Protein AF-A0A8R1DJB8-F1 (afdb_monomer_lite)

Organism: Caenorhabditis japonica (NCBI:txid281687)

Radius of gyration: 72.92 Å; chains: 1; bounding box: 217×89×190 Å

pLDDT: mean 70.8, std 19.09, range [24.0, 96.62]

Structure (mmCIF, N/CA/C/O backbone):
data_AF-A0A8R1DJB8-F1
#
_entry.id   AF-A0A8R1DJB8-F1
#
loop_
_atom_site.group_PDB
_atom_site.id
_atom_site.type_symbol
_atom_site.label_atom_id
_atom_site.label_alt_id
_atom_site.label_comp_id
_atom_site.label_asym_id
_atom_site.label_entity_id
_atom_site.label_seq_id
_atom_site.pdbx_PDB_ins_code
_atom_site.Cartn_x
_atom_site.Cartn_y
_atom_site.Cartn_z
_atom_site.occupancy
_atom_site.B_iso_or_equiv
_atom_site.auth_seq_id
_atom_site.auth_comp_id
_atom_site.auth_asym_id
_atom_site.auth_atom_id
_atom_site.pdbx_PDB_model_num
ATOM 1 N N . MET A 1 1 ? 35.390 43.642 -42.252 1.00 30.88 1 MET A N 1
ATOM 2 C CA . MET A 1 1 ? 36.857 43.807 -42.213 1.00 30.88 1 MET A CA 1
ATOM 3 C C . MET A 1 1 ? 37.504 42.463 -42.500 1.00 30.88 1 MET A C 1
ATOM 5 O O . MET A 1 1 ? 37.199 41.506 -41.811 1.00 30.88 1 MET A O 1
ATOM 9 N N . SER A 1 2 ? 38.290 42.418 -43.579 1.00 38.50 2 SER A N 1
ATOM 10 C CA . SER A 1 2 ? 39.456 41.558 -43.835 1.00 38.50 2 SER A CA 1
ATOM 11 C C . SER A 1 2 ? 39.678 40.316 -42.954 1.00 38.50 2 SER A C 1
ATOM 13 O O . SER A 1 2 ? 40.138 40.457 -41.826 1.00 38.50 2 SER A O 1
ATOM 15 N N . ALA A 1 3 ? 39.528 39.127 -43.547 1.00 29.53 3 ALA A N 1
ATOM 16 C CA . ALA A 1 3 ? 40.585 38.105 -43.588 1.00 29.53 3 ALA A CA 1
ATOM 17 C C . ALA A 1 3 ? 40.171 36.979 -44.555 1.00 29.53 3 ALA A C 1
ATOM 19 O O . ALA A 1 3 ? 39.408 36.083 -44.206 1.00 29.53 3 ALA A O 1
ATOM 20 N N . ARG A 1 4 ? 40.660 37.043 -45.800 1.00 31.17 4 ARG A N 1
ATOM 21 C CA . ARG A 1 4 ? 40.739 35.866 -46.676 1.00 31.17 4 ARG A CA 1
ATOM 22 C C . ARG A 1 4 ? 41.841 34.962 -46.108 1.00 31.17 4 ARG A C 1
ATOM 24 O O . ARG A 1 4 ? 42.956 35.464 -45.970 1.00 31.17 4 ARG A O 1
ATOM 31 N N . PRO A 1 5 ? 41.603 33.673 -45.822 1.00 32.12 5 PRO A N 1
ATOM 32 C CA . PRO A 1 5 ? 42.701 32.729 -45.724 1.00 32.12 5 PRO A CA 1
ATOM 33 C C . PRO A 1 5 ? 43.262 32.565 -47.136 1.00 32.12 5 PRO A C 1
ATOM 35 O O . PRO A 1 5 ? 42.533 32.221 -48.070 1.00 32.12 5 PRO A O 1
ATOM 38 N N . ALA A 1 6 ? 44.536 32.901 -47.301 1.00 32.31 6 ALA A N 1
ATOM 39 C CA . ALA A 1 6 ? 45.283 32.633 -48.513 1.00 32.31 6 ALA A CA 1
ATOM 40 C C . ALA A 1 6 ? 45.248 31.123 -48.779 1.00 32.31 6 ALA A C 1
ATOM 42 O O . ALA A 1 6 ? 45.796 30.337 -48.013 1.00 32.31 6 ALA A O 1
ATOM 43 N N . PHE A 1 7 ? 44.569 30.724 -49.852 1.00 29.97 7 PHE A N 1
ATOM 44 C CA . PHE A 1 7 ? 44.760 29.406 -50.432 1.00 29.97 7 PHE A CA 1
ATOM 45 C C . PHE A 1 7 ? 46.103 29.478 -51.155 1.00 29.97 7 PHE A C 1
ATOM 47 O O . PHE A 1 7 ? 46.199 30.025 -52.255 1.00 29.97 7 PHE A O 1
ATOM 54 N N . GLU A 1 8 ? 47.161 29.039 -50.476 1.00 32.28 8 GLU A N 1
ATOM 55 C CA . GLU A 1 8 ? 48.444 28.783 -51.114 1.00 32.28 8 GLU A CA 1
ATOM 56 C C . GLU A 1 8 ? 48.197 27.868 -52.312 1.00 32.28 8 GLU A C 1
ATOM 58 O O . GLU A 1 8 ? 47.644 26.771 -52.196 1.00 32.28 8 GLU A O 1
ATOM 63 N N . GLN A 1 9 ? 48.575 28.362 -53.487 1.00 37.44 9 GLN A N 1
ATOM 64 C CA . GLN A 1 9 ? 48.670 27.577 -54.702 1.00 37.44 9 GLN A CA 1
ATOM 65 C C . GLN A 1 9 ? 49.739 26.504 -54.486 1.00 37.44 9 GLN A C 1
ATOM 67 O O . GLN A 1 9 ? 50.894 26.677 -54.859 1.00 37.44 9 GLN A O 1
ATOM 72 N N . PHE A 1 10 ? 49.359 25.361 -53.923 1.00 30.47 10 PHE A N 1
ATOM 73 C CA . PHE A 1 10 ? 50.099 24.128 -54.138 1.00 30.47 10 PHE A CA 1
ATOM 74 C C . PHE A 1 10 ? 49.752 23.616 -55.535 1.00 30.47 10 PHE A C 1
ATOM 76 O O . PHE A 1 10 ? 48.981 22.677 -55.722 1.00 30.47 10 PHE A O 1
ATOM 83 N N . THR A 1 11 ? 50.337 24.254 -56.550 1.00 35.16 11 THR A N 1
ATOM 84 C CA . THR A 1 11 ? 50.598 23.591 -57.824 1.00 35.16 11 THR A CA 1
ATOM 85 C C . THR A 1 11 ? 51.595 22.475 -57.534 1.00 35.16 11 THR A C 1
ATOM 87 O O . THR A 1 11 ? 52.807 22.669 -57.622 1.00 35.16 11 THR A O 1
ATOM 90 N N . ALA A 1 12 ? 51.096 21.306 -57.136 1.00 32.00 12 ALA A N 1
ATOM 91 C CA . ALA A 1 12 ? 51.877 20.092 -57.257 1.00 32.00 12 ALA A CA 1
ATOM 92 C C . ALA A 1 12 ? 52.163 19.929 -58.753 1.00 32.00 12 ALA A C 1
ATOM 94 O O . ALA A 1 12 ? 51.262 19.642 -59.544 1.00 32.00 12 ALA A O 1
ATOM 95 N N . GLN A 1 13 ? 53.410 20.196 -59.150 1.00 34.81 13 GLN A N 1
ATOM 96 C CA . GLN A 1 13 ? 53.916 19.739 -60.435 1.00 34.81 13 GLN A CA 1
ATOM 97 C C . GLN A 1 13 ? 53.563 18.250 -60.564 1.00 34.81 13 GLN A C 1
ATOM 99 O O . GLN A 1 13 ? 53.705 17.517 -59.578 1.00 34.81 13 GLN A O 1
ATOM 104 N N . PRO A 1 14 ? 53.091 17.788 -61.736 1.00 36.56 14 PRO A N 1
ATOM 105 C CA . PRO A 1 14 ? 52.919 16.362 -61.954 1.00 36.56 14 PRO A CA 1
ATOM 106 C C . PRO A 1 14 ? 54.253 15.680 -61.619 1.00 36.56 14 PRO A C 1
ATOM 108 O O . PRO A 1 14 ? 55.290 16.139 -62.111 1.00 36.56 14 PRO A O 1
ATOM 111 N N . PRO A 1 15 ? 54.270 14.646 -60.758 1.00 34.06 15 PRO A N 1
ATOM 112 C CA . PRO A 1 15 ? 55.506 13.953 -60.445 1.00 34.06 15 PRO A CA 1
ATOM 113 C C . PRO A 1 15 ? 56.114 13.462 -61.757 1.00 34.06 15 PRO A C 1
ATOM 115 O O . PRO A 1 15 ? 55.436 12.833 -62.576 1.00 34.06 15 PRO A O 1
ATOM 118 N N . GLN A 1 16 ? 57.385 13.805 -61.974 1.00 33.44 16 GLN A N 1
ATOM 119 C CA . GLN A 1 16 ? 58.167 13.241 -63.065 1.00 33.44 16 GLN A CA 1
ATOM 120 C C . GLN A 1 16 ? 58.052 11.712 -62.982 1.00 33.44 16 GLN A C 1
ATOM 122 O O . GLN A 1 16 ? 58.213 11.162 -61.888 1.00 33.44 16 GLN A O 1
ATOM 127 N N . PRO A 1 17 ? 57.736 11.013 -64.086 1.00 36.81 17 PRO A N 1
ATOM 128 C CA . PRO A 1 17 ? 57.689 9.562 -64.068 1.00 36.81 17 PRO A CA 1
ATOM 129 C C . PRO A 1 17 ? 59.079 9.038 -63.704 1.00 36.81 17 PRO A C 1
ATOM 131 O O . PRO A 1 17 ? 60.044 9.226 -64.442 1.00 36.81 17 PRO A O 1
ATOM 134 N N . ALA A 1 18 ? 59.174 8.406 -62.538 1.00 31.86 18 ALA A N 1
ATOM 135 C CA . ALA A 1 18 ? 60.325 7.611 -62.164 1.00 31.86 18 ALA A CA 1
ATOM 136 C C . ALA A 1 18 ? 60.438 6.446 -63.153 1.00 31.86 18 ALA A C 1
ATOM 138 O O . ALA A 1 18 ? 59.538 5.614 -63.204 1.00 31.86 18 ALA A O 1
ATOM 139 N N . GLY A 1 19 ? 61.536 6.422 -63.911 1.00 33.09 19 GLY A N 1
ATOM 140 C CA . GLY A 1 19 ? 62.032 5.265 -64.652 1.00 33.09 19 GLY A CA 1
ATOM 141 C C . GLY A 1 19 ? 61.142 4.781 -65.795 1.00 33.09 19 GLY A C 1
ATOM 142 O O . GLY A 1 19 ? 60.052 4.253 -65.592 1.00 33.09 19 GLY A O 1
ATOM 143 N N . GLU A 1 20 ? 61.658 4.869 -67.018 1.00 31.34 20 GLU A N 1
ATOM 144 C CA . GLU A 1 20 ? 61.197 4.035 -68.125 1.00 31.34 20 GLU A CA 1
ATOM 145 C C . GLU A 1 20 ? 61.250 2.555 -67.716 1.00 31.34 20 GLU A C 1
ATOM 147 O O . GLU A 1 20 ? 62.296 1.914 -67.759 1.00 31.34 20 GLU A O 1
ATOM 152 N N . ILE A 1 21 ? 60.105 1.984 -67.351 1.00 32.09 21 ILE A N 1
ATOM 153 C CA . ILE A 1 21 ? 59.869 0.567 -67.593 1.00 32.09 21 ILE A CA 1
ATOM 154 C C . ILE A 1 21 ? 59.231 0.522 -68.972 1.00 32.09 21 ILE A C 1
ATOM 156 O O . ILE A 1 21 ? 58.046 0.809 -69.145 1.00 32.09 21 ILE A O 1
ATOM 160 N N . VAL A 1 22 ? 60.066 0.233 -69.968 1.00 28.98 22 VAL A N 1
ATOM 161 C CA . VAL A 1 22 ? 59.657 -0.067 -71.337 1.00 28.98 22 VAL A CA 1
ATOM 162 C C . VAL A 1 22 ? 58.745 -1.293 -71.282 1.00 28.98 22 VAL A C 1
ATOM 164 O O . VAL A 1 22 ? 59.200 -2.433 -71.297 1.00 28.98 22 VAL A O 1
ATOM 167 N N . ALA A 1 23 ? 57.438 -1.060 -71.175 1.00 28.25 23 ALA A N 1
ATOM 168 C CA . ALA A 1 23 ? 56.431 -2.074 -71.424 1.00 28.25 23 ALA A CA 1
ATOM 169 C C . ALA A 1 23 ? 56.449 -2.351 -72.931 1.00 28.25 23 ALA A C 1
ATOM 171 O O . ALA A 1 23 ? 55.859 -1.615 -73.726 1.00 28.25 23 ALA A O 1
ATOM 172 N N . GLN A 1 24 ? 57.208 -3.374 -73.324 1.00 30.78 24 GLN A N 1
ATOM 173 C CA . GLN A 1 24 ? 57.155 -3.936 -74.665 1.00 30.78 24 GLN A CA 1
ATOM 174 C C . GLN A 1 24 ? 55.700 -4.275 -74.992 1.00 30.78 24 GLN A C 1
ATOM 176 O O . GLN A 1 24 ? 55.005 -4.943 -74.227 1.00 30.78 24 GLN A O 1
ATOM 181 N N . GLN A 1 25 ? 55.249 -3.750 -76.126 1.00 34.16 25 GLN A N 1
ATOM 182 C CA . GLN A 1 25 ? 53.952 -4.028 -76.716 1.00 34.16 25 GLN A CA 1
ATOM 183 C C . GLN A 1 25 ? 53.761 -5.545 -76.808 1.00 34.16 25 GLN A C 1
ATOM 185 O O . GLN A 1 25 ? 54.565 -6.235 -77.435 1.00 34.16 25 GLN A O 1
ATOM 190 N N . ALA A 1 26 ? 52.687 -6.049 -76.200 1.00 31.39 26 ALA A N 1
ATOM 191 C CA . ALA A 1 26 ? 52.161 -7.375 -76.482 1.00 31.39 26 ALA A CA 1
ATOM 192 C C . ALA A 1 26 ? 51.589 -7.365 -77.909 1.00 31.39 26 ALA A C 1
ATOM 194 O O . ALA A 1 26 ? 50.397 -7.160 -78.119 1.00 31.39 26 ALA A O 1
ATOM 195 N N . ALA A 1 27 ? 52.476 -7.483 -78.895 1.00 31.41 27 ALA A N 1
ATOM 196 C CA . ALA A 1 27 ? 52.117 -7.962 -80.218 1.00 31.41 27 ALA A CA 1
ATOM 197 C C . ALA A 1 27 ? 51.862 -9.470 -80.116 1.00 31.41 27 ALA A C 1
ATOM 199 O O . ALA A 1 27 ? 52.529 -10.143 -79.326 1.00 31.41 27 ALA A O 1
ATOM 200 N N . ASP A 1 28 ? 50.902 -9.967 -80.899 1.00 36.97 28 ASP A N 1
ATOM 201 C CA . ASP A 1 28 ? 50.601 -11.388 -81.099 1.00 36.97 28 ASP A CA 1
ATOM 202 C C . ASP A 1 28 ? 51.849 -12.259 -80.926 1.00 36.97 28 ASP A C 1
ATOM 204 O O . ASP A 1 28 ? 52.841 -12.083 -81.638 1.00 36.97 28 ASP A O 1
ATOM 208 N N . GLY A 1 29 ? 51.811 -13.184 -79.962 1.00 42.62 29 GLY A N 1
ATOM 209 C CA . GLY A 1 29 ? 52.975 -13.984 -79.568 1.00 42.62 29 GLY A CA 1
ATOM 210 C C . GLY A 1 29 ? 53.614 -14.756 -80.727 1.00 42.62 29 GLY A C 1
ATOM 211 O O . GLY A 1 29 ? 54.811 -15.016 -80.692 1.00 42.62 29 GLY A O 1
ATOM 212 N N . THR A 1 30 ? 52.854 -15.048 -81.782 1.00 46.00 30 THR A N 1
ATOM 213 C CA . THR A 1 30 ? 53.328 -15.671 -83.023 1.00 46.00 30 THR A CA 1
ATOM 214 C C . THR A 1 30 ? 53.955 -14.667 -83.997 1.00 46.00 30 THR A C 1
ATOM 216 O O . THR A 1 30 ? 55.070 -14.898 -84.460 1.00 46.00 30 THR A O 1
ATOM 219 N N . GLN A 1 31 ? 53.332 -13.508 -84.252 1.00 47.56 31 GLN A N 1
ATOM 220 C CA . GLN A 1 31 ? 53.892 -12.500 -85.172 1.00 47.56 31 GLN A CA 1
ATOM 221 C C . GLN A 1 31 ? 55.114 -11.777 -84.591 1.00 47.56 31 GLN A C 1
ATOM 223 O O . GLN A 1 31 ? 56.054 -11.457 -85.317 1.00 47.56 31 GLN A O 1
ATOM 228 N N . GLY A 1 32 ? 55.139 -11.536 -83.277 1.00 54.16 32 GLY A N 1
ATOM 229 C CA . GLY A 1 32 ? 56.287 -10.944 -82.589 1.00 54.16 32 GLY A CA 1
ATOM 230 C C . GLY A 1 32 ? 57.512 -11.863 -82.595 1.00 54.16 32 GLY A C 1
ATOM 231 O O . GLY A 1 32 ? 58.639 -11.385 -82.748 1.00 54.16 32 GLY A O 1
ATOM 232 N N . GLN A 1 33 ? 57.307 -13.181 -82.490 1.00 54.72 33 GLN A N 1
ATOM 233 C CA . GLN A 1 33 ? 58.378 -14.173 -82.611 1.00 54.72 33 GLN A CA 1
ATOM 234 C C . GLN A 1 33 ? 58.909 -14.261 -84.047 1.00 54.72 33 GLN A C 1
ATOM 236 O O . GLN A 1 33 ? 60.119 -14.213 -84.241 1.00 54.72 33 GLN A O 1
ATOM 241 N N . GLU A 1 34 ? 58.047 -14.260 -85.065 1.00 59.47 34 GLU A N 1
ATOM 242 C CA . GLU A 1 34 ? 58.486 -14.240 -86.470 1.00 59.47 34 GLU A CA 1
ATOM 243 C C . GLU A 1 34 ? 59.236 -12.947 -86.840 1.00 59.47 34 GLU A C 1
ATOM 245 O O . GLU A 1 34 ? 60.299 -12.999 -87.461 1.00 59.47 34 GLU A O 1
ATOM 250 N N . LEU A 1 35 ? 58.759 -11.779 -86.392 1.00 64.44 35 LEU A N 1
ATOM 251 C CA . LEU A 1 35 ? 59.441 -10.493 -86.602 1.00 64.44 35 LEU A CA 1
ATOM 252 C C . LEU A 1 35 ? 60.776 -10.399 -85.856 1.00 64.44 35 LEU A C 1
ATOM 254 O O . LEU A 1 35 ? 61.710 -9.765 -86.349 1.00 64.44 35 LEU A O 1
ATOM 258 N N . THR A 1 36 ? 60.889 -10.997 -84.668 1.00 69.44 36 THR A N 1
ATOM 259 C CA . THR A 1 36 ? 62.156 -11.029 -83.920 1.00 69.44 36 THR A CA 1
ATOM 260 C C . THR A 1 36 ? 63.142 -12.027 -84.516 1.00 69.44 36 THR A C 1
ATOM 262 O O . THR A 1 36 ? 64.321 -11.687 -84.606 1.00 69.44 36 THR A O 1
ATOM 265 N N . ILE A 1 37 ? 62.681 -13.182 -85.009 1.00 73.88 37 ILE A N 1
ATOM 266 C CA . ILE A 1 37 ? 63.499 -14.142 -85.766 1.00 73.88 37 ILE A CA 1
ATOM 267 C C . ILE A 1 37 ? 63.994 -13.503 -87.066 1.00 73.88 37 ILE A C 1
ATOM 269 O O . ILE A 1 37 ? 65.189 -13.540 -87.325 1.00 73.88 37 ILE A O 1
ATOM 273 N N . SER A 1 38 ? 63.131 -12.826 -87.828 1.00 77.12 38 SER A N 1
ATOM 274 C CA . SER A 1 38 ? 63.519 -12.166 -89.082 1.00 77.12 38 SER A CA 1
ATOM 275 C C . SER A 1 38 ? 64.492 -10.995 -88.857 1.00 77.12 38 SER A C 1
ATOM 277 O O . SER A 1 38 ? 65.455 -10.815 -89.600 1.00 77.12 38 SER A O 1
ATOM 279 N N . LYS A 1 39 ? 64.326 -10.223 -87.772 1.00 78.44 39 LYS A N 1
ATOM 280 C CA . LYS A 1 39 ? 65.312 -9.202 -87.364 1.00 78.44 39 LYS A CA 1
ATOM 281 C C . LYS A 1 39 ? 66.642 -9.817 -86.916 1.00 78.44 39 LYS A C 1
ATOM 283 O O . LYS A 1 39 ? 67.689 -9.252 -87.221 1.00 78.44 39 LYS A O 1
ATOM 288 N N . LEU A 1 40 ? 66.610 -10.955 -86.218 1.00 79.56 40 LEU A N 1
ATOM 289 C CA . LEU A 1 40 ? 67.804 -11.730 -85.861 1.00 79.56 40 LEU A CA 1
ATOM 290 C C . LEU A 1 40 ? 68.501 -12.285 -87.106 1.00 79.56 40 LEU A C 1
ATOM 292 O O . LEU A 1 40 ? 69.720 -12.224 -87.177 1.00 79.56 40 LEU A O 1
ATOM 296 N N . GLU A 1 41 ? 67.753 -12.764 -88.097 1.00 79.88 41 GLU A N 1
ATOM 297 C CA . GLU A 1 41 ? 68.286 -13.239 -89.376 1.00 79.88 41 GLU A CA 1
ATOM 298 C C . GLU A 1 41 ? 68.963 -12.121 -90.157 1.00 79.88 41 GLU A C 1
ATOM 300 O O . GLU A 1 41 ? 70.120 -12.270 -90.532 1.00 79.88 41 GLU A O 1
ATOM 305 N N . ASN A 1 42 ? 68.307 -10.969 -90.299 1.00 81.69 42 ASN A N 1
ATOM 306 C CA . ASN A 1 42 ? 68.905 -9.808 -90.954 1.00 81.69 42 ASN A CA 1
ATOM 307 C C . ASN A 1 42 ? 70.161 -9.314 -90.217 1.00 81.69 42 ASN A C 1
ATOM 309 O O . ASN A 1 42 ? 71.132 -8.913 -90.855 1.00 81.69 42 ASN A O 1
ATOM 313 N N . ALA A 1 43 ? 70.180 -9.370 -88.881 1.00 79.00 43 ALA A N 1
ATOM 314 C CA . ALA A 1 43 ? 71.361 -9.023 -88.092 1.00 79.00 43 ALA A CA 1
ATOM 315 C C . ALA A 1 43 ? 72.501 -10.046 -88.258 1.00 79.00 43 ALA A C 1
ATOM 317 O O . ALA A 1 43 ? 73.654 -9.643 -88.383 1.00 79.00 43 ALA A O 1
ATOM 318 N N . ILE A 1 44 ? 72.195 -11.348 -88.306 1.00 82.44 44 ILE A N 1
ATOM 319 C CA . ILE A 1 44 ? 73.179 -12.414 -88.554 1.00 82.44 44 ILE A CA 1
ATOM 320 C C . ILE A 1 44 ? 73.761 -12.278 -89.967 1.00 82.44 44 ILE A C 1
ATOM 322 O O . ILE A 1 44 ? 74.981 -12.253 -90.105 1.00 82.44 44 ILE A O 1
ATOM 326 N N . SER A 1 45 ? 72.921 -12.093 -90.990 1.00 81.81 45 SER A N 1
ATOM 327 C CA . SER A 1 45 ? 73.365 -11.883 -92.374 1.00 81.81 45 SER A CA 1
ATOM 328 C C . SER A 1 45 ? 74.195 -10.608 -92.520 1.00 81.81 45 SER A C 1
ATOM 330 O O . SER A 1 45 ? 75.243 -10.633 -93.155 1.00 81.81 45 SER A O 1
ATOM 332 N N . SER A 1 46 ? 73.809 -9.516 -91.852 1.00 82.44 46 SER A N 1
ATOM 333 C CA . SER A 1 46 ? 74.599 -8.279 -91.839 1.00 82.44 46 SER A CA 1
ATOM 334 C C . SER A 1 46 ? 75.970 -8.455 -91.167 1.00 82.44 46 SER A C 1
ATOM 336 O O . SER A 1 46 ? 76.970 -7.913 -91.638 1.00 82.44 46 SER A O 1
ATOM 338 N N . MET A 1 47 ? 76.049 -9.241 -90.087 1.00 78.31 47 MET A N 1
ATOM 339 C CA . MET A 1 47 ? 77.317 -9.565 -89.422 1.00 78.31 47 MET A CA 1
ATOM 340 C C . MET A 1 47 ? 78.201 -10.509 -90.256 1.00 78.31 47 MET A C 1
ATOM 342 O O . MET A 1 47 ? 79.428 -10.416 -90.187 1.00 78.31 47 MET A O 1
ATOM 346 N N . GLU A 1 48 ? 77.598 -11.395 -91.051 1.00 79.62 48 GLU A N 1
ATOM 347 C CA . GLU A 1 48 ? 78.302 -12.285 -91.983 1.00 79.62 48 GLU A CA 1
ATOM 348 C C . GLU A 1 48 ? 78.858 -11.528 -93.191 1.00 79.62 48 GLU A C 1
ATOM 350 O O . GLU A 1 48 ? 80.022 -11.726 -93.537 1.00 79.62 48 GLU A O 1
ATOM 355 N N . GLU A 1 49 ? 78.084 -10.604 -93.768 1.00 80.00 49 GLU A N 1
ATOM 356 C CA . GLU A 1 49 ? 78.528 -9.717 -94.854 1.00 80.00 49 GLU A CA 1
ATOM 357 C C . GLU A 1 49 ? 79.704 -8.821 -94.435 1.00 80.00 49 GLU A C 1
ATOM 359 O O . GLU A 1 49 ? 80.584 -8.523 -95.241 1.00 80.00 49 GLU A O 1
ATOM 364 N N . GLN A 1 50 ? 79.760 -8.425 -93.159 1.00 80.50 50 GLN A N 1
ATOM 365 C CA . GLN A 1 50 ? 80.858 -7.634 -92.591 1.00 80.50 50 GLN A CA 1
ATOM 366 C C . GLN A 1 50 ? 82.062 -8.480 -92.127 1.00 80.50 50 GLN A C 1
ATOM 368 O O . GLN A 1 50 ? 83.033 -7.926 -91.610 1.00 80.50 50 GLN A O 1
ATOM 373 N N . GLY A 1 51 ? 82.028 -9.809 -92.290 1.00 74.50 51 GLY A N 1
ATOM 374 C CA . GLY A 1 51 ? 83.139 -10.706 -91.945 1.00 74.50 51 GLY A CA 1
ATOM 375 C C . GLY A 1 51 ? 83.379 -10.899 -90.438 1.00 74.50 51 GLY A C 1
ATOM 376 O O . GLY A 1 51 ? 84.447 -11.359 -90.036 1.00 74.50 51 GLY A O 1
ATOM 377 N N . LEU A 1 52 ? 82.400 -10.581 -89.584 1.00 76.12 52 LEU A N 1
ATOM 378 C CA . LEU A 1 52 ? 82.499 -10.603 -88.113 1.00 76.12 52 LEU A CA 1
ATOM 379 C C . LEU A 1 52 ? 82.181 -11.979 -87.490 1.00 76.12 52 LEU A C 1
ATOM 381 O O . LEU A 1 52 ? 81.742 -12.070 -86.344 1.00 76.12 52 LEU A O 1
ATOM 385 N N . GLN A 1 53 ? 82.433 -13.067 -88.220 1.00 72.69 53 GLN A N 1
ATOM 386 C CA . GLN A 1 53 ? 82.072 -14.439 -87.819 1.00 72.69 53 GLN A CA 1
ATOM 387 C C . GLN A 1 53 ? 82.831 -14.946 -86.577 1.00 72.69 53 GLN A C 1
ATOM 389 O O . GLN A 1 53 ? 82.351 -15.829 -85.873 1.00 72.69 53 GLN A O 1
ATOM 394 N N . ASN A 1 54 ? 83.992 -14.362 -86.266 1.00 71.50 54 ASN A N 1
ATOM 395 C CA . ASN A 1 54 ? 84.773 -14.703 -85.072 1.00 71.50 54 ASN A CA 1
ATOM 396 C C . ASN A 1 54 ? 84.332 -13.930 -83.811 1.00 71.50 54 ASN A C 1
ATOM 398 O O . ASN A 1 54 ? 84.854 -14.189 -82.725 1.00 71.50 54 ASN A O 1
ATOM 402 N N . ASP A 1 55 ? 83.400 -12.973 -83.925 1.00 76.56 55 ASP A N 1
ATOM 403 C CA . ASP A 1 55 ? 82.868 -12.247 -82.768 1.00 76.56 55 ASP A CA 1
ATOM 404 C C . ASP A 1 55 ? 81.897 -13.148 -81.985 1.00 76.56 55 ASP A C 1
ATOM 406 O O . ASP A 1 55 ? 80.961 -13.744 -82.522 1.00 76.56 55 ASP A O 1
ATOM 410 N N . HIS A 1 56 ? 82.080 -13.200 -80.668 1.00 74.81 56 HIS A N 1
ATOM 411 C CA . HIS A 1 56 ? 81.248 -13.962 -79.743 1.00 74.81 56 HIS A CA 1
ATOM 412 C C . HIS A 1 56 ? 79.752 -13.585 -79.816 1.00 74.81 56 HIS A C 1
ATOM 414 O O . HIS A 1 56 ? 78.884 -14.389 -79.464 1.00 74.81 56 HIS A O 1
ATOM 420 N N . ARG A 1 57 ? 79.429 -12.374 -80.291 1.00 75.94 57 ARG A N 1
ATOM 421 C CA . ARG A 1 57 ? 78.050 -11.914 -80.526 1.00 75.94 57 ARG A CA 1
ATOM 422 C C . ARG A 1 57 ? 77.356 -12.635 -81.682 1.00 75.94 57 ARG A C 1
ATOM 424 O O . ARG A 1 57 ? 76.169 -12.924 -81.548 1.00 75.94 57 ARG A O 1
ATOM 431 N N . HIS A 1 58 ? 78.075 -12.975 -82.755 1.00 80.44 58 HIS A N 1
ATOM 432 C CA . HIS A 1 58 ? 77.522 -13.744 -83.879 1.00 80.44 58 HIS A CA 1
ATOM 433 C C . HIS A 1 58 ? 77.141 -15.152 -83.410 1.00 80.44 58 HIS A C 1
ATOM 435 O O . HIS A 1 58 ? 75.988 -15.557 -83.545 1.00 80.44 58 HIS A O 1
ATOM 441 N N . ALA A 1 59 ? 78.043 -15.823 -82.687 1.00 77.94 59 ALA A N 1
ATOM 442 C CA . ALA A 1 59 ? 77.776 -17.133 -82.094 1.00 77.94 59 ALA A CA 1
ATOM 443 C C . ALA A 1 59 ? 76.569 -17.122 -81.134 1.00 77.94 59 ALA A C 1
ATOM 445 O O . ALA A 1 59 ? 75.744 -18.035 -81.158 1.00 77.94 59 ALA A O 1
ATOM 446 N N . LYS A 1 60 ? 76.416 -16.072 -80.311 1.00 78.69 60 LYS A N 1
ATOM 447 C CA . LYS A 1 60 ? 75.243 -15.911 -79.434 1.00 78.69 60 LYS A CA 1
ATOM 448 C C . LYS A 1 60 ? 73.953 -15.664 -80.213 1.00 78.69 60 LYS A C 1
ATOM 450 O O . LYS A 1 60 ? 72.933 -16.228 -79.831 1.00 78.69 60 LYS A O 1
ATOM 455 N N . ALA A 1 61 ? 73.980 -14.857 -81.273 1.00 78.56 61 ALA A N 1
ATOM 456 C CA . ALA A 1 61 ? 72.810 -14.590 -82.111 1.00 78.56 61 ALA A CA 1
ATOM 457 C C . ALA A 1 61 ? 72.351 -15.852 -82.861 1.00 78.56 61 ALA A C 1
ATOM 459 O O . ALA A 1 61 ? 71.161 -16.165 -82.852 1.00 78.56 61 ALA A O 1
ATOM 460 N N . VAL A 1 62 ? 73.290 -16.628 -83.412 1.00 80.19 62 VAL A N 1
ATOM 461 C CA . VAL A 1 62 ? 73.018 -17.927 -84.051 1.00 80.19 62 VAL A CA 1
ATOM 462 C C . VAL A 1 62 ? 72.449 -18.930 -83.043 1.00 80.19 62 VAL A C 1
ATOM 464 O O . VAL A 1 62 ? 71.460 -19.598 -83.332 1.00 80.19 62 VAL A O 1
ATOM 467 N N . LEU A 1 63 ? 72.997 -18.988 -81.827 1.00 79.19 63 LEU A N 1
ATOM 468 C CA . LEU A 1 63 ? 72.494 -19.864 -80.763 1.00 79.19 63 LEU A CA 1
ATOM 469 C C . LEU A 1 63 ? 71.099 -19.433 -80.273 1.00 79.19 63 LEU A C 1
ATOM 471 O O . LEU A 1 63 ? 70.258 -20.282 -79.984 1.00 79.19 63 LEU A O 1
ATOM 475 N N . LEU A 1 64 ? 70.819 -18.125 -80.213 1.00 75.62 64 LEU A N 1
ATOM 476 C CA . LEU A 1 64 ? 69.493 -17.600 -79.874 1.00 75.62 64 LEU A CA 1
ATOM 477 C C . LEU A 1 64 ? 68.466 -17.935 -80.964 1.00 75.62 64 LEU A C 1
ATOM 479 O O . LEU A 1 64 ? 67.368 -18.384 -80.642 1.00 75.62 64 LEU A O 1
ATOM 483 N N . LYS A 1 65 ? 68.848 -17.792 -82.241 1.00 78.38 65 LYS A N 1
ATOM 484 C CA . LYS A 1 65 ? 68.044 -18.227 -83.392 1.00 78.38 65 LYS A CA 1
ATOM 485 C C . LYS A 1 65 ? 67.755 -19.727 -83.310 1.00 78.38 65 LYS A C 1
ATOM 487 O O . LYS A 1 65 ? 66.605 -20.131 -83.443 1.00 78.38 65 LYS A O 1
ATOM 492 N N . GLN A 1 66 ? 68.769 -20.539 -83.008 1.00 74.50 66 GLN A N 1
ATOM 493 C CA . GLN A 1 66 ? 68.621 -21.986 -82.869 1.00 74.50 66 GLN A CA 1
ATOM 494 C C . GLN A 1 66 ? 67.713 -22.365 -81.692 1.00 74.50 66 GLN A C 1
ATOM 496 O O . GLN A 1 66 ? 66.911 -23.277 -81.831 1.00 74.50 66 GLN A O 1
ATOM 501 N N . LYS A 1 67 ? 67.769 -21.654 -80.557 1.00 73.50 67 LYS A N 1
ATOM 502 C CA . LYS A 1 67 ? 66.853 -21.873 -79.421 1.00 73.50 67 LYS A CA 1
ATOM 503 C C . LYS A 1 67 ? 65.408 -21.481 -79.730 1.00 73.50 67 LYS A C 1
ATOM 505 O O . LYS A 1 67 ? 64.498 -22.185 -79.308 1.00 73.50 67 LYS A O 1
ATOM 510 N N . LEU A 1 68 ? 65.201 -20.385 -80.458 1.00 69.56 68 LEU A N 1
ATOM 511 C CA . LEU A 1 68 ? 63.870 -19.943 -80.879 1.00 69.56 68 LEU A CA 1
ATOM 512 C C . LEU A 1 68 ? 63.268 -20.886 -81.935 1.00 69.56 68 LEU A C 1
ATOM 514 O O . LEU A 1 68 ? 62.076 -21.157 -81.885 1.00 69.56 68 LEU A O 1
ATOM 518 N N . GLN A 1 69 ? 64.089 -21.449 -82.830 1.00 66.19 69 GLN A N 1
ATOM 519 C CA . GLN A 1 69 ? 63.656 -22.456 -83.809 1.00 66.19 69 GLN A CA 1
ATOM 520 C C . GLN A 1 69 ? 63.469 -23.855 -83.193 1.00 66.19 69 GLN A C 1
ATOM 522 O O . GLN A 1 69 ? 62.525 -24.554 -83.547 1.00 66.19 69 GLN A O 1
ATOM 527 N N . ALA A 1 70 ? 64.313 -24.261 -82.238 1.00 60.00 70 ALA A N 1
ATOM 528 C CA . ALA A 1 70 ? 64.208 -25.554 -81.549 1.00 60.00 70 ALA A CA 1
ATOM 529 C C . ALA A 1 70 ? 63.016 -25.643 -80.576 1.00 60.00 70 ALA A C 1
ATOM 531 O O . ALA A 1 70 ? 62.654 -26.739 -80.160 1.00 60.00 70 ALA A O 1
ATOM 532 N N . GLY A 1 71 ? 62.393 -24.511 -80.226 1.00 55.97 71 GLY A N 1
ATOM 533 C CA . GLY A 1 71 ? 61.135 -24.471 -79.476 1.00 55.97 71 GLY A CA 1
ATOM 534 C C . GLY A 1 71 ? 59.917 -24.971 -80.264 1.00 55.97 71 GLY A C 1
ATOM 535 O O . GLY A 1 71 ? 58.872 -25.197 -79.661 1.00 55.97 71 GLY A O 1
ATOM 536 N N . VAL A 1 72 ? 60.043 -25.188 -81.581 1.00 53.41 72 VAL A N 1
ATOM 537 C CA . VAL A 1 72 ? 59.007 -25.812 -82.417 1.00 53.41 72 VAL A CA 1
ATOM 538 C C . VAL A 1 72 ? 59.251 -27.323 -82.467 1.00 53.41 72 VAL A C 1
ATOM 540 O O . VAL A 1 72 ? 59.701 -27.882 -83.465 1.00 53.41 72 VAL A O 1
ATOM 543 N N . VAL A 1 73 ? 58.987 -28.000 -81.350 1.00 44.12 73 VAL A N 1
ATOM 544 C CA . VAL A 1 73 ? 58.764 -29.451 -81.360 1.00 44.12 73 VAL A CA 1
ATOM 545 C C . VAL A 1 73 ? 57.400 -29.672 -82.025 1.00 44.12 73 VAL A C 1
ATOM 547 O O . VAL A 1 73 ? 56.428 -29.073 -81.561 1.00 44.12 73 VAL A O 1
ATOM 550 N N . PRO A 1 74 ? 57.280 -30.479 -83.098 1.00 48.06 74 PRO A N 1
ATOM 551 C CA . PRO A 1 74 ? 55.971 -30.911 -83.558 1.00 48.06 74 PRO A CA 1
ATOM 552 C C . PRO A 1 74 ? 55.335 -31.697 -82.414 1.00 48.06 74 PRO A C 1
ATOM 554 O O . PRO A 1 74 ? 55.903 -32.676 -81.929 1.00 48.06 74 PRO A O 1
ATOM 557 N N . GLU A 1 75 ? 54.201 -31.187 -81.951 1.00 41.09 75 GLU A N 1
ATOM 558 C CA . GLU A 1 75 ? 53.328 -31.781 -80.947 1.00 41.09 75 GLU A CA 1
ATOM 559 C C . GLU A 1 75 ? 53.312 -33.318 -81.091 1.00 41.09 75 GLU A C 1
ATOM 561 O O . GLU A 1 75 ? 53.084 -33.817 -82.201 1.00 41.09 75 GLU A O 1
ATOM 566 N N . PRO A 1 76 ? 53.594 -34.103 -80.032 1.00 40.72 76 PRO A N 1
ATOM 567 C CA . PRO A 1 76 ? 53.383 -35.537 -80.113 1.00 40.72 76 PRO A CA 1
ATOM 568 C C . PRO A 1 76 ? 51.897 -35.764 -80.397 1.00 40.72 76 PRO A C 1
ATOM 570 O O . PRO A 1 76 ? 51.040 -35.224 -79.697 1.00 40.72 76 PRO A O 1
ATOM 573 N N . ALA A 1 77 ? 51.613 -36.536 -81.449 1.00 42.41 77 ALA A N 1
ATOM 574 C CA . ALA A 1 77 ? 50.269 -36.971 -81.802 1.00 42.41 77 ALA A CA 1
ATOM 575 C C . ALA A 1 77 ? 49.503 -37.393 -80.533 1.00 42.41 77 ALA A C 1
ATOM 577 O O . ALA A 1 77 ? 50.088 -38.093 -79.697 1.00 42.41 77 ALA A O 1
ATOM 578 N N . PRO A 1 78 ? 48.236 -36.969 -80.363 1.00 42.00 78 PRO A N 1
ATOM 579 C CA . PRO A 1 78 ? 47.499 -37.232 -79.140 1.00 42.00 78 PRO A CA 1
ATOM 580 C C . PRO A 1 78 ? 47.459 -38.739 -78.905 1.00 42.00 78 PRO A C 1
ATOM 582 O O . PRO A 1 78 ? 47.054 -39.513 -79.777 1.00 42.00 78 PRO A O 1
ATOM 585 N N . ALA A 1 79 ? 47.937 -39.145 -77.730 1.00 36.59 79 ALA A N 1
ATOM 586 C CA . ALA A 1 79 ? 47.779 -40.501 -77.248 1.00 36.59 79 ALA A CA 1
ATOM 587 C C . ALA A 1 79 ? 46.292 -40.864 -77.314 1.00 36.59 79 ALA A C 1
ATOM 589 O O . ALA A 1 79 ? 45.425 -40.065 -76.964 1.00 36.59 79 ALA A O 1
ATOM 590 N N . ALA A 1 80 ? 46.018 -42.060 -77.823 1.00 39.56 80 ALA A N 1
ATOM 591 C CA . ALA A 1 80 ? 44.687 -42.621 -77.905 1.00 39.56 80 ALA A CA 1
ATOM 592 C C . ALA A 1 80 ? 44.055 -42.684 -76.506 1.00 39.56 80 ALA A C 1
ATOM 594 O O . ALA A 1 80 ? 44.346 -43.599 -75.737 1.00 39.56 80 ALA A O 1
ATOM 595 N N . ASP A 1 81 ? 43.167 -41.737 -76.203 1.00 35.03 81 ASP A N 1
ATOM 596 C CA . ASP A 1 81 ? 42.195 -41.893 -75.130 1.00 35.03 81 ASP A CA 1
ATOM 597 C C . ASP A 1 81 ? 41.183 -42.950 -75.568 1.00 35.03 81 ASP A C 1
ATOM 599 O O . ASP A 1 81 ? 40.301 -42.750 -76.409 1.00 35.03 81 ASP A O 1
ATOM 603 N N . SER A 1 82 ? 41.359 -44.134 -75.001 1.00 40.31 82 SER A N 1
ATOM 604 C CA . SER A 1 82 ? 40.370 -45.191 -74.994 1.00 40.31 82 SER A CA 1
ATOM 605 C C . SER A 1 82 ? 39.094 -44.711 -74.298 1.00 40.31 82 SER A C 1
ATOM 607 O O . SER A 1 82 ? 39.095 -44.455 -73.099 1.00 40.31 82 SER A O 1
ATOM 609 N N . ALA A 1 83 ? 38.001 -44.685 -75.061 1.00 47.31 83 ALA A N 1
ATOM 610 C CA . ALA A 1 83 ? 36.635 -44.923 -74.600 1.00 47.31 83 ALA A CA 1
ATOM 611 C C . ALA A 1 83 ? 36.139 -44.083 -73.403 1.00 47.31 83 ALA A C 1
ATOM 613 O O . ALA A 1 83 ? 35.885 -44.605 -72.321 1.00 47.31 83 ALA A O 1
ATOM 614 N N . ALA A 1 84 ? 35.836 -42.810 -73.655 1.00 41.38 84 ALA A N 1
ATOM 615 C CA . ALA A 1 84 ? 34.766 -42.112 -72.949 1.00 41.38 84 ALA A CA 1
ATOM 616 C C . ALA A 1 84 ? 33.891 -41.380 -73.977 1.00 41.38 84 ALA A C 1
ATOM 618 O O . ALA A 1 84 ? 34.349 -40.517 -74.720 1.00 41.38 84 ALA A O 1
ATOM 619 N N . SER A 1 85 ? 32.623 -41.775 -74.060 1.00 44.84 85 SER A N 1
ATOM 620 C CA . SER A 1 85 ? 31.559 -41.076 -74.787 1.00 44.84 85 SER A CA 1
ATOM 621 C C . SER A 1 85 ? 31.553 -39.570 -74.467 1.00 44.84 85 SER A C 1
ATOM 623 O O . SER A 1 85 ? 31.806 -39.217 -73.314 1.00 44.84 85 SER A O 1
ATOM 625 N N . PRO A 1 86 ? 31.234 -38.672 -75.423 1.00 49.28 86 PRO A N 1
ATOM 626 C CA . PRO A 1 86 ? 31.207 -37.237 -75.162 1.00 49.28 86 PRO A CA 1
ATOM 627 C C . PRO A 1 86 ? 30.086 -36.937 -74.162 1.00 49.28 86 PRO A C 1
ATOM 629 O O . PRO A 1 86 ? 28.908 -36.918 -74.518 1.00 49.28 86 PRO A O 1
ATOM 632 N N . ALA A 1 87 ? 30.441 -36.742 -72.893 1.00 57.88 87 ALA A N 1
ATOM 633 C CA . ALA A 1 87 ? 29.507 -36.254 -71.894 1.00 57.88 87 ALA A CA 1
ATOM 634 C C . ALA A 1 87 ? 29.055 -34.852 -72.324 1.00 57.88 87 ALA A C 1
ATOM 636 O O . ALA A 1 87 ? 29.882 -33.965 -72.549 1.00 57.88 87 ALA A O 1
ATOM 637 N N . ALA A 1 88 ? 27.747 -34.662 -72.497 1.00 62.31 88 ALA A N 1
ATOM 638 C CA . ALA A 1 88 ? 27.183 -33.359 -72.812 1.00 62.31 88 ALA A CA 1
ATOM 639 C C . ALA A 1 88 ? 27.600 -32.356 -71.722 1.00 62.31 88 ALA A C 1
ATOM 641 O O . ALA A 1 88 ? 27.364 -32.594 -70.539 1.00 62.31 88 ALA A O 1
ATOM 642 N N . ILE A 1 89 ? 28.243 -31.254 -72.121 1.00 68.94 89 ILE A N 1
ATOM 643 C CA . ILE A 1 89 ? 28.676 -30.195 -71.201 1.00 68.94 89 ILE A CA 1
ATOM 644 C C . ILE A 1 89 ? 27.441 -29.688 -70.443 1.00 68.94 89 ILE A C 1
ATOM 646 O O . ILE A 1 89 ? 26.457 -29.273 -71.060 1.00 68.94 89 ILE A O 1
ATOM 650 N N . SER A 1 90 ? 27.492 -29.716 -69.111 1.00 75.94 90 SER A N 1
ATOM 651 C CA . SER A 1 90 ? 26.409 -29.214 -68.259 1.00 75.94 90 SER A CA 1
ATOM 652 C C . SER A 1 90 ? 26.183 -27.714 -68.494 1.00 75.94 90 SER A C 1
ATOM 654 O O . SER A 1 90 ? 27.129 -26.961 -68.732 1.00 75.94 90 SER A O 1
ATOM 656 N N . SER A 1 91 ? 24.939 -27.240 -68.379 1.00 75.12 91 SER A N 1
ATOM 657 C CA . SER A 1 91 ? 24.607 -25.808 -68.481 1.00 75.12 91 SER A CA 1
ATOM 658 C C . SER A 1 91 ? 25.419 -24.947 -67.501 1.00 75.12 91 SER A C 1
ATOM 660 O O . SER A 1 91 ? 25.823 -23.837 -67.850 1.00 75.12 91 SER A O 1
ATOM 662 N N . ALA A 1 92 ? 25.744 -25.485 -66.321 1.00 73.19 92 ALA A N 1
ATOM 663 C CA . ALA A 1 92 ? 26.611 -24.841 -65.337 1.00 73.19 92 ALA A CA 1
ATOM 664 C C . ALA A 1 92 ? 28.055 -24.688 -65.846 1.00 73.19 92 ALA A C 1
ATOM 666 O O . ALA A 1 92 ? 28.642 -23.616 -65.722 1.00 73.19 92 ALA A O 1
ATOM 667 N N . GLN A 1 93 ? 28.602 -25.714 -66.505 1.00 78.50 93 GLN A N 1
ATOM 668 C CA . GLN A 1 93 ? 29.940 -25.673 -67.107 1.00 78.50 93 GLN A CA 1
ATOM 669 C C . GLN A 1 93 ? 29.994 -24.714 -68.307 1.00 78.50 93 GLN A C 1
ATOM 671 O O . GLN A 1 93 ? 30.989 -24.018 -68.497 1.00 78.50 93 GLN A O 1
ATOM 676 N N . ILE A 1 94 ? 28.912 -24.607 -69.090 1.00 84.06 94 ILE A N 1
ATOM 677 C CA . ILE A 1 94 ? 28.804 -23.617 -70.176 1.00 84.06 94 ILE A CA 1
ATOM 678 C C . ILE A 1 94 ? 28.799 -22.192 -69.611 1.00 84.06 94 ILE A C 1
ATOM 680 O O . ILE A 1 94 ? 29.469 -21.312 -70.154 1.00 84.06 94 ILE A O 1
ATOM 684 N N . ASN A 1 95 ? 28.056 -21.948 -68.531 1.00 81.19 95 ASN A N 1
ATOM 685 C CA . ASN A 1 95 ? 28.009 -20.636 -67.886 1.00 81.19 95 ASN A CA 1
ATOM 686 C C . ASN A 1 95 ? 29.351 -20.273 -67.242 1.00 81.19 95 ASN A C 1
ATOM 688 O O . ASN A 1 95 ? 29.835 -19.161 -67.446 1.00 81.19 95 ASN A O 1
ATOM 692 N N . GLN A 1 96 ? 30.005 -21.230 -66.584 1.00 83.69 96 GLN A N 1
ATOM 693 C CA . GLN A 1 96 ? 31.357 -21.063 -66.059 1.00 83.69 96 GLN A CA 1
ATOM 694 C C . GLN A 1 96 ? 32.357 -20.734 -67.174 1.00 83.69 96 GLN A C 1
ATOM 696 O O . GLN A 1 96 ? 33.132 -19.788 -67.058 1.00 83.69 96 GLN A O 1
ATOM 701 N N . LEU A 1 97 ? 32.315 -21.460 -68.295 1.00 86.50 97 LEU A N 1
ATOM 702 C CA . LEU A 1 97 ? 33.190 -21.198 -69.437 1.00 86.50 97 LEU A CA 1
ATOM 703 C C . LEU A 1 97 ? 32.935 -19.805 -70.030 1.00 86.50 97 LEU A C 1
ATOM 705 O O . LEU A 1 97 ? 33.877 -19.088 -70.364 1.00 86.50 97 LEU A O 1
ATOM 709 N N . ARG A 1 98 ? 31.671 -19.374 -70.124 1.00 86.12 98 ARG A N 1
ATOM 710 C CA . ARG A 1 98 ? 31.322 -18.006 -70.544 1.00 86.12 98 ARG A CA 1
ATOM 711 C C . ARG A 1 98 ? 31.893 -16.963 -69.582 1.00 86.12 98 ARG A C 1
ATOM 713 O O . ARG A 1 98 ? 32.471 -15.981 -70.054 1.00 86.12 98 ARG A O 1
ATOM 720 N N . ALA A 1 99 ? 31.781 -17.187 -68.272 1.00 85.69 99 ALA A N 1
ATOM 721 C CA . ALA A 1 99 ? 32.351 -16.316 -67.250 1.00 85.69 99 ALA A CA 1
ATOM 722 C C . ALA A 1 99 ? 33.883 -16.250 -67.371 1.00 85.69 99 ALA A C 1
ATOM 724 O O . ALA A 1 99 ? 34.433 -15.155 -67.471 1.00 85.69 99 ALA A O 1
ATOM 725 N N . GLN A 1 100 ? 34.565 -17.389 -67.512 1.00 87.62 100 GLN A N 1
ATOM 726 C CA . GLN A 1 100 ? 36.017 -17.467 -67.717 1.00 87.62 100 GLN A CA 1
ATOM 727 C C . GLN A 1 100 ? 36.475 -16.755 -68.996 1.00 87.62 100 GLN A C 1
ATOM 729 O O . GLN A 1 100 ? 37.419 -15.966 -68.961 1.00 87.62 100 GLN A O 1
ATOM 734 N N . VAL A 1 101 ? 35.783 -16.961 -70.121 1.00 89.00 101 VAL A N 1
ATOM 735 C CA . VAL A 1 101 ? 36.083 -16.271 -71.388 1.00 89.00 101 VAL A CA 1
ATOM 736 C C . VAL A 1 101 ? 35.867 -14.763 -71.253 1.00 89.00 101 VAL A C 1
ATOM 738 O O . VAL A 1 101 ? 36.651 -13.973 -71.782 1.00 89.00 101 VAL A O 1
ATOM 741 N N . SER A 1 102 ? 34.822 -14.336 -70.541 1.00 85.62 102 SER A N 1
ATOM 742 C CA . SER A 1 102 ? 34.572 -12.915 -70.291 1.00 85.62 102 SER A CA 1
ATOM 743 C C . SER A 1 102 ? 35.635 -12.293 -69.377 1.00 85.62 102 SER A C 1
ATOM 745 O O . SER A 1 102 ? 36.165 -11.234 -69.712 1.00 85.62 102 SER A O 1
ATOM 747 N N . ALA A 1 103 ? 36.037 -12.986 -68.306 1.00 87.06 103 ALA A N 1
ATOM 748 C CA . ALA A 1 103 ? 37.117 -12.575 -67.415 1.00 87.06 103 ALA A CA 1
ATOM 749 C C . ALA A 1 103 ? 38.439 -12.449 -68.178 1.00 87.06 103 ALA A C 1
ATOM 751 O O . ALA A 1 103 ? 39.110 -11.425 -68.077 1.00 87.06 103 ALA A O 1
ATOM 752 N N . TYR A 1 104 ? 38.775 -13.438 -69.013 1.00 89.00 104 TYR A N 1
ATOM 753 C CA . TYR A 1 104 ? 39.973 -13.405 -69.848 1.00 89.00 104 TYR A CA 1
ATOM 754 C C . TYR A 1 104 ? 39.968 -12.215 -70.814 1.00 89.00 104 TYR A C 1
ATOM 756 O O . TYR A 1 104 ? 40.968 -11.511 -70.922 1.00 89.00 104 TYR A O 1
ATOM 764 N N . ARG A 1 105 ? 38.838 -11.927 -71.476 1.00 88.12 105 ARG A N 1
ATOM 765 C CA . ARG A 1 105 ? 38.717 -10.756 -72.365 1.00 88.12 105 ARG A CA 1
ATOM 766 C C . ARG A 1 105 ? 38.932 -9.436 -71.624 1.00 88.12 105 ARG A C 1
ATOM 768 O O . ARG A 1 105 ? 39.563 -8.542 -72.182 1.00 88.12 105 ARG A O 1
ATOM 775 N N . LEU A 1 106 ? 38.410 -9.305 -70.405 1.00 86.25 106 LEU A N 1
ATOM 776 C CA . LEU A 1 106 ? 38.585 -8.107 -69.579 1.00 86.25 106 LEU A CA 1
ATOM 777 C C . LEU A 1 106 ? 40.038 -7.966 -69.106 1.00 86.25 106 LEU A C 1
ATOM 779 O O . LEU A 1 106 ? 40.625 -6.895 -69.247 1.00 86.25 106 LEU A O 1
ATOM 783 N N . LEU A 1 107 ? 40.653 -9.059 -68.648 1.00 87.31 107 LEU A N 1
ATOM 784 C CA . LEU A 1 107 ? 42.060 -9.089 -68.240 1.00 87.31 107 LEU A CA 1
ATOM 785 C C . LEU A 1 107 ? 43.002 -8.767 -69.406 1.00 87.31 107 LEU A C 1
ATOM 787 O O . LEU A 1 107 ? 43.898 -7.939 -69.254 1.00 87.31 107 LEU A O 1
ATOM 791 N N . ALA A 1 108 ? 42.757 -9.338 -70.588 1.00 85.19 108 ALA A N 1
ATOM 792 C CA . ALA A 1 108 ? 43.524 -9.050 -71.801 1.00 85.19 108 ALA A CA 1
ATOM 793 C C . ALA A 1 108 ? 43.423 -7.572 -72.228 1.00 85.19 108 ALA A C 1
ATOM 795 O O . ALA A 1 108 ? 44.346 -7.035 -72.836 1.00 85.19 108 ALA A O 1
ATOM 796 N N . ARG A 1 109 ? 42.320 -6.894 -71.883 1.00 82.06 109 ARG A N 1
ATOM 797 C CA . ARG A 1 109 ? 42.099 -5.458 -72.128 1.00 82.06 109 ARG A CA 1
ATOM 798 C C . ARG A 1 109 ? 42.555 -4.555 -70.977 1.00 82.06 109 ARG A C 1
ATOM 800 O O . ARG A 1 109 ? 42.417 -3.339 -71.085 1.00 82.06 109 ARG A O 1
ATOM 807 N N . ASN A 1 110 ? 43.119 -5.121 -69.906 1.00 81.69 110 ASN A N 1
ATOM 808 C CA . ASN A 1 110 ? 43.490 -4.412 -68.677 1.00 81.69 110 ASN A CA 1
ATOM 809 C C . ASN A 1 110 ? 42.299 -3.682 -68.007 1.00 81.69 110 ASN A C 1
ATOM 811 O O . ASN A 1 110 ? 42.436 -2.597 -67.430 1.00 81.69 110 ASN A O 1
ATOM 815 N N . GLU A 1 111 ? 41.109 -4.274 -68.108 1.00 82.56 111 GLU A N 1
ATOM 816 C CA . GLU A 1 111 ? 39.881 -3.819 -67.457 1.00 82.56 111 GLU A CA 1
ATOM 817 C C . GLU A 1 111 ? 39.652 -4.591 -66.149 1.00 82.56 111 GLU A C 1
ATOM 819 O O . GLU A 1 111 ? 40.100 -5.725 -65.979 1.00 82.56 111 GLU A O 1
ATOM 824 N N . ALA A 1 112 ? 38.976 -3.960 -65.184 1.00 80.69 112 ALA A N 1
ATOM 825 C CA . ALA A 1 112 ? 38.663 -4.621 -63.920 1.00 80.69 112 ALA A CA 1
ATOM 826 C C . ALA A 1 112 ? 37.593 -5.697 -64.147 1.00 80.69 112 ALA A C 1
ATOM 828 O O . ALA A 1 112 ? 36.555 -5.411 -64.743 1.00 80.69 112 ALA A O 1
ATOM 829 N N . VAL A 1 113 ? 37.830 -6.912 -63.648 1.00 84.12 113 VAL A N 1
ATOM 830 C CA . VAL A 1 113 ? 36.836 -7.990 -63.695 1.00 84.12 113 VAL A CA 1
ATOM 831 C C . VAL A 1 113 ? 35.819 -7.768 -62.566 1.00 84.12 113 VAL A C 1
ATOM 833 O O . VAL A 1 113 ? 36.225 -7.681 -61.405 1.00 84.12 113 VAL A O 1
ATOM 836 N N . PRO A 1 114 ? 34.514 -7.651 -62.869 1.00 84.19 114 PRO A N 1
ATOM 837 C CA . PRO A 1 114 ? 33.464 -7.577 -61.858 1.00 84.19 114 PRO A CA 1
ATOM 838 C C . PRO A 1 114 ? 33.484 -8.790 -60.922 1.00 84.19 114 PRO A C 1
ATOM 840 O O . PRO A 1 114 ? 33.703 -9.912 -61.375 1.00 84.19 114 PRO A O 1
ATOM 843 N N . SER A 1 115 ? 33.192 -8.582 -59.635 1.00 76.50 115 SER A N 1
ATOM 844 C CA . SER A 1 115 ? 33.196 -9.642 -58.610 1.00 76.50 115 SER A CA 1
ATOM 845 C C . SER A 1 115 ? 32.280 -10.821 -58.951 1.00 76.50 115 SER A C 1
ATOM 847 O O . SER A 1 115 ? 32.655 -11.959 -58.700 1.00 76.50 115 SER A O 1
ATOM 849 N N . GLN A 1 116 ? 31.142 -10.554 -59.596 1.00 79.38 116 GLN A N 1
ATOM 850 C CA . GLN A 1 116 ? 30.197 -11.569 -60.081 1.00 79.38 116 GLN A CA 1
ATOM 851 C C . GLN A 1 116 ? 30.818 -12.487 -61.145 1.00 79.38 116 GLN A C 1
ATOM 853 O O . GLN A 1 116 ? 30.668 -13.699 -61.116 1.00 79.38 116 GLN A O 1
ATOM 858 N N . ILE A 1 117 ? 31.595 -11.922 -62.071 1.00 81.88 117 ILE A N 1
ATOM 859 C CA . ILE A 1 117 ? 32.267 -12.719 -63.104 1.00 81.88 117 ILE A CA 1
ATOM 860 C C . ILE A 1 117 ? 33.405 -13.542 -62.484 1.00 81.88 117 ILE A C 1
ATOM 862 O O . ILE A 1 117 ? 33.681 -14.646 -62.940 1.00 81.88 117 ILE A O 1
ATOM 866 N N . ILE A 1 118 ? 34.052 -13.030 -61.430 1.00 78.81 118 ILE A N 1
ATOM 867 C CA . ILE A 1 118 ? 35.082 -13.765 -60.682 1.00 78.81 118 ILE A CA 1
ATOM 868 C C . ILE A 1 118 ? 34.462 -14.955 -59.938 1.00 78.81 118 ILE A C 1
ATOM 870 O O . ILE A 1 118 ? 35.020 -16.050 -60.012 1.00 78.81 118 ILE A O 1
ATOM 874 N N . SER A 1 119 ? 33.322 -14.763 -59.262 1.00 75.06 119 SER A N 1
ATOM 875 C CA . SER A 1 119 ? 32.618 -15.847 -58.563 1.00 75.06 119 SER A CA 1
ATOM 876 C C . SER A 1 119 ? 32.124 -16.924 -59.523 1.00 75.06 119 SER A C 1
ATOM 878 O O . SER A 1 119 ? 32.249 -18.104 -59.221 1.00 75.06 119 SER A O 1
ATOM 880 N N . ASP A 1 120 ? 31.641 -16.530 -60.701 1.00 78.06 120 ASP A N 1
ATOM 881 C CA . ASP A 1 120 ? 31.099 -17.470 -61.686 1.00 78.06 120 ASP A CA 1
ATOM 882 C C . ASP A 1 120 ? 32.203 -18.197 -62.476 1.00 78.06 120 ASP A C 1
ATOM 884 O O . ASP A 1 120 ? 31.988 -19.287 -63.007 1.00 78.06 120 ASP A O 1
ATOM 888 N N . ALA A 1 121 ? 33.401 -17.608 -62.575 1.00 76.94 121 ALA A N 1
ATOM 889 C CA . ALA A 1 121 ? 34.532 -18.183 -63.303 1.00 76.94 121 ALA A CA 1
ATOM 890 C C . ALA A 1 121 ? 35.349 -19.200 -62.479 1.00 76.94 121 ALA A C 1
ATOM 892 O O . ALA A 1 121 ? 35.964 -20.100 -63.065 1.00 76.94 121 ALA A O 1
ATOM 893 N N . VAL A 1 122 ? 35.377 -19.082 -61.145 1.00 76.00 122 VAL A N 1
ATOM 894 C CA . VAL A 1 122 ? 36.232 -19.884 -60.247 1.00 76.00 122 VAL A CA 1
ATOM 895 C C . VAL A 1 122 ? 35.370 -20.771 -59.335 1.00 76.00 122 VAL A C 1
ATOM 897 O O . VAL A 1 122 ? 34.611 -20.264 -58.524 1.00 76.00 122 VAL A O 1
ATOM 900 N N . MET A 1 123 ? 35.517 -22.104 -59.418 1.00 60.25 123 MET A N 1
ATOM 901 C CA . MET A 1 123 ? 34.746 -23.068 -58.594 1.00 60.25 123 MET A CA 1
ATOM 902 C C . MET A 1 123 ? 35.060 -23.019 -57.089 1.00 60.25 123 MET A C 1
ATOM 904 O O . MET A 1 123 ? 34.300 -23.535 -56.277 1.00 60.25 123 MET A O 1
ATOM 908 N N . LEU A 1 124 ? 36.175 -22.404 -56.704 1.00 56.69 124 LEU A N 1
ATOM 909 C CA . LEU A 1 124 ? 36.512 -22.133 -55.314 1.00 56.69 124 LEU A CA 1
ATOM 910 C C . LEU A 1 124 ? 36.168 -20.673 -55.037 1.00 56.69 124 LEU A C 1
ATOM 912 O O . LEU A 1 124 ? 36.791 -19.785 -55.624 1.00 56.69 124 LEU A O 1
ATOM 916 N N . ARG A 1 125 ? 35.213 -20.412 -54.129 1.00 48.81 125 ARG A N 1
ATOM 917 C CA . ARG A 1 125 ? 35.030 -19.057 -53.584 1.00 48.81 125 ARG A CA 1
ATOM 918 C C . ARG A 1 125 ? 36.416 -18.570 -53.150 1.00 48.81 125 ARG A C 1
ATOM 920 O O . ARG A 1 125 ? 37.062 -19.279 -52.370 1.00 48.81 125 ARG A O 1
ATOM 927 N N . PRO A 1 126 ? 36.922 -17.426 -53.642 1.00 44.88 126 PRO A N 1
ATOM 928 C CA . PRO A 1 126 ? 38.174 -16.903 -53.130 1.00 44.88 126 PRO A CA 1
ATOM 929 C C . PRO A 1 126 ? 37.960 -16.653 -51.638 1.00 44.88 126 PRO A C 1
ATOM 931 O O . PRO A 1 126 ? 37.213 -15.752 -51.265 1.00 44.88 126 PRO A O 1
ATOM 934 N N . LYS A 1 127 ? 38.572 -17.480 -50.779 1.00 46.47 127 LYS A N 1
ATOM 935 C CA . LYS A 1 127 ? 38.675 -17.182 -49.350 1.00 46.47 127 LYS A CA 1
ATOM 936 C C . LYS A 1 127 ? 39.356 -15.826 -49.284 1.00 46.47 127 LYS A C 1
ATOM 938 O O . LYS A 1 127 ? 40.532 -15.712 -49.631 1.00 46.47 127 LYS A O 1
ATOM 943 N N . VAL A 1 128 ? 38.602 -14.794 -48.918 1.00 46.16 128 VAL A N 1
ATOM 944 C CA . VAL A 1 128 ? 39.168 -13.477 -48.663 1.00 46.16 128 VAL A CA 1
ATOM 945 C C . VAL A 1 128 ? 40.167 -13.701 -47.536 1.00 46.16 128 VAL A C 1
ATOM 947 O O . VAL A 1 128 ? 39.786 -14.009 -46.411 1.00 46.16 128 VAL A O 1
ATOM 950 N N . THR A 1 129 ? 41.463 -13.653 -47.840 1.00 46.38 129 THR A N 1
ATOM 951 C CA . THR A 1 129 ? 42.527 -13.756 -46.839 1.00 46.38 129 THR A CA 1
ATOM 952 C C . THR A 1 129 ? 42.591 -12.442 -46.070 1.00 46.38 129 THR A C 1
ATOM 954 O O . THR A 1 129 ? 43.544 -11.676 -46.178 1.00 46.38 129 THR A O 1
ATOM 957 N N . THR A 1 130 ? 41.533 -12.143 -45.329 1.00 49.28 130 THR A N 1
ATOM 958 C CA . THR A 1 130 ? 41.515 -11.133 -44.284 1.00 49.28 130 THR A CA 1
ATOM 959 C C . THR A 1 130 ? 41.332 -11.877 -42.977 1.00 49.28 130 THR A C 1
ATOM 961 O O . THR A 1 130 ? 40.347 -12.578 -42.797 1.00 49.28 130 THR A O 1
ATOM 964 N N . LEU A 1 131 ? 42.265 -11.702 -42.041 1.00 48.88 131 LEU A N 1
ATOM 965 C CA . LEU A 1 131 ? 42.158 -12.195 -40.658 1.00 48.88 131 LEU A CA 1
ATOM 966 C C . LEU A 1 131 ? 41.055 -11.472 -39.852 1.00 48.88 131 LEU A C 1
ATOM 968 O O . LEU A 1 131 ? 41.051 -11.514 -38.625 1.00 48.88 131 LEU A O 1
ATOM 972 N N . LEU A 1 132 ? 40.166 -10.746 -40.530 1.00 47.53 132 LEU A N 1
ATOM 973 C CA . LEU A 1 132 ? 39.060 -10.013 -39.938 1.00 47.53 132 LEU A CA 1
ATOM 974 C C . LEU A 1 132 ? 37.791 -10.860 -40.099 1.00 47.53 132 LEU A C 1
ATOM 976 O O . LEU A 1 132 ? 37.577 -11.377 -41.197 1.00 47.53 132 LEU A O 1
ATOM 980 N N . PRO A 1 133 ? 36.973 -10.995 -39.038 1.00 47.03 133 PRO A N 1
ATOM 981 C CA . PRO A 1 133 ? 35.657 -11.622 -39.121 1.00 47.03 133 PRO A CA 1
ATOM 982 C C . PRO A 1 133 ? 34.827 -11.000 -40.246 1.00 47.03 133 PRO A C 1
ATOM 984 O O . PRO A 1 133 ? 35.000 -9.815 -40.553 1.00 47.03 133 PRO A O 1
ATOM 987 N N . GLU A 1 134 ? 33.933 -11.786 -40.846 1.00 42.06 134 GLU A N 1
ATOM 988 C CA . GLU A 1 134 ? 33.016 -11.276 -41.865 1.00 42.06 134 GLU A CA 1
ATOM 989 C C . GLU A 1 134 ? 32.265 -10.037 -41.337 1.00 42.06 134 GLU A C 1
ATOM 991 O O . GLU A 1 134 ? 31.907 -9.993 -40.153 1.00 42.06 134 GLU A O 1
ATOM 996 N N . PRO A 1 135 ? 32.072 -8.988 -42.161 1.00 42.62 135 PRO A N 1
ATOM 997 C CA . PRO A 1 135 ? 31.332 -7.811 -41.738 1.00 42.62 135 PRO A CA 1
ATOM 998 C C . PRO A 1 135 ? 29.926 -8.233 -41.316 1.00 42.62 135 PRO A C 1
ATOM 1000 O O . PRO A 1 135 ? 29.178 -8.769 -42.125 1.00 42.62 135 PRO A O 1
ATOM 1003 N N . TYR A 1 136 ? 29.572 -7.978 -40.058 1.00 45.53 136 TYR A N 1
ATOM 1004 C CA . TYR A 1 136 ? 28.209 -8.155 -39.568 1.00 45.53 136 TYR A CA 1
ATOM 1005 C C . TYR A 1 136 ? 27.267 -7.292 -40.418 1.00 45.53 136 TYR A C 1
ATOM 1007 O O . TYR A 1 136 ? 27.311 -6.059 -40.339 1.00 45.53 136 TYR A O 1
ATOM 1015 N N . GLU A 1 137 ? 26.458 -7.926 -41.265 1.00 34.69 137 GLU A N 1
ATOM 1016 C CA . GLU A 1 137 ? 25.437 -7.233 -42.042 1.00 34.69 137 GLU A CA 1
ATOM 1017 C C . GLU A 1 137 ? 24.327 -6.786 -41.093 1.00 34.69 137 GLU A C 1
ATOM 1019 O O . GLU A 1 137 ? 23.620 -7.585 -40.485 1.00 34.69 137 GLU A O 1
ATOM 1024 N N . PHE A 1 138 ? 24.216 -5.471 -40.921 1.00 44.62 138 PHE A N 1
ATOM 1025 C CA . PHE A 1 138 ? 23.167 -4.868 -40.115 1.00 44.62 138 PHE A CA 1
ATOM 1026 C C . PHE A 1 138 ? 21.858 -4.918 -40.916 1.00 44.62 138 PHE A C 1
ATOM 1028 O O . PHE A 1 138 ? 21.818 -4.336 -42.006 1.00 44.62 138 PHE A O 1
ATOM 1035 N N . PRO A 1 139 ? 20.780 -5.546 -40.414 1.00 43.06 139 PRO A N 1
ATOM 1036 C CA . PRO A 1 139 ? 19.468 -5.387 -41.019 1.00 43.06 139 PRO A CA 1
ATOM 1037 C C . PRO A 1 139 ? 19.099 -3.906 -40.920 1.00 43.06 139 PRO A C 1
ATOM 1039 O O . PRO A 1 139 ? 19.058 -3.339 -39.825 1.00 43.06 139 PRO A O 1
ATOM 1042 N N . GLY A 1 140 ? 18.918 -3.255 -42.069 1.00 37.59 140 GLY A N 1
ATOM 1043 C CA . GLY A 1 140 ? 18.447 -1.876 -42.129 1.00 37.59 140 GLY A CA 1
ATOM 1044 C C . GLY A 1 140 ? 17.155 -1.712 -41.325 1.00 37.59 140 GLY A C 1
ATOM 1045 O O . GLY A 1 140 ? 16.319 -2.609 -41.303 1.00 37.59 140 GLY A O 1
ATOM 1046 N N . GLU A 1 141 ? 17.060 -0.572 -40.643 1.00 39.41 141 GLU A N 1
ATOM 1047 C CA . GLU A 1 141 ? 15.978 -0.109 -39.767 1.00 39.41 141 GLU A CA 1
ATOM 1048 C C . GLU A 1 141 ? 14.601 -0.731 -40.070 1.00 39.41 141 GLU A C 1
ATOM 1050 O O . GLU A 1 141 ? 13.992 -0.453 -41.101 1.00 39.41 141 GLU A O 1
ATOM 1055 N N . ALA A 1 142 ? 14.082 -1.537 -39.139 1.00 42.91 142 ALA A N 1
ATOM 1056 C CA . ALA A 1 142 ? 12.675 -1.918 -39.154 1.00 42.91 142 ALA A CA 1
ATOM 1057 C C . ALA A 1 142 ? 11.813 -0.670 -38.886 1.00 42.91 142 ALA A C 1
ATOM 1059 O O . ALA A 1 142 ? 12.075 0.080 -37.943 1.00 42.91 142 ALA A O 1
ATOM 1060 N N . GLU A 1 143 ? 10.757 -0.477 -39.681 1.00 45.34 143 GLU A N 1
ATOM 1061 C CA . GLU A 1 143 ? 9.836 0.679 -39.667 1.00 45.34 143 GLU A CA 1
ATOM 1062 C C . GLU A 1 143 ? 9.128 0.943 -38.315 1.00 45.34 143 GLU A C 1
ATOM 1064 O O . GLU A 1 143 ? 8.420 1.937 -38.161 1.00 45.34 143 GLU A O 1
ATOM 1069 N N . ASN A 1 144 ? 9.349 0.106 -37.298 1.00 45.28 144 ASN A N 1
ATOM 1070 C CA . ASN A 1 144 ? 8.591 0.097 -36.047 1.00 45.28 144 ASN A CA 1
ATOM 1071 C C . ASN A 1 144 ? 9.256 0.847 -34.877 1.00 45.28 144 ASN A C 1
ATOM 1073 O O . ASN A 1 144 ? 8.739 0.821 -33.762 1.00 45.28 144 ASN A O 1
ATOM 1077 N N . GLY A 1 145 ? 10.378 1.541 -35.092 1.00 48.91 145 GLY A N 1
ATOM 1078 C CA . GLY A 1 145 ? 10.965 2.413 -34.064 1.00 48.91 145 GLY A CA 1
ATOM 1079 C C . GLY A 1 145 ? 11.475 1.684 -32.812 1.00 48.91 145 GLY A C 1
ATOM 1080 O O . GLY A 1 145 ? 11.546 2.285 -31.736 1.00 48.91 145 GLY A O 1
ATOM 1081 N N . GLU A 1 146 ? 11.844 0.406 -32.927 1.00 46.44 146 GLU A N 1
ATOM 1082 C CA . GLU A 1 146 ? 12.472 -0.320 -31.826 1.00 46.44 146 GLU A CA 1
ATOM 1083 C C . GLU A 1 146 ? 13.861 0.256 -31.526 1.00 46.44 146 GLU A C 1
ATOM 1085 O O . GLU A 1 146 ? 14.728 0.410 -32.389 1.00 46.44 146 GLU A O 1
ATOM 1090 N N . LYS A 1 147 ? 14.062 0.623 -30.259 1.00 47.12 147 LYS A N 1
ATOM 1091 C CA . LYS A 1 147 ? 15.339 1.119 -29.748 1.00 47.12 147 LYS A CA 1
ATOM 1092 C C . LYS A 1 147 ? 16.379 0.003 -29.832 1.00 47.12 147 LYS A C 1
ATOM 1094 O O . LYS A 1 147 ? 16.109 -1.116 -29.408 1.00 47.12 147 LYS A O 1
ATOM 1099 N N . LEU A 1 148 ? 17.582 0.350 -30.295 1.00 50.81 148 LEU A N 1
ATOM 1100 C CA . LEU A 1 148 ? 18.739 -0.548 -30.321 1.00 50.81 148 LEU A CA 1
ATOM 1101 C C . LEU A 1 148 ? 18.905 -1.302 -28.980 1.00 50.81 148 LEU A C 1
ATOM 1103 O O . LEU A 1 148 ? 18.726 -0.681 -27.926 1.00 50.81 148 LEU A O 1
ATOM 1107 N N . PRO A 1 149 ? 19.330 -2.585 -28.988 1.00 51.34 149 PRO A N 1
ATOM 1108 C CA . PRO A 1 149 ? 19.460 -3.415 -27.778 1.00 51.34 149 PRO A CA 1
ATOM 1109 C C . PRO A 1 149 ? 20.505 -2.904 -26.777 1.00 51.34 149 PRO A C 1
ATOM 1111 O O . PRO A 1 149 ? 20.636 -3.419 -25.668 1.00 51.34 149 PRO A O 1
ATOM 1114 N N . TYR A 1 150 ? 21.281 -1.896 -27.164 1.00 54.62 150 TYR A N 1
ATOM 1115 C CA . TYR A 1 150 ? 22.329 -1.302 -26.360 1.00 54.62 150 TYR A CA 1
ATOM 1116 C C . TYR A 1 150 ? 22.284 0.219 -26.448 1.00 54.62 150 TYR A C 1
ATOM 1118 O O . TYR A 1 150 ? 22.182 0.825 -27.515 1.00 54.62 150 TYR A O 1
ATOM 1126 N N . ASP A 1 151 ? 22.430 0.839 -25.282 1.00 55.69 151 ASP A N 1
ATOM 1127 C CA . ASP A 1 151 ? 22.570 2.279 -25.148 1.00 55.69 151 ASP A CA 1
ATOM 1128 C C . ASP A 1 151 ? 23.955 2.704 -25.664 1.00 55.69 151 ASP A C 1
ATOM 1130 O O . ASP A 1 151 ? 24.985 2.505 -25.008 1.00 55.69 151 ASP A O 1
ATOM 1134 N N . LEU A 1 152 ? 23.976 3.280 -26.868 1.00 57.25 152 LEU A N 1
ATOM 1135 C CA . LEU A 1 152 ? 25.186 3.749 -27.543 1.00 57.25 152 LEU A CA 1
ATOM 1136 C C . LEU A 1 152 ? 25.989 4.733 -26.680 1.00 57.25 152 LEU A C 1
ATOM 1138 O O . LEU A 1 152 ? 27.217 4.724 -26.748 1.00 57.25 152 LEU A O 1
ATOM 1142 N N . MET A 1 153 ? 25.344 5.513 -25.802 1.00 56.38 153 MET A N 1
ATOM 1143 C CA . MET A 1 153 ? 26.063 6.395 -24.874 1.00 56.38 153 MET A CA 1
ATOM 1144 C C . MET A 1 153 ? 26.799 5.617 -23.787 1.00 56.38 153 MET A C 1
ATOM 1146 O O . MET A 1 153 ? 27.868 6.033 -23.338 1.00 56.38 153 MET A O 1
ATOM 1150 N N . LYS A 1 154 ? 26.273 4.465 -23.375 1.00 58.16 154 LYS A N 1
ATOM 1151 C CA . LYS A 1 154 ? 26.917 3.571 -22.407 1.00 58.16 154 LYS A CA 1
ATOM 1152 C C . LYS A 1 154 ? 28.133 2.889 -23.021 1.00 58.16 154 LYS A C 1
ATOM 1154 O O . LYS A 1 154 ? 29.180 2.859 -22.382 1.00 58.16 154 LYS A O 1
ATOM 1159 N N . ILE A 1 155 ? 28.026 2.423 -24.267 1.00 62.16 155 ILE A N 1
ATOM 1160 C CA . ILE A 1 155 ? 29.152 1.843 -25.016 1.00 62.16 155 ILE A CA 1
ATOM 1161 C C . ILE A 1 155 ? 30.231 2.899 -25.271 1.00 62.16 155 ILE A C 1
ATOM 1163 O O . ILE A 1 155 ? 31.408 2.628 -25.042 1.00 62.16 155 ILE A O 1
ATOM 1167 N N . PHE A 1 156 ? 29.845 4.113 -25.672 1.00 55.94 156 PHE A N 1
ATOM 1168 C CA . PHE A 1 156 ? 30.787 5.204 -25.924 1.00 55.94 156 PHE A CA 1
ATOM 1169 C C . PHE A 1 156 ? 31.533 5.623 -24.649 1.00 55.94 156 PHE A C 1
ATOM 1171 O O . PHE A 1 156 ? 32.755 5.769 -24.669 1.00 55.94 156 PHE A O 1
ATOM 1178 N N . ASN A 1 157 ? 30.826 5.714 -23.515 1.00 62.44 157 ASN A N 1
ATOM 1179 C CA . ASN A 1 157 ? 31.444 5.935 -22.205 1.00 62.44 157 ASN A CA 1
ATOM 1180 C C . ASN A 1 157 ? 32.374 4.778 -21.812 1.00 62.44 157 ASN A C 1
ATOM 1182 O O . ASN A 1 157 ? 33.481 5.016 -21.335 1.00 62.44 157 ASN A O 1
ATOM 1186 N N . LEU A 1 158 ? 31.976 3.523 -22.051 1.00 62.53 158 LEU A N 1
ATOM 1187 C CA . LEU A 1 158 ? 32.819 2.356 -21.781 1.00 62.53 158 LEU A CA 1
ATOM 1188 C C . LEU A 1 158 ? 34.103 2.377 -22.622 1.00 62.53 158 LEU A C 1
ATOM 1190 O O . LEU A 1 158 ? 35.173 2.039 -22.119 1.00 62.53 158 LEU A O 1
ATOM 1194 N N . HIS A 1 159 ? 34.009 2.787 -23.890 1.00 61.41 159 HIS A N 1
ATOM 1195 C CA . HIS A 1 159 ? 35.153 2.905 -24.791 1.00 61.41 159 HIS A CA 1
ATOM 1196 C C . HIS A 1 159 ? 36.074 4.062 -24.377 1.00 61.41 159 HIS A C 1
ATOM 1198 O O . HIS A 1 159 ? 37.280 3.856 -24.274 1.00 61.41 159 HIS A O 1
ATOM 1204 N N . GLN A 1 160 ? 35.524 5.226 -24.005 1.00 60.19 160 GLN A N 1
ATOM 1205 C CA . GLN A 1 160 ? 36.298 6.340 -23.431 1.00 60.19 160 GLN A CA 1
ATOM 1206 C C . GLN A 1 160 ? 37.045 5.941 -22.151 1.00 60.19 160 GLN A C 1
ATOM 1208 O O . GLN A 1 160 ? 38.212 6.291 -21.978 1.00 60.19 160 GLN A O 1
ATOM 1213 N N . ILE A 1 161 ? 36.400 5.175 -21.268 1.00 61.12 161 ILE A N 1
ATOM 1214 C CA . ILE A 1 161 ? 37.012 4.680 -20.028 1.00 61.12 161 ILE A CA 1
ATOM 1215 C C . ILE A 1 161 ? 38.127 3.665 -20.332 1.00 61.12 161 ILE A C 1
ATOM 1217 O O . ILE A 1 161 ? 39.164 3.676 -19.669 1.00 61.12 161 ILE A O 1
ATOM 1221 N N . ARG A 1 162 ? 37.957 2.814 -21.354 1.00 60.16 162 ARG A N 1
ATOM 1222 C CA . ARG A 1 162 ? 38.971 1.833 -21.783 1.00 60.16 162 ARG A CA 1
ATOM 1223 C C . ARG A 1 162 ? 40.187 2.489 -22.442 1.00 60.16 162 ARG A C 1
ATOM 1225 O O . ARG A 1 162 ? 41.301 2.054 -22.168 1.00 60.16 162 ARG A O 1
ATOM 1232 N N . CYS A 1 163 ? 39.999 3.546 -23.235 1.00 55.88 163 CYS A N 1
ATOM 1233 C CA . CYS A 1 163 ? 41.094 4.292 -23.870 1.00 55.88 163 CYS A CA 1
ATOM 1234 C C . CYS A 1 163 ? 42.025 4.991 -22.862 1.00 55.88 163 CYS A C 1
ATOM 1236 O O . CYS A 1 163 ? 43.184 5.233 -23.177 1.00 55.88 163 CYS A O 1
ATOM 1238 N N . ASN A 1 164 ? 41.545 5.278 -21.647 1.00 58.12 164 ASN A N 1
ATOM 1239 C CA . ASN A 1 164 ? 42.323 5.933 -20.591 1.00 58.12 164 ASN A CA 1
ATOM 1240 C C . ASN A 1 164 ? 43.003 4.953 -19.618 1.00 58.12 164 ASN A C 1
ATOM 1242 O O . ASN A 1 164 ? 43.571 5.382 -18.611 1.00 58.12 164 ASN A O 1
ATOM 1246 N N . ARG A 1 165 ? 42.949 3.640 -19.874 1.00 62.84 165 ARG A N 1
ATOM 1247 C CA . ARG A 1 165 ? 43.590 2.642 -19.013 1.00 62.84 165 ARG A CA 1
ATOM 1248 C C . ARG A 1 165 ? 45.067 2.509 -19.411 1.00 62.84 165 ARG A C 1
ATOM 1250 O O . ARG A 1 165 ? 45.336 2.131 -20.548 1.00 62.84 165 ARG A O 1
ATOM 1257 N N . PRO A 1 166 ? 46.033 2.792 -18.520 1.00 59.84 166 PRO A N 1
ATOM 1258 C CA . PRO A 1 166 ? 47.442 2.615 -18.847 1.00 59.84 166 PRO A CA 1
ATOM 1259 C C . PRO A 1 166 ? 47.733 1.120 -19.034 1.00 59.84 166 PRO A C 1
ATOM 1261 O O . PRO A 1 166 ? 47.620 0.335 -18.092 1.00 59.84 166 PRO A O 1
ATOM 1264 N N . THR A 1 167 ? 48.065 0.715 -20.260 1.00 62.31 167 THR A N 1
ATOM 1265 C CA . THR A 1 167 ? 48.473 -0.651 -20.611 1.00 62.31 167 THR A CA 1
ATOM 1266 C C . THR A 1 167 ? 49.987 -0.731 -20.780 1.00 62.31 167 THR A C 1
ATOM 1268 O O . THR A 1 167 ? 50.626 0.215 -21.228 1.00 62.31 167 THR A O 1
ATOM 1271 N N . THR A 1 168 ? 50.575 -1.879 -20.442 1.00 64.69 168 THR A N 1
ATOM 1272 C CA . THR A 1 168 ? 52.014 -2.164 -20.611 1.00 64.69 168 THR A CA 1
ATOM 1273 C C . THR A 1 168 ? 52.409 -2.464 -22.059 1.00 64.69 168 THR A C 1
ATOM 1275 O O . THR A 1 168 ? 53.592 -2.489 -22.385 1.00 64.69 168 THR A O 1
ATOM 1278 N N . ILE A 1 169 ? 51.423 -2.690 -22.928 1.00 70.06 169 ILE A N 1
ATOM 1279 C CA . ILE A 1 169 ? 51.592 -2.939 -24.358 1.00 70.06 169 ILE A CA 1
ATOM 1280 C C . ILE A 1 169 ? 51.360 -1.615 -25.089 1.00 70.06 169 ILE A C 1
ATOM 1282 O O . ILE A 1 169 ? 50.347 -0.949 -24.855 1.00 70.06 169 ILE A O 1
ATOM 1286 N N . ALA A 1 170 ? 52.302 -1.232 -25.953 1.00 64.38 170 ALA A N 1
ATOM 1287 C CA . ALA A 1 170 ? 52.148 -0.070 -26.819 1.00 64.38 170 ALA A CA 1
ATOM 1288 C C . ALA A 1 170 ? 50.941 -0.276 -27.746 1.00 64.38 170 ALA A C 1
ATOM 1290 O O . ALA A 1 170 ? 50.766 -1.357 -28.309 1.00 64.38 170 ALA A O 1
ATOM 1291 N N . VAL A 1 171 ? 50.112 0.759 -27.897 1.00 65.12 171 VAL A N 1
ATOM 1292 C CA . VAL A 1 171 ? 48.972 0.730 -28.821 1.00 65.12 171 VAL A CA 1
ATOM 1293 C C . VAL A 1 171 ? 49.508 0.376 -30.214 1.00 65.12 171 VAL A C 1
ATOM 1295 O O . VAL A 1 171 ? 50.484 1.000 -30.645 1.00 65.12 171 VAL A O 1
ATOM 1298 N N . PRO A 1 172 ? 48.930 -0.623 -30.908 1.00 74.94 172 PRO A N 1
ATOM 1299 C CA . PRO A 1 172 ? 49.356 -0.952 -32.260 1.00 74.94 172 PRO A CA 1
ATOM 1300 C C . PRO A 1 172 ? 49.297 0.312 -33.126 1.00 74.94 172 PRO A C 1
ATOM 1302 O O . PRO A 1 172 ? 48.349 1.092 -32.985 1.00 74.94 172 PRO A O 1
ATOM 1305 N N . PRO A 1 173 ? 50.294 0.554 -33.997 1.00 77.38 173 PRO A N 1
ATOM 1306 C CA . PRO A 1 173 ? 50.251 1.696 -34.895 1.00 77.38 173 PRO A CA 1
ATOM 1307 C C . PRO A 1 173 ? 48.954 1.616 -35.703 1.00 77.38 173 PRO A C 1
ATOM 1309 O O . PRO A 1 173 ? 48.694 0.627 -36.388 1.00 77.38 173 PRO A O 1
ATOM 1312 N N . GLY A 1 174 ? 48.104 2.630 -35.542 1.00 74.62 174 GLY A N 1
ATOM 1313 C CA . GLY A 1 174 ? 46.819 2.690 -36.223 1.00 74.62 174 GLY A CA 1
ATOM 1314 C C . GLY A 1 174 ? 46.998 2.743 -37.737 1.00 74.62 174 GLY A C 1
ATOM 1315 O O . GLY A 1 174 ? 48.036 3.159 -38.253 1.00 74.62 174 GLY A O 1
ATOM 1316 N N . ILE A 1 175 ? 45.959 2.342 -38.459 1.00 80.44 175 ILE A N 1
ATOM 1317 C CA . ILE A 1 175 ? 45.889 2.553 -39.902 1.00 80.44 175 ILE A CA 1
ATOM 1318 C C . ILE A 1 175 ? 45.644 4.047 -40.134 1.00 80.44 175 ILE A C 1
ATOM 1320 O O . ILE A 1 175 ? 44.760 4.616 -39.499 1.00 80.44 175 ILE A O 1
ATOM 1324 N N . ASP A 1 176 ? 46.400 4.679 -41.036 1.00 82.88 176 ASP A N 1
ATOM 1325 C CA . ASP A 1 176 ? 46.135 6.053 -41.474 1.00 82.88 176 ASP A CA 1
ATOM 1326 C C . ASP A 1 176 ? 45.101 6.047 -42.620 1.00 82.88 176 ASP A C 1
ATOM 1328 O O . ASP A 1 176 ? 45.459 5.784 -43.777 1.00 82.88 176 ASP A O 1
ATOM 1332 N N . PRO A 1 177 ? 43.811 6.332 -42.346 1.00 82.25 177 PRO A N 1
ATOM 1333 C CA . PRO A 1 177 ? 42.784 6.338 -43.382 1.00 82.25 177 PRO A CA 1
ATOM 1334 C C . PRO A 1 177 ? 43.018 7.447 -44.413 1.00 82.25 177 PRO A C 1
ATOM 1336 O O . PRO A 1 177 ? 42.664 7.277 -45.578 1.00 82.25 177 PRO A O 1
ATOM 1339 N N . VAL A 1 178 ? 43.634 8.567 -44.021 1.00 83.56 178 VAL A N 1
ATOM 1340 C CA . VAL A 1 178 ? 43.894 9.699 -44.919 1.00 83.56 178 VAL A CA 1
ATOM 1341 C C . VAL A 1 178 ? 45.007 9.335 -45.894 1.00 83.56 178 VAL A C 1
ATOM 1343 O O . VAL A 1 178 ? 44.868 9.555 -47.099 1.00 83.56 178 VAL A O 1
ATOM 1346 N N . GLY A 1 179 ? 46.074 8.709 -45.395 1.00 86.06 179 GLY A N 1
ATOM 1347 C CA . GLY A 1 179 ? 47.152 8.156 -46.210 1.00 86.06 179 GLY A CA 1
ATOM 1348 C C . GLY A 1 179 ? 46.650 7.129 -47.226 1.00 86.06 179 GLY A C 1
ATOM 1349 O O . GLY A 1 179 ? 46.959 7.246 -48.414 1.00 86.06 179 GLY A O 1
ATOM 1350 N N . MET A 1 180 ? 45.806 6.181 -46.801 1.00 83.56 180 MET A N 1
ATOM 1351 C CA . MET A 1 180 ? 45.217 5.183 -47.706 1.00 83.56 180 MET A CA 1
ATOM 1352 C C . MET A 1 180 ? 44.297 5.806 -48.763 1.00 83.56 180 MET A C 1
ATOM 1354 O O . MET A 1 180 ? 44.359 5.428 -49.934 1.00 83.56 180 MET A O 1
ATOM 1358 N N . LEU A 1 181 ? 43.463 6.781 -48.385 1.00 81.81 181 LEU A N 1
ATOM 1359 C CA . LEU A 1 181 ? 42.605 7.497 -49.333 1.00 81.81 181 LEU A CA 1
ATOM 1360 C C . LEU A 1 181 ? 43.433 8.270 -50.361 1.00 81.81 181 LEU A C 1
ATOM 1362 O O . LEU A 1 181 ? 43.161 8.173 -51.557 1.00 81.81 181 LEU A O 1
ATOM 1366 N N . LYS A 1 182 ? 44.487 8.963 -49.919 1.00 87.38 182 LYS A N 1
ATOM 1367 C CA . LYS A 1 182 ? 45.403 9.687 -50.807 1.00 87.38 182 LYS A CA 1
ATOM 1368 C C . LYS A 1 182 ? 46.141 8.741 -51.752 1.00 87.38 182 LYS A C 1
ATOM 1370 O O . LYS A 1 182 ? 46.282 9.032 -52.938 1.00 87.38 182 LYS A O 1
ATOM 1375 N N . GLN A 1 183 ? 46.598 7.592 -51.255 1.00 86.75 183 GLN A N 1
ATOM 1376 C CA . GLN A 1 183 ? 47.239 6.571 -52.083 1.00 86.75 183 GLN A CA 1
ATOM 1377 C C . GLN A 1 183 ? 46.273 6.025 -53.141 1.00 86.75 183 GLN A C 1
ATOM 1379 O O . GLN A 1 183 ? 46.644 5.921 -54.311 1.00 86.75 183 GLN A O 1
ATOM 1384 N N . ARG A 1 184 ? 45.026 5.732 -52.755 1.00 87.00 184 ARG A N 1
ATOM 1385 C CA . ARG A 1 184 ? 43.966 5.306 -53.676 1.00 87.00 184 ARG A CA 1
ATOM 1386 C C . ARG A 1 184 ? 43.680 6.370 -54.736 1.00 87.00 184 ARG A C 1
ATOM 1388 O O . ARG A 1 184 ? 43.578 6.041 -55.915 1.00 87.00 184 ARG A O 1
ATOM 1395 N N . GLU A 1 185 ? 43.571 7.635 -54.344 1.00 86.62 185 GLU A N 1
ATOM 1396 C CA . GLU A 1 185 ? 43.324 8.740 -55.272 1.00 86.62 185 GLU A CA 1
ATOM 1397 C C . GLU A 1 185 ? 44.475 8.894 -56.273 1.00 86.62 185 GLU A C 1
ATOM 1399 O O . GLU A 1 185 ? 44.237 8.950 -57.479 1.00 86.62 185 GLU A O 1
ATOM 1404 N N . ASN A 1 186 ? 45.725 8.822 -55.808 1.00 88.50 186 ASN A N 1
ATOM 1405 C CA . ASN A 1 186 ? 46.901 8.822 -56.679 1.00 88.50 186 ASN A CA 1
ATOM 1406 C C . ASN A 1 186 ? 46.895 7.647 -57.669 1.00 88.50 186 ASN A C 1
ATOM 1408 O O . ASN A 1 186 ? 47.212 7.827 -58.844 1.00 88.50 186 ASN A O 1
ATOM 1412 N N . GLN A 1 187 ? 46.510 6.443 -57.231 1.00 89.00 187 GLN A N 1
ATOM 1413 C CA . GLN A 1 187 ? 46.381 5.283 -58.121 1.00 89.00 187 GLN A CA 1
ATOM 1414 C C . GLN A 1 187 ? 45.318 5.512 -59.203 1.00 89.00 187 GLN A C 1
ATOM 1416 O O . GLN A 1 187 ? 45.557 5.204 -60.371 1.00 89.00 187 GLN A O 1
ATOM 1421 N N . ILE A 1 188 ? 44.166 6.079 -58.840 1.00 88.44 188 ILE A N 1
ATOM 1422 C CA . ILE A 1 188 ? 43.097 6.409 -59.790 1.00 88.44 188 ILE A CA 1
ATOM 1423 C C . ILE A 1 188 ? 43.586 7.461 -60.794 1.00 88.44 188 ILE A C 1
ATOM 1425 O O . ILE A 1 188 ? 43.445 7.257 -62.000 1.00 88.44 188 ILE A O 1
ATOM 1429 N N . GLN A 1 189 ? 44.225 8.535 -60.323 1.00 88.19 189 GLN A N 1
ATOM 1430 C CA . GLN A 1 189 ? 44.779 9.585 -61.184 1.00 88.19 189 GLN A CA 1
ATOM 1431 C C . GLN A 1 189 ? 45.835 9.038 -62.151 1.00 88.19 189 GLN A C 1
ATOM 1433 O O . GLN A 1 189 ? 45.805 9.342 -63.344 1.00 88.19 189 GLN A O 1
ATOM 1438 N N . ASN A 1 190 ? 46.716 8.153 -61.680 1.00 90.12 190 ASN A N 1
ATOM 1439 C CA . ASN A 1 190 ? 47.708 7.497 -62.529 1.00 90.12 190 ASN A CA 1
ATOM 1440 C C . ASN A 1 190 ? 47.053 6.622 -63.609 1.00 90.12 190 ASN A C 1
ATOM 1442 O O . ASN A 1 190 ? 47.468 6.670 -64.768 1.00 90.12 190 ASN A O 1
ATOM 1446 N N . ARG A 1 191 ? 45.997 5.866 -63.272 1.00 88.12 191 ARG A N 1
ATOM 1447 C CA . ARG A 1 191 ? 45.239 5.064 -64.251 1.00 88.12 191 ARG A CA 1
ATOM 1448 C C . ARG A 1 191 ? 44.544 5.935 -65.296 1.00 88.12 191 ARG A C 1
ATOM 1450 O O . ARG A 1 191 ? 44.618 5.621 -66.482 1.00 88.12 191 ARG A O 1
ATOM 1457 N N . ILE A 1 192 ? 43.921 7.039 -64.877 1.00 89.19 192 ILE A N 1
ATOM 1458 C CA . ILE A 1 192 ? 43.314 8.019 -65.790 1.00 89.19 192 ILE A CA 1
ATOM 1459 C C . ILE A 1 192 ? 44.388 8.597 -66.722 1.00 89.19 192 ILE A C 1
ATOM 1461 O O . ILE A 1 192 ? 44.197 8.621 -67.937 1.00 89.19 192 ILE A O 1
ATOM 1465 N N . GLY A 1 193 ? 45.547 8.982 -66.182 1.00 89.00 193 GLY A N 1
ATOM 1466 C CA . GLY A 1 193 ? 46.674 9.489 -66.965 1.00 89.00 193 GLY A CA 1
ATOM 1467 C C . GLY A 1 193 ? 47.196 8.486 -68.000 1.00 89.00 193 GLY A C 1
ATOM 1468 O O . GLY A 1 193 ? 47.434 8.860 -69.149 1.00 89.00 193 GLY A O 1
ATOM 1469 N N . LEU A 1 194 ? 47.327 7.207 -67.632 1.00 88.31 194 LEU A N 1
ATOM 1470 C CA . LEU A 1 194 ? 47.703 6.135 -68.562 1.00 88.31 194 LEU A CA 1
ATOM 1471 C C . LEU A 1 194 ? 46.658 5.941 -69.667 1.00 88.31 194 LEU A C 1
ATOM 1473 O O . LEU A 1 194 ? 47.023 5.825 -70.836 1.00 88.31 194 LEU A O 1
ATOM 1477 N N . ARG A 1 195 ? 45.363 5.961 -69.326 1.00 88.69 195 ARG A N 1
ATOM 1478 C CA . ARG A 1 195 ? 44.280 5.818 -70.309 1.00 88.69 195 ARG A CA 1
ATOM 1479 C C . ARG A 1 195 ? 44.222 6.998 -71.278 1.00 88.69 195 ARG A C 1
ATOM 1481 O O . ARG A 1 195 ? 44.086 6.780 -72.477 1.00 88.69 195 ARG A O 1
ATOM 1488 N N . ILE A 1 196 ? 44.403 8.227 -70.789 1.00 90.44 196 ILE A N 1
ATOM 1489 C CA . ILE A 1 196 ? 44.491 9.430 -71.632 1.00 90.44 196 ILE A CA 1
ATOM 1490 C C . ILE A 1 196 ? 45.652 9.308 -72.627 1.00 90.44 196 ILE A C 1
ATOM 1492 O O . ILE A 1 196 ? 45.456 9.588 -73.807 1.00 90.44 196 ILE A O 1
ATOM 1496 N N . LYS A 1 197 ? 46.832 8.853 -72.177 1.00 90.44 197 LYS A N 1
ATOM 1497 C CA . LYS A 1 197 ? 47.994 8.617 -73.053 1.00 90.44 197 LYS A CA 1
ATOM 1498 C C . LYS A 1 197 ? 47.731 7.524 -74.095 1.00 90.44 197 LYS A C 1
ATOM 1500 O O . LYS A 1 197 ? 48.143 7.662 -75.242 1.00 90.44 197 LYS A O 1
ATOM 1505 N N . ALA A 1 198 ? 47.042 6.448 -73.716 1.00 87.31 198 ALA A N 1
ATOM 1506 C CA . ALA A 1 198 ? 46.678 5.379 -74.645 1.00 87.31 198 ALA A CA 1
ATOM 1507 C C . ALA A 1 198 ? 45.717 5.881 -75.735 1.00 87.31 198 ALA A C 1
ATOM 1509 O O . ALA A 1 198 ? 45.951 5.635 -76.913 1.00 87.31 198 ALA A O 1
ATOM 1510 N N . LEU A 1 199 ? 44.683 6.641 -75.353 1.00 86.88 199 LEU A N 1
ATOM 1511 C CA . LEU A 1 199 ? 43.707 7.211 -76.287 1.00 86.88 199 LEU A CA 1
ATOM 1512 C C . LEU A 1 199 ? 44.313 8.295 -77.190 1.00 86.88 199 LEU A C 1
ATOM 1514 O O . LEU A 1 199 ? 43.909 8.411 -78.343 1.00 86.88 199 LEU A O 1
ATOM 1518 N N . SER A 1 200 ? 45.285 9.075 -76.701 1.00 86.69 200 SER A N 1
ATOM 1519 C CA . SER A 1 200 ? 45.964 10.090 -77.519 1.00 86.69 200 SER A CA 1
ATOM 1520 C C . SER A 1 200 ? 46.911 9.502 -78.564 1.00 86.69 200 SER A C 1
ATOM 1522 O O . SER A 1 200 ? 47.186 10.164 -79.558 1.00 86.69 200 SER A O 1
ATOM 1524 N N . ASN A 1 201 ? 47.412 8.285 -78.334 1.00 87.31 201 ASN A N 1
ATOM 1525 C CA . ASN A 1 201 ? 48.394 7.615 -79.191 1.00 87.31 201 ASN A CA 1
ATOM 1526 C C . ASN A 1 201 ? 47.756 6.615 -80.173 1.00 87.31 201 ASN A C 1
ATOM 1528 O O . ASN A 1 201 ? 48.468 5.829 -80.798 1.00 87.31 201 ASN A O 1
ATOM 1532 N N . LEU A 1 202 ? 46.426 6.612 -80.297 1.00 85.81 202 LEU A N 1
ATOM 1533 C CA . LEU A 1 202 ? 45.719 5.769 -81.257 1.00 85.81 202 LEU A CA 1
ATOM 1534 C C . LEU A 1 202 ? 46.013 6.216 -82.705 1.00 85.81 202 LEU A C 1
ATOM 1536 O O . LEU A 1 202 ? 46.003 7.419 -82.978 1.00 85.81 202 LEU A O 1
ATOM 1540 N N . PRO A 1 203 ? 46.251 5.278 -83.645 1.00 84.38 203 PRO A N 1
ATOM 1541 C CA . PRO A 1 203 ? 46.440 5.606 -85.056 1.00 84.38 203 PRO A CA 1
ATOM 1542 C C . PRO A 1 203 ? 45.265 6.403 -85.637 1.00 84.38 203 PRO A C 1
ATOM 1544 O O . PRO A 1 203 ? 44.111 6.170 -85.290 1.00 84.38 203 PRO A O 1
ATOM 1547 N N . ALA A 1 204 ? 45.542 7.319 -86.566 1.00 76.12 204 ALA A N 1
ATOM 1548 C CA . ALA A 1 204 ? 44.493 8.097 -87.235 1.00 76.12 204 ALA A CA 1
ATOM 1549 C C . ALA A 1 204 ? 43.634 7.258 -88.208 1.00 76.12 204 ALA A C 1
ATOM 1551 O O . ALA A 1 204 ? 42.552 7.700 -88.594 1.00 76.12 204 ALA A O 1
ATOM 1552 N N . ASP A 1 205 ? 44.102 6.058 -88.567 1.00 83.44 205 ASP A N 1
ATOM 1553 C CA . ASP A 1 205 ? 43.501 5.129 -89.532 1.00 83.44 205 ASP A CA 1
ATOM 1554 C C . ASP A 1 205 ? 42.578 4.093 -88.850 1.00 83.44 205 ASP A C 1
ATOM 1556 O O . ASP A 1 205 ? 42.737 2.881 -88.979 1.00 83.44 205 ASP A O 1
ATOM 1560 N N . ILE A 1 206 ? 41.651 4.576 -88.015 1.00 85.25 206 ILE A N 1
ATOM 1561 C CA . ILE A 1 206 ? 40.687 3.758 -87.257 1.00 85.25 206 ILE A CA 1
ATOM 1562 C C . ILE A 1 206 ? 39.274 3.989 -87.821 1.00 85.25 206 ILE A C 1
ATOM 1564 O O . ILE A 1 206 ? 38.944 5.130 -88.159 1.00 85.25 206 ILE A O 1
ATOM 1568 N N . PRO A 1 207 ? 38.398 2.960 -87.859 1.00 90.94 207 PRO A N 1
ATOM 1569 C CA . PRO A 1 207 ? 36.998 3.116 -88.250 1.00 90.94 207 PRO A CA 1
ATOM 1570 C C . PRO A 1 207 ? 36.293 4.279 -87.535 1.00 90.94 207 PRO A C 1
ATOM 1572 O O . PRO A 1 207 ? 36.405 4.432 -86.316 1.00 90.94 207 PRO A O 1
ATOM 1575 N N . GLU A 1 208 ? 35.505 5.062 -88.278 1.00 85.25 208 GLU A N 1
ATOM 1576 C CA . GLU A 1 208 ? 34.896 6.317 -87.804 1.00 85.25 208 GLU A CA 1
ATOM 1577 C C . GLU A 1 208 ? 34.070 6.146 -86.515 1.00 85.25 208 GLU A C 1
ATOM 1579 O O . GLU A 1 208 ? 34.151 6.966 -85.600 1.00 85.25 208 GLU A O 1
ATOM 1584 N N . GLN A 1 209 ? 33.352 5.026 -86.375 1.00 89.94 209 GLN A N 1
ATOM 1585 C CA . GLN A 1 209 ? 32.592 4.716 -85.160 1.00 89.94 209 GLN A CA 1
ATOM 1586 C C . GLN A 1 209 ? 33.477 4.511 -83.919 1.00 89.94 209 GLN A C 1
ATOM 1588 O O . GLN A 1 209 ? 33.103 4.914 -82.816 1.00 89.94 209 GLN A O 1
ATOM 1593 N N . LEU A 1 210 ? 34.642 3.875 -84.072 1.00 86.12 210 LEU A N 1
ATOM 1594 C CA . LEU A 1 210 ? 35.585 3.657 -82.971 1.00 86.12 210 LEU A CA 1
ATOM 1595 C C . LEU A 1 210 ? 36.339 4.944 -82.637 1.00 86.12 210 LEU A C 1
ATOM 1597 O O . LEU A 1 210 ? 36.536 5.245 -81.461 1.00 86.12 210 LEU A O 1
ATOM 1601 N N . LYS A 1 211 ? 36.674 5.739 -83.658 1.00 86.19 211 LYS A N 1
ATOM 1602 C CA . LYS A 1 211 ? 37.258 7.072 -83.494 1.00 86.19 211 LYS A CA 1
ATOM 1603 C C . LYS A 1 211 ? 36.342 7.993 -82.685 1.00 86.19 211 LYS A C 1
ATOM 1605 O O . LYS A 1 211 ? 36.795 8.605 -81.722 1.00 86.19 211 LYS A O 1
ATOM 1610 N N . LEU A 1 212 ? 35.047 8.028 -83.007 1.00 88.75 212 LEU A N 1
ATOM 1611 C CA . LEU A 1 212 ? 34.062 8.818 -82.266 1.00 88.75 212 LEU A CA 1
ATOM 1612 C C . LEU A 1 212 ? 33.974 8.389 -80.791 1.00 88.75 212 LEU A C 1
ATOM 1614 O O . LEU A 1 212 ? 33.980 9.236 -79.901 1.00 88.75 212 LEU A O 1
ATOM 1618 N N . LYS A 1 213 ? 33.939 7.078 -80.512 1.00 90.25 213 LYS A N 1
ATOM 1619 C CA . LYS A 1 213 ? 33.919 6.552 -79.134 1.00 90.25 213 LYS A CA 1
ATOM 1620 C C . LYS A 1 213 ? 35.182 6.922 -78.353 1.00 90.25 213 LYS A C 1
ATOM 1622 O O . LYS A 1 213 ? 35.073 7.360 -77.209 1.00 90.25 213 LYS A O 1
ATOM 1627 N N . ALA A 1 214 ? 36.355 6.797 -78.975 1.00 87.50 214 ALA A N 1
ATOM 1628 C CA . ALA A 1 214 ? 37.627 7.183 -78.369 1.00 87.50 214 ALA A CA 1
ATOM 1629 C C . ALA A 1 214 ? 37.693 8.694 -78.081 1.00 87.50 214 ALA A C 1
ATOM 1631 O O . ALA A 1 214 ? 38.164 9.100 -77.018 1.00 87.50 214 ALA A O 1
ATOM 1632 N N . GLU A 1 215 ? 37.168 9.536 -78.979 1.00 88.56 215 GLU A N 1
ATOM 1633 C CA . GLU A 1 215 ? 37.080 10.983 -78.757 1.00 88.56 215 GLU A CA 1
ATOM 1634 C C . GLU A 1 215 ? 36.128 11.352 -77.615 1.00 88.56 215 GLU A C 1
ATOM 1636 O O . GLU A 1 215 ? 36.456 12.228 -76.810 1.00 88.56 215 GLU A O 1
ATOM 1641 N N . ILE A 1 216 ? 34.967 10.696 -77.521 1.00 92.06 216 ILE A N 1
ATOM 1642 C CA . ILE A 1 216 ? 34.017 10.906 -76.420 1.00 92.06 216 ILE A CA 1
ATOM 1643 C C . ILE A 1 216 ? 34.676 10.543 -75.084 1.00 92.06 216 ILE A C 1
ATOM 1645 O O . ILE A 1 216 ? 34.624 11.342 -74.148 1.00 92.06 216 ILE A O 1
ATOM 1649 N N . GLU A 1 217 ? 35.342 9.387 -75.004 1.00 91.81 217 GLU A N 1
ATOM 1650 C CA . GLU A 1 217 ? 36.043 8.940 -73.794 1.00 91.81 217 GLU A CA 1
ATOM 1651 C C . GLU A 1 217 ? 37.166 9.917 -73.402 1.00 91.81 217 GLU A C 1
ATOM 1653 O O . GLU A 1 217 ? 37.251 10.347 -72.250 1.00 91.81 217 GLU A O 1
ATOM 1658 N N . LEU A 1 218 ? 37.981 10.355 -74.368 1.00 90.06 218 LEU A N 1
ATOM 1659 C CA . LEU A 1 218 ? 39.069 11.305 -74.132 1.00 90.06 218 LEU A CA 1
ATOM 1660 C C . LEU A 1 218 ? 38.560 12.663 -73.623 1.00 90.06 218 LEU A C 1
ATOM 1662 O O . LEU A 1 218 ? 39.136 13.236 -72.693 1.00 90.06 218 LEU A O 1
ATOM 1666 N N . ARG A 1 219 ? 37.483 13.195 -74.218 1.00 91.75 219 ARG A N 1
ATOM 1667 C CA . ARG A 1 219 ? 36.869 14.461 -73.783 1.00 91.75 219 ARG A CA 1
ATOM 1668 C C . ARG A 1 219 ? 36.233 14.320 -72.401 1.00 91.75 219 ARG A C 1
ATOM 1670 O O . ARG A 1 219 ? 36.413 15.211 -71.576 1.00 91.75 219 ARG A O 1
ATOM 1677 N N . ALA A 1 220 ? 35.559 13.203 -72.124 1.00 93.06 220 ALA A N 1
ATOM 1678 C CA . ALA A 1 220 ? 34.978 12.925 -70.813 1.00 93.06 220 ALA A CA 1
ATOM 1679 C C . ALA A 1 220 ? 36.054 12.888 -69.716 1.00 93.06 220 ALA A C 1
ATOM 1681 O O . ALA A 1 220 ? 35.914 13.585 -68.714 1.00 93.06 220 ALA A O 1
ATOM 1682 N N . LEU A 1 221 ? 37.166 12.172 -69.934 1.00 91.62 221 LEU A N 1
ATOM 1683 C CA . LEU A 1 221 ? 38.273 12.094 -68.970 1.00 91.62 221 LEU A CA 1
ATOM 1684 C C . LEU A 1 221 ? 38.928 13.459 -68.702 1.00 91.62 221 LEU A C 1
ATOM 1686 O O . LEU A 1 221 ? 39.303 13.748 -67.568 1.00 91.62 221 LEU A O 1
ATOM 1690 N N . ARG A 1 222 ? 39.020 14.336 -69.712 1.00 90.50 222 ARG A N 1
ATOM 1691 C CA . ARG A 1 222 ? 39.533 15.710 -69.540 1.00 90.50 222 ARG A CA 1
ATOM 1692 C C . ARG A 1 222 ? 38.590 16.621 -68.746 1.00 90.50 222 ARG A C 1
ATOM 1694 O O . ARG A 1 222 ? 39.051 17.595 -68.157 1.00 90.50 222 ARG A O 1
ATOM 1701 N N . LEU A 1 223 ? 37.292 16.316 -68.717 1.00 93.81 223 LEU A N 1
ATOM 1702 C CA . LEU A 1 223 ? 36.265 17.118 -68.042 1.00 93.81 223 LEU A CA 1
ATOM 1703 C C . LEU A 1 223 ? 35.942 16.645 -66.613 1.00 93.81 223 LEU A C 1
ATOM 1705 O O . LEU A 1 223 ? 35.146 17.291 -65.932 1.00 93.81 223 LEU A O 1
ATOM 1709 N N . VAL A 1 224 ? 36.574 15.573 -66.120 1.00 89.88 224 VAL A N 1
ATOM 1710 C CA . VAL A 1 224 ? 36.323 15.003 -64.778 1.00 89.88 224 VAL A CA 1
ATOM 1711 C C . VAL A 1 224 ? 36.515 16.034 -63.658 1.00 89.88 224 VAL A C 1
ATOM 1713 O O . VAL A 1 224 ? 35.699 16.102 -62.736 1.00 89.88 224 VAL A O 1
ATOM 1716 N N . ASN A 1 225 ? 37.545 16.881 -63.747 1.00 89.12 225 ASN A N 1
ATOM 1717 C CA . ASN A 1 225 ? 37.817 17.901 -62.727 1.00 89.12 225 ASN A CA 1
ATOM 1718 C C . ASN A 1 225 ? 36.712 18.967 -62.682 1.00 89.12 225 ASN A C 1
ATOM 1720 O O . ASN A 1 225 ? 36.238 19.315 -61.602 1.00 89.12 225 ASN A O 1
ATOM 1724 N N . LEU A 1 226 ? 36.242 19.419 -63.852 1.00 93.00 226 LEU A N 1
ATOM 1725 C CA . LEU A 1 226 ? 35.135 20.374 -63.955 1.00 93.00 226 LEU A CA 1
ATOM 1726 C C . LEU A 1 226 ? 33.837 19.772 -63.404 1.00 93.00 226 LEU A C 1
ATOM 1728 O O . LEU A 1 226 ? 33.132 20.410 -62.626 1.00 93.00 226 LEU A O 1
ATOM 1732 N N . GLN A 1 227 ? 33.538 18.521 -63.764 1.00 93.69 227 GLN A N 1
ATOM 1733 C CA . GLN A 1 227 ? 32.362 17.812 -63.263 1.00 93.69 227 GLN A CA 1
ATOM 1734 C C . GLN A 1 227 ? 32.388 17.678 -61.734 1.00 93.69 227 GLN A C 1
ATOM 1736 O O . GLN A 1 227 ? 31.371 17.899 -61.074 1.00 93.69 227 GLN A O 1
ATOM 1741 N N . THR A 1 228 ? 33.543 17.321 -61.169 1.00 90.88 228 THR A N 1
ATOM 1742 C CA . THR A 1 228 ? 33.726 17.168 -59.719 1.00 90.88 228 THR A CA 1
ATOM 1743 C C . THR A 1 228 ? 33.535 18.498 -58.999 1.00 90.88 228 THR A C 1
ATOM 1745 O O . THR A 1 228 ? 32.818 18.553 -57.999 1.00 90.88 228 THR A O 1
ATOM 1748 N N . GLN A 1 229 ? 34.096 19.580 -59.545 1.00 93.25 229 GLN A N 1
ATOM 1749 C CA . GLN A 1 229 ? 33.934 20.920 -58.994 1.00 93.25 229 GLN A CA 1
ATOM 1750 C C . GLN A 1 229 ? 32.459 21.343 -58.963 1.00 93.25 229 GLN A C 1
ATOM 1752 O O . GLN A 1 229 ? 31.943 21.652 -57.890 1.00 93.25 229 GLN A O 1
ATOM 1757 N N . VAL A 1 230 ? 31.752 21.273 -60.096 1.00 94.62 230 VAL A N 1
ATOM 1758 C CA . VAL A 1 230 ? 30.336 21.681 -60.178 1.00 94.62 230 VAL A CA 1
ATOM 1759 C C . VAL A 1 230 ? 29.467 20.855 -59.226 1.00 94.62 230 VAL A C 1
ATOM 1761 O O . VAL A 1 230 ? 28.630 21.401 -58.509 1.00 94.62 230 VAL A O 1
ATOM 1764 N N . ARG A 1 231 ? 29.691 19.536 -59.143 1.00 94.81 231 ARG A N 1
ATOM 1765 C CA . ARG A 1 231 ? 28.970 18.678 -58.188 1.00 94.81 231 ARG A CA 1
ATOM 1766 C C . ARG A 1 231 ? 29.237 19.075 -56.737 1.00 94.81 231 ARG A C 1
ATOM 1768 O O . ARG A 1 231 ? 28.307 19.065 -55.934 1.00 94.81 231 ARG A O 1
ATOM 1775 N N . SER A 1 232 ? 30.477 19.433 -56.400 1.00 92.81 232 SER A N 1
ATOM 1776 C CA . SER A 1 232 ? 30.832 19.875 -55.048 1.00 92.81 232 SER A CA 1
ATOM 1777 C C . SER A 1 232 ? 30.134 21.184 -54.665 1.00 92.81 232 SER A C 1
ATOM 1779 O O . SER A 1 232 ? 29.619 21.296 -53.553 1.00 92.81 232 SER A O 1
ATOM 1781 N N . GLU A 1 233 ? 30.030 22.134 -55.598 1.00 93.81 233 GLU A N 1
ATOM 1782 C CA . GLU A 1 233 ? 29.348 23.416 -55.395 1.00 93.81 233 GLU A CA 1
ATOM 1783 C C . GLU A 1 233 ? 27.840 23.221 -55.183 1.00 93.81 233 GLU A C 1
ATOM 1785 O O . GLU A 1 233 ? 27.272 23.763 -54.231 1.00 93.81 233 GLU A O 1
ATOM 1790 N N . VAL A 1 234 ? 27.206 22.376 -56.004 1.00 94.19 234 VAL A N 1
ATOM 1791 C CA . VAL A 1 234 ? 25.780 22.029 -55.873 1.00 94.19 234 VAL A CA 1
ATOM 1792 C C . VAL A 1 234 ? 25.500 21.351 -54.530 1.00 94.19 234 VAL A C 1
ATOM 1794 O O . VAL A 1 234 ? 24.593 21.763 -53.808 1.00 94.19 234 VAL A O 1
ATOM 1797 N N . MET A 1 235 ? 26.314 20.364 -54.145 1.00 90.56 235 MET A N 1
ATOM 1798 C CA . MET A 1 235 ? 26.174 19.683 -52.854 1.00 90.56 235 MET A CA 1
ATOM 1799 C C . MET A 1 235 ? 26.398 20.628 -51.670 1.00 90.56 235 MET A C 1
ATOM 1801 O O . MET A 1 235 ? 25.722 20.504 -50.651 1.00 90.56 235 MET A O 1
ATOM 1805 N N . ALA A 1 236 ? 27.327 21.581 -51.780 1.00 88.19 236 ALA A N 1
ATOM 1806 C CA . ALA A 1 236 ? 27.561 22.573 -50.735 1.00 88.19 236 ALA A CA 1
ATOM 1807 C C . ALA A 1 236 ? 26.364 23.519 -50.557 1.00 88.19 236 ALA A C 1
ATOM 1809 O O . ALA A 1 236 ? 26.069 23.912 -49.430 1.00 88.19 236 ALA A O 1
ATOM 1810 N N . CYS A 1 237 ? 25.671 23.879 -51.638 1.00 88.19 237 CYS A N 1
ATOM 1811 C CA . CYS A 1 237 ? 24.442 24.671 -51.560 1.00 88.19 237 CYS A CA 1
ATOM 1812 C C . CYS A 1 237 ? 23.304 23.858 -50.931 1.00 88.19 237 CYS A C 1
ATOM 1814 O O . CYS A 1 237 ? 22.759 24.274 -49.914 1.00 88.19 237 CYS A O 1
ATOM 1816 N N . LEU A 1 238 ? 23.053 22.644 -51.434 1.00 87.69 238 LEU A N 1
ATOM 1817 C CA . LEU A 1 238 ? 22.035 21.734 -50.894 1.00 87.69 238 LEU A CA 1
ATOM 1818 C C . LEU A 1 238 ? 22.220 21.456 -49.397 1.00 87.69 238 LEU A C 1
ATOM 1820 O O . LEU A 1 238 ? 21.245 21.440 -48.650 1.00 87.69 238 LEU A O 1
ATOM 1824 N N . LYS A 1 239 ? 23.462 21.262 -48.934 1.00 82.56 239 LYS A N 1
ATOM 1825 C CA . LYS A 1 239 ? 23.749 21.072 -47.504 1.00 82.56 239 LYS A CA 1
ATOM 1826 C C . LYS A 1 239 ? 23.337 22.280 -46.671 1.00 82.56 239 LYS A C 1
ATOM 1828 O O . LYS A 1 239 ? 22.726 22.086 -45.633 1.00 82.56 239 LYS A O 1
ATOM 1833 N N . ARG A 1 240 ? 23.633 23.504 -47.121 1.00 80.00 240 ARG A N 1
ATOM 1834 C CA . ARG A 1 240 ? 23.241 24.721 -46.390 1.00 80.00 240 ARG A CA 1
ATOM 1835 C C . ARG A 1 240 ? 21.724 24.866 -46.297 1.00 80.00 240 ARG A C 1
ATOM 1837 O O . ARG A 1 240 ? 21.232 25.221 -45.234 1.00 80.00 240 ARG A O 1
ATOM 1844 N N . ASP A 1 241 ? 21.007 24.544 -47.369 1.00 80.81 241 ASP A N 1
ATOM 1845 C CA . ASP A 1 241 ? 19.546 24.686 -47.416 1.00 80.81 241 ASP A CA 1
ATOM 1846 C C . ASP A 1 241 ? 18.817 23.603 -46.604 1.00 80.81 241 ASP A C 1
ATOM 1848 O O . ASP A 1 241 ? 17.734 23.839 -46.073 1.00 80.81 241 ASP A O 1
ATOM 1852 N N . THR A 1 242 ? 19.410 22.413 -46.482 1.00 78.88 242 THR A N 1
ATOM 1853 C CA . THR A 1 242 ? 18.819 21.281 -45.745 1.00 78.88 242 THR A CA 1
ATOM 1854 C C . THR A 1 242 ? 19.167 21.273 -44.257 1.00 78.88 242 THR A C 1
ATOM 1856 O O . THR A 1 242 ? 18.430 20.687 -43.462 1.00 78.88 242 THR A O 1
ATOM 1859 N N . THR A 1 243 ? 20.254 21.926 -43.837 1.00 75.12 243 THR A N 1
ATOM 1860 C CA . THR A 1 243 ? 20.625 22.004 -42.419 1.00 75.12 243 THR A CA 1
ATOM 1861 C C . THR A 1 243 ? 19.921 23.159 -41.713 1.00 75.12 243 THR A C 1
ATOM 1863 O O . THR A 1 243 ? 20.208 24.327 -41.958 1.00 75.12 243 THR A O 1
ATOM 1866 N N . LEU A 1 244 ? 19.043 22.837 -40.763 1.00 74.00 244 LEU A N 1
ATOM 1867 C CA . LEU A 1 244 ? 18.452 23.818 -39.852 1.00 74.00 244 LEU A CA 1
ATOM 1868 C C . LEU A 1 244 ? 19.516 24.348 -38.872 1.00 74.00 244 LEU A C 1
ATOM 1870 O O . LEU A 1 244 ? 19.986 23.618 -38.000 1.00 74.00 244 LEU A O 1
ATOM 1874 N N . GLU A 1 245 ? 19.845 25.639 -38.954 1.00 66.19 245 GLU A N 1
ATOM 1875 C CA . GLU A 1 245 ? 20.792 26.328 -38.048 1.00 66.19 245 GLU A CA 1
ATOM 1876 C C . GLU A 1 245 ? 20.433 26.173 -36.555 1.00 66.19 245 GLU A C 1
ATOM 1878 O O . GLU A 1 245 ? 21.302 26.146 -35.682 1.00 66.19 245 GLU A O 1
ATOM 1883 N N . THR A 1 246 ? 19.147 25.991 -36.239 1.00 65.62 246 THR A N 1
ATOM 1884 C CA . THR A 1 246 ? 18.670 25.728 -34.872 1.00 65.62 246 THR A CA 1
ATOM 1885 C C . THR A 1 246 ? 19.182 24.395 -34.312 1.00 65.62 246 THR A C 1
ATOM 1887 O O . THR A 1 246 ? 19.389 24.290 -33.104 1.00 65.62 246 THR A O 1
ATOM 1890 N N . ALA A 1 247 ? 19.418 23.396 -35.171 1.00 67.62 247 ALA A N 1
ATOM 1891 C CA . ALA A 1 247 ? 19.978 22.103 -34.782 1.00 67.62 247 ALA A CA 1
ATOM 1892 C C . ALA A 1 247 ? 21.509 22.154 -34.630 1.00 67.62 247 ALA A C 1
ATOM 1894 O O . ALA A 1 247 ? 22.058 21.467 -33.772 1.00 67.62 247 ALA A O 1
ATOM 1895 N N . LEU A 1 248 ? 22.190 22.996 -35.419 1.00 69.56 248 LEU A N 1
ATOM 1896 C CA . LEU A 1 248 ? 23.646 23.172 -35.364 1.00 69.56 248 LEU A CA 1
ATOM 1897 C C . LEU A 1 248 ? 24.093 24.010 -34.158 1.00 69.56 248 LEU A C 1
ATOM 1899 O O . LEU A 1 248 ? 25.113 23.699 -33.548 1.00 69.56 248 LEU A O 1
ATOM 1903 N N . ASN A 1 249 ? 23.322 25.035 -33.771 1.00 66.94 249 ASN A N 1
ATOM 1904 C CA . ASN A 1 249 ? 23.624 25.877 -32.608 1.00 66.94 249 ASN A CA 1
ATOM 1905 C C . ASN A 1 249 ? 22.425 26.067 -31.659 1.00 66.94 249 ASN A C 1
ATOM 1907 O O . ASN A 1 249 ? 21.920 27.187 -31.507 1.00 66.94 249 ASN A O 1
ATOM 1911 N N . PRO A 1 250 ? 22.013 25.023 -30.912 1.00 71.06 250 PRO A N 1
ATOM 1912 C CA . PRO A 1 250 ? 20.907 25.123 -29.954 1.00 71.06 250 PRO A CA 1
ATOM 1913 C C . PRO A 1 250 ? 21.121 26.208 -28.884 1.00 71.06 250 PRO A C 1
ATOM 1915 O O . PRO A 1 250 ? 20.171 26.817 -28.391 1.00 71.06 250 PRO A O 1
ATOM 1918 N N . PHE A 1 251 ? 22.379 26.489 -28.529 1.00 73.00 251 PHE A N 1
ATOM 1919 C CA . PHE A 1 251 ? 22.735 27.462 -27.495 1.00 73.00 251 PHE A CA 1
ATOM 1920 C C . PHE A 1 251 ? 22.570 28.923 -27.929 1.00 73.00 251 PHE A C 1
ATOM 1922 O O . PHE A 1 251 ? 22.269 29.759 -27.081 1.00 73.00 251 PHE A O 1
ATOM 1929 N N . ALA A 1 252 ? 22.706 29.238 -29.222 1.00 75.06 252 ALA A N 1
ATOM 1930 C CA . ALA A 1 252 ? 22.526 30.601 -29.732 1.00 75.06 252 ALA A CA 1
ATOM 1931 C C . ALA A 1 252 ? 21.050 31.040 -29.704 1.00 75.06 252 ALA A C 1
ATOM 1933 O O . ALA A 1 252 ? 20.747 32.217 -29.510 1.00 75.06 252 ALA A O 1
ATOM 1934 N N . TYR A 1 253 ? 20.129 30.081 -29.841 1.00 71.19 253 TYR A N 1
ATOM 1935 C CA . TYR A 1 253 ? 18.682 30.315 -29.836 1.00 71.19 253 TYR A CA 1
ATOM 1936 C C . TYR A 1 253 ? 18.025 30.069 -28.466 1.00 71.19 253 TYR A C 1
ATOM 1938 O O . TYR A 1 253 ? 16.846 30.379 -28.271 1.00 71.19 253 TYR A O 1
ATOM 1946 N N . ARG A 1 254 ? 18.781 29.575 -27.477 1.00 75.56 254 ARG A N 1
ATOM 1947 C CA . ARG A 1 254 ? 18.306 29.381 -26.102 1.00 75.56 254 ARG A CA 1
ATOM 1948 C C . ARG A 1 254 ? 18.232 30.720 -25.363 1.00 75.56 254 ARG A C 1
ATOM 1950 O O . ARG A 1 254 ? 19.245 31.289 -24.964 1.00 75.56 254 ARG A O 1
ATOM 1957 N N . ARG A 1 255 ? 17.017 31.214 -25.102 1.00 76.25 255 ARG A N 1
ATOM 1958 C CA . ARG A 1 255 ? 16.805 32.407 -24.263 1.00 76.25 255 ARG A CA 1
ATOM 1959 C C . ARG A 1 255 ? 16.796 32.043 -22.781 1.00 76.25 255 ARG A C 1
ATOM 1961 O O . ARG A 1 255 ? 15.833 31.472 -22.277 1.00 76.25 255 ARG A O 1
ATOM 1968 N N . THR A 1 256 ? 17.841 32.430 -22.059 1.00 71.12 256 THR A N 1
ATOM 1969 C CA . THR A 1 256 ? 17.884 32.298 -20.597 1.00 71.12 256 THR A CA 1
ATOM 1970 C C . THR A 1 256 ? 17.164 33.477 -19.943 1.00 71.12 256 THR A C 1
ATOM 1972 O O . THR A 1 256 ? 17.594 34.625 -20.064 1.00 71.12 256 THR A O 1
ATOM 1975 N N . LYS A 1 257 ? 16.061 33.210 -19.236 1.00 78.88 257 LYS A N 1
ATOM 1976 C CA . LYS A 1 257 ? 15.311 34.236 -18.500 1.00 78.88 257 LYS A CA 1
ATOM 1977 C C . LYS A 1 257 ? 16.072 34.631 -17.228 1.00 78.88 257 LYS A C 1
ATOM 1979 O O . LYS A 1 257 ? 16.299 33.792 -16.362 1.00 78.88 257 LYS A O 1
ATOM 1984 N N . ARG A 1 258 ? 16.451 35.907 -17.099 1.00 78.69 258 ARG A N 1
ATOM 1985 C CA . ARG A 1 258 ? 16.999 36.457 -15.847 1.00 78.69 258 ARG A CA 1
ATOM 1986 C C . ARG A 1 258 ? 15.849 36.812 -14.908 1.00 78.69 258 ARG A C 1
ATOM 1988 O O . ARG A 1 258 ? 14.957 37.561 -15.300 1.00 78.69 258 ARG A O 1
ATOM 1995 N N . GLN A 1 259 ? 15.875 36.277 -13.690 1.00 82.56 259 GLN A N 1
ATOM 1996 C CA . GLN A 1 259 ? 14.868 36.585 -12.675 1.00 82.56 259 GLN A CA 1
ATOM 1997 C C . GLN A 1 259 ? 14.978 38.058 -12.273 1.00 82.56 259 GLN A C 1
ATOM 1999 O O . GLN A 1 259 ? 16.063 38.549 -11.959 1.00 82.56 259 GLN A O 1
ATOM 2004 N N . SER A 1 260 ? 13.855 38.774 -12.316 1.00 87.31 260 SER A N 1
ATOM 2005 C CA . SER A 1 260 ? 13.806 40.197 -11.968 1.00 87.31 260 SER A CA 1
ATOM 2006 C C . SER A 1 260 ? 13.264 40.405 -10.554 1.00 87.31 260 SER A C 1
ATOM 2008 O O . SER A 1 260 ? 12.454 39.620 -10.063 1.00 87.31 260 SER A O 1
ATOM 2010 N N . LEU A 1 261 ? 13.628 41.524 -9.920 1.00 88.69 261 LEU A N 1
ATOM 2011 C CA . LEU A 1 261 ? 13.079 41.910 -8.611 1.00 88.69 261 LEU A CA 1
ATOM 2012 C C . LEU A 1 261 ? 11.545 42.033 -8.616 1.00 88.69 261 LEU A C 1
ATOM 2014 O O . LEU A 1 261 ? 10.909 41.866 -7.579 1.00 88.69 261 LEU A O 1
ATOM 2018 N N . ARG A 1 262 ? 10.931 42.302 -9.777 1.00 87.12 262 ARG A N 1
ATOM 2019 C CA . ARG A 1 262 ? 9.470 42.324 -9.919 1.00 87.12 262 ARG A CA 1
ATOM 2020 C C . ARG A 1 262 ? 8.866 40.944 -9.667 1.00 87.12 262 ARG A C 1
ATOM 2022 O O . ARG A 1 262 ? 7.849 40.858 -8.990 1.00 87.12 262 ARG A O 1
ATOM 2029 N N . GLU A 1 263 ? 9.493 39.887 -10.177 1.00 85.75 263 GLU A N 1
ATOM 2030 C CA . GLU A 1 263 ? 9.039 38.507 -9.970 1.00 85.75 263 GLU A CA 1
ATOM 2031 C C . GLU A 1 263 ? 9.225 38.090 -8.511 1.00 85.75 263 GLU A C 1
ATOM 2033 O O . GLU A 1 263 ? 8.278 37.590 -7.913 1.00 85.75 263 GLU A O 1
ATOM 2038 N N . ALA A 1 264 ? 10.370 38.426 -7.905 1.00 87.12 264 ALA A N 1
ATOM 2039 C CA . ALA A 1 264 ? 10.631 38.172 -6.485 1.00 87.12 264 ALA A CA 1
ATOM 2040 C C . ALA A 1 264 ? 9.603 38.852 -5.554 1.00 87.12 264 ALA A C 1
ATOM 2042 O O . ALA A 1 264 ? 9.136 38.261 -4.583 1.00 87.12 264 ALA A O 1
ATOM 2043 N N . ARG A 1 265 ? 9.182 40.083 -5.873 1.00 92.94 265 ARG A N 1
ATOM 2044 C CA . ARG A 1 265 ? 8.132 40.786 -5.112 1.00 92.94 265 ARG A CA 1
ATOM 2045 C C . ARG A 1 265 ? 6.749 40.165 -5.296 1.00 92.94 265 ARG A C 1
ATOM 2047 O O . ARG A 1 265 ? 5.944 40.180 -4.368 1.00 92.94 265 ARG A O 1
ATOM 2054 N N . VAL A 1 266 ? 6.444 39.644 -6.486 1.00 92.50 266 VAL A N 1
ATOM 2055 C CA . VAL A 1 266 ? 5.177 38.937 -6.732 1.00 92.50 266 VAL A CA 1
ATOM 2056 C C . VAL A 1 266 ? 5.146 37.629 -5.945 1.00 92.50 266 VAL A C 1
ATOM 2058 O O . VAL A 1 266 ? 4.128 37.342 -5.319 1.00 92.50 266 VAL A O 1
ATOM 2061 N N . THR A 1 267 ? 6.255 36.885 -5.908 1.00 89.19 267 THR A N 1
ATOM 2062 C CA . THR A 1 267 ? 6.353 35.653 -5.115 1.00 89.19 267 THR A CA 1
ATOM 2063 C C . THR A 1 267 ? 6.257 35.935 -3.617 1.00 89.19 267 THR A C 1
ATOM 2065 O O . THR A 1 267 ? 5.477 35.274 -2.942 1.00 89.19 267 THR A O 1
ATOM 2068 N N . GLU A 1 268 ? 6.933 36.970 -3.108 1.00 94.06 268 GLU A N 1
ATOM 2069 C CA . GLU A 1 268 ? 6.836 37.380 -1.697 1.00 94.06 268 GLU A CA 1
ATOM 2070 C C . GLU A 1 268 ? 5.406 37.808 -1.325 1.00 94.06 268 GLU A C 1
ATOM 2072 O O . GLU A 1 268 ? 4.866 37.421 -0.286 1.00 94.06 268 GLU A O 1
ATOM 2077 N N . LYS A 1 269 ? 4.743 38.581 -2.197 1.00 96.56 269 LYS A N 1
ATOM 2078 C CA . LYS A 1 269 ? 3.348 38.987 -1.989 1.00 96.56 269 LYS A CA 1
ATOM 2079 C C . LYS A 1 269 ? 2.414 37.777 -1.955 1.00 96.56 269 LYS A C 1
ATOM 2081 O O . LYS A 1 269 ? 1.513 37.746 -1.116 1.00 96.56 269 LYS A O 1
ATOM 2086 N N . LEU A 1 270 ? 2.622 36.806 -2.844 1.00 93.44 270 LEU A N 1
ATOM 2087 C CA . LEU A 1 270 ? 1.824 35.584 -2.899 1.00 93.44 270 LEU A CA 1
ATOM 2088 C C . LEU A 1 270 ? 2.048 34.719 -1.654 1.00 93.44 270 LEU A C 1
ATOM 2090 O O . LEU A 1 270 ? 1.083 34.259 -1.054 1.00 93.44 270 LEU A O 1
ATOM 2094 N N . GLU A 1 271 ? 3.295 34.564 -1.213 1.00 92.69 271 GLU A N 1
ATOM 2095 C CA . GLU A 1 271 ? 3.633 33.834 0.011 1.00 92.69 271 GLU A CA 1
ATOM 2096 C C . GLU A 1 271 ? 2.988 34.487 1.242 1.00 92.69 271 GLU A C 1
ATOM 2098 O O . GLU A 1 271 ? 2.355 33.819 2.063 1.00 92.69 271 GLU A O 1
ATOM 2103 N N . LYS A 1 272 ? 3.048 35.821 1.335 1.00 96.06 272 LYS A N 1
ATOM 2104 C CA . LYS A 1 272 ? 2.382 36.571 2.405 1.00 96.06 272 LYS A CA 1
ATOM 2105 C C . LYS A 1 272 ? 0.862 36.394 2.370 1.00 96.06 272 LYS A C 1
ATOM 2107 O O . LYS A 1 272 ? 0.248 36.246 3.427 1.00 96.06 272 LYS A O 1
ATOM 2112 N N . GLN A 1 273 ? 0.250 36.383 1.183 1.00 94.75 273 GLN A N 1
ATOM 2113 C CA . GLN A 1 273 ? -1.181 36.104 1.023 1.00 94.75 273 GLN A CA 1
ATOM 2114 C C . GLN A 1 273 ? -1.535 34.685 1.474 1.00 94.75 273 GLN A C 1
ATOM 2116 O O . GLN A 1 273 ? -2.458 34.525 2.271 1.00 94.75 273 GLN A O 1
ATOM 2121 N N . GLN A 1 274 ? -0.767 33.678 1.052 1.00 92.06 274 GLN A N 1
ATOM 2122 C CA . GLN A 1 274 ? -0.967 32.289 1.470 1.00 92.06 274 GLN A CA 1
ATOM 2123 C C . GLN A 1 274 ? -0.835 32.132 2.987 1.00 92.06 274 GLN A C 1
ATOM 2125 O O . GLN A 1 274 ? -1.663 31.470 3.611 1.00 92.06 274 GLN A O 1
ATOM 2130 N N . LYS A 1 275 ? 0.153 32.787 3.607 1.00 94.44 275 LYS A N 1
ATOM 2131 C CA . LYS A 1 275 ? 0.345 32.760 5.062 1.00 94.44 275 LYS A CA 1
ATOM 2132 C C . LYS A 1 275 ? -0.836 33.380 5.810 1.00 94.44 275 LYS A C 1
ATOM 2134 O O . LYS A 1 275 ? -1.327 32.779 6.765 1.00 94.44 275 LYS A O 1
ATOM 2139 N N . MET A 1 276 ? -1.330 34.539 5.364 1.00 93.31 276 MET A N 1
ATOM 2140 C CA . MET A 1 276 ? -2.519 35.156 5.966 1.00 93.31 276 MET A CA 1
ATOM 2141 C C . MET A 1 276 ? -3.778 34.305 5.768 1.00 93.31 276 MET A C 1
ATOM 2143 O O . MET A 1 276 ? -4.593 34.200 6.682 1.00 93.31 276 MET A O 1
ATOM 2147 N N . GLU A 1 277 ? -3.944 33.663 4.610 1.00 93.56 277 GLU A N 1
ATOM 2148 C CA . GLU A 1 277 ? -5.084 32.779 4.358 1.00 93.56 277 GLU A CA 1
ATOM 2149 C C . GLU A 1 277 ? -5.025 31.513 5.224 1.00 93.56 277 GLU A C 1
ATOM 2151 O O . GLU A 1 277 ? -6.040 31.106 5.792 1.00 93.56 277 GLU A O 1
ATOM 2156 N N . GLN A 1 278 ? -3.841 30.917 5.389 1.00 90.69 278 GLN A N 1
ATOM 2157 C CA . GLN A 1 278 ? -3.633 29.797 6.306 1.00 90.69 278 GLN A CA 1
ATOM 2158 C C . GLN A 1 278 ? -3.949 30.194 7.749 1.00 90.69 278 GLN A C 1
ATOM 2160 O O . GLN A 1 278 ? -4.657 29.464 8.439 1.00 90.69 278 GLN A O 1
ATOM 2165 N N . GLU A 1 279 ? -3.478 31.355 8.208 1.00 93.12 279 GLU A N 1
ATOM 2166 C CA . GLU A 1 279 ? -3.784 31.848 9.550 1.00 93.12 279 GLU A CA 1
ATOM 2167 C C . GLU A 1 279 ? -5.287 32.106 9.728 1.00 93.12 279 GLU A C 1
ATOM 2169 O O . GLU A 1 279 ? -5.866 31.693 10.734 1.00 93.12 279 GLU A O 1
ATOM 2174 N N . ARG A 1 280 ? -5.952 32.688 8.721 1.00 94.62 280 ARG A N 1
ATOM 2175 C CA . ARG A 1 280 ? -7.409 32.873 8.718 1.00 94.62 280 ARG A CA 1
ATOM 2176 C C . ARG A 1 280 ? -8.146 31.539 8.802 1.00 94.62 280 ARG A C 1
ATOM 2178 O O . ARG A 1 280 ? -9.041 31.407 9.629 1.00 94.62 280 ARG A O 1
ATOM 2185 N N . LYS A 1 281 ? -7.742 30.535 8.014 1.00 93.75 281 LYS A N 1
ATOM 2186 C CA . LYS A 1 281 ? -8.309 29.175 8.065 1.00 93.75 281 LYS A CA 1
ATOM 2187 C C . LYS A 1 281 ? -8.082 28.518 9.426 1.00 93.75 281 LYS A C 1
ATOM 2189 O O . LYS A 1 281 ? -8.977 27.845 9.921 1.00 93.75 281 LYS A O 1
ATOM 2194 N N . ARG A 1 282 ? -6.920 28.718 10.060 1.00 92.56 282 ARG A N 1
ATOM 2195 C CA . ARG A 1 282 ? -6.650 28.204 11.416 1.00 92.56 282 ARG A CA 1
ATOM 2196 C C . ARG A 1 282 ? -7.548 28.861 12.461 1.00 92.56 282 ARG A C 1
ATOM 2198 O O . ARG A 1 282 ? -8.118 28.146 13.278 1.00 92.56 282 ARG A O 1
ATOM 2205 N N . ARG A 1 283 ? -7.705 30.189 12.414 1.00 93.62 283 ARG A N 1
ATOM 2206 C CA . ARG A 1 283 ? -8.619 30.917 13.309 1.00 93.62 283 ARG A CA 1
ATOM 2207 C C . ARG A 1 283 ? -10.063 30.476 13.099 1.00 93.62 283 ARG A C 1
ATOM 2209 O O . ARG A 1 283 ? -10.734 30.186 14.076 1.00 93.62 283 ARG A O 1
ATOM 2216 N N . GLN A 1 284 ? -10.493 30.342 11.847 1.00 94.62 284 GLN A N 1
ATOM 2217 C CA . GLN A 1 284 ? -11.838 29.882 11.515 1.00 94.62 284 GLN A CA 1
ATOM 2218 C C . GLN A 1 284 ? -12.103 28.472 12.050 1.00 94.62 284 GLN A C 1
ATOM 2220 O O . GLN A 1 284 ? -13.039 28.304 12.814 1.00 94.62 284 GLN A O 1
ATOM 2225 N N . LYS A 1 285 ? -11.211 27.502 11.801 1.00 94.56 285 LYS A N 1
ATOM 2226 C CA . LYS A 1 285 ? -11.326 26.151 12.383 1.00 94.56 285 LYS A CA 1
ATOM 2227 C C . LYS A 1 285 ? -11.424 26.165 13.910 1.00 94.56 285 LYS A C 1
ATOM 2229 O O . LYS A 1 285 ? -12.154 25.367 14.484 1.00 94.56 285 LYS A O 1
ATOM 2234 N N . HIS A 1 286 ? -10.673 27.046 14.572 1.00 94.19 286 HIS A N 1
ATOM 2235 C CA . HIS A 1 286 ? -10.741 27.181 16.025 1.00 94.19 286 HIS A CA 1
ATOM 2236 C C . HIS A 1 286 ? -12.089 27.755 16.480 1.00 94.19 286 HIS A C 1
ATOM 2238 O O . HIS A 1 286 ? -12.685 27.232 17.417 1.00 94.19 286 HIS A O 1
ATOM 2244 N N . THR A 1 287 ? -12.600 28.781 15.799 1.00 95.94 287 THR A N 1
ATOM 2245 C CA . THR A 1 287 ? -13.933 29.338 16.059 1.00 95.94 287 THR A CA 1
ATOM 2246 C C . THR A 1 287 ? -15.038 28.312 15.804 1.00 95.94 287 THR A C 1
ATOM 2248 O O . THR A 1 287 ? -15.914 28.165 16.653 1.00 95.94 287 THR A O 1
ATOM 2251 N N . ASP A 1 288 ? -14.968 27.564 14.704 1.00 95.19 288 ASP A N 1
ATOM 2252 C CA . ASP A 1 288 ? -15.935 26.519 14.351 1.00 95.19 288 ASP A CA 1
ATOM 2253 C C . ASP A 1 288 ? -15.937 25.400 15.402 1.00 95.19 288 ASP A C 1
ATOM 2255 O O . ASP A 1 288 ? -16.995 24.958 15.841 1.00 95.19 288 ASP A O 1
ATOM 2259 N N . LEU A 1 289 ? -14.755 24.996 15.886 1.00 94.75 289 LEU A N 1
ATOM 2260 C CA . LEU A 1 289 ? -14.632 24.033 16.981 1.00 94.75 289 LEU A CA 1
ATOM 2261 C C . LEU A 1 289 ? -15.275 24.558 18.270 1.00 94.75 289 LEU A C 1
ATOM 2263 O O . LEU A 1 289 ? -16.019 23.832 18.923 1.00 94.75 289 LEU A O 1
ATOM 2267 N N . MET A 1 290 ? -15.018 25.816 18.639 1.00 95.56 290 MET A N 1
ATOM 2268 C CA . MET A 1 290 ? -15.645 26.419 19.819 1.00 95.56 290 MET A CA 1
ATOM 2269 C C . MET A 1 290 ? -17.170 26.474 19.677 1.00 95.56 290 MET A C 1
ATOM 2271 O O . MET A 1 290 ? -17.885 26.168 20.629 1.00 95.56 290 MET A O 1
ATOM 2275 N N . GLN A 1 291 ? -17.683 26.812 18.491 1.00 96.38 291 GLN A N 1
ATOM 2276 C CA . GLN A 1 291 ? -19.120 26.789 18.216 1.00 96.38 291 GLN A CA 1
ATOM 2277 C C . GLN A 1 291 ? -19.698 25.374 18.305 1.00 96.38 291 GLN A C 1
ATOM 2279 O O . GLN A 1 291 ? -20.744 25.201 18.926 1.00 96.38 291 GLN A O 1
ATOM 2284 N N . ALA A 1 292 ? -19.010 24.365 17.767 1.00 95.06 292 ALA A N 1
ATOM 2285 C CA . ALA A 1 292 ? -19.433 22.970 17.847 1.00 95.06 292 ALA A CA 1
ATOM 2286 C C . ALA A 1 292 ? -19.481 22.464 19.297 1.00 95.06 292 ALA A C 1
ATOM 2288 O O . ALA A 1 292 ? -20.461 21.837 19.691 1.00 95.06 292 ALA A O 1
ATOM 2289 N N . ILE A 1 293 ? -18.478 22.795 20.120 1.00 96.19 293 ILE A N 1
ATOM 2290 C CA . ILE A 1 293 ? -18.458 22.438 21.549 1.00 96.19 293 ILE A CA 1
ATOM 2291 C C . ILE A 1 293 ? -19.623 23.103 22.289 1.00 96.19 293 ILE A C 1
ATOM 2293 O O . ILE A 1 293 ? -20.324 22.451 23.065 1.00 96.19 293 ILE A O 1
ATOM 2297 N N . LEU A 1 294 ? -19.859 24.395 22.043 1.00 95.81 294 LEU A N 1
ATOM 2298 C CA . LEU A 1 294 ? -20.975 25.115 22.659 1.00 95.81 294 LEU A CA 1
ATOM 2299 C C . LEU A 1 294 ? -22.331 24.556 22.219 1.00 95.81 294 LEU A C 1
ATOM 2301 O O . LEU A 1 294 ? -23.244 24.480 23.041 1.00 95.81 294 LEU A O 1
ATOM 2305 N N . GLN A 1 295 ? -22.466 24.165 20.951 1.00 95.56 295 GLN A N 1
ATOM 2306 C CA . GLN A 1 295 ? -23.689 23.569 20.427 1.00 95.56 295 GLN A CA 1
ATOM 2307 C C . GLN A 1 295 ? -23.928 22.183 21.027 1.00 95.56 295 GLN A C 1
ATOM 2309 O O . GLN A 1 295 ? -24.986 21.957 21.606 1.00 95.56 295 GLN A O 1
ATOM 2314 N N . HIS A 1 296 ? -22.916 21.316 21.030 1.00 95.56 296 HIS A N 1
ATOM 2315 C CA . HIS A 1 296 ? -22.989 20.007 21.675 1.00 95.56 296 HIS A CA 1
ATOM 2316 C C . HIS A 1 296 ? -23.359 20.125 23.160 1.00 95.56 296 HIS A C 1
ATOM 2318 O O . HIS A 1 296 ? -24.200 19.385 23.657 1.00 95.56 296 HIS A O 1
ATOM 2324 N N . GLY A 1 297 ? -22.800 21.107 23.877 1.00 96.62 297 GLY A N 1
ATOM 2325 C CA . GLY A 1 297 ? -23.168 21.370 25.269 1.00 96.62 297 GLY A CA 1
ATOM 2326 C C . GLY A 1 297 ? -24.637 21.776 25.461 1.00 96.62 297 GLY A C 1
ATOM 2327 O O . GLY A 1 297 ? -25.226 21.456 26.496 1.00 96.62 297 GLY A O 1
ATOM 2328 N N . LYS A 1 298 ? -25.249 22.466 24.490 1.00 96.38 298 LYS A N 1
ATOM 2329 C CA . LYS A 1 298 ? -26.691 22.770 24.503 1.00 96.38 298 LYS A CA 1
ATOM 2330 C C . LYS A 1 298 ? -27.515 21.523 24.202 1.00 96.38 298 LYS A C 1
ATOM 2332 O O . LYS A 1 298 ? -28.421 21.214 24.975 1.00 96.38 298 LYS A O 1
ATOM 2337 N N . ASP A 1 299 ? -27.151 20.792 23.154 1.00 94.62 299 ASP A N 1
ATOM 2338 C CA . ASP A 1 299 ? -27.854 19.586 22.714 1.00 94.62 299 ASP A CA 1
ATOM 2339 C C . ASP A 1 299 ? -27.823 18.506 23.803 1.00 94.62 299 ASP A C 1
ATOM 2341 O O . ASP A 1 299 ? -28.839 17.886 24.100 1.00 94.62 299 ASP A O 1
ATOM 2345 N N . PHE A 1 300 ? -26.689 18.351 24.492 1.00 94.12 300 PHE A N 1
ATOM 2346 C CA . PHE A 1 300 ? -26.536 17.432 25.617 1.00 94.12 300 PHE A CA 1
ATOM 2347 C C . PHE A 1 300 ? -27.492 17.770 26.768 1.00 94.12 300 PHE A C 1
ATOM 2349 O O . PHE A 1 300 ? -28.184 16.892 27.293 1.00 94.12 300 PHE A O 1
ATOM 2356 N N . LYS A 1 301 ? -27.583 19.053 27.146 1.00 95.31 301 LYS A N 1
ATOM 2357 C CA . LYS A 1 301 ? -28.522 19.511 28.183 1.00 95.31 301 LYS A CA 1
ATOM 2358 C C . LYS A 1 301 ? -29.971 19.293 27.759 1.00 95.31 301 LYS A C 1
ATOM 2360 O O . LYS A 1 301 ? -30.792 18.869 28.573 1.00 95.31 301 LYS A O 1
ATOM 2365 N N . GLU A 1 302 ? -30.292 19.569 26.501 1.00 95.25 302 GLU A N 1
ATOM 2366 C CA . GLU A 1 302 ? -31.636 19.380 25.967 1.00 95.25 302 GLU A CA 1
ATOM 2367 C C . GLU A 1 302 ? -32.019 17.898 25.882 1.00 95.25 302 GLU A C 1
ATOM 2369 O O . GLU A 1 302 ? -33.133 17.538 26.261 1.00 95.25 302 GLU A O 1
ATOM 2374 N N . TYR A 1 303 ? -31.084 17.026 25.503 1.00 93.75 303 TYR A N 1
ATOM 2375 C CA . TYR A 1 303 ? -31.259 15.577 25.514 1.00 93.75 303 TYR A CA 1
ATOM 2376 C C . TYR A 1 303 ? -31.606 15.063 26.915 1.00 93.75 303 TYR A C 1
ATOM 2378 O O . TYR A 1 303 ? -32.615 14.377 27.087 1.00 93.75 303 TYR A O 1
ATOM 2386 N N . HIS A 1 304 ? -30.840 15.462 27.935 1.00 93.38 304 HIS A N 1
ATOM 2387 C CA . HIS A 1 304 ? -31.089 15.048 29.320 1.00 93.38 304 HIS A CA 1
ATOM 2388 C C . HIS A 1 304 ? -32.433 15.577 29.831 1.00 93.38 304 HIS A C 1
ATOM 2390 O O . HIS A 1 304 ? -33.206 14.835 30.441 1.00 93.38 304 HIS A O 1
ATOM 2396 N N . ARG A 1 305 ? -32.771 16.833 29.510 1.00 95.06 305 ARG A N 1
ATOM 2397 C CA . ARG A 1 305 ? -34.083 17.408 29.834 1.00 95.06 305 ARG A CA 1
ATOM 2398 C C . ARG A 1 305 ? -35.221 16.639 29.157 1.00 95.06 305 ARG A C 1
ATOM 2400 O O . ARG A 1 305 ? -36.223 16.334 29.800 1.00 95.06 305 ARG A O 1
ATOM 2407 N N . ASN A 1 306 ? -35.069 16.296 27.881 1.00 94.56 306 ASN A N 1
ATOM 2408 C CA . ASN A 1 306 ? -36.064 15.540 27.126 1.00 94.56 306 ASN A CA 1
ATOM 2409 C C . ASN A 1 306 ? -36.210 14.110 27.649 1.00 94.56 306 ASN A C 1
ATOM 2411 O O . ASN A 1 306 ? -37.329 13.603 27.702 1.00 94.56 306 ASN A O 1
ATOM 2415 N N . ASN A 1 307 ? -35.123 13.476 28.088 1.00 92.69 307 ASN A N 1
ATOM 2416 C CA . ASN A 1 307 ? -35.184 12.149 28.686 1.00 92.69 307 ASN A CA 1
ATOM 2417 C C . ASN A 1 307 ? -35.926 12.173 30.031 1.00 92.69 307 ASN A C 1
ATOM 2419 O O . ASN A 1 307 ? -36.836 11.376 30.251 1.00 92.69 307 ASN A O 1
ATOM 2423 N N . LEU A 1 308 ? -35.646 13.165 30.886 1.00 92.38 308 LEU A N 1
ATOM 2424 C CA . LEU A 1 308 ? -36.403 13.383 32.124 1.00 92.38 308 LEU A CA 1
ATOM 2425 C C . LEU A 1 308 ? -37.897 13.614 31.853 1.00 92.38 308 LEU A C 1
ATOM 2427 O O . LEU A 1 308 ? -38.746 13.060 32.554 1.00 92.38 308 LEU A O 1
ATOM 2431 N N . LEU A 1 309 ? -38.235 14.377 30.808 1.00 93.31 309 LEU A N 1
ATOM 2432 C CA . LEU A 1 309 ? -39.622 14.589 30.384 1.00 93.31 309 LEU A CA 1
ATOM 2433 C C . LEU A 1 309 ? -40.279 13.301 29.865 1.00 93.31 309 LEU A C 1
ATOM 2435 O O . LEU A 1 309 ? -41.443 13.052 30.179 1.00 93.31 309 LEU A O 1
ATOM 2439 N N . LYS A 1 310 ? -39.561 12.466 29.103 1.00 93.19 310 LYS A N 1
ATOM 2440 C CA . LYS A 1 310 ? -40.051 11.152 28.651 1.00 93.19 310 LYS A CA 1
ATOM 2441 C C . LYS A 1 310 ? -40.311 10.223 29.834 1.00 93.19 310 LYS A C 1
ATOM 2443 O O . LYS A 1 310 ? -41.394 9.653 29.917 1.00 93.19 310 LYS A O 1
ATOM 2448 N N . MET A 1 311 ? -39.378 10.149 30.781 1.00 90.88 311 MET A N 1
ATOM 2449 C CA . MET A 1 311 ? -39.536 9.379 32.018 1.00 90.88 311 MET A CA 1
ATOM 2450 C C . MET A 1 311 ? -40.735 9.866 32.839 1.00 90.88 311 MET A C 1
ATOM 2452 O O . MET A 1 311 ? -41.534 9.062 33.310 1.00 90.88 311 MET A O 1
ATOM 2456 N N . ALA A 1 312 ? -40.926 11.182 32.965 1.00 91.88 312 ALA A N 1
ATOM 2457 C CA . ALA A 1 312 ? -42.090 11.743 33.648 1.00 91.88 312 ALA A CA 1
ATOM 2458 C C . ALA A 1 312 ? -43.412 11.404 32.933 1.00 91.88 312 ALA A C 1
ATOM 2460 O O . ALA A 1 312 ? -44.397 11.074 33.594 1.00 91.88 312 ALA A O 1
ATOM 2461 N N . LYS A 1 313 ? -43.438 11.437 31.594 1.00 94.06 313 LYS A N 1
ATOM 2462 C CA . LYS A 1 313 ? -44.604 11.014 30.803 1.00 94.06 313 LYS A CA 1
ATOM 2463 C C . LYS A 1 313 ? -44.895 9.524 30.971 1.00 94.06 313 LYS A C 1
ATOM 2465 O O . LYS A 1 313 ? -46.052 9.180 31.183 1.00 94.06 313 LYS A O 1
ATOM 2470 N N . ALA A 1 314 ? -43.873 8.669 30.939 1.00 91.19 314 ALA A N 1
ATOM 2471 C CA . ALA A 1 314 ? -44.015 7.232 31.164 1.00 91.19 314 ALA A CA 1
ATOM 2472 C C . ALA A 1 314 ? -44.561 6.940 32.569 1.00 91.19 314 ALA A C 1
ATOM 2474 O O . ALA A 1 314 ? -45.561 6.239 32.696 1.00 91.19 314 ALA A O 1
ATOM 2475 N N . ARG A 1 315 ? -44.005 7.572 33.615 1.00 91.12 315 ARG A N 1
ATOM 2476 C CA . ARG A 1 315 ? -44.531 7.464 34.988 1.00 91.12 315 ARG A CA 1
ATOM 2477 C C . ARG A 1 315 ? -45.999 7.873 35.075 1.00 91.12 315 ARG A C 1
ATOM 2479 O O . ARG A 1 315 ? -46.803 7.161 35.666 1.00 91.12 315 ARG A O 1
ATOM 2486 N N . LYS A 1 316 ? -46.371 8.995 34.450 1.00 94.38 316 LYS A N 1
ATOM 2487 C CA . LYS A 1 316 ? -47.765 9.457 34.430 1.00 94.38 316 LYS A CA 1
ATOM 2488 C C . LYS A 1 316 ? -48.681 8.493 33.668 1.00 94.38 316 LYS A C 1
ATOM 2490 O O . LYS A 1 316 ? -49.803 8.260 34.112 1.00 94.38 316 LYS A O 1
ATOM 2495 N N . ALA A 1 317 ? -48.217 7.927 32.556 1.00 93.12 317 ALA A N 1
ATOM 2496 C CA . ALA A 1 317 ? -48.965 6.940 31.781 1.00 93.12 317 ALA A CA 1
ATOM 2497 C C . ALA A 1 317 ? -49.198 5.653 32.586 1.00 93.12 317 ALA A C 1
ATOM 2499 O O . ALA A 1 317 ? -50.329 5.187 32.649 1.00 93.12 317 ALA A O 1
ATOM 2500 N N . VAL A 1 318 ? -48.172 5.150 33.276 1.00 93.00 318 VAL A N 1
ATOM 2501 C CA . VAL A 1 318 ? -48.258 3.974 34.157 1.00 93.00 318 VAL A CA 1
ATOM 2502 C C . VAL A 1 318 ? -49.220 4.231 35.316 1.00 93.00 318 VAL A C 1
ATOM 2504 O O . VAL A 1 318 ? -50.123 3.434 35.550 1.00 93.00 318 VAL A O 1
ATOM 2507 N N . MET A 1 319 ? -49.117 5.380 35.992 1.00 90.88 319 MET A N 1
ATOM 2508 C CA . MET A 1 319 ? -50.080 5.748 37.039 1.00 90.88 319 MET A CA 1
ATOM 2509 C C . MET A 1 319 ? -51.515 5.815 36.510 1.00 90.88 319 MET A C 1
ATOM 2511 O O . MET A 1 319 ? -52.434 5.323 37.158 1.00 90.88 319 MET A O 1
ATOM 2515 N N . THR A 1 320 ? -51.714 6.399 35.326 1.00 93.62 320 THR A N 1
ATOM 2516 C CA . THR A 1 320 ? -53.042 6.484 34.700 1.00 93.62 320 THR A CA 1
ATOM 2517 C C . THR A 1 320 ? -53.562 5.096 34.321 1.00 93.62 320 THR A C 1
ATOM 2519 O O . THR A 1 320 ? -54.743 4.819 34.504 1.00 93.62 320 THR A O 1
ATOM 2522 N N . TYR A 1 321 ? -52.688 4.207 33.841 1.00 91.81 321 TYR A N 1
ATOM 2523 C CA . TYR A 1 321 ? -53.023 2.817 33.547 1.00 91.81 321 TYR A CA 1
ATOM 2524 C C . TYR A 1 321 ? -53.478 2.076 34.806 1.00 91.81 321 TYR A C 1
ATOM 2526 O O . TYR A 1 321 ? -54.551 1.484 34.796 1.00 91.81 321 TYR A O 1
ATOM 2534 N N . HIS A 1 322 ? -52.737 2.182 35.915 1.00 91.62 322 HIS A N 1
ATOM 2535 C CA . HIS A 1 322 ? -53.144 1.574 37.184 1.00 91.62 322 HIS A CA 1
ATOM 2536 C C . HIS A 1 322 ? -54.459 2.151 37.711 1.00 91.62 322 HIS A C 1
ATOM 2538 O O . HIS A 1 322 ? -55.325 1.387 38.120 1.00 91.62 322 HIS A O 1
ATOM 2544 N N . GLN A 1 323 ? -54.659 3.469 37.633 1.00 91.62 323 GLN A N 1
ATOM 2545 C CA . GLN A 1 323 ? -55.927 4.095 38.023 1.00 91.62 323 GLN A CA 1
ATOM 2546 C C . GLN A 1 323 ? -57.100 3.631 37.152 1.00 91.62 323 GLN A C 1
ATOM 2548 O O . GLN A 1 323 ? -58.203 3.435 37.659 1.00 91.62 323 GLN A O 1
ATOM 2553 N N . ASN A 1 324 ? -56.888 3.456 35.847 1.00 89.00 324 ASN A N 1
ATOM 2554 C CA . ASN A 1 324 ? -57.916 2.933 34.952 1.00 89.00 324 ASN A CA 1
ATOM 2555 C C . ASN A 1 324 ? -58.203 1.457 35.228 1.00 89.00 324 ASN A C 1
ATOM 2557 O O . ASN A 1 324 ? -59.369 1.094 35.314 1.00 89.00 324 ASN A O 1
ATOM 2561 N N . ASN A 1 325 ? -57.172 0.642 35.444 1.00 89.44 325 ASN A N 1
ATOM 2562 C CA . ASN A 1 325 ? -57.318 -0.773 35.768 1.00 89.44 325 ASN A CA 1
ATOM 2563 C C . ASN A 1 325 ? -58.025 -0.968 37.125 1.00 89.44 325 ASN A C 1
ATOM 2565 O O . ASN A 1 325 ? -58.899 -1.814 37.265 1.00 89.44 325 ASN A O 1
ATOM 2569 N N . GLU A 1 326 ? -57.734 -0.123 38.120 1.00 85.94 326 GLU A N 1
ATOM 2570 C CA . GLU A 1 326 ? -58.451 -0.124 39.402 1.00 85.94 326 GLU A CA 1
ATOM 2571 C C . GLU A 1 326 ? -59.921 0.299 39.240 1.00 85.94 326 GLU A C 1
ATOM 2573 O O . GLU A 1 326 ? -60.811 -0.280 39.860 1.00 85.94 326 GLU A O 1
ATOM 2578 N N . ARG A 1 327 ? -60.211 1.283 38.375 1.00 87.00 327 ARG A N 1
ATOM 2579 C CA . ARG A 1 327 ? -61.596 1.660 38.045 1.00 87.00 327 ARG A CA 1
ATOM 2580 C C . ARG A 1 327 ? -62.334 0.561 37.290 1.00 87.00 327 ARG A C 1
ATOM 2582 O O . ARG A 1 327 ? -63.526 0.399 37.531 1.00 87.00 327 ARG A O 1
ATOM 2589 N N . GLU A 1 328 ? -61.678 -0.146 36.374 1.00 82.25 328 GLU A N 1
ATOM 2590 C CA . GLU A 1 328 ? -62.277 -1.293 35.685 1.00 82.25 328 GLU A CA 1
ATOM 2591 C C . GLU A 1 328 ? -62.561 -2.424 36.664 1.00 82.25 328 GLU A C 1
ATOM 2593 O O . GLU A 1 328 ? -63.702 -2.866 36.726 1.00 82.25 328 GLU A O 1
ATOM 2598 N N . ARG A 1 329 ? -61.610 -2.765 37.539 1.00 78.69 329 ARG A N 1
ATOM 2599 C CA . ARG A 1 329 ? -61.832 -3.725 38.629 1.00 78.69 329 ARG A CA 1
ATOM 2600 C C . ARG A 1 329 ? -63.030 -3.360 39.500 1.00 78.69 329 ARG A C 1
ATOM 2602 O O . ARG A 1 329 ? -63.901 -4.198 39.688 1.00 78.69 329 ARG A O 1
ATOM 2609 N N . LYS A 1 330 ? -63.140 -2.105 39.950 1.00 82.88 330 LYS A N 1
ATOM 2610 C CA . LYS A 1 330 ? -64.302 -1.640 40.733 1.00 82.88 330 LYS A CA 1
ATOM 2611 C C . LYS A 1 330 ? -65.608 -1.710 39.940 1.00 82.88 330 LYS A C 1
ATOM 2613 O O . LYS A 1 330 ? -66.649 -2.040 40.493 1.00 82.88 330 LYS A O 1
ATOM 2618 N N . LYS A 1 331 ? -65.586 -1.406 38.638 1.00 83.00 331 LYS A N 1
ATOM 2619 C CA . LYS A 1 331 ? -66.771 -1.551 37.775 1.00 83.00 331 LYS A CA 1
ATOM 2620 C C . LYS A 1 331 ? -67.165 -3.012 37.585 1.00 83.00 331 LYS A C 1
ATOM 2622 O O . LYS A 1 331 ? -68.358 -3.297 37.552 1.00 83.00 331 LYS A O 1
ATOM 2627 N N . ASP A 1 332 ? -66.197 -3.910 37.459 1.00 77.06 332 ASP A N 1
ATOM 2628 C CA . ASP A 1 332 ? -66.433 -5.345 37.328 1.00 77.06 332 ASP A CA 1
ATOM 2629 C C . ASP A 1 332 ? -66.901 -5.960 38.651 1.00 77.06 332 ASP A C 1
ATOM 2631 O O . ASP A 1 332 ? -67.775 -6.821 38.637 1.00 77.06 332 ASP A O 1
ATOM 2635 N N . GLU A 1 333 ? -66.408 -5.474 39.794 1.00 77.56 333 GLU A N 1
ATOM 2636 C CA . GLU A 1 333 ? -66.931 -5.793 41.128 1.00 77.56 333 GLU A CA 1
ATOM 2637 C C . GLU A 1 333 ? -68.388 -5.356 41.261 1.00 77.56 333 GLU A C 1
ATOM 2639 O O . GLU A 1 333 ? -69.236 -6.197 41.532 1.00 77.56 333 GLU A O 1
ATOM 2644 N N . ILE A 1 334 ? -68.713 -4.099 40.941 1.00 79.06 334 ILE A N 1
ATOM 2645 C CA . ILE A 1 334 ? -70.097 -3.596 40.966 1.00 79.06 334 ILE A CA 1
ATOM 2646 C C . ILE A 1 334 ? -70.989 -4.364 39.976 1.00 79.06 334 ILE A C 1
ATOM 2648 O O . ILE A 1 334 ? -72.145 -4.662 40.278 1.00 79.06 334 ILE A O 1
ATOM 2652 N N . ARG A 1 335 ? -70.488 -4.708 38.780 1.00 77.94 335 ARG A N 1
ATOM 2653 C CA . ARG A 1 335 ? -71.236 -5.513 37.800 1.00 77.94 335 ARG A CA 1
ATOM 2654 C C . ARG A 1 335 ? -71.494 -6.921 38.337 1.00 77.94 335 ARG A C 1
ATOM 2656 O O . ARG A 1 335 ? -72.612 -7.411 38.207 1.00 77.94 335 ARG A O 1
ATOM 2663 N N . ASN A 1 336 ? -70.494 -7.543 38.954 1.00 68.88 336 ASN A N 1
ATOM 2664 C CA . ASN A 1 336 ? -70.623 -8.860 39.568 1.00 68.88 336 ASN A CA 1
ATOM 2665 C C . ASN A 1 336 ? -71.542 -8.839 40.791 1.00 68.88 336 ASN A C 1
ATOM 2667 O O . ASN A 1 336 ? -72.330 -9.760 40.950 1.00 68.88 336 ASN A O 1
ATOM 2671 N N . GLU A 1 337 ? -71.502 -7.800 41.622 1.00 74.88 337 GLU A N 1
ATOM 2672 C CA . GLU A 1 337 ? -72.443 -7.605 42.729 1.00 74.88 337 GLU A CA 1
ATOM 2673 C C . GLU A 1 337 ? -73.868 -7.418 42.217 1.00 74.88 337 GLU A C 1
ATOM 2675 O O . GLU A 1 337 ? -74.791 -8.031 42.741 1.00 74.88 337 GLU A O 1
ATOM 2680 N N . LYS A 1 338 ? -74.058 -6.651 41.139 1.00 76.62 338 LYS A N 1
ATOM 2681 C CA . LYS A 1 338 ? -75.370 -6.487 40.507 1.00 76.62 338 LYS A CA 1
ATOM 2682 C C . LYS A 1 338 ? -75.896 -7.800 39.920 1.00 76.62 338 LYS A C 1
ATOM 2684 O O . LYS A 1 338 ? -77.077 -8.083 40.072 1.00 76.62 338 LYS A O 1
ATOM 2689 N N . LEU A 1 339 ? -75.038 -8.607 39.291 1.00 70.56 339 LEU A N 1
ATOM 2690 C CA . LEU A 1 339 ? -75.394 -9.947 38.805 1.00 70.56 339 LEU A CA 1
ATOM 2691 C C . LEU A 1 339 ? -75.694 -10.910 39.961 1.00 70.56 339 LEU A C 1
ATOM 2693 O O . LEU A 1 339 ? -76.652 -11.672 39.880 1.00 70.56 339 LEU A O 1
ATOM 2697 N N . ARG A 1 340 ? -74.925 -10.844 41.056 1.00 64.88 340 ARG A N 1
ATOM 2698 C CA . ARG A 1 340 ? -75.189 -11.601 42.290 1.00 64.88 340 ARG A CA 1
ATOM 2699 C C . ARG A 1 340 ? -76.533 -11.210 42.903 1.00 64.88 340 ARG A C 1
ATOM 2701 O O . ARG A 1 340 ? -77.308 -12.090 43.243 1.00 64.88 340 ARG A O 1
ATOM 2708 N N . MET A 1 341 ? -76.832 -9.915 42.985 1.00 59.97 341 MET A N 1
ATOM 2709 C CA . MET A 1 341 ? -78.089 -9.400 43.531 1.00 59.97 341 MET A CA 1
ATOM 2710 C C . MET A 1 341 ? -79.285 -9.703 42.620 1.00 59.97 341 MET A C 1
ATOM 2712 O O . MET A 1 341 ? -80.358 -10.016 43.115 1.00 59.97 341 MET A O 1
ATOM 2716 N N . GLN A 1 342 ? -79.098 -9.685 41.298 1.00 70.06 342 GLN A N 1
ATOM 2717 C CA . GLN A 1 342 ? -80.128 -10.085 40.336 1.00 70.06 342 GLN A CA 1
ATOM 2718 C C . GLN A 1 342 ? -80.459 -11.579 40.429 1.00 70.06 342 GLN A C 1
ATOM 2720 O O . GLN A 1 342 ? -81.630 -11.929 40.346 1.00 70.06 342 GLN A O 1
ATOM 2725 N N . LYS A 1 343 ? -79.455 -12.444 40.624 1.00 66.88 343 LYS A N 1
ATOM 2726 C CA . LYS A 1 343 ? -79.678 -13.880 40.848 1.00 66.88 343 LYS A CA 1
ATOM 2727 C C . LYS A 1 343 ? -80.315 -14.169 42.209 1.00 66.88 343 LYS A C 1
ATOM 2729 O O . LYS A 1 343 ? -81.187 -15.019 42.284 1.00 66.88 343 LYS A O 1
ATOM 2734 N N . LEU A 1 344 ? -79.956 -13.406 43.246 1.00 60.88 344 LEU A N 1
ATOM 2735 C CA . LEU A 1 344 ? -80.608 -13.478 44.560 1.00 60.88 344 LEU A CA 1
ATOM 2736 C C . LEU A 1 344 ? -82.094 -13.072 44.486 1.00 60.88 344 LEU A C 1
ATOM 2738 O O . LEU A 1 344 ? -82.931 -13.693 45.121 1.00 60.88 344 LEU A O 1
ATOM 2742 N N . MET A 1 345 ? -82.430 -12.057 43.679 1.00 58.53 345 MET A N 1
ATOM 2743 C CA . MET A 1 345 ? -83.819 -11.641 43.424 1.00 58.53 345 MET A CA 1
ATOM 2744 C C . MET A 1 345 ? -84.617 -12.628 42.557 1.00 58.53 345 MET A C 1
ATOM 2746 O O . MET A 1 345 ? -85.827 -12.473 42.445 1.00 58.53 345 MET A O 1
ATOM 2750 N N . GLN A 1 346 ? -83.952 -13.585 41.904 1.00 65.12 346 GLN A N 1
ATOM 2751 C CA . GLN A 1 346 ? -84.584 -14.645 41.112 1.00 65.12 346 GLN A CA 1
ATOM 2752 C C . GLN A 1 346 ? -84.752 -15.952 41.904 1.00 65.12 346 GLN A C 1
ATOM 2754 O O . GLN A 1 346 ? -85.131 -16.947 41.301 1.00 65.12 346 GLN A O 1
ATOM 27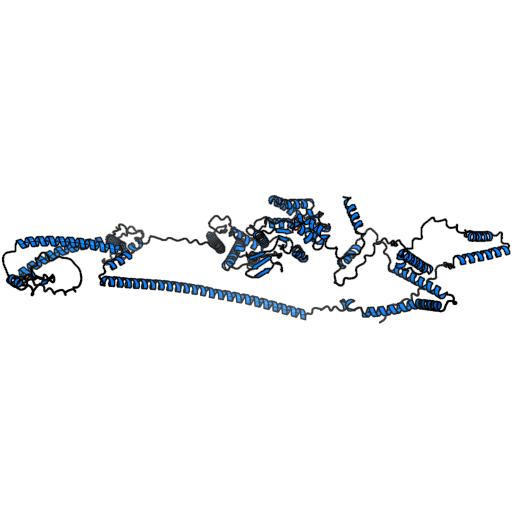59 N N . GLU A 1 347 ? -84.450 -15.955 43.211 1.00 56.94 347 GLU A N 1
ATOM 2760 C CA . GLU A 1 347 ? -84.576 -17.114 44.119 1.00 56.94 347 GLU A CA 1
ATOM 2761 C C . GLU A 1 347 ? -83.824 -18.383 43.650 1.00 56.94 347 GLU A C 1
ATOM 2763 O O . GLU A 1 347 ? -84.071 -19.488 44.116 1.00 56.94 347 GLU A O 1
ATOM 2768 N N . ASP A 1 348 ? -82.835 -18.222 42.762 1.00 63.22 348 ASP A N 1
ATOM 2769 C CA . ASP A 1 348 ? -81.985 -19.306 42.257 1.00 63.22 348 ASP A CA 1
ATOM 2770 C C . ASP A 1 348 ? -80.794 -19.540 43.208 1.00 63.22 348 ASP A C 1
ATOM 2772 O O . ASP A 1 348 ? -79.697 -18.978 43.053 1.00 63.22 348 ASP A O 1
ATOM 2776 N N . GLU A 1 349 ? -81.029 -20.351 44.243 1.00 57.53 349 GLU A N 1
ATOM 2777 C CA . GLU A 1 349 ? -80.049 -20.680 45.287 1.00 57.53 349 GLU A CA 1
ATOM 2778 C C . GLU A 1 349 ? -78.825 -21.447 44.741 1.00 57.53 349 GLU A C 1
ATOM 2780 O O . GLU A 1 349 ? -77.696 -21.261 45.217 1.00 57.53 349 GLU A O 1
ATOM 2785 N N . GLU A 1 350 ? -79.000 -22.256 43.691 1.00 59.78 350 GLU A N 1
ATOM 2786 C CA . GLU A 1 350 ? -77.921 -23.038 43.072 1.00 59.78 350 GLU A CA 1
ATOM 2787 C C . GLU A 1 350 ? -76.972 -22.159 42.248 1.00 59.78 350 GLU A C 1
ATOM 2789 O O . GLU A 1 350 ? -75.742 -22.284 42.346 1.00 59.78 350 GLU A O 1
ATOM 2794 N N . GLY A 1 351 ? -77.515 -21.201 41.491 1.00 60.19 351 GLY A N 1
ATOM 2795 C CA . GLY A 1 351 ? -76.726 -20.249 40.713 1.00 60.19 351 GLY A CA 1
ATOM 2796 C C . GLY A 1 351 ? -75.853 -19.323 41.571 1.00 60.19 351 GLY A C 1
ATOM 2797 O O . GLY A 1 351 ? -74.772 -18.909 41.130 1.00 60.19 351 GLY A O 1
ATOM 2798 N N . TYR A 1 352 ? -76.294 -19.006 42.794 1.00 60.66 352 TYR A N 1
ATOM 2799 C CA . TYR A 1 352 ? -75.543 -18.208 43.769 1.00 60.66 352 TYR A CA 1
ATOM 2800 C C . TYR A 1 352 ? -74.382 -18.997 44.400 1.00 60.66 352 TYR A C 1
ATOM 2802 O O . TYR A 1 352 ? -73.273 -18.463 44.521 1.00 60.66 352 TYR A O 1
ATOM 2810 N N . ARG A 1 353 ? -74.589 -20.284 44.721 1.00 60.69 353 ARG A N 1
ATOM 2811 C CA . ARG A 1 353 ? -73.543 -21.172 45.267 1.00 60.69 353 ARG A CA 1
ATOM 2812 C C . ARG A 1 353 ? -72.433 -21.478 44.260 1.00 60.69 353 ARG A C 1
ATOM 2814 O O . ARG A 1 353 ? -71.258 -21.401 44.618 1.00 60.69 353 ARG A O 1
ATOM 2821 N N . ALA A 1 354 ? -72.765 -21.697 42.987 1.00 65.25 354 ALA A N 1
ATOM 2822 C CA . ALA A 1 354 ? -71.764 -21.912 41.936 1.00 65.25 354 ALA A CA 1
ATOM 2823 C C . ALA A 1 354 ? -70.831 -20.694 41.736 1.00 65.25 354 ALA A C 1
ATOM 2825 O O . ALA A 1 354 ? -69.624 -20.843 41.550 1.00 65.25 354 ALA A O 1
ATOM 2826 N N . LEU A 1 355 ? -71.373 -19.475 41.858 1.00 61.75 355 LEU A N 1
ATOM 2827 C CA . LEU A 1 355 ? -70.627 -18.205 41.795 1.00 61.75 355 LEU A CA 1
ATOM 2828 C C . LEU A 1 355 ? -69.706 -17.955 43.009 1.00 61.75 355 LEU A C 1
ATOM 2830 O O . LEU A 1 355 ? -68.834 -17.076 42.951 1.00 61.75 355 LEU A O 1
ATOM 2834 N N . LEU A 1 356 ? -69.926 -18.670 44.116 1.00 59.78 356 LEU A N 1
ATOM 2835 C CA . LEU A 1 356 ? -69.096 -18.656 45.325 1.00 59.78 356 LEU A CA 1
ATOM 2836 C C . LEU A 1 356 ? -67.977 -19.698 45.250 1.00 59.78 356 LEU A C 1
ATOM 2838 O O . LEU A 1 356 ? -66.825 -19.373 45.552 1.00 59.78 356 LEU A O 1
ATOM 2842 N N . ASP A 1 357 ? -68.294 -20.899 44.767 1.00 56.88 357 ASP A N 1
ATOM 2843 C CA . ASP A 1 357 ? -67.315 -21.968 44.555 1.00 56.88 357 ASP A CA 1
ATOM 2844 C C . ASP A 1 357 ? -66.285 -21.600 43.478 1.00 56.88 357 ASP A C 1
ATOM 2846 O O . ASP A 1 357 ? -65.086 -21.833 43.656 1.00 56.88 357 ASP A O 1
ATOM 2850 N N . GLU A 1 358 ? -66.710 -20.928 42.402 1.00 59.16 358 GLU A N 1
ATOM 2851 C CA . GLU A 1 358 ? -65.808 -20.487 41.331 1.00 59.16 358 GLU A CA 1
ATOM 2852 C C . GLU A 1 358 ? -64.781 -19.447 41.818 1.00 59.16 358 GLU A C 1
ATOM 2854 O O . GLU A 1 358 ? -63.625 -19.451 41.386 1.00 59.16 358 GLU A O 1
ATOM 2859 N N . LYS A 1 359 ? -65.152 -18.594 42.785 1.00 58.59 359 LYS A N 1
ATOM 2860 C CA . LYS A 1 359 ? -64.230 -17.616 43.385 1.00 58.59 359 LYS A CA 1
ATOM 2861 C C . LYS A 1 359 ? -63.316 -18.190 44.470 1.00 58.59 359 LYS A C 1
ATOM 2863 O O . LYS A 1 359 ? -62.436 -17.467 44.930 1.00 58.59 359 LYS A O 1
ATOM 2868 N N . LYS A 1 360 ? -63.462 -19.468 44.850 1.00 51.69 360 LYS A N 1
ATOM 2869 C CA . LYS A 1 360 ? -62.698 -20.105 45.940 1.00 51.69 360 LYS A CA 1
ATOM 2870 C C . LYS A 1 360 ? -62.650 -19.252 47.214 1.00 51.69 360 LYS A C 1
ATOM 2872 O O . LYS A 1 360 ? -61.644 -19.263 47.927 1.00 51.69 360 LYS A O 1
ATOM 2877 N N . ASP A 1 361 ? -63.728 -18.542 47.542 1.00 55.38 361 ASP A N 1
ATOM 2878 C CA . ASP A 1 361 ? -63.843 -17.846 48.825 1.00 55.38 361 ASP A CA 1
ATOM 2879 C C . ASP A 1 361 ? -64.176 -18.879 49.913 1.00 55.38 361 ASP A C 1
ATOM 2881 O O . ASP A 1 361 ? -65.258 -18.896 50.499 1.00 55.38 361 ASP A O 1
ATOM 2885 N N . GLN A 1 362 ? -63.207 -19.762 50.192 1.00 55.41 362 GLN A N 1
ATOM 2886 C CA . GLN A 1 362 ? -63.295 -20.852 51.171 1.00 55.41 362 GLN A CA 1
ATOM 2887 C C . GLN A 1 362 ? -63.743 -20.348 52.544 1.00 55.41 362 GLN A C 1
ATOM 2889 O O . GLN A 1 362 ? -64.375 -21.071 53.304 1.00 55.41 362 GLN A O 1
ATOM 2894 N N . ARG A 1 363 ? -63.449 -19.081 52.854 1.00 49.81 363 ARG A N 1
ATOM 2895 C CA . ARG A 1 363 ? -63.843 -18.429 54.098 1.00 49.81 363 ARG A CA 1
ATOM 2896 C C . ARG A 1 363 ? -65.337 -18.111 54.166 1.00 49.81 363 ARG A C 1
ATOM 2898 O O . ARG A 1 363 ? -65.899 -18.225 55.249 1.00 49.81 363 ARG A O 1
ATOM 2905 N N . LEU A 1 364 ? -65.972 -17.718 53.058 1.00 58.19 364 LEU A N 1
ATOM 2906 C CA . LEU A 1 364 ? -67.413 -17.446 53.045 1.00 58.19 364 LEU A CA 1
ATOM 2907 C C . LEU A 1 364 ? -68.207 -18.755 53.029 1.00 58.19 364 LEU A C 1
ATOM 2909 O O . LEU A 1 364 ? -69.193 -18.861 53.744 1.00 58.19 364 LEU A O 1
ATOM 2913 N N . VAL A 1 365 ? -67.716 -19.768 52.306 1.00 60.09 365 VAL A N 1
ATOM 2914 C CA . VAL A 1 365 ? -68.263 -21.135 52.340 1.00 60.09 365 VAL A CA 1
ATOM 2915 C C . VAL A 1 365 ? -68.158 -21.731 53.748 1.00 60.09 365 VAL A C 1
ATOM 2917 O O . VAL A 1 365 ? -69.132 -22.265 54.260 1.00 60.09 365 VAL A O 1
ATOM 2920 N N . TYR A 1 366 ? -67.016 -21.560 54.421 1.00 63.25 366 TYR A N 1
ATOM 2921 C CA . TYR A 1 366 ? -66.827 -21.988 55.811 1.00 63.25 366 TYR A CA 1
ATOM 2922 C C . TYR A 1 366 ? -67.731 -21.230 56.798 1.00 63.25 366 TYR A C 1
ATOM 2924 O O . TYR A 1 366 ? -68.234 -21.822 57.747 1.00 63.25 366 TYR A O 1
ATOM 2932 N N . LEU A 1 367 ? -67.955 -19.927 56.586 1.00 62.22 367 LEU A N 1
ATOM 2933 C CA . LEU A 1 367 ? -68.869 -19.133 57.413 1.00 62.22 367 LEU A CA 1
ATOM 2934 C C . LEU A 1 367 ? -70.335 -19.518 57.188 1.00 62.22 367 LEU A C 1
ATOM 2936 O O . LEU A 1 367 ? -71.065 -19.592 58.167 1.00 62.22 367 LEU A O 1
ATOM 2940 N N . LEU A 1 368 ? -70.736 -19.803 55.944 1.00 60.25 368 LEU A N 1
ATOM 2941 C CA . LEU A 1 368 ? -72.070 -20.310 55.605 1.00 60.25 368 LEU A CA 1
ATOM 2942 C C . LEU A 1 368 ? -72.310 -21.697 56.212 1.00 60.25 368 LEU A C 1
ATOM 2944 O O . LEU A 1 368 ? -73.335 -21.926 56.839 1.00 60.25 368 LEU A O 1
ATOM 2948 N N . GLN A 1 369 ? -71.309 -22.576 56.145 1.00 61.84 369 GLN A N 1
ATOM 2949 C CA . GLN A 1 369 ? -71.349 -23.879 56.803 1.00 61.84 369 GLN A CA 1
ATOM 2950 C C . GLN A 1 369 ? -71.431 -23.748 58.333 1.00 61.84 369 GLN A C 1
ATOM 2952 O O . GLN A 1 369 ? -72.188 -24.468 58.975 1.00 61.84 369 GLN A O 1
ATOM 2957 N N . GLN A 1 370 ? -70.707 -22.790 58.926 1.00 59.53 370 GLN A N 1
ATOM 2958 C CA . GLN A 1 370 ? -70.832 -22.488 60.352 1.00 59.53 370 GLN A CA 1
ATOM 2959 C C . GLN A 1 370 ? -72.190 -21.888 60.715 1.00 59.53 370 GLN A C 1
ATOM 2961 O O . GLN A 1 370 ? -72.670 -22.159 61.813 1.00 59.53 370 GLN A O 1
ATOM 2966 N N . THR A 1 371 ? -72.803 -21.074 59.849 1.00 61.38 371 THR A N 1
ATOM 2967 C CA . THR A 1 371 ? -74.160 -20.569 60.087 1.00 61.38 371 THR A CA 1
ATOM 2968 C C .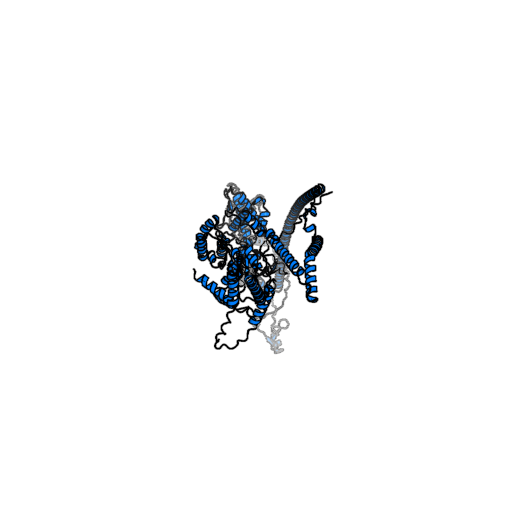 THR A 1 371 ? -75.196 -21.667 59.945 1.00 61.38 371 THR A C 1
ATOM 2970 O O . THR A 1 371 ? -76.087 -21.701 60.781 1.00 61.38 371 THR A O 1
ATOM 2973 N N . ASP A 1 372 ? -75.048 -22.601 59.006 1.00 58.75 372 ASP A N 1
ATOM 2974 C CA . ASP A 1 372 ? -75.941 -23.759 58.877 1.00 58.75 372 ASP A CA 1
ATOM 2975 C C . ASP A 1 372 ? -75.826 -24.674 60.102 1.00 58.75 372 ASP A C 1
ATOM 2977 O O . ASP A 1 372 ? -76.836 -25.034 60.696 1.00 58.75 372 ASP A O 1
ATOM 2981 N N . GLU A 1 373 ? -74.610 -24.942 60.591 1.00 65.50 373 GLU A N 1
ATOM 2982 C CA . GLU A 1 373 ? -74.403 -25.670 61.852 1.00 65.50 373 GLU A CA 1
ATOM 2983 C C . GLU A 1 373 ? -74.992 -24.923 63.064 1.00 65.50 373 GLU A C 1
ATOM 2985 O O . GLU A 1 373 ? -75.535 -25.541 63.987 1.00 65.50 373 GLU A O 1
ATOM 2990 N N . TYR A 1 374 ? -74.917 -23.587 63.079 1.00 62.66 374 TYR A N 1
ATOM 2991 C CA . TYR A 1 374 ? -75.533 -22.769 64.127 1.00 62.66 374 TYR A CA 1
ATOM 2992 C C . TYR A 1 374 ? -77.060 -22.765 64.036 1.00 62.66 374 TYR A C 1
ATOM 2994 O O . TYR A 1 374 ? -77.725 -22.821 65.070 1.00 62.66 374 TYR A O 1
ATOM 3002 N N . VAL A 1 375 ? -77.620 -22.705 62.828 1.00 67.50 375 VAL A N 1
ATOM 3003 C CA . VAL A 1 375 ? -79.062 -22.738 62.563 1.00 67.50 375 VAL A CA 1
ATOM 3004 C C . VAL A 1 375 ? -79.622 -24.120 62.870 1.00 67.50 375 VAL A C 1
ATOM 3006 O O . VAL A 1 375 ? -80.677 -24.197 63.490 1.00 67.50 375 VAL A O 1
ATOM 3009 N N . ASP A 1 376 ? -78.900 -25.197 62.572 1.00 65.81 376 ASP A N 1
ATOM 3010 C CA . ASP A 1 376 ? -79.262 -26.558 62.968 1.00 65.81 376 ASP A CA 1
ATOM 3011 C C . ASP A 1 376 ? -79.208 -26.737 64.485 1.00 65.81 376 ASP A C 1
ATOM 3013 O O . ASP A 1 376 ? -80.113 -27.322 65.087 1.00 65.81 376 ASP A O 1
ATOM 3017 N N . SER A 1 377 ? -78.190 -26.174 65.139 1.00 62.50 377 SER A N 1
ATOM 3018 C CA . SER A 1 377 ? -78.088 -26.159 66.600 1.00 62.50 377 SER A CA 1
ATOM 3019 C C . SER A 1 377 ? -79.236 -25.365 67.236 1.00 62.50 377 SER A C 1
ATOM 3021 O O . SER A 1 377 ? -79.876 -25.846 68.174 1.00 62.50 377 SER A O 1
ATOM 3023 N N . LEU A 1 378 ? -79.577 -24.195 66.684 1.00 58.16 378 LEU A N 1
ATOM 3024 C CA . LEU A 1 378 ? -80.709 -23.377 67.124 1.00 58.16 378 LEU A CA 1
ATOM 3025 C C . LEU A 1 378 ? -82.050 -24.055 66.834 1.00 58.16 378 LEU A C 1
ATOM 3027 O O . LEU A 1 378 ? -82.897 -24.085 67.717 1.00 58.16 378 LEU A O 1
ATOM 3031 N N . CYS A 1 379 ? -82.246 -24.668 65.667 1.00 55.62 379 CYS A N 1
ATOM 3032 C CA . CYS A 1 379 ? -83.444 -25.440 65.337 1.00 55.62 379 CYS A CA 1
ATOM 3033 C C . CYS A 1 379 ? -83.593 -26.660 66.247 1.00 55.62 379 CYS A C 1
ATOM 3035 O O . CYS A 1 379 ? -84.707 -26.984 66.657 1.00 55.62 379 CYS A O 1
ATOM 3037 N N . SER A 1 380 ? -82.493 -27.315 66.620 1.00 62.72 380 SER A N 1
ATOM 3038 C CA . SER A 1 380 ? -82.492 -28.417 67.583 1.00 62.72 380 SER A CA 1
ATOM 3039 C C . SER A 1 380 ? -82.828 -27.931 68.998 1.00 62.72 380 SER A C 1
ATOM 3041 O O . SER A 1 380 ? -83.633 -28.555 69.695 1.00 62.72 380 SER A O 1
ATOM 3043 N N . LEU A 1 381 ? -82.316 -26.762 69.397 1.00 65.12 381 LEU A N 1
ATOM 3044 C CA . LEU A 1 381 ? -82.616 -26.129 70.682 1.00 65.12 381 LEU A CA 1
ATOM 3045 C C . LEU A 1 381 ? -84.063 -25.609 70.749 1.00 65.12 381 LEU A C 1
ATOM 3047 O O . LEU A 1 381 ? -84.730 -25.774 71.767 1.00 65.12 381 LEU A O 1
ATOM 3051 N N . VAL A 1 382 ? -84.585 -25.052 69.654 1.00 62.56 382 VAL A N 1
ATOM 3052 C CA . VAL A 1 382 ? -85.981 -24.613 69.506 1.00 62.56 382 VAL A CA 1
ATOM 3053 C C . VAL A 1 382 ? -86.913 -25.820 69.455 1.00 62.56 382 VAL A C 1
ATOM 3055 O O . VAL A 1 382 ? -87.950 -25.799 70.111 1.00 62.56 382 VAL A O 1
ATOM 3058 N N . ARG A 1 383 ? -86.541 -26.917 68.783 1.00 60.22 383 ARG A N 1
ATOM 3059 C CA . ARG A 1 383 ? -87.277 -28.192 68.851 1.00 60.22 383 ARG A CA 1
ATOM 3060 C C . ARG A 1 383 ? -87.271 -28.755 70.270 1.00 60.22 383 ARG A C 1
ATOM 3062 O O . ARG A 1 383 ? -88.325 -29.173 70.744 1.00 60.22 383 ARG A O 1
ATOM 3069 N N . GLN A 1 384 ? -86.151 -28.697 70.994 1.00 60.62 384 GLN A N 1
ATOM 3070 C CA . GLN A 1 384 ? -86.112 -29.055 72.414 1.00 60.62 384 GLN A CA 1
ATOM 3071 C C . GLN A 1 384 ? -87.034 -28.157 73.244 1.00 60.62 384 GLN A C 1
ATOM 3073 O O . GLN A 1 384 ? -87.853 -28.687 73.991 1.00 60.62 384 GLN A O 1
ATOM 3078 N N . HIS A 1 385 ? -86.999 -26.839 73.041 1.00 55.81 385 HIS A N 1
ATOM 3079 C CA . HIS A 1 385 ? -87.855 -25.881 73.742 1.00 55.81 385 HIS A CA 1
ATOM 3080 C C . HIS A 1 385 ? -89.346 -26.067 73.412 1.00 55.81 385 HIS A C 1
ATOM 3082 O O . HIS A 1 385 ? -90.205 -25.960 74.280 1.00 55.81 385 HIS A O 1
ATOM 3088 N N . GLN A 1 386 ? -89.682 -26.426 72.171 1.00 57.47 386 GLN A N 1
ATOM 3089 C CA . GLN A 1 386 ? -91.045 -26.767 71.769 1.00 57.47 386 GLN A CA 1
ATOM 3090 C C . GLN A 1 386 ? -91.489 -28.117 72.337 1.00 57.47 386 GLN A C 1
ATOM 3092 O O . GLN A 1 386 ? -92.662 -28.275 72.669 1.00 57.47 386 GLN A O 1
ATOM 3097 N N . THR A 1 387 ? -90.591 -29.098 72.478 1.00 53.41 387 THR A N 1
ATOM 3098 C CA . THR A 1 387 ? -90.924 -30.371 73.137 1.00 53.41 387 THR A CA 1
ATOM 3099 C C . THR A 1 387 ? -91.091 -30.216 74.645 1.00 53.41 387 THR A C 1
ATOM 3101 O O . THR A 1 387 ? -91.985 -30.852 75.200 1.00 53.41 387 THR A O 1
ATOM 3104 N N . THR A 1 388 ? -90.315 -29.349 75.306 1.00 56.12 388 THR A N 1
ATOM 3105 C CA . THR A 1 388 ? -90.480 -29.026 76.730 1.00 56.12 388 THR A CA 1
ATOM 3106 C C . THR A 1 388 ? -91.734 -28.191 76.964 1.00 56.12 388 THR A C 1
ATOM 3108 O O . THR A 1 388 ? -92.502 -28.537 77.853 1.00 56.12 388 THR A O 1
ATOM 3111 N N . GLU A 1 389 ? -92.029 -27.204 76.114 1.00 55.28 389 GLU A N 1
ATOM 3112 C CA . GLU A 1 389 ? -93.283 -26.435 76.135 1.00 55.28 389 GLU A CA 1
ATOM 3113 C C . GLU A 1 389 ? -94.506 -27.301 75.808 1.00 55.28 389 GLU A C 1
ATOM 3115 O O . GLU A 1 389 ? -95.537 -27.171 76.457 1.00 55.28 389 GLU A O 1
ATOM 3120 N N . LYS A 1 390 ? -94.422 -28.252 74.863 1.00 56.59 390 LYS A N 1
ATOM 3121 C CA . LYS A 1 390 ? -95.505 -29.226 74.609 1.00 56.59 390 LYS A CA 1
ATOM 3122 C C . LYS A 1 390 ? -95.681 -30.212 75.768 1.00 56.59 390 LYS A C 1
ATOM 3124 O O . LYS A 1 390 ? -96.801 -30.670 75.989 1.00 56.59 390 LYS A O 1
ATOM 3129 N N . LYS A 1 391 ? -94.618 -30.530 76.519 1.00 56.34 391 LYS A N 1
ATOM 3130 C CA . LYS A 1 391 ? -94.694 -31.314 77.767 1.00 56.34 391 LYS A CA 1
ATOM 3131 C C . LYS A 1 391 ? -95.349 -30.503 78.886 1.00 56.34 391 LYS A C 1
ATOM 3133 O O . LYS A 1 391 ? -96.264 -31.017 79.517 1.00 56.34 391 LYS A O 1
ATOM 3138 N N . LYS A 1 392 ? -94.974 -29.230 79.029 1.00 56.22 392 LYS A N 1
ATOM 3139 C CA . LYS A 1 392 ? -95.534 -28.275 79.995 1.00 56.22 392 LYS A CA 1
ATOM 3140 C C . LYS A 1 392 ? -97.009 -27.985 79.706 1.00 56.22 392 LYS A C 1
ATOM 3142 O O . LYS A 1 392 ? -97.848 -28.237 80.550 1.00 56.22 392 LYS A O 1
ATOM 3147 N N . LYS A 1 393 ? -97.372 -27.705 78.448 1.00 55.50 393 LYS A N 1
ATOM 3148 C CA . LYS A 1 393 ? -98.770 -27.586 77.989 1.00 55.50 393 LYS A CA 1
ATOM 3149 C C . LYS A 1 393 ? -99.575 -28.889 78.115 1.00 55.50 393 LYS A C 1
ATOM 3151 O O . LYS A 1 393 ? -100.797 -28.817 78.208 1.00 55.50 393 LYS A O 1
ATOM 3156 N N . ARG A 1 394 ? -98.947 -30.079 78.115 1.00 53.25 394 ARG A N 1
ATOM 3157 C CA . ARG A 1 394 ? -99.614 -31.369 78.433 1.00 53.25 394 ARG A CA 1
ATOM 3158 C C . ARG A 1 394 ? -99.825 -31.574 79.933 1.00 53.25 394 ARG A C 1
ATOM 3160 O O . ARG A 1 394 ? -100.759 -32.287 80.295 1.00 53.25 394 ARG A O 1
ATOM 3167 N N . GLU A 1 395 ? -98.976 -30.993 80.771 1.00 49.78 395 GLU A N 1
ATOM 3168 C CA . GLU A 1 395 ? -99.109 -31.006 82.230 1.00 49.78 395 GLU A CA 1
ATOM 3169 C C . GLU A 1 395 ? -100.100 -29.923 82.703 1.00 49.78 395 GLU A C 1
ATOM 3171 O O . GLU A 1 395 ? -100.980 -30.232 83.505 1.00 49.78 395 GLU A O 1
ATOM 3176 N N . ASP A 1 396 ? -100.101 -28.743 82.076 1.00 51.97 396 ASP A N 1
ATOM 3177 C CA . ASP A 1 396 ? -101.031 -27.636 82.343 1.00 51.97 396 ASP A CA 1
ATOM 3178 C C . ASP A 1 396 ? -102.457 -27.935 81.823 1.00 51.97 396 ASP A C 1
ATOM 3180 O O . ASP A 1 396 ? -103.440 -27.723 82.533 1.00 51.97 396 ASP A O 1
ATOM 3184 N N . LYS A 1 397 ? -102.612 -28.599 80.658 1.00 52.12 397 LYS A N 1
ATOM 3185 C CA . LYS A 1 397 ? -103.925 -29.106 80.177 1.00 52.12 397 LYS A CA 1
ATOM 3186 C C . LYS A 1 397 ? -104.533 -30.221 81.043 1.00 52.12 397 LYS A C 1
ATOM 3188 O O . LYS A 1 397 ? -105.665 -30.633 80.785 1.00 52.12 397 LYS A O 1
ATOM 3193 N N . LYS A 1 398 ? -103.811 -30.734 82.045 1.00 47.00 398 LYS A N 1
ATOM 3194 C CA . LYS A 1 398 ? -104.321 -31.721 83.010 1.00 47.00 398 LYS A CA 1
ATOM 3195 C C . LYS A 1 398 ? -104.843 -31.086 84.303 1.00 47.00 398 LYS A C 1
ATOM 3197 O O . LYS A 1 398 ? -105.475 -31.795 85.081 1.00 47.00 398 LYS A O 1
ATOM 3202 N N . PHE A 1 399 ? -104.620 -29.787 84.509 1.00 40.94 399 PHE A N 1
ATOM 3203 C CA . PHE A 1 399 ? -105.066 -29.057 85.699 1.00 40.94 399 PHE A CA 1
ATOM 3204 C C . PHE A 1 399 ? -106.183 -28.035 85.412 1.00 40.94 399 PHE A C 1
ATOM 3206 O O . PHE A 1 399 ? -106.829 -27.565 86.342 1.00 40.94 399 PHE A O 1
ATOM 3213 N N . GLU A 1 400 ? -106.490 -27.764 84.139 1.00 42.94 400 GLU A N 1
ATOM 3214 C CA . GLU A 1 400 ? -107.454 -26.735 83.731 1.00 42.94 400 GLU A CA 1
ATOM 3215 C C . GLU A 1 400 ? -108.466 -27.273 82.696 1.00 42.94 400 GLU A C 1
ATOM 3217 O O . GLU A 1 400 ? -108.479 -26.911 81.521 1.00 42.94 400 GLU A O 1
ATOM 3222 N N . LYS A 1 401 ? -109.314 -28.226 83.112 1.00 36.97 401 LYS A N 1
ATOM 3223 C CA . LYS A 1 401 ? -110.492 -28.632 82.325 1.00 36.97 401 LYS A CA 1
ATOM 3224 C C . LYS A 1 401 ? -111.677 -28.980 83.229 1.00 36.97 401 LYS A C 1
ATOM 3226 O O . LYS A 1 401 ? -111.939 -30.139 83.536 1.00 36.97 401 LYS A O 1
ATOM 3231 N N . GLY A 1 402 ? -112.401 -27.940 83.631 1.00 28.94 402 GLY A N 1
ATOM 3232 C CA . GLY A 1 402 ? -113.766 -28.010 84.137 1.00 28.94 402 GLY A CA 1
ATOM 3233 C C . GLY A 1 402 ? -114.562 -26.833 83.575 1.00 28.94 402 GLY A C 1
ATOM 3234 O O . GLY A 1 402 ? -114.219 -25.702 83.890 1.00 28.94 402 GLY A O 1
ATOM 3235 N N . SER A 1 403 ? -115.619 -27.127 82.797 1.00 27.92 403 SER A N 1
ATOM 3236 C CA . SER A 1 403 ? -116.618 -26.181 82.243 1.00 27.92 403 SER A CA 1
ATOM 3237 C C . SER A 1 403 ? -116.068 -25.219 81.162 1.00 27.92 403 SER A C 1
ATOM 3239 O O . SER A 1 403 ? -115.008 -24.651 81.342 1.00 27.92 403 SER A O 1
ATOM 3241 N N . ALA A 1 404 ? -116.666 -24.956 80.000 1.00 30.81 404 ALA A N 1
ATOM 3242 C CA . ALA A 1 404 ? -118.027 -25.105 79.499 1.00 30.81 404 ALA A CA 1
ATOM 3243 C C . ALA A 1 404 ? -118.016 -25.352 77.971 1.00 30.81 404 ALA A C 1
ATOM 3245 O O . ALA A 1 404 ? -116.983 -25.261 77.312 1.00 30.81 404 ALA A O 1
ATOM 3246 N N . MET A 1 405 ? -119.194 -25.692 77.465 1.00 30.61 405 MET A N 1
ATOM 3247 C CA . MET A 1 405 ? -119.570 -26.151 76.129 1.00 30.61 405 MET A CA 1
ATOM 3248 C C . MET A 1 405 ? -120.105 -24.970 75.300 1.00 30.61 405 MET A C 1
ATOM 3250 O O . MET A 1 405 ? -120.859 -24.174 75.855 1.00 30.61 405 MET A O 1
ATOM 3254 N N . ASP A 1 406 ? -119.751 -24.881 74.015 1.00 31.94 406 ASP A N 1
ATOM 3255 C CA . ASP A 1 406 ? -120.579 -24.233 72.984 1.00 31.94 406 ASP A CA 1
ATOM 3256 C C . ASP A 1 406 ? -120.295 -24.873 71.611 1.00 31.94 406 ASP A C 1
ATOM 3258 O O . ASP A 1 406 ? -119.138 -25.129 71.263 1.00 31.94 406 ASP A O 1
ATOM 3262 N N . ASP A 1 407 ? -121.373 -25.207 70.903 1.00 32.62 407 ASP A N 1
ATOM 3263 C CA . ASP A 1 407 ? -121.453 -26.083 69.730 1.00 32.62 407 ASP A CA 1
ATOM 3264 C C . ASP A 1 407 ? -121.451 -25.271 68.420 1.00 32.62 407 ASP A C 1
ATOM 3266 O O . ASP A 1 407 ? -122.220 -24.326 68.257 1.00 32.62 407 ASP A O 1
ATOM 3270 N N . GLY A 1 408 ? -120.639 -25.692 67.442 1.00 37.91 408 GLY A N 1
ATOM 3271 C CA . GLY A 1 408 ? -120.645 -25.183 66.064 1.00 37.91 408 GLY A CA 1
ATOM 3272 C C . GLY A 1 408 ? -120.533 -26.330 65.051 1.00 37.91 408 GLY A C 1
ATOM 3273 O O . GLY A 1 408 ? -119.543 -27.057 65.036 1.00 37.91 408 GLY A O 1
ATOM 3274 N N . GLU A 1 409 ? -121.585 -26.498 64.248 1.00 43.75 409 GLU A N 1
ATOM 3275 C CA . GLU A 1 409 ? -121.937 -27.614 63.348 1.00 43.75 409 GLU A CA 1
ATOM 3276 C C . GLU A 1 409 ? -120.876 -28.002 62.281 1.00 43.75 409 GLU A C 1
ATOM 3278 O O . GLU A 1 409 ? -120.347 -27.144 61.578 1.00 43.75 409 GLU A O 1
ATOM 3283 N N . ALA A 1 410 ? -120.630 -29.308 62.068 1.00 54.00 410 ALA A N 1
ATOM 3284 C CA . ALA A 1 410 ? -119.730 -29.844 61.028 1.00 54.00 410 ALA A CA 1
ATOM 3285 C C . ALA A 1 410 ? -120.503 -30.479 59.842 1.00 54.00 410 ALA A C 1
ATOM 3287 O O . ALA A 1 410 ? -121.343 -31.352 60.054 1.00 54.00 410 ALA A O 1
ATOM 3288 N N . LYS A 1 411 ? -120.209 -30.071 58.593 1.00 60.12 411 LYS A N 1
ATOM 3289 C CA . LYS A 1 411 ? -120.801 -30.594 57.330 1.00 60.12 411 LYS A CA 1
ATOM 3290 C C . LYS A 1 411 ? -119.974 -31.763 56.740 1.00 60.12 411 LYS A C 1
ATOM 3292 O O . LYS A 1 411 ? -118.752 -31.781 56.897 1.00 60.12 411 LYS A O 1
ATOM 3297 N N . VAL A 1 412 ? -120.605 -32.729 56.050 1.00 65.25 412 VAL A N 1
ATOM 3298 C CA . VAL A 1 412 ? -119.967 -33.988 55.572 1.00 65.25 412 VAL A CA 1
ATOM 3299 C C . VAL A 1 412 ? -119.641 -33.926 54.073 1.00 65.25 412 VAL A C 1
ATOM 3301 O O . VAL A 1 412 ? -120.497 -33.575 53.272 1.00 65.25 412 VAL A O 1
ATOM 3304 N N . HIS A 1 413 ? -118.411 -34.281 53.682 1.00 67.00 413 HIS A N 1
ATOM 3305 C CA . HIS A 1 413 ? -117.933 -34.197 52.293 1.00 67.00 413 HIS A CA 1
ATOM 3306 C C . HIS A 1 413 ? -118.347 -35.440 51.484 1.00 67.00 413 HIS A C 1
ATOM 3308 O O . HIS A 1 413 ? -118.227 -36.570 51.969 1.00 67.00 413 HIS A O 1
ATOM 3314 N N . VAL A 1 414 ? -118.795 -35.243 50.241 1.00 69.62 414 VAL A N 1
ATOM 3315 C CA . VAL A 1 414 ? -119.300 -36.311 49.355 1.00 69.62 414 VAL A CA 1
ATOM 3316 C C . VAL A 1 414 ? -118.598 -36.233 47.987 1.00 69.62 414 VAL A C 1
ATOM 3318 O O . VAL A 1 414 ? -118.319 -35.137 47.497 1.00 69.62 414 VAL A O 1
ATOM 3321 N N . ARG A 1 415 ? -118.277 -37.384 47.378 1.00 70.38 415 ARG A N 1
ATOM 3322 C CA . ARG A 1 415 ? -117.573 -37.529 46.085 1.00 70.38 415 ARG A CA 1
ATOM 3323 C C . ARG A 1 415 ? -118.497 -38.118 45.018 1.00 70.38 415 ARG A C 1
ATOM 3325 O O . ARG A 1 415 ? -119.218 -39.067 45.294 1.00 70.38 415 ARG A O 1
ATOM 3332 N N . GLU A 1 416 ? -118.439 -37.595 43.794 1.00 70.38 416 GLU A N 1
ATOM 3333 C CA . GLU A 1 416 ? -119.184 -38.116 42.632 1.00 70.38 416 GLU A CA 1
ATOM 3334 C C . GLU A 1 416 ? -118.452 -39.289 41.942 1.00 70.38 416 GLU A C 1
ATOM 3336 O O . GLU A 1 416 ? -117.273 -39.167 41.603 1.00 70.38 416 GLU A O 1
ATOM 3341 N N . HIS A 1 417 ? -119.140 -40.397 41.644 1.00 62.53 417 HIS A N 1
ATOM 3342 C CA . HIS A 1 417 ? -118.568 -41.591 41.000 1.00 62.53 417 HIS A CA 1
ATOM 3343 C C . HIS A 1 417 ? -118.112 -41.371 39.546 1.00 62.53 417 HIS A C 1
ATOM 3345 O O . HIS A 1 417 ? -117.210 -42.066 39.082 1.00 62.53 417 HIS A O 1
ATOM 3351 N N . SER A 1 418 ? -118.719 -40.433 38.812 1.00 58.97 418 SER A N 1
ATOM 3352 C CA . SER A 1 418 ? -118.408 -40.172 37.396 1.00 58.97 418 SER A CA 1
ATOM 3353 C C . SER A 1 418 ? -117.272 -39.174 37.175 1.00 58.97 418 SER A C 1
ATOM 3355 O O . SER A 1 418 ? -116.559 -39.295 36.180 1.00 58.97 418 SER A O 1
ATOM 3357 N N . SER A 1 419 ? -117.112 -38.184 38.058 1.00 59.94 419 SER A N 1
ATOM 3358 C CA . SER A 1 419 ? -116.174 -37.067 37.858 1.00 59.94 419 SER A CA 1
ATOM 3359 C C . SER A 1 419 ? -115.043 -37.004 38.891 1.00 59.94 419 SER A C 1
ATOM 3361 O O . SER A 1 419 ? -114.071 -36.285 38.676 1.00 59.94 419 SER A O 1
ATOM 3363 N N . GLY A 1 420 ? -115.150 -37.735 40.010 1.00 63.62 420 GLY A N 1
ATOM 3364 C CA . GLY A 1 420 ? -114.154 -37.735 41.088 1.00 63.62 420 GLY A CA 1
ATOM 3365 C C . GLY A 1 420 ? -114.068 -36.429 41.889 1.00 63.62 420 GLY A C 1
ATOM 3366 O O . GLY A 1 420 ? -113.245 -36.330 42.798 1.00 63.62 420 GLY A O 1
ATOM 3367 N N . LYS A 1 421 ? -114.915 -35.434 41.596 1.00 69.19 421 LYS A N 1
ATOM 3368 C CA . LYS A 1 421 ? -114.924 -34.134 42.275 1.00 69.19 421 LYS A CA 1
ATOM 3369 C C . LYS A 1 421 ? -115.526 -34.256 43.683 1.00 69.19 421 LYS A C 1
ATOM 3371 O O . LYS A 1 421 ? -116.567 -34.890 43.862 1.00 69.19 421 LYS A O 1
ATOM 3376 N N . ILE A 1 422 ? -114.866 -33.654 44.675 1.00 72.94 422 ILE A N 1
ATOM 3377 C CA . ILE A 1 422 ? -115.292 -33.643 46.086 1.00 72.94 422 ILE A CA 1
ATOM 3378 C C . ILE A 1 422 ? -116.026 -32.327 46.365 1.00 72.94 422 ILE A C 1
ATOM 3380 O O . ILE A 1 422 ? -115.496 -31.255 46.075 1.00 72.94 422 ILE A O 1
ATOM 3384 N N . LEU A 1 423 ? -117.239 -32.401 46.917 1.00 66.56 423 LEU A N 1
ATOM 3385 C CA . LEU A 1 423 ? -117.993 -31.223 47.357 1.00 66.56 423 LEU A CA 1
ATOM 3386 C C . LEU A 1 423 ? -117.568 -30.839 48.785 1.00 66.56 423 LEU A C 1
ATOM 3388 O O . LEU A 1 423 ? -117.626 -31.668 49.696 1.00 66.56 423 LEU A O 1
ATOM 3392 N N . VAL A 1 424 ? -117.128 -29.588 48.967 1.00 65.56 424 VAL A N 1
ATOM 3393 C CA . VAL A 1 424 ? -116.597 -29.029 50.225 1.00 65.56 424 VAL A CA 1
ATOM 3394 C C . VAL A 1 424 ? -117.343 -27.735 50.563 1.00 65.56 424 VAL A C 1
ATOM 3396 O O . VAL A 1 424 ? -117.656 -26.951 49.671 1.00 65.56 424 VAL A O 1
ATOM 3399 N N . GLY A 1 425 ? -117.599 -27.479 51.849 1.00 65.88 425 GLY A N 1
ATOM 3400 C CA . GLY A 1 425 ? -118.152 -26.203 52.319 1.00 65.88 425 GLY A CA 1
ATOM 3401 C C . GLY A 1 425 ? -119.675 -26.094 52.195 1.00 65.88 425 GLY A C 1
ATOM 3402 O O . GLY A 1 425 ? -120.401 -26.981 52.641 1.00 65.88 425 GLY A O 1
ATOM 3403 N N . ASP A 1 426 ? -120.175 -24.975 51.663 1.00 57.38 426 ASP A N 1
ATOM 3404 C CA . ASP A 1 426 ? -121.613 -24.664 51.661 1.00 57.38 426 ASP A CA 1
ATOM 3405 C C . ASP A 1 426 ? -122.461 -25.529 50.724 1.00 57.38 426 ASP A C 1
ATOM 3407 O O . ASP A 1 426 ? -123.649 -25.700 50.992 1.00 57.38 426 ASP A O 1
ATOM 3411 N N . ASP A 1 427 ? -121.837 -26.165 49.732 1.00 58.75 427 ASP A N 1
ATOM 3412 C CA . ASP A 1 427 ? -122.475 -27.111 48.808 1.00 58.75 427 ASP A CA 1
ATOM 3413 C C . ASP A 1 427 ? -122.484 -28.569 49.330 1.00 58.75 427 ASP A C 1
ATOM 3415 O O . ASP A 1 427 ? -122.913 -29.483 48.624 1.00 58.75 427 ASP A O 1
ATOM 3419 N N . ALA A 1 428 ? -122.012 -28.812 50.563 1.00 61.38 428 ALA A N 1
ATOM 3420 C CA . ALA A 1 428 ? -121.969 -30.132 51.195 1.00 61.38 428 ALA A CA 1
ATOM 3421 C C . ALA A 1 428 ? -123.168 -30.361 52.153 1.00 61.38 428 ALA A C 1
ATOM 3423 O O . ALA A 1 428 ? -123.461 -29.482 52.975 1.00 61.38 428 ALA A O 1
ATOM 3424 N N . PRO A 1 429 ? -123.852 -31.526 52.105 1.00 62.84 429 PRO A N 1
ATOM 3425 C CA . PRO A 1 429 ? -125.031 -31.787 52.932 1.00 62.84 429 PRO A CA 1
ATOM 3426 C C . PRO A 1 429 ? -124.732 -31.769 54.438 1.00 62.84 429 PRO A C 1
ATOM 3428 O O . PRO A 1 429 ? -123.660 -32.184 54.900 1.00 62.84 429 PRO A O 1
ATOM 3431 N N . LYS A 1 430 ? -125.713 -31.323 55.233 1.00 69.62 430 LYS A N 1
ATOM 3432 C CA . LYS A 1 430 ? -125.666 -31.465 56.694 1.00 69.62 430 LYS A CA 1
ATOM 3433 C C . LYS A 1 430 ? -125.825 -32.948 57.088 1.00 69.62 430 LYS A C 1
ATOM 3435 O O . LYS A 1 430 ? -126.496 -33.687 56.368 1.00 69.62 430 LYS A O 1
ATOM 3440 N N . PRO A 1 431 ? -125.261 -33.387 58.231 1.00 61.06 431 PRO A N 1
ATOM 3441 C CA . PRO A 1 431 ? -125.303 -34.791 58.658 1.00 61.06 431 PRO A CA 1
ATOM 3442 C C . PRO A 1 431 ? -126.720 -35.381 58.744 1.00 61.06 431 PRO A C 1
ATOM 3444 O O . PRO A 1 431 ? -126.907 -36.548 58.414 1.00 61.06 431 PRO A O 1
ATOM 3447 N N . ASP A 1 432 ? -127.710 -34.566 59.119 1.00 64.19 432 ASP A N 1
ATOM 3448 C CA . ASP A 1 432 ? -129.099 -35.003 59.322 1.00 64.19 432 ASP A CA 1
ATOM 3449 C C . ASP A 1 432 ? -129.899 -35.185 58.014 1.00 64.19 432 ASP A C 1
ATOM 3451 O O . ASP A 1 432 ? -130.951 -35.819 58.021 1.00 64.19 432 ASP A O 1
ATOM 3455 N N . GLU A 1 433 ? -129.410 -34.671 56.878 1.00 63.28 433 GLU A N 1
ATOM 3456 C CA . GLU A 1 433 ? -130.087 -34.733 55.565 1.00 63.28 433 GLU A CA 1
ATOM 3457 C C . GLU A 1 433 ? -129.329 -35.600 54.538 1.00 63.28 433 GLU A C 1
ATOM 3459 O O . GLU A 1 433 ? -129.748 -35.738 53.386 1.00 63.28 433 GLU A O 1
ATOM 3464 N N . LEU A 1 434 ? -128.218 -36.220 54.953 1.00 63.00 434 LEU A N 1
ATOM 3465 C CA . LEU A 1 434 ? -127.285 -36.944 54.086 1.00 63.00 434 LEU A CA 1
ATOM 3466 C C . LEU A 1 434 ? -127.914 -38.177 53.413 1.00 63.00 434 LEU A C 1
ATOM 3468 O O . LEU A 1 434 ? -127.669 -38.432 52.237 1.00 63.00 434 LEU A O 1
ATOM 3472 N N . GLU A 1 435 ? -128.750 -38.924 54.134 1.00 60.00 435 GLU A N 1
ATOM 3473 C CA . GLU A 1 435 ? -129.359 -40.166 53.635 1.00 60.00 435 GLU A CA 1
ATOM 3474 C C . GLU A 1 435 ? -130.441 -39.880 52.571 1.00 60.00 435 GLU A C 1
ATOM 3476 O O . GLU A 1 435 ? -130.479 -40.532 51.529 1.00 60.00 435 GLU A O 1
ATOM 3481 N N . ALA A 1 436 ? -131.233 -38.815 52.755 1.00 69.06 436 ALA A N 1
ATOM 3482 C CA . ALA A 1 436 ? -132.224 -38.355 51.776 1.00 69.06 436 ALA A CA 1
ATOM 3483 C C . ALA A 1 436 ? -131.581 -37.703 50.533 1.00 69.06 436 ALA A C 1
ATOM 3485 O O . ALA A 1 436 ? -132.095 -37.813 49.416 1.00 69.06 436 ALA A O 1
ATOM 3486 N N . TRP A 1 437 ? -130.434 -37.035 50.699 1.00 69.81 437 TRP A N 1
ATOM 3487 C CA . TRP A 1 437 ? -129.688 -36.448 49.583 1.00 69.81 437 TRP A CA 1
ATOM 3488 C C . TRP A 1 437 ? -129.066 -37.527 48.676 1.00 69.81 437 TRP A C 1
ATOM 3490 O O . TRP A 1 437 ? -129.127 -37.408 47.451 1.00 69.81 437 TRP A O 1
ATOM 3500 N N . LEU A 1 438 ? -128.570 -38.628 49.255 1.00 69.88 438 LEU A N 1
ATOM 3501 C CA . LEU A 1 438 ? -128.029 -39.774 48.510 1.00 69.88 438 LEU A CA 1
ATOM 3502 C C . LEU A 1 438 ? -129.106 -40.560 47.739 1.00 69.88 438 LEU A C 1
ATOM 3504 O O . LEU A 1 438 ? -128.839 -41.032 46.635 1.00 69.88 438 LEU A O 1
ATOM 3508 N N . GLU A 1 439 ? -130.340 -40.645 48.250 1.00 66.56 439 GLU A N 1
ATOM 3509 C CA . GLU A 1 439 ? -131.459 -41.266 47.516 1.00 66.56 439 GLU A CA 1
ATOM 3510 C C . GLU A 1 439 ? -131.854 -40.486 46.249 1.00 66.56 439 GLU A C 1
ATOM 3512 O O . GLU A 1 439 ? -132.301 -41.076 45.263 1.00 66.56 439 GLU A O 1
ATOM 3517 N N . THR A 1 440 ? -131.669 -39.162 46.248 1.00 66.38 440 THR A N 1
ATOM 3518 C CA . THR A 1 440 ? -132.004 -38.293 45.104 1.00 66.38 440 THR A CA 1
ATOM 3519 C C . THR A 1 440 ? -130.864 -38.145 44.091 1.00 66.38 440 THR A C 1
ATOM 3521 O O . THR A 1 440 ? -131.106 -37.705 42.967 1.00 66.38 440 THR A O 1
ATOM 3524 N N . HIS A 1 441 ? -129.648 -38.578 44.443 1.00 62.03 441 HIS A N 1
ATOM 3525 C CA . HIS A 1 441 ? -128.450 -38.513 43.602 1.00 62.03 441 HIS A CA 1
ATOM 3526 C C . HIS A 1 441 ? -127.667 -39.845 43.659 1.00 62.03 441 HIS A C 1
ATOM 3528 O O . HIS A 1 441 ? -126.639 -39.925 44.333 1.00 62.03 441 HIS A O 1
ATOM 3534 N N . PRO A 1 442 ? -128.094 -40.894 42.922 1.00 62.81 442 PRO A N 1
ATOM 3535 C CA . PRO A 1 442 ? -127.557 -42.266 43.009 1.00 62.81 442 PRO A CA 1
ATOM 3536 C C . PRO A 1 442 ? -126.120 -42.466 42.469 1.00 62.81 442 PRO A C 1
ATOM 3538 O O . PRO A 1 442 ? -125.738 -43.574 42.100 1.00 62.81 442 PRO A O 1
ATOM 3541 N N . GLY A 1 443 ? -125.319 -41.401 42.398 1.00 64.94 443 GLY A N 1
ATOM 3542 C CA . GLY A 1 443 ? -123.951 -41.394 41.876 1.00 64.94 443 GLY A CA 1
ATOM 3543 C C . GLY A 1 443 ? -122.914 -40.780 42.818 1.00 64.94 443 GLY A C 1
ATOM 3544 O O . GLY A 1 443 ? -121.825 -40.468 42.350 1.00 64.94 443 GLY A O 1
ATOM 3545 N N . TYR A 1 444 ? -123.218 -40.596 44.105 1.00 72.31 444 TYR A N 1
ATOM 3546 C CA . TYR A 1 444 ? -122.329 -39.952 45.077 1.00 72.31 444 TYR A CA 1
ATOM 3547 C C . TYR A 1 444 ? -122.051 -40.857 46.296 1.00 72.31 444 TYR A C 1
ATOM 3549 O O . TYR A 1 444 ? -122.954 -41.546 46.761 1.00 72.31 444 TYR A O 1
ATOM 3557 N N . GLU A 1 445 ? -120.822 -40.847 46.828 1.00 71.38 445 GLU A N 1
ATOM 3558 C CA . GLU A 1 445 ? -120.403 -41.611 48.020 1.00 71.38 445 GLU A CA 1
ATOM 3559 C C . GLU A 1 445 ? -119.748 -40.719 49.090 1.00 71.38 445 GLU A C 1
ATOM 3561 O O . GLU A 1 445 ? -119.107 -39.710 48.785 1.00 71.38 445 GLU A O 1
ATOM 3566 N N . VAL A 1 446 ? -119.886 -41.092 50.365 1.00 69.31 446 VAL A N 1
ATOM 3567 C CA . VAL A 1 446 ? -119.268 -40.369 51.490 1.00 69.31 446 VAL A CA 1
ATOM 3568 C C . VAL A 1 446 ? -117.777 -40.693 51.554 1.00 69.31 446 VAL A C 1
ATOM 3570 O O . VAL A 1 446 ? -117.405 -41.864 51.598 1.00 69.31 446 VAL A O 1
ATOM 3573 N N . VAL A 1 447 ? -116.921 -39.668 51.610 1.00 64.81 447 VAL A N 1
ATOM 3574 C CA . VAL A 1 447 ? -115.460 -39.848 51.659 1.00 64.81 447 VAL A CA 1
ATOM 3575 C C . VAL A 1 447 ? -114.980 -39.976 53.115 1.00 64.81 447 VAL A C 1
ATOM 3577 O O . VAL A 1 447 ? -115.160 -39.038 53.895 1.00 64.81 447 VAL A O 1
ATOM 3580 N N . PRO A 1 448 ? -114.343 -41.098 53.513 1.00 54.81 448 PRO A N 1
ATOM 3581 C CA . PRO A 1 448 ? -113.743 -41.247 54.838 1.00 54.81 448 PRO A CA 1
ATOM 3582 C C . PRO A 1 448 ? -112.532 -40.323 55.033 1.00 54.81 448 PRO A C 1
ATOM 3584 O O . PRO A 1 448 ? -111.716 -40.148 54.129 1.00 54.81 448 PRO A O 1
ATOM 3587 N N . ARG A 1 449 ? -112.381 -39.776 56.246 1.00 49.62 449 ARG A N 1
ATOM 3588 C CA . ARG A 1 449 ? -111.393 -38.734 56.601 1.00 49.62 449 ARG A CA 1
ATOM 3589 C C . ARG A 1 449 ? -109.918 -39.138 56.419 1.00 49.62 449 ARG A C 1
ATOM 3591 O O . ARG A 1 449 ? -109.065 -38.261 56.372 1.00 49.62 449 ARG A O 1
ATOM 3598 N N . ASP A 1 450 ? -109.633 -40.427 56.260 1.00 48.25 450 ASP A N 1
ATOM 3599 C CA . ASP A 1 450 ? -108.273 -40.980 56.207 1.00 48.25 450 ASP A CA 1
ATOM 3600 C C . ASP A 1 450 ? -107.737 -41.186 54.770 1.00 48.25 450 ASP A C 1
ATOM 3602 O O . ASP A 1 450 ? -106.687 -41.795 54.590 1.00 48.25 450 ASP A O 1
ATOM 3606 N N . GLN A 1 451 ? -108.449 -40.705 53.736 1.00 43.38 451 GLN A N 1
ATOM 3607 C CA . GLN A 1 451 ? -108.057 -40.837 52.316 1.00 43.38 451 GLN A CA 1
ATOM 3608 C C . GLN A 1 451 ? -107.707 -39.511 51.614 1.00 43.38 451 GLN A C 1
ATOM 3610 O O . GLN A 1 451 ? -107.738 -39.433 50.386 1.00 43.38 451 GLN A O 1
ATOM 3615 N N . LEU A 1 452 ? -107.362 -38.466 52.364 1.00 38.78 452 LEU A N 1
ATOM 3616 C CA . LEU A 1 452 ? -106.710 -37.281 51.801 1.00 38.78 452 LEU A CA 1
ATOM 3617 C C . LEU A 1 452 ? -105.196 -37.507 51.893 1.00 38.78 452 LEU A C 1
ATOM 3619 O O . LEU A 1 452 ? -104.625 -37.433 52.978 1.00 38.78 452 LEU A O 1
ATOM 3623 N N . SER A 1 453 ? -104.591 -37.908 50.774 1.00 31.92 453 SER A N 1
ATOM 3624 C CA . SER A 1 453 ? -103.154 -38.148 50.636 1.00 31.92 453 SER A CA 1
ATOM 3625 C C . SER A 1 453 ? -102.409 -36.849 50.333 1.00 31.92 453 SER A C 1
ATOM 3627 O O . SER A 1 453 ? -102.799 -36.132 49.412 1.00 31.92 453 SER A O 1
ATOM 3629 N N . ASP A 1 454 ? -101.344 -36.612 51.100 1.00 30.56 454 ASP A N 1
ATOM 3630 C CA . ASP A 1 454 ? -100.280 -35.639 50.839 1.00 30.56 454 ASP A CA 1
ATOM 3631 C C . ASP A 1 454 ? -99.500 -35.977 49.549 1.00 30.56 454 ASP A C 1
ATOM 3633 O O . ASP A 1 454 ? -99.361 -37.152 49.201 1.00 30.56 454 ASP A O 1
ATOM 3637 N N . ASP A 1 455 ? -98.956 -34.913 48.945 1.00 26.45 455 ASP A N 1
ATOM 3638 C CA . ASP A 1 455 ? -97.929 -34.814 47.888 1.00 26.45 455 ASP A CA 1
ATOM 3639 C C . ASP A 1 455 ? -98.398 -34.736 46.414 1.00 26.45 455 ASP A C 1
ATOM 3641 O O . ASP A 1 455 ? -98.616 -35.750 45.758 1.00 26.45 455 ASP A O 1
ATOM 3645 N N . GLU A 1 456 ? -98.496 -33.509 45.873 1.00 27.05 456 GLU A N 1
ATOM 3646 C CA . GLU A 1 456 ? -97.629 -32.999 44.784 1.00 27.05 456 GLU A CA 1
ATOM 3647 C C . GLU A 1 456 ? -97.853 -31.484 44.526 1.00 27.05 456 GLU A C 1
ATOM 3649 O O . GLU A 1 456 ? -98.976 -31.009 44.389 1.00 27.05 456 GLU A O 1
ATOM 3654 N N . GLU A 1 457 ? -96.720 -30.779 44.555 1.00 25.30 457 GLU A N 1
ATOM 3655 C CA . GLU A 1 457 ? -96.239 -29.547 43.904 1.00 25.30 457 GLU A CA 1
ATOM 3656 C C . GLU A 1 457 ? -97.150 -28.536 43.149 1.00 25.30 457 GLU A C 1
ATOM 3658 O O . GLU A 1 457 ? -98.049 -28.869 42.385 1.00 25.30 457 GLU A O 1
ATOM 3663 N N . GLU A 1 458 ? -96.688 -27.282 43.290 1.00 24.00 458 GLU A N 1
ATOM 3664 C CA . GLU A 1 458 ? -96.740 -26.100 42.406 1.00 24.00 458 GLU A CA 1
ATOM 3665 C C . GLU A 1 458 ? -97.777 -24.965 42.604 1.00 24.00 458 GLU A C 1
ATOM 3667 O O . GLU A 1 458 ? -98.976 -25.092 42.380 1.00 24.00 458 GLU A O 1
ATOM 3672 N N . GLU A 1 459 ? -97.160 -23.814 42.912 1.00 24.92 459 GLU A N 1
ATOM 3673 C CA . GLU A 1 459 ? -97.438 -22.418 42.546 1.00 24.92 459 GLU A CA 1
ATOM 3674 C C . GLU A 1 459 ? -98.564 -21.600 43.212 1.00 24.92 459 GLU A C 1
ATOM 3676 O O . GLU A 1 459 ? -99.723 -21.983 43.329 1.00 24.92 459 GLU A O 1
ATOM 3681 N N . ASP A 1 460 ? -98.129 -20.377 43.543 1.00 25.52 460 ASP A N 1
ATOM 3682 C CA . ASP A 1 460 ? -98.857 -19.152 43.861 1.00 25.52 460 ASP A CA 1
ATOM 3683 C C . ASP A 1 460 ? -99.571 -19.041 45.213 1.00 25.52 460 ASP A C 1
ATOM 3685 O O . ASP A 1 460 ? -100.765 -19.295 45.335 1.00 25.52 460 ASP A O 1
ATOM 3689 N N . GLU A 1 461 ? -98.898 -18.411 46.185 1.00 27.00 461 GLU A N 1
ATOM 3690 C CA . GLU A 1 461 ? -99.597 -17.393 46.975 1.00 27.00 461 GLU A CA 1
ATOM 3691 C C . GLU A 1 461 ? -98.677 -16.265 47.465 1.00 27.00 461 GLU A C 1
ATOM 3693 O O . GLU A 1 461 ? -97.677 -16.459 48.157 1.00 27.00 461 GLU A O 1
ATOM 3698 N N . ALA A 1 462 ? -99.044 -15.050 47.057 1.00 32.94 462 ALA A N 1
ATOM 3699 C CA . ALA A 1 462 ? -98.441 -13.793 47.458 1.00 32.94 462 ALA A CA 1
ATOM 3700 C C . ALA A 1 462 ? -98.543 -13.565 48.985 1.00 32.94 462 ALA A C 1
ATOM 3702 O O . ALA A 1 462 ? -99.505 -14.017 49.610 1.00 32.94 462 ALA A O 1
ATOM 3703 N N . PRO A 1 463 ? -97.613 -12.809 49.601 1.00 36.72 463 PRO A N 1
ATOM 3704 C CA . PRO A 1 463 ? -97.618 -12.585 51.045 1.00 36.72 463 PRO A CA 1
ATOM 3705 C C . PRO A 1 463 ? -98.834 -11.753 51.501 1.00 36.72 463 PRO A C 1
ATOM 3707 O O . PRO A 1 463 ? -99.062 -10.675 50.941 1.00 36.72 463 PRO A O 1
ATOM 3710 N N . PRO A 1 464 ? -99.572 -12.172 52.548 1.00 33.44 464 PRO A N 1
ATOM 3711 C CA . PRO A 1 464 ? -100.524 -11.317 53.245 1.00 33.44 464 PRO A CA 1
ATOM 3712 C C . PRO A 1 464 ? -99.801 -10.329 54.171 1.00 33.44 464 PRO A C 1
ATOM 3714 O O . PRO A 1 464 ? -98.805 -10.660 54.813 1.00 33.44 464 PRO A O 1
ATOM 3717 N N . GLU A 1 465 ? -100.343 -9.114 54.244 1.00 30.92 465 GLU A N 1
ATOM 3718 C CA . GLU A 1 465 ? -99.936 -8.030 55.139 1.00 30.92 465 GLU A CA 1
ATOM 3719 C C . GLU A 1 465 ? -99.961 -8.459 56.618 1.00 30.92 465 GLU A C 1
ATOM 3721 O O . GLU A 1 465 ? -100.917 -9.079 57.088 1.00 30.92 465 GLU A O 1
ATOM 3726 N N . GLU A 1 466 ? -98.916 -8.095 57.369 1.00 32.22 466 GLU A N 1
ATOM 3727 C CA . GLU A 1 466 ? -98.866 -8.296 58.819 1.00 32.22 466 GLU A CA 1
ATOM 3728 C C . GLU A 1 466 ? -99.996 -7.515 59.529 1.00 32.22 466 GLU A C 1
ATOM 3730 O O . GLU A 1 466 ? -100.148 -6.308 59.304 1.00 32.22 466 GLU A O 1
ATOM 3735 N N . PRO A 1 467 ? -100.767 -8.157 60.429 1.00 35.25 467 PRO A N 1
ATOM 3736 C CA . PRO A 1 467 ? -101.731 -7.476 61.284 1.00 35.25 467 PRO A CA 1
ATOM 3737 C C . PRO A 1 467 ? -101.027 -6.613 62.338 1.00 35.25 467 PRO A C 1
ATOM 3739 O O . PRO A 1 467 ? -100.092 -7.050 63.009 1.00 35.25 467 PRO A O 1
ATOM 3742 N N . GLN A 1 468 ? -101.534 -5.398 62.540 1.00 33.00 468 GLN A N 1
ATOM 3743 C CA . GLN A 1 468 ? -101.219 -4.575 63.706 1.00 33.00 468 GLN A CA 1
ATOM 3744 C C . GLN A 1 468 ? -101.704 -5.285 64.979 1.00 33.00 468 GLN A C 1
ATOM 3746 O O . GLN A 1 468 ? -102.907 -5.390 65.209 1.00 33.00 468 GLN A O 1
ATOM 3751 N N . GLU A 1 469 ? -100.781 -5.750 65.820 1.00 33.56 469 GLU A N 1
ATOM 3752 C CA . GLU A 1 469 ? -101.118 -6.195 67.174 1.00 33.56 469 GLU A CA 1
ATOM 3753 C C . GLU A 1 469 ? -101.310 -4.979 68.094 1.00 33.56 469 GLU A C 1
ATOM 3755 O O . GLU A 1 469 ? -100.354 -4.353 68.567 1.00 33.56 469 GLU A O 1
ATOM 3760 N N . GLU A 1 470 ? -102.576 -4.658 68.370 1.00 33.88 470 GLU A N 1
ATOM 3761 C CA . GLU A 1 470 ? -102.972 -3.952 69.585 1.00 33.88 470 GLU A CA 1
ATOM 3762 C C . GLU A 1 470 ? -102.595 -4.825 70.792 1.00 33.88 470 GLU A C 1
ATOM 3764 O O . GLU A 1 470 ? -103.063 -5.952 70.949 1.00 33.88 470 GLU A O 1
ATOM 3769 N N . LYS A 1 471 ? -101.710 -4.319 71.656 1.00 37.59 471 LYS A N 1
ATOM 3770 C CA . LYS A 1 471 ? -101.430 -4.965 72.939 1.00 37.59 471 LYS A CA 1
ATOM 3771 C C . LYS A 1 471 ? -102.598 -4.715 73.886 1.00 37.59 471 LYS A C 1
ATOM 3773 O O . LYS A 1 471 ? -102.700 -3.632 74.459 1.00 37.59 471 LYS A O 1
ATOM 3778 N N . ASP A 1 472 ? -103.414 -5.743 74.086 1.00 36.66 472 ASP A N 1
ATOM 3779 C CA . ASP A 1 472 ? -104.350 -5.828 75.203 1.00 36.66 472 ASP A CA 1
ATOM 3780 C C . ASP A 1 472 ? -103.583 -5.764 76.534 1.00 36.66 472 ASP A C 1
ATOM 3782 O O . ASP A 1 472 ? -102.732 -6.599 76.859 1.00 36.66 472 ASP A O 1
ATOM 3786 N N . ASP A 1 473 ? -103.872 -4.719 77.301 1.00 47.09 473 ASP A N 1
ATOM 3787 C CA . ASP A 1 473 ? -103.200 -4.384 78.547 1.00 47.09 473 ASP A CA 1
ATOM 3788 C C . ASP A 1 473 ? -103.659 -5.349 79.662 1.00 47.09 473 ASP A C 1
ATOM 3790 O O . ASP A 1 473 ? -104.718 -5.182 80.270 1.00 47.09 473 ASP A O 1
ATOM 3794 N N . GLN A 1 474 ? -102.855 -6.379 79.955 1.00 52.81 474 GLN A N 1
ATOM 3795 C CA . GLN A 1 474 ? -103.132 -7.442 80.949 1.00 52.81 474 GLN A CA 1
ATOM 3796 C C . GLN A 1 474 ? -103.219 -6.964 82.418 1.00 52.81 474 GLN A C 1
ATOM 3798 O O . GLN A 1 474 ? -103.252 -7.775 83.341 1.00 52.81 474 GLN A O 1
ATOM 3803 N N . TYR A 1 475 ? -103.277 -5.653 82.662 1.00 55.50 475 TYR A N 1
ATOM 3804 C CA . TYR A 1 475 ? -103.346 -5.047 83.994 1.00 55.50 475 TYR A CA 1
ATOM 3805 C C . TYR A 1 475 ? -104.590 -4.167 84.200 1.00 55.50 475 TYR A C 1
ATOM 3807 O O . TYR A 1 475 ? -104.585 -3.278 85.063 1.00 55.50 475 TYR A O 1
ATOM 3815 N N . ALA A 1 476 ? -105.642 -4.374 83.405 1.00 43.78 476 ALA A N 1
ATOM 3816 C CA . ALA A 1 476 ? -106.932 -3.722 83.592 1.00 43.78 476 ALA A CA 1
ATOM 3817 C C . ALA A 1 476 ? -107.686 -4.352 84.783 1.00 43.78 476 ALA A C 1
ATOM 3819 O O . ALA A 1 476 ? -108.158 -5.482 84.706 1.00 43.78 476 ALA A O 1
ATOM 3820 N N . GLY A 1 477 ? -107.795 -3.613 85.895 1.00 58.38 477 GLY A N 1
ATOM 3821 C CA . GLY A 1 477 ? -108.636 -3.979 87.047 1.00 58.38 477 GLY A CA 1
ATOM 3822 C C . GLY A 1 477 ? -107.913 -4.279 88.366 1.00 58.38 477 GLY A C 1
ATOM 3823 O O . GLY A 1 477 ? -108.590 -4.568 89.349 1.00 58.38 477 GLY A O 1
ATOM 3824 N N . MET A 1 478 ? -106.579 -4.186 88.421 1.00 49.16 478 MET A N 1
ATOM 3825 C CA . MET A 1 478 ? -105.800 -4.319 89.663 1.00 49.16 478 MET A CA 1
ATOM 3826 C C . MET A 1 478 ? -105.451 -2.952 90.269 1.00 49.16 478 MET A C 1
ATOM 3828 O O . MET A 1 478 ? -105.114 -2.005 89.559 1.00 49.16 478 MET A O 1
ATOM 3832 N N . ASP A 1 479 ? -105.526 -2.867 91.592 1.00 56.03 479 ASP A N 1
ATOM 3833 C CA . ASP A 1 479 ? -105.179 -1.722 92.430 1.00 56.03 479 ASP A CA 1
ATOM 3834 C C . ASP A 1 479 ? -103.719 -1.255 92.223 1.00 56.03 479 ASP A C 1
ATOM 3836 O O . ASP A 1 479 ? -102.791 -2.049 92.064 1.00 56.03 479 ASP A O 1
ATOM 3840 N N . GLU A 1 480 ? -103.502 0.069 92.195 1.00 56.56 480 GLU A N 1
ATOM 3841 C CA . GLU A 1 480 ? -102.230 0.678 91.755 1.00 56.56 480 GLU A CA 1
ATOM 3842 C C . GLU A 1 480 ? -101.005 0.216 92.566 1.00 56.56 480 GLU A C 1
ATOM 3844 O O . GLU A 1 480 ? -99.897 0.136 92.034 1.00 56.56 480 GLU A O 1
ATOM 3849 N N . GLU A 1 481 ? -101.187 -0.141 93.840 1.00 58.09 481 GLU A N 1
ATOM 3850 C CA . GLU A 1 481 ? -100.088 -0.527 94.729 1.00 58.09 481 GLU A CA 1
ATOM 3851 C C . GLU A 1 481 ? -99.567 -1.954 94.463 1.00 58.09 481 GLU A C 1
ATOM 3853 O O . GLU A 1 481 ? -98.365 -2.216 94.575 1.00 58.09 481 GLU A O 1
ATOM 3858 N N . THR A 1 482 ? -100.443 -2.882 94.066 1.00 60.22 482 THR A N 1
ATOM 3859 C CA . THR A 1 482 ? -100.074 -4.257 93.688 1.00 60.22 482 THR A CA 1
ATOM 3860 C C . THR A 1 482 ? -99.518 -4.307 92.267 1.00 60.22 482 THR A C 1
ATOM 3862 O O . THR A 1 482 ? -98.511 -4.982 92.029 1.00 60.22 482 THR A O 1
ATOM 3865 N N . LYS A 1 483 ? -100.074 -3.491 91.360 1.00 57.66 483 LYS A N 1
ATOM 3866 C CA . LYS A 1 483 ? -99.536 -3.257 90.011 1.00 57.66 483 LYS A CA 1
ATOM 3867 C C . LYS A 1 483 ? -98.101 -2.717 90.069 1.00 57.66 483 LYS A C 1
ATOM 3869 O O . LYS A 1 483 ? -97.216 -3.258 89.410 1.00 57.66 483 LYS A O 1
ATOM 3874 N N . ALA A 1 484 ? -97.831 -1.731 90.928 1.00 59.41 484 ALA A N 1
ATOM 3875 C CA . ALA A 1 484 ? -96.486 -1.184 91.108 1.00 59.41 484 ALA A CA 1
ATOM 3876 C C . ALA A 1 484 ? -95.493 -2.213 91.682 1.00 59.41 484 ALA A C 1
ATOM 3878 O O . ALA A 1 484 ? -94.370 -2.310 91.193 1.00 59.41 484 ALA A O 1
ATOM 3879 N N . LYS A 1 485 ? -95.890 -3.022 92.676 1.00 64.69 485 LYS A N 1
ATOM 3880 C CA . LYS A 1 485 ? -94.998 -4.038 93.273 1.00 64.69 485 LYS A CA 1
ATOM 3881 C C . LYS A 1 485 ? -94.624 -5.152 92.292 1.00 64.69 485 LYS A C 1
ATOM 3883 O O . LYS A 1 485 ? -93.448 -5.495 92.221 1.00 64.69 485 LYS A O 1
ATOM 3888 N N . MET A 1 486 ? -95.574 -5.667 91.505 1.00 59.06 486 MET A N 1
ATOM 3889 C CA . MET A 1 486 ? -95.283 -6.699 90.498 1.00 59.06 486 MET A CA 1
ATOM 3890 C C . MET A 1 486 ? -94.441 -6.169 89.333 1.00 59.06 486 MET A C 1
ATOM 3892 O O . MET A 1 486 ? -93.574 -6.884 88.838 1.00 59.06 486 MET A O 1
ATOM 3896 N N . ILE A 1 487 ? -94.643 -4.911 88.924 1.00 61.06 487 ILE A N 1
ATOM 3897 C CA . ILE A 1 487 ? -93.809 -4.268 87.898 1.00 61.06 487 ILE A CA 1
ATOM 3898 C C . ILE A 1 487 ? -92.377 -4.069 88.414 1.00 61.06 487 ILE A C 1
ATOM 3900 O O . ILE A 1 487 ? -91.430 -4.353 87.689 1.00 61.06 487 ILE A O 1
ATOM 3904 N N . ILE A 1 488 ? -92.203 -3.646 89.670 1.00 60.22 488 ILE A N 1
ATOM 3905 C CA . ILE A 1 488 ? -90.875 -3.441 90.271 1.00 60.22 488 ILE A CA 1
ATOM 3906 C C . ILE A 1 488 ? -90.144 -4.774 90.494 1.00 60.22 488 ILE A C 1
ATOM 3908 O O . ILE A 1 488 ? -88.944 -4.856 90.246 1.00 60.22 488 ILE A O 1
ATOM 3912 N N . GLU A 1 489 ? -90.833 -5.828 90.939 1.00 59.16 489 GLU A N 1
ATOM 3913 C CA . GLU A 1 489 ? -90.219 -7.149 91.140 1.00 59.16 489 GLU A CA 1
ATOM 3914 C C . GLU A 1 489 ? -89.826 -7.810 89.809 1.00 59.16 489 GLU A C 1
ATOM 3916 O O . GLU A 1 489 ? -88.733 -8.368 89.694 1.00 59.16 489 GLU A O 1
ATOM 3921 N N . LYS A 1 490 ? -90.673 -7.679 88.780 1.00 58.00 490 LYS A N 1
ATOM 3922 C CA . LYS A 1 490 ? -90.380 -8.162 87.427 1.00 58.00 490 LYS A CA 1
ATOM 3923 C C . LYS A 1 490 ? -89.232 -7.381 86.782 1.00 58.00 490 LYS A C 1
ATOM 3925 O O . LYS A 1 490 ? -88.314 -8.005 86.265 1.00 58.00 490 LYS A O 1
ATOM 3930 N N . ALA A 1 491 ? -89.219 -6.053 86.909 1.00 52.41 491 ALA A N 1
ATOM 3931 C CA . ALA A 1 491 ? -88.126 -5.216 86.415 1.00 52.41 491 ALA A CA 1
ATOM 3932 C C . ALA A 1 491 ? -86.791 -5.521 87.116 1.00 52.41 491 ALA A C 1
ATOM 3934 O O . ALA A 1 491 ? -85.755 -5.562 86.463 1.00 52.41 491 ALA A O 1
ATOM 3935 N N . ARG A 1 492 ? -86.807 -5.803 88.426 1.00 51.53 492 ARG A N 1
ATOM 3936 C CA . ARG A 1 492 ? -85.592 -6.122 89.189 1.00 51.53 492 ARG A CA 1
ATOM 3937 C C . ARG A 1 492 ? -84.996 -7.485 88.821 1.00 51.53 492 ARG A C 1
ATOM 3939 O O . ARG A 1 492 ? -83.782 -7.596 88.697 1.00 51.53 492 ARG A O 1
ATOM 3946 N N . ASN A 1 493 ? -85.831 -8.506 88.621 1.00 54.09 493 ASN A N 1
ATOM 3947 C CA . ASN A 1 493 ? -85.356 -9.820 88.175 1.00 54.09 493 ASN A CA 1
ATOM 3948 C C . ASN A 1 493 ? -84.918 -9.809 86.698 1.00 54.09 493 ASN A C 1
ATOM 3950 O O . ASN A 1 493 ? -83.960 -10.497 86.352 1.00 54.09 493 ASN A O 1
ATOM 3954 N N . GLU A 1 494 ? -85.573 -9.015 85.842 1.00 51.59 494 GLU A N 1
ATOM 3955 C CA . GLU A 1 494 ? -85.170 -8.836 84.441 1.00 51.59 494 GLU A CA 1
ATOM 3956 C C . GLU A 1 494 ? -83.855 -8.040 84.316 1.00 51.59 494 GLU A C 1
ATOM 3958 O O . GLU A 1 494 ? -83.013 -8.419 83.505 1.00 51.59 494 GLU A O 1
ATOM 3963 N N . GLU A 1 495 ? -83.608 -7.012 85.144 1.00 47.56 495 GLU A N 1
ATOM 3964 C CA . GLU A 1 495 ? -82.331 -6.270 85.171 1.00 47.56 495 GLU A CA 1
ATOM 3965 C C . GLU A 1 495 ? -81.144 -7.138 85.626 1.00 47.56 495 GLU A C 1
ATOM 3967 O O . GLU A 1 495 ? -80.097 -7.126 84.975 1.00 47.56 495 GLU A O 1
ATOM 3972 N N . ASP A 1 496 ? -81.300 -7.940 86.688 1.00 52.28 496 ASP A N 1
ATOM 3973 C CA . ASP A 1 496 ? -80.224 -8.801 87.208 1.00 52.28 496 ASP A CA 1
ATOM 3974 C C . ASP A 1 496 ? -79.852 -9.938 86.224 1.00 52.28 496 ASP A C 1
ATOM 3976 O O . ASP A 1 496 ? -78.680 -10.328 86.118 1.00 52.28 496 ASP A O 1
ATOM 3980 N N . GLU A 1 497 ? -80.823 -10.452 85.456 1.00 53.56 497 GLU A N 1
ATOM 3981 C CA . GLU A 1 497 ? -80.587 -11.441 84.395 1.00 53.56 497 GLU A CA 1
ATOM 3982 C C . GLU A 1 497 ? -79.953 -10.796 83.146 1.00 53.56 497 GLU A C 1
ATOM 3984 O O . GLU A 1 497 ? -79.049 -11.379 82.536 1.00 53.56 497 GLU A O 1
ATOM 3989 N N . TYR A 1 498 ? -80.348 -9.565 82.802 1.00 52.31 498 TYR A N 1
ATOM 3990 C CA . TYR A 1 498 ? -79.797 -8.797 81.681 1.00 52.31 498 TYR A CA 1
ATOM 3991 C C . TYR A 1 498 ? -78.328 -8.405 81.911 1.00 52.31 498 TYR A C 1
ATOM 3993 O O . TYR A 1 498 ? -77.496 -8.546 81.008 1.00 52.31 498 TYR A O 1
ATOM 4001 N N . ASP A 1 499 ? -77.958 -8.017 83.134 1.00 55.12 499 ASP A N 1
ATOM 4002 C CA . ASP A 1 499 ? -76.585 -7.630 83.485 1.00 55.12 499 ASP A CA 1
ATOM 4003 C C . ASP A 1 499 ? -75.607 -8.822 83.473 1.00 55.12 499 ASP A C 1
ATOM 4005 O O . ASP A 1 499 ? -74.447 -8.699 83.050 1.00 55.12 499 ASP A O 1
ATOM 4009 N N . GLN A 1 500 ? -76.066 -10.016 83.871 1.00 56.53 500 GLN A N 1
ATOM 4010 C CA . GLN A 1 500 ? -75.267 -11.245 83.773 1.00 56.53 500 GLN A CA 1
ATOM 4011 C C . GLN A 1 500 ? -75.113 -11.726 82.325 1.00 56.53 500 GLN A C 1
ATOM 4013 O O . GLN A 1 500 ? -74.022 -12.162 81.935 1.00 56.53 500 GLN A O 1
ATOM 4018 N N . LYS A 1 501 ? -76.162 -11.599 81.501 1.00 53.53 501 LYS A N 1
ATOM 4019 C CA . LYS A 1 501 ? -76.127 -11.924 80.064 1.00 53.53 501 LYS A CA 1
ATOM 4020 C C . LYS A 1 501 ? -75.168 -11.005 79.305 1.00 53.53 501 LYS A C 1
ATOM 4022 O O . LYS A 1 501 ? -74.356 -11.486 78.513 1.00 53.53 501 LYS A O 1
ATOM 4027 N N . THR A 1 502 ? -75.188 -9.712 79.626 1.00 53.41 502 THR A N 1
ATOM 4028 C CA . THR A 1 502 ? -74.348 -8.685 78.993 1.00 53.41 502 THR A CA 1
ATOM 4029 C C . THR A 1 502 ? -72.868 -8.856 79.355 1.00 53.41 502 THR A C 1
ATOM 4031 O O . THR A 1 502 ? -72.004 -8.782 78.482 1.00 53.41 502 THR A O 1
ATOM 4034 N N . LYS A 1 503 ? -72.540 -9.193 80.614 1.00 54.56 503 LYS A N 1
ATOM 4035 C CA . LYS A 1 503 ? -71.151 -9.507 81.018 1.00 54.56 503 LYS A CA 1
ATOM 4036 C C . LYS A 1 503 ? -70.593 -10.759 80.340 1.00 54.56 503 LYS A C 1
ATOM 4038 O O . LYS A 1 503 ? -69.408 -10.785 80.007 1.00 54.56 503 LYS A O 1
ATOM 4043 N N . LYS A 1 504 ? -71.424 -11.783 80.123 1.00 55.69 504 LYS A N 1
ATOM 4044 C CA . LYS A 1 504 ? -71.013 -13.025 79.452 1.00 55.69 504 LYS A CA 1
ATOM 4045 C C . LYS A 1 504 ? -70.808 -12.810 77.946 1.00 55.69 504 LYS A C 1
ATOM 4047 O O . LYS A 1 504 ? -69.766 -13.190 77.424 1.00 55.69 504 LYS A O 1
ATOM 4052 N N . GLN A 1 505 ? -71.715 -12.080 77.292 1.00 52.12 505 GLN A N 1
ATOM 4053 C CA . GLN A 1 505 ? -71.568 -11.667 75.889 1.00 52.12 505 GLN A CA 1
ATOM 4054 C C . GLN A 1 505 ? -70.335 -10.777 75.651 1.00 52.12 505 GLN A C 1
ATOM 4056 O O . GLN A 1 505 ? -69.621 -10.968 74.669 1.00 52.12 505 GLN A O 1
ATOM 4061 N N . MET A 1 506 ? -70.033 -9.846 76.562 1.00 50.00 506 MET A N 1
ATOM 4062 C CA . MET A 1 506 ? -68.849 -8.979 76.460 1.00 50.00 506 MET A CA 1
ATOM 4063 C C . MET A 1 506 ? -67.532 -9.776 76.558 1.00 50.00 506 MET A C 1
ATOM 4065 O O . MET A 1 506 ? -66.560 -9.472 75.862 1.00 50.00 506 MET A O 1
ATOM 4069 N N . ALA A 1 507 ? -67.493 -10.814 77.400 1.00 56.22 507 ALA A N 1
ATOM 4070 C CA . ALA A 1 507 ? -66.330 -11.692 77.544 1.00 56.22 507 ALA A CA 1
ATOM 4071 C C . ALA A 1 507 ? -66.098 -12.567 76.297 1.00 56.22 507 ALA A C 1
ATOM 4073 O O . ALA A 1 507 ? -64.952 -12.706 75.856 1.00 56.22 507 ALA A O 1
ATOM 4074 N N . ASP A 1 508 ? -67.171 -13.081 75.691 1.00 58.47 508 ASP A N 1
ATOM 4075 C CA . ASP A 1 508 ? -67.106 -13.872 74.455 1.00 58.47 508 ASP A CA 1
ATOM 4076 C C . ASP A 1 508 ? -66.698 -13.008 73.245 1.00 58.47 508 ASP A C 1
ATOM 4078 O O . ASP A 1 508 ? -65.890 -13.434 72.413 1.00 58.47 508 ASP A O 1
ATOM 4082 N N . TYR A 1 509 ? -67.150 -11.749 73.191 1.00 63.03 509 TYR A N 1
ATOM 4083 C CA . TYR A 1 509 ? -66.710 -10.773 72.189 1.00 63.03 509 TYR A CA 1
ATOM 4084 C C . TYR A 1 509 ? -65.206 -10.469 72.302 1.00 63.03 509 TYR A C 1
ATOM 4086 O O . TYR A 1 509 ? -64.489 -10.495 71.300 1.00 63.03 509 TYR A O 1
ATOM 4094 N N . TYR A 1 510 ? -64.692 -10.263 73.521 1.00 64.56 510 TYR A N 1
ATOM 4095 C CA . TYR A 1 510 ? -63.266 -10.000 73.751 1.00 64.56 510 TYR A CA 1
ATOM 4096 C C . TYR A 1 510 ? -62.376 -11.197 73.371 1.00 64.56 510 TYR A C 1
ATOM 4098 O O . TYR A 1 510 ? -61.287 -11.017 72.823 1.00 64.56 510 TYR A O 1
ATOM 4106 N N . ALA A 1 511 ? -62.830 -12.428 73.625 1.00 64.38 511 ALA A N 1
ATOM 4107 C CA . ALA A 1 511 ? -62.112 -13.643 73.234 1.00 64.38 511 ALA A CA 1
ATOM 4108 C C . ALA A 1 511 ? -62.114 -13.875 71.712 1.00 64.38 511 ALA A C 1
ATOM 4110 O O . ALA A 1 511 ? -61.128 -14.375 71.170 1.00 64.38 511 ALA A O 1
ATOM 4111 N N . THR A 1 512 ? -63.189 -13.474 71.031 1.00 65.75 512 THR A N 1
ATOM 4112 C CA . THR A 1 512 ? -63.340 -13.605 69.575 1.00 65.75 512 THR A CA 1
ATOM 4113 C C . THR A 1 512 ? -62.535 -12.544 68.816 1.00 65.75 512 THR A C 1
ATOM 4115 O O . THR A 1 512 ? -61.887 -12.866 67.823 1.00 65.75 512 THR A O 1
ATOM 4118 N N . ALA A 1 513 ? -62.515 -11.296 69.303 1.00 56.03 513 ALA A N 1
ATOM 4119 C CA . ALA A 1 513 ? -61.761 -10.195 68.698 1.00 56.03 513 ALA A CA 1
ATOM 4120 C C . ALA A 1 513 ? -60.235 -10.311 68.911 1.00 56.03 513 ALA A C 1
ATOM 4122 O O . ALA A 1 513 ? -59.459 -9.946 68.033 1.00 56.03 513 ALA A O 1
ATOM 4123 N N . HIS A 1 514 ? -59.791 -10.870 70.044 1.00 66.88 514 HIS A N 1
ATOM 4124 C CA . HIS A 1 514 ? -58.372 -11.089 70.362 1.00 66.88 514 HIS A CA 1
ATOM 4125 C C . HIS A 1 514 ? -57.983 -12.570 70.250 1.00 66.88 514 HIS A C 1
ATOM 4127 O O . HIS A 1 514 ? -57.525 -13.181 71.223 1.00 66.88 514 HIS A O 1
ATOM 4133 N N . ARG A 1 515 ? -58.185 -13.165 69.066 1.00 65.31 515 ARG A N 1
ATOM 4134 C CA . ARG A 1 515 ? -57.906 -14.590 68.812 1.00 65.31 515 ARG A CA 1
ATOM 4135 C C . ARG A 1 515 ? -56.406 -14.897 68.856 1.00 65.31 515 ARG A C 1
ATOM 4137 O O . ARG A 1 515 ? -56.000 -15.888 69.458 1.00 65.31 515 ARG A O 1
ATOM 4144 N N . ILE A 1 516 ? -55.587 -14.029 68.260 1.00 64.94 516 ILE A N 1
ATOM 4145 C CA . ILE A 1 516 ? -54.120 -14.082 68.344 1.00 64.94 516 ILE A CA 1
ATOM 4146 C C . ILE A 1 516 ? -53.663 -13.170 69.490 1.00 64.94 516 ILE A C 1
ATOM 4148 O O . ILE A 1 516 ? -53.838 -11.948 69.430 1.00 64.94 516 ILE A O 1
ATOM 4152 N N . LYS A 1 517 ? -53.112 -13.771 70.552 1.00 64.88 517 LYS A N 1
ATOM 4153 C CA . LYS A 1 517 ? -52.580 -13.070 71.731 1.00 64.88 517 LYS A CA 1
ATOM 4154 C C . LYS A 1 517 ? -51.070 -13.235 71.779 1.00 64.88 517 LYS A C 1
ATOM 4156 O O . LYS A 1 517 ? -50.577 -14.354 71.896 1.00 64.88 517 LYS A O 1
ATOM 4161 N N . GLU A 1 518 ? -50.355 -12.124 71.736 1.00 69.50 518 GLU A N 1
ATOM 4162 C CA . GLU A 1 518 ? -48.908 -12.081 71.906 1.00 69.50 518 GLU A CA 1
ATOM 4163 C C . GLU A 1 518 ? -48.597 -11.297 73.175 1.00 69.50 518 GLU A C 1
ATOM 4165 O O . GLU A 1 518 ? -49.056 -10.170 73.327 1.00 69.50 518 GLU A O 1
ATOM 4170 N N . LYS A 1 519 ? -47.859 -11.902 74.110 1.00 68.88 519 LYS A N 1
ATOM 4171 C CA . LYS A 1 519 ? -47.597 -11.301 75.419 1.00 68.88 519 LYS A CA 1
ATOM 4172 C C . LYS A 1 519 ? -46.297 -10.501 75.389 1.00 68.88 519 LYS A C 1
ATOM 4174 O O . LYS A 1 519 ? -45.213 -11.083 75.424 1.00 68.88 519 LYS A O 1
ATOM 4179 N N . VAL A 1 520 ? -46.395 -9.174 75.404 1.00 67.75 520 VAL A N 1
ATOM 4180 C CA . VAL A 1 520 ? -45.226 -8.279 75.408 1.00 67.75 520 VAL A CA 1
ATOM 4181 C C . VAL A 1 520 ? -44.726 -8.071 76.845 1.00 67.75 520 VAL A C 1
ATOM 4183 O O . VAL A 1 520 ? -45.317 -7.337 77.633 1.00 67.75 520 VAL A O 1
ATOM 4186 N N . VAL A 1 521 ? -43.643 -8.763 77.225 1.00 63.78 521 VAL A N 1
ATOM 4187 C CA . VAL A 1 521 ? -43.102 -8.768 78.609 1.00 63.78 521 VAL A CA 1
ATOM 4188 C C . VAL A 1 521 ? -41.950 -7.769 78.808 1.00 63.78 521 VAL A C 1
ATOM 4190 O O . VAL A 1 521 ? -41.630 -7.414 79.942 1.00 63.78 521 VAL A O 1
ATOM 4193 N N . LYS A 1 522 ? -41.310 -7.306 77.728 1.00 65.81 522 LYS A N 1
ATOM 4194 C CA . LYS A 1 522 ? -40.155 -6.394 77.764 1.00 65.81 522 LYS A CA 1
ATOM 4195 C C . LYS A 1 522 ? -40.307 -5.305 76.702 1.00 65.81 522 LYS A C 1
ATOM 4197 O O . LYS A 1 522 ? -40.838 -5.581 75.635 1.00 65.81 522 LYS A O 1
ATOM 4202 N N . GLN A 1 523 ? -39.829 -4.099 77.008 1.00 69.31 523 GLN A N 1
ATOM 4203 C CA . GLN A 1 523 ? -39.749 -2.983 76.056 1.00 69.31 523 GLN A CA 1
ATOM 4204 C C . GLN A 1 523 ? -38.745 -3.278 74.927 1.00 69.31 523 GLN A C 1
ATOM 4206 O O . GLN A 1 523 ? -37.763 -3.990 75.168 1.00 69.31 523 GLN A O 1
ATOM 4211 N N . HIS A 1 524 ? -38.965 -2.731 73.725 1.00 65.88 524 HIS A N 1
ATOM 4212 C CA . HIS A 1 524 ? -38.042 -2.890 72.596 1.00 65.88 524 HIS A CA 1
ATOM 4213 C C . HIS A 1 524 ? -36.681 -2.225 72.873 1.00 65.88 524 HIS A C 1
ATOM 4215 O O . HIS A 1 524 ? -36.595 -1.203 73.556 1.00 65.88 524 HIS A O 1
ATOM 4221 N N . ALA A 1 525 ? -35.598 -2.794 72.332 1.00 63.06 525 ALA A N 1
ATOM 4222 C CA . ALA A 1 525 ? -34.220 -2.405 72.659 1.00 63.06 525 ALA A CA 1
ATOM 4223 C C . ALA A 1 525 ? -33.858 -0.959 72.259 1.00 63.06 525 ALA A C 1
ATOM 4225 O O . ALA A 1 525 ? -32.970 -0.356 72.862 1.00 63.06 525 ALA A O 1
ATOM 4226 N N . THR A 1 526 ? -34.553 -0.386 71.273 1.00 63.78 526 THR A N 1
ATOM 4227 C CA . THR A 1 526 ? -34.333 0.988 70.784 1.00 63.78 526 THR A CA 1
ATOM 4228 C C . THR A 1 526 ? -34.949 2.053 71.705 1.00 63.78 526 THR A C 1
ATOM 4230 O O . THR A 1 526 ? -34.582 3.230 71.647 1.00 63.78 526 THR A O 1
ATOM 4233 N N . MET A 1 527 ? -35.859 1.657 72.599 1.00 59.53 527 MET A N 1
ATOM 4234 C CA . MET A 1 527 ? -36.565 2.553 73.514 1.00 59.53 527 MET A CA 1
ATOM 4235 C C . MET A 1 527 ? -35.822 2.656 74.857 1.00 59.53 527 MET A C 1
ATOM 4237 O O . MET A 1 527 ? -35.669 1.676 75.582 1.00 59.53 527 MET A O 1
ATOM 4241 N N . GLY A 1 528 ? -35.358 3.866 75.196 1.00 58.12 528 GLY A N 1
ATOM 4242 C CA . GLY A 1 528 ? -34.681 4.172 76.470 1.00 58.12 528 GLY A CA 1
ATOM 4243 C C . GLY A 1 528 ? -33.244 4.690 76.353 1.00 58.12 528 GLY A C 1
ATOM 4244 O O . GLY A 1 528 ? -32.639 4.999 77.373 1.00 58.12 528 GLY A O 1
ATOM 4245 N N . GLY A 1 529 ? -32.678 4.803 75.143 1.00 57.03 529 GLY A N 1
ATOM 4246 C CA . GLY A 1 529 ? -31.366 5.439 74.921 1.00 57.03 529 GLY A CA 1
ATOM 4247 C C . GLY A 1 529 ? -30.190 4.834 75.709 1.00 57.03 529 GLY A C 1
ATOM 4248 O O . GLY A 1 529 ? -29.153 5.480 75.830 1.00 57.03 529 GLY A O 1
ATOM 4249 N N . GLY A 1 530 ? -30.346 3.625 76.261 1.00 57.38 530 GLY A N 1
ATOM 4250 C CA . GLY A 1 530 ? -29.363 2.976 77.132 1.00 57.38 530 GLY A CA 1
ATOM 4251 C C . GLY A 1 530 ? -29.445 3.326 78.628 1.00 57.38 530 GLY A C 1
ATOM 4252 O O . GLY A 1 530 ? -28.595 2.853 79.377 1.00 57.38 530 GLY A O 1
ATOM 4253 N N . ASP A 1 531 ? -30.435 4.101 79.094 1.00 54.12 531 ASP A N 1
ATOM 4254 C CA . ASP A 1 531 ? -30.611 4.424 80.521 1.00 54.12 531 ASP A CA 1
ATOM 4255 C C . ASP A 1 531 ? -31.524 3.390 81.234 1.00 54.12 531 ASP A C 1
ATOM 4257 O O . ASP A 1 531 ? -32.703 3.268 80.884 1.00 54.12 531 ASP A O 1
ATOM 4261 N N . PRO A 1 532 ? -31.039 2.644 82.253 1.00 59.81 532 PRO A N 1
ATOM 4262 C CA . PRO A 1 532 ? -31.816 1.612 82.955 1.00 59.81 532 PRO A CA 1
ATOM 4263 C C . PRO A 1 532 ? -33.003 2.135 83.779 1.00 59.81 532 PRO A C 1
ATOM 4265 O O . PRO A 1 532 ? -33.812 1.334 84.259 1.00 59.81 532 PRO A O 1
ATOM 4268 N N . THR A 1 533 ? -33.093 3.451 83.995 1.00 58.31 533 THR A N 1
ATOM 4269 C CA . THR A 1 533 ? -34.115 4.078 84.851 1.00 58.31 533 THR A CA 1
ATOM 4270 C C . THR A 1 533 ? -35.417 4.430 84.118 1.00 58.31 533 THR A C 1
ATOM 4272 O O . THR A 1 533 ? -36.437 4.681 84.763 1.00 58.31 533 THR A O 1
ATOM 4275 N N . LEU A 1 534 ? -35.422 4.393 82.781 1.00 65.88 534 LEU A N 1
ATOM 4276 C CA . LEU A 1 534 ? -36.576 4.692 81.925 1.00 65.88 534 LEU A CA 1
ATOM 4277 C C . LEU A 1 534 ? -37.248 3.393 81.451 1.00 65.88 534 LEU A C 1
ATOM 4279 O O . LEU A 1 534 ? -36.930 2.860 80.389 1.00 65.88 534 LEU A O 1
ATOM 4283 N N . GLN A 1 535 ? -38.182 2.880 82.258 1.00 68.44 535 GLN A N 1
ATOM 4284 C CA . GLN A 1 535 ? -38.969 1.677 81.950 1.00 68.44 535 GLN A CA 1
ATOM 4285 C C . GLN A 1 535 ? -40.435 2.013 81.646 1.00 68.44 535 GLN A C 1
ATOM 4287 O O . GLN A 1 535 ? -41.029 2.878 82.299 1.00 68.44 535 GLN A O 1
ATOM 4292 N N . LEU A 1 536 ? -41.033 1.301 80.681 1.00 72.56 536 LEU A N 1
ATOM 4293 C CA . LEU A 1 536 ? -42.472 1.384 80.400 1.00 72.56 536 LEU A CA 1
ATOM 4294 C C . LEU A 1 536 ? -43.297 1.024 81.643 1.00 72.56 536 LEU A C 1
ATOM 4296 O O . LEU A 1 536 ? -43.061 0.012 82.306 1.00 72.56 536 LEU A O 1
ATOM 4300 N N . LYS A 1 537 ? -44.310 1.842 81.953 1.00 78.19 537 LYS A N 1
ATOM 4301 C CA . LYS A 1 537 ? -45.215 1.566 83.077 1.00 78.19 537 LYS A CA 1
ATOM 4302 C C . LYS A 1 537 ? -46.132 0.372 82.750 1.00 78.19 537 LYS A C 1
ATOM 4304 O O . LYS A 1 537 ? -46.470 0.168 81.585 1.00 78.19 537 LYS A O 1
ATOM 4309 N N . PRO A 1 538 ? -46.633 -0.383 83.750 1.00 76.94 538 PRO A N 1
ATOM 4310 C CA . PRO A 1 538 ? -47.422 -1.600 83.511 1.00 76.94 538 PRO A CA 1
ATOM 4311 C C . PRO A 1 538 ? -48.677 -1.411 82.644 1.00 76.94 538 PRO A C 1
ATOM 4313 O O . PRO A 1 538 ? -49.048 -2.309 81.893 1.00 76.94 538 PRO A O 1
ATOM 4316 N N . TYR A 1 539 ? -49.331 -0.248 82.721 1.00 76.44 539 TYR A N 1
ATOM 4317 C CA . TYR A 1 539 ? -50.479 0.063 81.864 1.00 76.44 539 TYR A CA 1
ATOM 4318 C C . TYR A 1 539 ? -50.069 0.306 80.402 1.00 76.44 539 TYR A C 1
ATOM 4320 O O . TYR A 1 539 ? -50.834 -0.001 79.495 1.00 76.44 539 TYR A O 1
ATOM 4328 N N . GLN A 1 540 ? -48.846 0.791 80.159 1.00 75.19 540 GLN A N 1
ATOM 4329 C CA . GLN A 1 540 ? -48.331 1.048 78.814 1.00 75.19 540 GLN A CA 1
ATOM 4330 C C . GLN A 1 540 ? -48.004 -0.254 78.088 1.00 75.19 540 GLN A C 1
ATOM 4332 O O . GLN A 1 540 ? -48.340 -0.380 76.915 1.00 75.19 540 GLN A O 1
ATOM 4337 N N . LEU A 1 541 ? -47.448 -1.236 78.807 1.00 77.25 541 LEU A N 1
ATOM 4338 C CA . LEU A 1 541 ? -47.215 -2.590 78.298 1.00 77.25 541 LEU A CA 1
ATOM 4339 C C . LEU A 1 541 ? -48.527 -3.303 77.952 1.00 77.25 541 LEU A C 1
ATOM 4341 O O . LEU A 1 541 ? -48.622 -3.899 76.888 1.00 77.25 541 LEU A O 1
ATOM 4345 N N . LYS A 1 542 ? -49.566 -3.180 78.793 1.00 77.81 542 LYS A N 1
ATOM 4346 C CA . LYS A 1 542 ? -50.903 -3.721 78.479 1.00 77.81 542 LYS A CA 1
ATOM 4347 C C . LYS A 1 542 ? -51.536 -3.051 77.257 1.00 77.81 542 LYS A C 1
ATOM 4349 O O . LYS A 1 542 ? -52.164 -3.731 76.455 1.00 77.81 542 LYS A O 1
ATOM 4354 N N . GLY A 1 543 ? -51.364 -1.736 77.109 1.00 79.12 543 GLY A N 1
ATOM 4355 C CA . GLY A 1 543 ? -51.817 -1.007 75.921 1.00 79.12 543 GLY A CA 1
ATOM 4356 C C . GLY A 1 543 ? -51.092 -1.452 74.648 1.00 79.12 543 GLY A C 1
ATOM 4357 O O . GLY A 1 543 ? -51.728 -1.634 73.616 1.00 79.12 543 GLY A O 1
ATOM 4358 N N . LEU A 1 544 ? -49.781 -1.698 74.728 1.00 78.69 544 LEU A N 1
ATOM 4359 C CA . LEU A 1 544 ? -48.986 -2.233 73.620 1.00 78.69 544 LEU A CA 1
ATOM 4360 C C . LEU A 1 544 ? -49.388 -3.672 73.267 1.00 78.69 544 LEU A C 1
ATOM 4362 O O . LEU A 1 544 ? -49.612 -3.961 72.099 1.00 78.69 544 LEU A O 1
ATOM 4366 N N . GLU A 1 545 ? -49.562 -4.543 74.264 1.00 79.19 545 GLU A N 1
ATOM 4367 C CA . GLU A 1 545 ? -50.057 -5.918 74.091 1.00 79.19 545 GLU A CA 1
ATOM 4368 C C . GLU A 1 545 ? -51.417 -5.936 73.372 1.00 79.19 545 GLU A C 1
ATOM 4370 O O . GLU A 1 545 ? -51.650 -6.728 72.458 1.00 79.19 545 GLU A O 1
ATOM 4375 N N . TRP A 1 546 ? -52.303 -5.008 73.742 1.00 80.00 546 TRP A N 1
ATOM 4376 C CA . TRP A 1 546 ? -53.605 -4.844 73.105 1.00 80.00 546 TRP A CA 1
ATOM 4377 C C . TRP A 1 546 ? -53.490 -4.371 71.649 1.00 80.00 546 TRP A C 1
ATOM 4379 O O . TRP A 1 546 ? -54.144 -4.941 70.777 1.00 80.00 546 TRP A O 1
ATOM 4389 N N . MET A 1 547 ? -52.627 -3.395 71.353 1.00 75.06 547 MET A N 1
ATOM 4390 C CA . MET A 1 547 ? -52.404 -2.911 69.983 1.00 75.06 547 MET A CA 1
ATOM 4391 C C . MET A 1 547 ? -51.735 -3.947 69.076 1.00 75.06 547 MET A C 1
ATOM 4393 O O . MET A 1 547 ? -52.159 -4.108 67.936 1.00 75.06 547 MET A O 1
ATOM 4397 N N . VAL A 1 548 ? -50.729 -4.671 69.572 1.00 78.62 548 VAL A N 1
ATOM 4398 C CA . VAL A 1 548 ? -50.072 -5.760 68.829 1.00 78.62 548 VAL A CA 1
ATOM 4399 C C . VAL A 1 548 ? -51.071 -6.884 68.559 1.00 78.62 548 VAL A C 1
ATOM 4401 O O . VAL A 1 548 ? -51.128 -7.412 67.453 1.00 78.62 548 VAL A O 1
ATOM 4404 N N . SER A 1 549 ? -51.944 -7.197 69.524 1.00 78.62 549 SER A N 1
ATOM 4405 C CA . SER A 1 549 ? -53.046 -8.131 69.289 1.00 78.62 549 SER A CA 1
ATOM 4406 C C . SER A 1 549 ? -54.013 -7.617 68.217 1.00 78.62 549 SER A C 1
ATOM 4408 O O . SER A 1 549 ? -54.402 -8.390 67.348 1.00 78.62 549 SER A O 1
ATOM 4410 N N . LEU A 1 550 ? -54.379 -6.334 68.212 1.00 79.06 550 LEU A N 1
ATOM 4411 C CA . LEU A 1 550 ? -55.217 -5.767 67.149 1.00 79.06 550 LEU A CA 1
ATOM 4412 C C . LEU A 1 550 ? -54.541 -5.844 65.773 1.00 79.06 550 LEU A C 1
ATOM 4414 O O . LEU A 1 550 ? -55.177 -6.293 64.821 1.00 79.06 550 LEU A O 1
ATOM 4418 N N . TYR A 1 551 ? -53.252 -5.503 65.687 1.00 73.88 551 TYR A N 1
ATOM 4419 C CA . TYR A 1 551 ? -52.455 -5.608 64.462 1.00 73.88 551 TYR A CA 1
ATOM 4420 C C . TYR A 1 551 ? -52.399 -7.049 63.938 1.00 73.88 551 TYR A C 1
ATOM 4422 O O . TYR A 1 551 ? -52.763 -7.304 62.793 1.00 73.88 551 TYR A O 1
ATOM 4430 N N . ASN A 1 552 ? -52.070 -8.013 64.801 1.00 74.06 552 ASN A N 1
ATOM 4431 C CA . ASN A 1 552 ? -52.003 -9.431 64.438 1.00 74.06 552 ASN A CA 1
ATOM 4432 C C . ASN A 1 552 ? -53.368 -10.006 64.011 1.00 74.06 552 ASN A C 1
ATOM 4434 O O . ASN A 1 552 ? -53.420 -10.967 63.247 1.00 74.06 552 ASN A O 1
ATOM 4438 N N . ASN A 1 553 ? -54.478 -9.424 64.481 1.00 73.69 553 ASN A N 1
ATOM 4439 C CA . ASN A 1 553 ? -55.832 -9.803 64.069 1.00 73.69 553 ASN A CA 1
ATOM 4440 C C . ASN A 1 553 ? -56.392 -8.915 62.929 1.00 73.69 553 ASN A C 1
ATOM 4442 O O . ASN A 1 553 ? -57.556 -9.082 62.566 1.00 73.69 553 ASN A O 1
ATOM 4446 N N . ASN A 1 554 ? -55.591 -8.013 62.336 1.00 71.69 554 ASN A N 1
ATOM 4447 C CA . ASN A 1 554 ? -55.995 -7.041 61.304 1.00 71.69 554 ASN A CA 1
ATOM 4448 C C . ASN A 1 554 ? -57.216 -6.183 61.694 1.00 71.69 554 ASN A C 1
ATOM 4450 O O . ASN A 1 554 ? -58.052 -5.838 60.855 1.00 71.69 554 ASN A O 1
ATOM 4454 N N . LEU A 1 555 ? -57.339 -5.851 62.979 1.00 73.19 555 LEU A N 1
ATOM 4455 C CA . LEU A 1 555 ? -58.405 -5.016 63.522 1.00 73.19 555 LEU A CA 1
ATOM 4456 C C . LEU A 1 555 ? -57.882 -3.607 63.808 1.00 73.19 555 LEU A C 1
ATOM 4458 O O . LEU A 1 555 ? -56.790 -3.423 64.338 1.00 73.19 555 LEU A O 1
ATOM 4462 N N . ASN A 1 556 ? -58.699 -2.599 63.508 1.00 73.81 556 ASN A N 1
ATOM 4463 C CA . ASN A 1 556 ? -58.429 -1.222 63.916 1.00 73.81 556 ASN A CA 1
ATOM 4464 C C . ASN A 1 556 ? -58.976 -0.979 65.331 1.00 73.81 556 ASN A C 1
ATOM 4466 O O . ASN A 1 556 ? -60.021 -1.516 65.696 1.00 73.81 556 ASN A O 1
ATOM 4470 N N . GLY A 1 557 ? -58.309 -0.130 66.116 1.00 78.38 557 GLY A N 1
ATOM 4471 C CA . GLY A 1 557 ? -58.752 0.236 67.463 1.00 78.38 557 GLY A CA 1
ATOM 4472 C C . GLY A 1 557 ? -58.454 1.691 67.805 1.00 78.38 557 GLY A C 1
ATOM 4473 O O . GLY A 1 557 ? -57.555 2.309 67.237 1.00 78.38 557 GLY A O 1
ATOM 4474 N N . ILE A 1 558 ? -59.225 2.247 68.739 1.00 77.12 558 ILE A N 1
ATOM 4475 C CA . ILE A 1 558 ? -59.063 3.619 69.234 1.00 77.12 558 ILE A CA 1
ATOM 4476 C C . ILE A 1 558 ? -58.574 3.555 70.683 1.00 77.12 558 ILE A C 1
ATOM 4478 O O . ILE A 1 558 ? -59.230 2.958 71.533 1.00 77.12 558 ILE A O 1
ATOM 4482 N N . LEU A 1 559 ? -57.444 4.204 70.983 1.00 77.88 559 LEU A N 1
ATOM 4483 C CA . LEU A 1 559 ? -56.931 4.341 72.352 1.00 77.88 559 LEU A CA 1
ATOM 4484 C C . LEU A 1 559 ? -57.663 5.463 73.101 1.00 77.88 559 LEU A C 1
ATOM 4486 O O . LEU A 1 559 ? -57.287 6.643 73.032 1.00 77.88 559 LEU A O 1
ATOM 4490 N N . ALA A 1 560 ? -58.690 5.085 73.857 1.00 80.38 560 ALA A N 1
ATOM 4491 C CA . ALA A 1 560 ? -59.525 5.985 74.654 1.00 80.38 560 ALA A CA 1
ATOM 4492 C C . ALA A 1 560 ? -58.936 6.332 76.045 1.00 80.38 560 ALA A C 1
ATOM 4494 O O . ALA A 1 560 ? -59.674 6.573 76.992 1.00 80.38 560 ALA A O 1
ATOM 4495 N N . ASP A 1 561 ? -57.607 6.376 76.170 1.00 76.94 561 ASP A N 1
ATOM 4496 C CA . ASP A 1 561 ? -56.906 6.680 77.425 1.00 76.94 561 ASP A CA 1
ATOM 4497 C C . ASP A 1 561 ? -57.004 8.170 77.822 1.00 76.94 561 ASP A C 1
ATOM 4499 O O . ASP A 1 561 ? -56.960 9.054 76.952 1.00 76.94 561 ASP A O 1
ATOM 4503 N N . GLU A 1 562 ? -57.057 8.448 79.132 1.00 74.62 562 GLU A N 1
ATOM 4504 C CA . GLU A 1 562 ? -56.974 9.796 79.718 1.00 74.62 562 GLU A CA 1
ATOM 4505 C C . GLU A 1 562 ? -55.682 10.545 79.312 1.00 74.62 562 GLU A C 1
ATOM 4507 O O . GLU A 1 562 ? -54.636 9.960 79.001 1.00 74.62 562 GLU A O 1
ATOM 4512 N N . MET A 1 563 ? -55.741 11.881 79.275 1.00 67.19 563 MET A N 1
ATOM 4513 C CA . MET A 1 563 ? -54.621 12.712 78.814 1.00 67.19 563 MET A CA 1
ATOM 4514 C C . MET A 1 563 ? -53.382 12.545 79.713 1.00 67.19 563 MET A C 1
ATOM 4516 O O . MET A 1 563 ? -53.470 12.659 80.930 1.00 67.19 563 MET A O 1
ATOM 4520 N N . GLY A 1 564 ? -52.206 12.322 79.111 1.00 66.75 564 GLY A N 1
ATOM 4521 C CA . GLY A 1 564 ? -50.925 12.202 79.831 1.00 66.75 564 GLY A CA 1
ATOM 4522 C C . GLY A 1 564 ? -50.390 10.775 80.027 1.00 66.75 564 GLY A C 1
ATOM 4523 O O . GLY A 1 564 ? -49.311 10.611 80.589 1.00 66.75 564 GLY A O 1
ATOM 4524 N N . LEU A 1 565 ? -51.077 9.747 79.513 1.00 68.25 565 LEU A N 1
ATOM 4525 C CA . LEU A 1 565 ? -50.675 8.331 79.643 1.00 68.25 565 LEU A CA 1
ATOM 4526 C C . LEU A 1 565 ? -49.593 7.861 78.639 1.00 68.25 565 LEU A C 1
ATOM 4528 O O . LEU A 1 565 ? -49.159 6.710 78.667 1.00 68.25 565 LEU A O 1
ATOM 4532 N N . GLY A 1 566 ? -49.079 8.759 77.791 1.00 66.81 566 GLY A N 1
ATOM 4533 C CA . GLY A 1 566 ? -47.943 8.465 76.907 1.00 66.81 566 GLY A CA 1
ATOM 4534 C C . GLY A 1 566 ? -48.304 7.750 75.599 1.00 66.81 566 GLY A C 1
ATOM 4535 O O . GLY A 1 566 ? -47.540 6.897 75.154 1.00 66.81 566 GLY A O 1
ATOM 4536 N N . LYS A 1 567 ? -49.415 8.131 74.947 1.00 73.31 567 LYS A N 1
ATOM 4537 C CA . LYS A 1 567 ? -49.854 7.589 73.637 1.00 73.31 567 LYS A CA 1
ATOM 4538 C C . LYS A 1 567 ? -48.743 7.610 72.571 1.00 73.31 567 LYS A C 1
ATOM 4540 O O . LYS A 1 567 ? -48.600 6.674 71.795 1.00 73.31 567 LYS A O 1
ATOM 4545 N N . THR A 1 568 ? -47.894 8.641 72.580 1.00 66.12 568 THR A N 1
ATOM 4546 C CA . THR A 1 568 ? -46.736 8.772 71.675 1.00 66.12 568 THR A CA 1
ATOM 4547 C C . THR A 1 568 ? -45.673 7.690 71.897 1.00 66.12 568 THR A C 1
ATOM 4549 O O . THR A 1 568 ? -45.044 7.241 70.945 1.00 66.12 568 THR A O 1
ATOM 4552 N N . ILE A 1 569 ? -45.466 7.266 73.149 1.00 67.50 569 ILE A N 1
ATOM 4553 C CA . ILE A 1 569 ? -44.482 6.237 73.517 1.00 67.50 569 ILE A CA 1
ATOM 4554 C C . ILE A 1 569 ? -44.983 4.863 73.053 1.00 67.50 569 ILE A C 1
ATOM 4556 O O . ILE A 1 569 ? -44.219 4.100 72.475 1.00 67.50 569 ILE A O 1
ATOM 4560 N N . GLN A 1 570 ? -46.280 4.593 73.234 1.00 61.06 570 GLN A N 1
ATOM 4561 C CA . GLN A 1 570 ? -46.941 3.368 72.775 1.00 61.06 570 GLN A CA 1
ATOM 4562 C C . GLN A 1 570 ? -46.941 3.238 71.241 1.00 61.06 570 GLN A C 1
ATOM 4564 O O . GLN A 1 570 ? -46.679 2.159 70.718 1.00 61.06 570 GLN A O 1
ATOM 4569 N N . GLN A 1 571 ? -47.184 4.334 70.512 1.00 58.28 571 GLN A N 1
ATOM 4570 C CA . GLN A 1 571 ? -47.178 4.324 69.045 1.00 58.28 571 GLN A CA 1
ATOM 4571 C C . GLN A 1 571 ? -45.787 4.035 68.460 1.00 58.28 571 GLN A C 1
ATOM 4573 O O . GLN A 1 571 ? -45.679 3.333 67.459 1.00 58.28 571 GLN A O 1
ATOM 4578 N N . ARG A 1 572 ? -44.721 4.575 69.065 1.00 55.94 572 ARG A N 1
ATOM 4579 C CA . ARG A 1 572 ? -43.354 4.425 68.547 1.00 55.94 572 ARG A CA 1
ATOM 4580 C C . ARG A 1 572 ? -42.841 2.984 68.657 1.00 55.94 572 ARG A C 1
ATOM 4582 O O . ARG A 1 572 ? -42.239 2.497 67.709 1.00 55.94 572 ARG A O 1
ATOM 4589 N N . ASP A 1 573 ? -43.145 2.306 69.763 1.00 55.50 573 ASP A N 1
ATOM 4590 C CA . ASP A 1 573 ? -42.729 0.918 70.022 1.00 55.50 573 ASP A CA 1
ATOM 4591 C C . ASP A 1 573 ? -43.408 -0.087 69.065 1.00 55.50 573 ASP A C 1
ATOM 4593 O O . ASP A 1 573 ? -42.801 -1.051 68.611 1.00 55.50 573 ASP 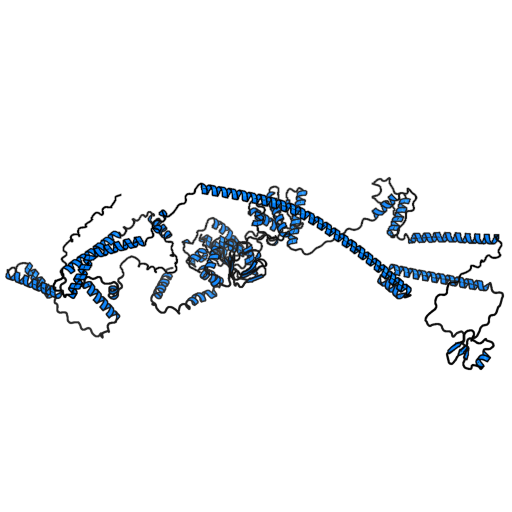A O 1
ATOM 4597 N N . SER A 1 574 ? -44.663 0.178 68.678 1.00 52.03 574 SER A N 1
ATOM 4598 C CA . SER A 1 574 ? -45.430 -0.690 67.770 1.00 52.03 574 SER A CA 1
ATOM 4599 C C . SER A 1 574 ? -44.916 -0.695 66.322 1.00 52.03 574 SER A C 1
ATOM 4601 O O . SER A 1 574 ? -45.094 -1.690 65.624 1.00 52.03 574 SER A O 1
ATOM 4603 N N . VAL A 1 575 ? -44.323 0.407 65.845 1.00 54.31 575 VAL A N 1
ATOM 4604 C CA . VAL A 1 575 ? -43.888 0.554 64.440 1.00 54.31 575 VAL A CA 1
ATOM 4605 C C . VAL A 1 575 ? -42.525 -0.101 64.198 1.00 54.31 575 VAL A C 1
ATOM 4607 O O . VAL A 1 575 ? -42.326 -0.722 63.159 1.00 54.31 575 VAL A O 1
ATOM 4610 N N . GLU A 1 576 ? -41.602 -0.009 65.160 1.00 53.53 576 GLU A N 1
ATOM 4611 C CA . GLU A 1 576 ? -40.242 -0.563 65.039 1.00 53.53 576 GLU A CA 1
ATOM 4612 C C . GLU A 1 576 ? -40.200 -2.099 65.128 1.00 53.53 576 GLU A C 1
ATOM 4614 O O . GLU A 1 576 ? -39.290 -2.711 64.583 1.00 53.53 576 GLU A O 1
ATOM 4619 N N . SER A 1 577 ? -41.210 -2.745 65.720 1.00 51.94 577 SER A N 1
ATOM 4620 C CA . SER A 1 577 ? -41.284 -4.213 65.806 1.00 51.94 577 SER A CA 1
ATOM 4621 C C . SER A 1 577 ? -41.664 -4.915 64.486 1.00 51.94 577 SER A C 1
ATOM 4623 O O . SER A 1 577 ? -41.654 -6.143 64.441 1.00 51.94 577 SER A O 1
ATOM 4625 N N . SER A 1 578 ? -42.042 -4.176 63.433 1.00 46.31 578 SER A N 1
ATOM 4626 C CA . SER A 1 578 ? -42.691 -4.737 62.229 1.00 46.31 578 SER A CA 1
ATOM 4627 C C . SER A 1 578 ? -41.835 -4.720 60.946 1.00 46.31 578 SER A C 1
ATOM 4629 O O . SER A 1 578 ? -42.318 -5.169 59.911 1.00 46.31 578 SER A O 1
ATOM 4631 N N . SER A 1 579 ? -40.603 -4.188 60.959 1.00 43.56 579 SER A N 1
ATOM 4632 C CA . SER A 1 579 ? -39.866 -3.796 59.735 1.00 43.56 579 SER A CA 1
ATOM 4633 C C . SER A 1 579 ? -38.684 -4.683 59.298 1.00 43.56 579 SER A C 1
ATOM 4635 O O . SER A 1 579 ? -37.989 -4.309 58.359 1.00 43.56 579 SER A O 1
ATOM 4637 N N . ASP A 1 580 ? -38.435 -5.831 59.931 1.00 35.56 580 ASP A N 1
ATOM 4638 C CA . ASP A 1 580 ? -37.144 -6.548 59.824 1.00 35.56 580 ASP A CA 1
ATOM 4639 C C . ASP A 1 580 ? -37.095 -7.759 58.859 1.00 35.56 580 ASP A C 1
ATOM 4641 O O . ASP A 1 580 ? -36.228 -8.622 59.003 1.00 35.56 580 ASP A O 1
ATOM 4645 N N . SER A 1 581 ? -37.963 -7.862 57.844 1.00 34.16 581 SER A N 1
ATOM 4646 C CA . SER A 1 581 ? -37.924 -9.017 56.926 1.00 34.16 581 SER A CA 1
ATOM 4647 C C . SER A 1 581 ? -38.093 -8.679 55.438 1.00 34.16 581 SER A C 1
ATOM 4649 O O . SER A 1 581 ? -39.182 -8.294 55.024 1.00 34.16 581 SER A O 1
ATOM 4651 N N . GLU A 1 582 ? -37.024 -8.979 54.678 1.00 33.28 582 GLU A N 1
ATOM 4652 C CA . GLU A 1 582 ? -36.941 -9.342 53.241 1.00 33.28 582 GLU A CA 1
ATOM 4653 C C . GLU A 1 582 ? -36.379 -8.295 52.251 1.00 33.28 582 GLU A C 1
ATOM 4655 O O . GLU A 1 582 ? -36.999 -7.276 51.965 1.00 33.28 582 GLU A O 1
ATOM 4660 N N . ASP A 1 583 ? -35.212 -8.619 51.668 1.00 28.45 583 ASP A N 1
ATOM 4661 C CA . ASP A 1 583 ? -34.619 -8.001 50.470 1.00 28.45 583 ASP A CA 1
ATOM 4662 C C . ASP A 1 583 ? -33.864 -9.115 49.701 1.00 28.45 583 ASP A C 1
ATOM 4664 O O . ASP A 1 583 ? -32.985 -9.762 50.276 1.00 28.45 583 ASP A O 1
ATOM 4668 N N . ASP A 1 584 ? -34.225 -9.397 48.440 1.00 29.08 584 ASP A N 1
ATOM 4669 C CA . ASP A 1 584 ? -33.561 -10.401 47.584 1.00 29.08 584 ASP A CA 1
ATOM 4670 C C . ASP A 1 584 ? -33.377 -9.866 46.151 1.00 29.08 584 ASP A C 1
ATOM 4672 O O . ASP A 1 584 ? -34.284 -9.274 45.557 1.00 29.08 584 ASP A O 1
ATOM 4676 N N . GLY A 1 585 ? -32.169 -10.040 45.608 1.00 27.44 585 GLY A N 1
ATOM 4677 C CA . GLY A 1 585 ? -31.693 -9.442 44.359 1.00 27.44 585 GLY A CA 1
ATOM 4678 C C . GLY A 1 585 ? -31.433 -10.488 43.274 1.00 27.44 585 GLY A C 1
ATOM 4679 O O . GLY A 1 585 ? -30.597 -11.373 43.435 1.00 27.44 585 GLY A O 1
ATOM 4680 N N . GLY A 1 586 ? -32.129 -10.358 42.141 1.00 26.22 586 GLY A N 1
ATOM 4681 C CA . GLY A 1 586 ? -32.064 -11.285 41.006 1.00 26.22 586 GLY A CA 1
ATOM 4682 C C . GLY A 1 586 ? -30.905 -11.054 40.022 1.00 26.22 586 GLY A C 1
ATOM 4683 O O . GLY A 1 586 ? -30.519 -9.924 39.723 1.00 26.22 586 GLY A O 1
ATOM 4684 N N . VAL A 1 587 ? -30.407 -12.169 39.481 1.00 28.45 587 VAL A N 1
ATOM 4685 C CA . VAL A 1 587 ? -29.377 -12.315 38.436 1.00 28.45 587 VAL A CA 1
ATOM 4686 C C . VAL A 1 587 ? -30.029 -12.340 37.043 1.00 28.45 587 VAL A C 1
ATOM 4688 O O . VAL A 1 587 ? -31.043 -13.009 36.861 1.00 28.45 587 VAL A O 1
ATOM 4691 N N . PHE A 1 588 ? -29.426 -11.677 36.049 1.00 29.27 588 PHE A N 1
ATOM 4692 C CA . PHE A 1 588 ? -29.755 -11.829 34.623 1.00 29.27 588 PHE A CA 1
ATOM 4693 C C . PHE A 1 588 ? -28.512 -12.281 33.844 1.00 29.27 588 PHE A C 1
ATOM 4695 O O . PHE A 1 588 ? -27.465 -11.639 33.936 1.00 29.27 588 PHE A O 1
ATOM 4702 N N . ASP A 1 589 ? -28.652 -13.351 33.060 1.00 27.72 589 ASP A N 1
ATOM 4703 C CA . ASP A 1 589 ? -27.670 -13.828 32.081 1.00 27.72 589 ASP A CA 1
ATOM 4704 C C . ASP A 1 589 ? -28.361 -13.942 30.711 1.00 27.72 589 ASP A C 1
ATOM 4706 O O . ASP A 1 589 ? -29.305 -14.713 30.540 1.00 27.72 589 ASP A O 1
ATOM 4710 N N . GLU A 1 590 ? -27.914 -13.136 29.750 1.00 36.75 590 GLU A N 1
ATOM 4711 C CA . GLU A 1 590 ? -28.220 -13.259 28.323 1.00 36.75 590 GLU A CA 1
ATOM 4712 C C . GLU A 1 590 ? -26.884 -13.251 27.571 1.00 36.75 590 GLU A C 1
ATOM 4714 O O . GLU A 1 590 ? -25.973 -12.485 27.892 1.00 36.75 590 GLU A O 1
ATOM 4719 N N . THR A 1 591 ? -26.755 -14.123 26.571 1.00 52.03 591 THR A N 1
ATOM 4720 C CA . THR A 1 591 ? -25.539 -14.329 25.775 1.00 52.03 591 THR A CA 1
ATOM 4721 C C . THR A 1 591 ? -25.150 -13.065 25.005 1.00 52.03 591 THR A C 1
ATOM 4723 O O . THR A 1 591 ? -25.734 -12.756 23.967 1.00 52.03 591 THR A O 1
ATOM 4726 N N . LEU A 1 592 ? -24.154 -12.349 25.525 1.00 59.19 592 LEU A N 1
ATOM 4727 C CA . LEU A 1 592 ? -23.666 -11.069 25.008 1.00 59.19 592 LEU A CA 1
ATOM 4728 C C . LEU A 1 592 ? -22.887 -11.211 23.699 1.00 59.19 592 LEU A C 1
ATOM 4730 O O . LEU A 1 592 ? -22.141 -12.171 23.489 1.00 59.19 592 LEU A O 1
ATOM 4734 N N . SER A 1 593 ? -22.999 -10.195 22.847 1.00 72.06 593 SER A N 1
ATOM 4735 C CA . SER A 1 593 ? -22.171 -10.041 21.650 1.00 72.06 593 SER A CA 1
ATOM 4736 C C . SER A 1 593 ? -20.689 -9.897 22.022 1.00 72.06 593 SER A C 1
ATOM 4738 O O . SER A 1 593 ? -20.349 -9.284 23.033 1.00 72.06 593 SER A O 1
ATOM 4740 N N . VAL A 1 594 ? -19.772 -10.386 21.174 1.00 71.06 594 VAL A N 1
ATOM 4741 C CA . VAL A 1 594 ? -18.305 -10.260 21.364 1.00 71.06 594 VAL A CA 1
ATOM 4742 C C . VAL A 1 594 ? -17.890 -8.803 21.625 1.00 71.06 594 VAL A C 1
ATOM 4744 O O . VAL A 1 594 ? -17.015 -8.529 22.447 1.00 71.06 594 VAL A O 1
ATOM 4747 N N . LYS A 1 595 ? -18.578 -7.855 20.981 1.00 79.88 595 LYS A N 1
ATOM 4748 C CA . LYS A 1 595 ? -18.402 -6.413 21.183 1.00 79.88 595 LYS A CA 1
ATOM 4749 C C . LYS A 1 595 ? -18.750 -5.974 22.609 1.00 79.88 595 LYS A C 1
ATOM 4751 O O . LYS A 1 595 ? -18.002 -5.220 23.223 1.00 79.88 595 LYS A O 1
ATOM 4756 N N . GLU A 1 596 ? -19.867 -6.456 23.143 1.00 80.12 596 GLU A N 1
ATOM 4757 C CA . GLU A 1 596 ? -20.337 -6.133 24.494 1.00 80.12 596 GLU A CA 1
ATOM 4758 C C . GLU A 1 596 ? -19.433 -6.762 25.556 1.00 80.12 596 GLU A C 1
ATOM 4760 O O . GLU A 1 596 ? -19.116 -6.116 26.554 1.00 80.12 596 GLU A O 1
ATOM 4765 N N . VAL A 1 597 ? -18.933 -7.977 25.307 1.00 81.56 597 VAL A N 1
ATOM 4766 C CA . VAL A 1 597 ? -17.927 -8.628 26.158 1.00 81.56 597 VAL A CA 1
ATOM 4767 C C . VAL A 1 597 ? -16.635 -7.805 26.203 1.00 81.56 597 VAL A C 1
ATOM 4769 O O . VAL A 1 597 ? -16.094 -7.575 27.285 1.00 81.56 597 VAL A O 1
ATOM 4772 N N . ALA A 1 598 ? -16.148 -7.320 25.056 1.00 81.31 598 ALA A N 1
ATOM 4773 C CA . ALA A 1 598 ? -14.954 -6.478 24.999 1.00 81.31 598 ALA A CA 1
ATOM 4774 C C . ALA A 1 598 ? -15.152 -5.132 25.720 1.00 81.31 598 ALA A C 1
ATOM 4776 O O . ALA A 1 598 ? -14.276 -4.724 26.481 1.00 81.31 598 ALA A O 1
ATOM 4777 N N . MET A 1 599 ? -16.304 -4.471 25.547 1.00 84.44 599 MET A N 1
ATOM 4778 C CA . MET A 1 599 ? -16.613 -3.217 26.249 1.00 84.44 599 MET A CA 1
ATOM 4779 C C . MET A 1 599 ? -16.689 -3.419 27.767 1.00 84.44 599 MET A C 1
ATOM 4781 O O . MET A 1 599 ? -16.019 -2.693 28.499 1.00 84.44 599 MET A O 1
ATOM 4785 N N . ARG A 1 600 ? -17.377 -4.465 28.245 1.00 84.44 600 ARG A N 1
ATOM 4786 C CA . ARG A 1 600 ? -17.442 -4.797 29.681 1.00 84.44 600 ARG A CA 1
ATOM 4787 C C . ARG A 1 600 ? -16.066 -5.097 30.278 1.00 84.44 600 ARG A C 1
ATOM 4789 O O . ARG A 1 600 ? -15.772 -4.657 31.385 1.00 84.44 600 ARG A O 1
ATOM 4796 N N . LYS A 1 601 ? -15.191 -5.800 29.544 1.00 84.31 601 LYS A N 1
ATOM 4797 C CA . LYS A 1 601 ? -13.791 -6.030 29.957 1.00 84.31 601 LYS A CA 1
ATOM 4798 C C . LYS A 1 601 ? -13.010 -4.716 30.097 1.00 84.31 601 LYS A C 1
ATOM 4800 O O . LYS A 1 601 ? -12.179 -4.604 30.997 1.00 84.31 601 LYS A O 1
ATOM 4805 N N . ILE A 1 602 ? -13.251 -3.734 29.222 1.00 86.19 602 ILE A N 1
ATOM 4806 C CA . ILE A 1 602 ? -12.612 -2.409 29.296 1.00 86.19 602 ILE A CA 1
ATOM 4807 C C . ILE A 1 602 ? -13.151 -1.614 30.493 1.00 86.19 602 ILE A C 1
ATOM 4809 O O . ILE A 1 602 ? -12.354 -1.063 31.249 1.00 86.19 602 ILE A O 1
ATOM 4813 N N . GLU A 1 603 ? -14.470 -1.583 30.696 1.00 86.62 603 GLU A N 1
ATOM 4814 C CA . GLU A 1 603 ? -15.110 -0.915 31.841 1.00 86.62 603 GLU A CA 1
ATOM 4815 C C . GLU A 1 603 ? -14.604 -1.480 33.170 1.00 86.62 603 GLU A C 1
ATOM 4817 O O . GLU A 1 603 ? -14.192 -0.729 34.054 1.00 86.62 603 GLU A O 1
ATOM 4822 N N . PHE A 1 604 ? -14.538 -2.809 33.270 1.00 85.75 604 PHE A N 1
ATOM 4823 C CA . PHE A 1 604 ? -13.961 -3.500 34.416 1.00 85.75 604 PHE A CA 1
ATOM 4824 C C . PHE A 1 604 ? -12.507 -3.085 34.667 1.00 85.75 604 PHE A C 1
ATOM 4826 O O . PHE A 1 604 ? -12.130 -2.760 35.792 1.00 85.75 604 PHE A O 1
ATOM 4833 N N . ALA A 1 605 ? -11.687 -3.068 33.613 1.00 83.00 605 ALA A N 1
ATOM 4834 C CA . ALA A 1 605 ? -10.279 -2.707 33.714 1.00 83.00 605 ALA A CA 1
ATOM 4835 C C . ALA A 1 605 ? -10.073 -1.253 34.165 1.00 83.00 605 ALA A C 1
ATOM 4837 O O . ALA A 1 605 ? -9.105 -0.968 34.870 1.00 83.00 605 ALA A O 1
ATOM 4838 N N . LEU A 1 606 ? -10.967 -0.335 33.782 1.00 83.69 606 LEU A N 1
ATOM 4839 C CA . LEU A 1 606 ? -10.937 1.055 34.240 1.00 83.69 606 LEU A CA 1
ATOM 4840 C C . LEU A 1 606 ? -11.360 1.177 35.710 1.00 83.69 606 LEU A C 1
ATOM 4842 O O . LEU A 1 606 ? -10.666 1.858 36.465 1.00 83.69 606 LEU A O 1
ATOM 4846 N N . ALA A 1 607 ? -12.413 0.467 36.128 1.00 83.56 607 ALA A N 1
ATOM 4847 C CA . ALA A 1 607 ? -12.865 0.438 37.520 1.00 83.56 607 ALA A CA 1
ATOM 4848 C C . ALA A 1 607 ? -11.801 -0.152 38.470 1.00 83.56 607 ALA A C 1
ATOM 4850 O O . ALA A 1 607 ? -11.521 0.428 39.518 1.00 83.56 607 ALA A O 1
ATOM 4851 N N . ASP A 1 608 ? -11.131 -1.245 38.077 1.00 82.81 608 ASP A N 1
ATOM 4852 C CA . ASP A 1 608 ? -10.041 -1.854 38.863 1.00 82.81 608 ASP A CA 1
ATOM 4853 C C . ASP A 1 608 ? -8.831 -0.906 38.990 1.00 82.81 608 ASP A C 1
ATOM 4855 O O . ASP A 1 608 ? -8.181 -0.858 40.034 1.00 82.81 608 ASP A O 1
ATOM 4859 N N . ILE A 1 609 ? -8.515 -0.103 37.964 1.00 81.94 609 ILE A N 1
ATOM 4860 C CA . ILE A 1 609 ? -7.459 0.919 38.087 1.00 81.94 609 ILE A CA 1
ATOM 4861 C C . ILE A 1 609 ? -7.872 2.035 39.041 1.00 81.94 609 ILE A C 1
ATOM 4863 O O . ILE A 1 609 ? -7.029 2.481 39.819 1.00 81.94 609 ILE A O 1
ATOM 4867 N N . GLU A 1 610 ? -9.115 2.512 38.966 1.00 82.38 610 GLU A N 1
ATOM 4868 C CA . GLU A 1 610 ? -9.614 3.589 39.826 1.00 82.38 610 GLU A CA 1
ATOM 4869 C C . GLU A 1 610 ? -9.535 3.177 41.304 1.00 82.38 610 GLU A C 1
ATOM 4871 O O . GLU A 1 610 ? -8.903 3.872 42.102 1.00 82.38 610 GLU A O 1
ATOM 4876 N N . GLU A 1 611 ? -9.982 1.963 41.637 1.00 82.69 611 GLU A N 1
ATOM 4877 C CA . GLU A 1 611 ? -9.853 1.384 42.981 1.00 82.69 611 GLU A CA 1
ATOM 4878 C C . GLU A 1 611 ? -8.376 1.225 43.416 1.00 82.69 611 GLU A C 1
ATOM 4880 O O . GLU A 1 611 ? -7.985 1.482 44.564 1.00 82.69 611 GLU A O 1
ATOM 4885 N N . GLN A 1 612 ? -7.491 0.818 42.500 1.00 80.31 612 GLN A N 1
ATOM 4886 C CA . GLN A 1 612 ? -6.056 0.696 42.786 1.00 80.31 612 GLN A CA 1
ATOM 4887 C C . GLN A 1 612 ? -5.355 2.047 42.992 1.00 80.31 612 GLN A C 1
ATOM 4889 O O . GLN A 1 612 ? -4.390 2.124 43.762 1.00 80.31 612 GLN A O 1
ATOM 4894 N N . MET A 1 613 ? -5.833 3.098 42.323 1.00 78.12 613 MET A N 1
ATOM 4895 C CA . MET A 1 613 ? -5.361 4.473 42.485 1.00 78.12 613 MET A CA 1
ATOM 4896 C C . MET A 1 613 ? -5.826 5.061 43.820 1.00 78.12 613 MET A C 1
ATOM 4898 O O . MET A 1 613 ? -5.011 5.653 44.528 1.00 78.12 613 MET A O 1
ATOM 4902 N N . GLU A 1 614 ? -7.086 4.839 44.204 1.00 81.38 614 GLU A N 1
ATOM 4903 C CA . GLU A 1 614 ? -7.636 5.260 45.501 1.00 81.38 614 GLU A CA 1
ATOM 4904 C C . GLU A 1 614 ? -6.965 4.543 46.680 1.00 81.38 614 GLU A C 1
ATOM 4906 O O . GLU A 1 614 ? -6.650 5.161 47.697 1.00 81.38 614 GLU A O 1
ATOM 4911 N N . SER A 1 615 ? -6.647 3.255 46.522 1.00 76.50 615 SER A N 1
ATOM 4912 C CA . SER A 1 615 ? -5.919 2.471 47.530 1.00 76.50 615 SER A CA 1
ATOM 4913 C C . SER A 1 615 ? -4.409 2.760 47.596 1.00 76.50 615 SER A C 1
ATOM 4915 O O . SER A 1 615 ? -3.706 2.183 48.430 1.00 76.50 615 SER A O 1
ATOM 4917 N N . GLY A 1 616 ? -3.882 3.658 46.751 1.00 70.75 616 GLY A N 1
ATOM 4918 C CA . GLY A 1 616 ? -2.507 4.164 46.843 1.00 70.75 616 GLY A CA 1
ATOM 4919 C C . GLY A 1 616 ? -1.411 3.122 46.579 1.00 70.75 616 GLY A C 1
ATOM 4920 O O . GLY A 1 616 ? -0.302 3.228 47.115 1.00 70.75 616 GLY A O 1
ATOM 4921 N N . LYS A 1 617 ? -1.687 2.088 45.774 1.00 69.81 617 LYS A N 1
ATOM 4922 C CA . LYS A 1 617 ? -0.721 1.010 45.499 1.00 69.81 617 LYS A CA 1
ATOM 4923 C C . LYS A 1 617 ? 0.457 1.517 44.652 1.00 69.81 617 LYS A C 1
ATOM 4925 O O . LYS A 1 617 ? 0.282 2.133 43.607 1.00 69.81 617 LYS A O 1
ATOM 4930 N N . LYS A 1 618 ? 1.694 1.182 45.052 1.00 66.44 618 LYS A N 1
ATOM 4931 C CA . LYS A 1 618 ? 2.937 1.547 44.321 1.00 66.44 618 LYS A CA 1
ATOM 4932 C C . LYS A 1 618 ? 3.079 0.893 42.937 1.00 66.44 618 LYS A C 1
ATOM 4934 O O . LYS A 1 618 ? 3.892 1.334 42.126 1.00 66.44 618 LYS A O 1
ATOM 4939 N N . MET A 1 619 ? 2.341 -0.187 42.694 1.00 77.19 619 MET A N 1
ATOM 4940 C CA . MET A 1 619 ? 2.332 -0.949 41.448 1.00 77.19 619 MET A CA 1
ATOM 4941 C C . MET A 1 619 ? 0.884 -1.123 41.012 1.00 77.19 619 MET A C 1
ATOM 4943 O O . MET A 1 619 ? 0.112 -1.757 41.729 1.00 77.19 619 MET A O 1
ATOM 4947 N N . LEU A 1 620 ? 0.545 -0.585 39.844 1.00 78.88 620 LEU A N 1
ATOM 4948 C CA . LEU A 1 620 ? -0.778 -0.735 39.247 1.00 78.88 620 LEU A CA 1
ATOM 4949 C C . LEU A 1 620 ? -0.793 -1.986 38.372 1.00 78.88 620 LEU A C 1
ATOM 4951 O O . LEU A 1 620 ? 0.153 -2.240 37.615 1.00 78.88 620 LEU A O 1
ATOM 4955 N N . VAL A 1 621 ? -1.854 -2.772 38.489 1.00 80.94 621 VAL A N 1
ATOM 4956 C CA . VAL A 1 621 ? -2.069 -4.004 37.737 1.00 80.94 621 VAL A CA 1
ATOM 4957 C C . VAL A 1 621 ? -3.392 -3.885 37.000 1.00 80.94 621 VAL A C 1
ATOM 4959 O O . VAL A 1 621 ? -4.456 -3.925 37.599 1.00 80.94 621 VAL A O 1
ATOM 4962 N N . LEU A 1 622 ? -3.299 -3.756 35.685 1.00 78.19 622 LEU A N 1
ATOM 4963 C CA . LEU A 1 622 ? -4.431 -3.729 34.769 1.00 78.19 622 LEU A CA 1
ATOM 4964 C C . LEU A 1 622 ? -4.926 -5.163 34.545 1.00 78.19 622 LEU A C 1
ATOM 4966 O O . LEU A 1 622 ? -4.138 -6.003 34.090 1.00 78.19 622 LEU A O 1
ATOM 4970 N N . ARG A 1 623 ? -6.192 -5.435 34.885 1.00 80.00 623 ARG A N 1
ATOM 4971 C CA . ARG A 1 623 ? -6.857 -6.747 34.786 1.00 80.00 623 ARG A CA 1
ATOM 4972 C C . ARG A 1 623 ? -8.228 -6.601 34.133 1.00 80.00 623 ARG A C 1
ATOM 4974 O O . ARG A 1 623 ? -8.836 -5.544 34.226 1.00 80.00 623 ARG A O 1
ATOM 4981 N N . THR A 1 624 ? -8.703 -7.657 33.483 1.00 71.00 624 THR A N 1
ATOM 4982 C CA . THR A 1 624 ? -9.979 -7.673 32.741 1.00 71.00 624 THR A CA 1
ATOM 4983 C C . THR A 1 624 ? -11.057 -8.552 33.373 1.00 71.00 624 THR A C 1
ATOM 4985 O O . THR A 1 624 ? -12.201 -8.509 32.932 1.00 71.00 624 THR A O 1
ATOM 4988 N N . SER A 1 625 ? -10.721 -9.309 34.421 1.00 69.38 625 SER A N 1
ATOM 4989 C CA . SER A 1 625 ? -11.660 -10.074 35.247 1.00 69.38 625 SER A CA 1
ATOM 4990 C C . SER A 1 625 ? -11.110 -10.286 36.662 1.00 69.38 625 SER A C 1
ATOM 4992 O O . SER A 1 625 ? -9.895 -10.245 36.874 1.00 69.38 625 SER A O 1
ATOM 4994 N N . PHE A 1 626 ? -12.002 -10.543 37.629 1.00 57.94 626 PHE A N 1
ATOM 4995 C CA . PHE A 1 626 ? -11.615 -11.004 38.972 1.00 57.94 626 PHE A CA 1
ATOM 4996 C C . PHE A 1 626 ? -11.079 -12.441 38.961 1.00 57.94 626 PHE A C 1
ATOM 4998 O O . PHE A 1 626 ? -10.214 -12.773 39.773 1.00 57.94 626 PHE A O 1
ATOM 5005 N N . ASP A 1 627 ? -11.552 -13.268 38.025 1.00 51.91 627 ASP A N 1
ATOM 5006 C CA . ASP A 1 627 ? -11.021 -14.610 37.801 1.00 51.91 627 ASP A CA 1
ATOM 5007 C C . ASP A 1 627 ? -9.624 -14.553 37.190 1.00 51.91 627 ASP A C 1
ATOM 5009 O O . ASP A 1 627 ? -9.313 -13.644 36.418 1.00 51.91 627 ASP A O 1
ATOM 5013 N N . GLY A 1 628 ? -8.793 -15.534 37.556 1.00 47.66 628 GLY A N 1
ATOM 5014 C CA . GLY A 1 628 ? -7.356 -15.638 37.284 1.00 47.66 628 GLY A CA 1
ATOM 5015 C C . GLY A 1 628 ? -6.953 -15.753 35.810 1.00 47.66 628 GLY A C 1
ATOM 5016 O O . GLY A 1 628 ? -6.197 -16.650 35.440 1.00 47.66 628 GLY A O 1
ATOM 5017 N N . SER A 1 629 ? -7.402 -14.831 34.961 1.00 52.41 629 SER A N 1
ATOM 5018 C CA . SER A 1 629 ? -6.871 -14.626 33.624 1.00 52.41 629 SER A CA 1
ATOM 5019 C C . SER A 1 629 ? -5.374 -14.319 33.730 1.00 52.41 629 SER A C 1
ATOM 5021 O O . SER A 1 629 ? -4.966 -13.367 34.399 1.00 52.41 629 SER A O 1
ATOM 5023 N N . ASN A 1 630 ? -4.544 -15.105 33.040 1.00 56.31 630 ASN A N 1
ATOM 5024 C CA . ASN A 1 630 ? -3.080 -14.958 33.018 1.00 56.31 630 ASN A CA 1
ATOM 5025 C C . ASN A 1 630 ? -2.591 -13.631 32.391 1.00 56.31 630 ASN A C 1
ATOM 5027 O O . ASN A 1 630 ? -1.388 -13.364 32.362 1.00 56.31 630 ASN A O 1
ATOM 5031 N N . PHE A 1 631 ? -3.499 -12.806 31.864 1.00 66.50 631 PHE A N 1
ATOM 5032 C CA . PHE A 1 631 ? -3.187 -11.581 31.139 1.00 66.50 631 PHE A CA 1
ATOM 5033 C C . PHE A 1 631 ? -3.367 -10.358 32.038 1.00 66.50 631 PHE A C 1
ATOM 5035 O O . PHE A 1 631 ? -4.463 -9.841 32.222 1.00 66.50 631 PHE A O 1
ATOM 5042 N N . HIS A 1 632 ? -2.259 -9.887 32.608 1.00 73.88 632 HIS A N 1
ATOM 5043 C CA . HIS A 1 632 ? -2.227 -8.679 33.426 1.00 73.88 632 HIS A CA 1
ATOM 5044 C C . HIS A 1 632 ? -1.091 -7.749 32.985 1.00 73.88 632 HIS A C 1
ATOM 5046 O O . HIS A 1 632 ? 0.036 -8.188 32.722 1.00 73.88 632 HIS A O 1
ATOM 5052 N N . LEU A 1 633 ? -1.344 -6.443 32.958 1.00 79.12 633 LEU A N 1
ATOM 5053 C CA . LEU A 1 633 ? -0.316 -5.446 32.653 1.00 79.12 633 LEU A CA 1
ATOM 5054 C C . LEU A 1 633 ? 0.129 -4.754 33.940 1.00 79.12 633 LEU A C 1
ATOM 5056 O O . LEU A 1 633 ? -0.669 -4.146 34.642 1.00 79.12 633 LEU A O 1
ATOM 5060 N N . LYS A 1 634 ? 1.424 -4.853 34.262 1.00 81.50 634 LYS A N 1
ATOM 5061 C CA . LYS A 1 634 ? 2.006 -4.274 35.483 1.00 81.50 634 LYS A CA 1
ATOM 5062 C C . LYS A 1 634 ? 2.733 -2.967 35.172 1.00 81.50 634 LYS A C 1
ATOM 5064 O O . LYS A 1 634 ? 3.666 -2.943 34.359 1.00 81.50 634 LYS A O 1
ATOM 5069 N N . TYR A 1 635 ? 2.363 -1.905 35.879 1.00 82.00 635 TYR A N 1
ATOM 5070 C CA . TYR A 1 635 ? 2.947 -0.573 35.752 1.00 82.00 635 TYR A CA 1
ATOM 5071 C C . TYR A 1 635 ? 3.542 -0.136 37.088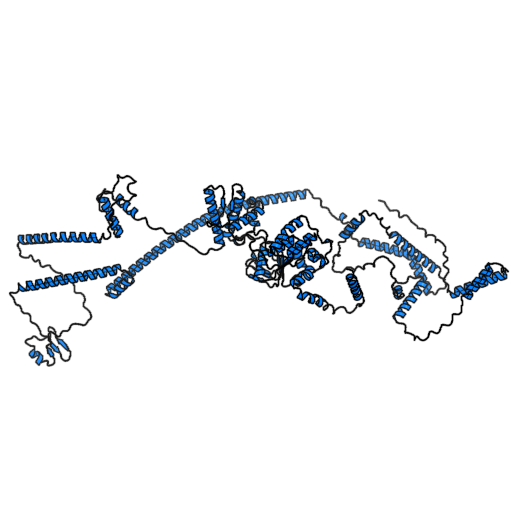 1.00 82.00 635 TYR A C 1
ATOM 5073 O O . TYR A 1 635 ? 2.849 -0.048 38.096 1.00 82.00 635 TYR A O 1
ATOM 5081 N N . GLY A 1 636 ? 4.846 0.140 37.085 1.00 76.94 636 GLY A N 1
ATOM 5082 C CA . GLY A 1 636 ? 5.524 0.801 38.202 1.00 76.94 636 GLY A CA 1
ATOM 5083 C C . GLY A 1 636 ? 5.688 2.299 37.964 1.00 76.94 636 GLY A C 1
ATOM 5084 O O . GLY A 1 636 ? 5.478 2.783 36.850 1.00 76.94 636 GLY A O 1
ATOM 5085 N N . GLU A 1 637 ? 6.151 3.027 38.981 1.00 71.50 637 GLU A N 1
ATOM 5086 C CA . GLU A 1 637 ? 6.332 4.490 38.945 1.00 71.50 637 GLU A CA 1
ATOM 5087 C C . GLU A 1 637 ? 7.175 5.009 37.771 1.00 71.50 637 GLU A C 1
ATOM 5089 O O . GLU A 1 637 ? 6.933 6.108 37.277 1.00 71.50 637 GLU A O 1
ATOM 5094 N N . GLN A 1 638 ? 8.135 4.223 37.277 1.00 72.06 638 GLN A N 1
ATOM 5095 C CA . GLN A 1 638 ? 8.971 4.615 36.136 1.00 72.06 638 GLN A CA 1
ATOM 5096 C C . GLN A 1 638 ? 8.262 4.488 34.775 1.00 72.06 638 GLN A C 1
ATOM 5098 O O . GLN A 1 638 ? 8.748 5.004 33.772 1.00 72.06 638 GLN A O 1
ATOM 5103 N N . ARG A 1 639 ? 7.108 3.810 34.709 1.00 81.25 639 ARG A N 1
ATOM 5104 C CA . ARG A 1 639 ? 6.363 3.531 33.468 1.00 81.25 639 ARG A CA 1
ATOM 5105 C C . ARG A 1 639 ? 5.079 4.359 33.326 1.00 81.25 639 ARG A C 1
ATOM 5107 O O . ARG A 1 639 ? 4.204 3.966 32.559 1.00 81.25 639 ARG A O 1
ATOM 5114 N N . LYS A 1 640 ? 4.981 5.523 33.984 1.00 80.94 640 LYS A N 1
ATOM 5115 C CA . LYS A 1 640 ? 3.806 6.425 33.912 1.00 80.94 640 LYS A CA 1
ATOM 5116 C C . LYS A 1 640 ? 3.411 6.791 32.476 1.00 80.94 640 LYS A C 1
ATOM 5118 O O . LYS A 1 640 ? 2.260 6.635 32.102 1.00 80.94 640 LYS A O 1
ATOM 5123 N N . LEU A 1 641 ? 4.387 7.147 31.639 1.00 83.56 641 LEU A N 1
ATOM 5124 C CA . LEU A 1 641 ? 4.156 7.450 30.217 1.00 83.56 641 LEU A CA 1
ATOM 5125 C C . LEU A 1 641 ? 3.619 6.254 29.418 1.00 83.56 641 LEU A C 1
ATOM 5127 O O . LEU A 1 641 ? 2.922 6.438 28.426 1.00 83.56 641 LEU A O 1
ATOM 5131 N N . LYS A 1 642 ? 3.969 5.019 29.806 1.00 85.06 642 LYS A N 1
ATOM 5132 C CA . LYS A 1 642 ? 3.434 3.819 29.152 1.00 85.06 642 LYS A CA 1
ATOM 5133 C C . LYS A 1 642 ? 1.988 3.574 29.586 1.00 85.06 642 LYS A C 1
ATOM 5135 O O . LYS A 1 642 ? 1.163 3.297 28.729 1.00 85.06 642 LYS A O 1
ATOM 5140 N N . LEU A 1 643 ? 1.693 3.734 30.877 1.00 86.56 643 LEU A N 1
ATOM 5141 C CA . LEU A 1 643 ? 0.329 3.649 31.397 1.00 86.56 643 LEU A CA 1
ATOM 5142 C C . LEU A 1 643 ? -0.591 4.663 30.704 1.00 86.56 643 LEU A C 1
ATOM 5144 O O . LEU A 1 643 ? -1.646 4.289 30.217 1.00 86.56 643 LEU A O 1
ATOM 5148 N N . GLU A 1 644 ? -0.158 5.918 30.579 1.00 86.69 644 GLU A N 1
ATOM 5149 C CA . GLU A 1 644 ? -0.924 6.973 29.900 1.00 86.69 644 GLU A CA 1
ATOM 5150 C C . GLU A 1 644 ? -1.218 6.632 28.426 1.00 86.69 644 GLU A C 1
ATOM 5152 O O . GLU A 1 644 ? -2.334 6.823 27.941 1.00 86.69 644 GLU A O 1
ATOM 5157 N N . ARG A 1 645 ? -0.232 6.073 27.712 1.00 89.38 645 ARG A N 1
ATOM 5158 C CA . ARG A 1 645 ? -0.392 5.609 26.323 1.00 89.38 645 ARG A CA 1
ATOM 5159 C C . ARG A 1 645 ? -1.373 4.449 26.204 1.00 89.38 645 ARG A C 1
ATOM 5161 O O . ARG A 1 645 ? -2.214 4.469 25.309 1.00 89.38 645 ARG A O 1
ATOM 5168 N N . ASP A 1 646 ? -1.257 3.460 27.085 1.00 88.50 646 ASP A N 1
ATOM 5169 C CA . ASP A 1 646 ? -2.108 2.270 27.075 1.00 88.50 646 ASP A CA 1
ATOM 5170 C C . ASP A 1 646 ? -3.555 2.640 27.461 1.00 88.50 646 ASP A C 1
ATOM 5172 O O . ASP A 1 646 ? -4.486 2.218 26.784 1.00 88.50 646 ASP A O 1
ATOM 5176 N N . LEU A 1 647 ? -3.758 3.529 28.440 1.00 88.06 647 LEU A N 1
ATOM 5177 C CA . LEU A 1 647 ? -5.079 4.056 28.809 1.00 88.06 647 LEU A CA 1
ATOM 5178 C C . LEU A 1 647 ? -5.735 4.861 27.684 1.00 88.06 647 LEU A C 1
ATOM 5180 O O . LEU A 1 647 ? -6.905 4.650 27.375 1.00 88.06 647 LEU A O 1
ATOM 5184 N N . ASN A 1 648 ? -4.998 5.763 27.028 1.00 89.75 648 ASN A N 1
ATOM 5185 C CA . ASN A 1 648 ? -5.571 6.514 25.909 1.00 89.75 648 ASN A CA 1
ATOM 5186 C C . ASN A 1 648 ? -5.846 5.612 24.695 1.00 89.75 648 ASN A C 1
ATOM 5188 O O . ASN A 1 648 ? -6.776 5.874 23.938 1.00 89.75 648 ASN A O 1
ATOM 5192 N N . CYS A 1 649 ? -5.060 4.549 24.503 1.00 89.19 649 CYS A N 1
ATOM 5193 C CA . CYS A 1 649 ? -5.337 3.557 23.470 1.00 89.19 649 CYS A CA 1
ATOM 5194 C C . CYS A 1 649 ? -6.573 2.706 23.821 1.00 89.19 649 CYS A C 1
ATOM 5196 O O . CYS A 1 649 ? -7.364 2.435 22.925 1.00 89.19 649 CYS A O 1
ATOM 5198 N N . LEU A 1 650 ? -6.794 2.347 25.095 1.00 89.69 650 LEU A N 1
ATOM 5199 C CA . LEU A 1 650 ? -8.038 1.706 25.553 1.00 89.69 650 LEU A CA 1
ATOM 5200 C C . LEU A 1 650 ? -9.251 2.609 25.321 1.00 89.69 650 LEU A C 1
ATOM 5202 O O . LEU A 1 650 ? -10.256 2.144 24.796 1.00 89.69 650 LEU A O 1
ATOM 5206 N N . ARG A 1 651 ? -9.130 3.906 25.633 1.00 89.75 651 ARG A N 1
ATOM 5207 C CA . ARG A 1 651 ? -10.174 4.903 25.360 1.00 89.75 651 ARG A CA 1
ATOM 5208 C C . ARG A 1 651 ? -10.517 4.977 23.872 1.00 89.75 651 ARG A C 1
ATOM 5210 O O . ARG A 1 651 ? -11.683 4.916 23.522 1.00 89.75 651 ARG A O 1
ATOM 5217 N N . GLN A 1 652 ? -9.510 5.052 22.998 1.00 89.62 652 GLN A N 1
ATOM 5218 C CA . GLN A 1 652 ? -9.739 5.043 21.547 1.00 89.62 652 GLN A CA 1
ATOM 5219 C C . GLN A 1 652 ? -10.435 3.759 21.085 1.00 89.62 652 GLN A C 1
ATOM 5221 O O . GLN A 1 652 ? -11.344 3.831 20.270 1.00 89.62 652 GLN A O 1
ATOM 5226 N N . VAL A 1 653 ? -10.043 2.592 21.606 1.00 89.88 653 VAL A N 1
ATOM 5227 C CA . VAL A 1 653 ? -10.714 1.322 21.285 1.00 89.88 653 VAL A CA 1
ATOM 5228 C C . VAL A 1 653 ? -12.168 1.332 21.754 1.00 89.88 653 VAL A C 1
ATOM 5230 O O . VAL A 1 653 ? -13.042 0.941 20.989 1.00 89.88 653 VAL A O 1
ATOM 5233 N N . TYR A 1 654 ? -12.440 1.819 22.966 1.00 90.38 654 TYR A N 1
ATOM 5234 C CA . TYR A 1 654 ? -13.801 1.958 23.480 1.00 90.38 654 TYR A CA 1
ATOM 5235 C C . TYR A 1 654 ? -14.647 2.879 22.586 1.00 90.38 654 TYR A C 1
ATOM 5237 O O . TYR A 1 654 ? -15.717 2.471 22.147 1.00 90.38 654 TYR A O 1
ATOM 5245 N N . ASP A 1 655 ? -14.127 4.055 22.216 1.00 89.25 655 ASP A N 1
ATOM 5246 C CA . ASP A 1 655 ? -14.809 5.004 21.323 1.00 89.25 655 ASP A CA 1
ATOM 5247 C C . ASP A 1 655 ? -15.104 4.380 19.937 1.00 89.25 655 ASP A C 1
ATOM 5249 O O . ASP A 1 655 ? -16.158 4.636 19.343 1.00 89.25 655 ASP A O 1
ATOM 5253 N N . LEU A 1 656 ? -14.188 3.557 19.403 1.00 89.38 656 LEU A N 1
ATOM 5254 C CA . LEU A 1 656 ? -14.364 2.840 18.129 1.00 89.38 656 LEU A CA 1
ATOM 5255 C C . LEU A 1 656 ? -15.415 1.730 18.222 1.00 89.38 656 LEU A C 1
ATOM 5257 O O . LEU A 1 656 ? -16.176 1.527 17.272 1.00 89.38 656 LEU A O 1
ATOM 5261 N N . LEU A 1 657 ? -15.465 1.017 19.348 1.00 88.50 657 LEU A N 1
ATOM 5262 C CA . LEU A 1 657 ? -16.486 0.010 19.607 1.00 88.50 657 LEU A CA 1
ATOM 5263 C C . LEU A 1 657 ? -17.848 0.687 19.787 1.00 88.50 657 LEU A C 1
ATOM 5265 O O . LEU A 1 657 ? -18.759 0.391 19.023 1.00 88.50 657 LEU A O 1
ATOM 5269 N N . GLU A 1 658 ? -17.993 1.650 20.694 1.00 88.62 658 GLU A N 1
ATOM 5270 C CA . GLU A 1 658 ? -19.267 2.328 20.975 1.00 88.62 658 GLU A CA 1
ATOM 5271 C C . GLU A 1 658 ? -19.907 2.922 19.707 1.00 88.62 658 GLU A C 1
ATOM 5273 O O . GLU A 1 658 ? -21.086 2.696 19.436 1.00 88.62 658 GLU A O 1
ATOM 5278 N N . ASN A 1 659 ? -19.113 3.605 18.873 1.00 87.44 659 ASN A N 1
ATOM 5279 C CA . ASN A 1 659 ? -19.598 4.247 17.646 1.00 87.44 659 ASN A CA 1
ATOM 5280 C C . ASN A 1 659 ? -19.620 3.331 16.410 1.00 87.44 659 ASN A C 1
ATOM 5282 O O . ASN A 1 659 ? -19.976 3.797 15.328 1.00 87.44 659 ASN A O 1
ATOM 5286 N N . ASP A 1 660 ? -19.186 2.077 16.546 1.00 83.06 660 ASP A N 1
ATOM 5287 C CA . ASP A 1 660 ? -19.029 1.107 15.452 1.00 83.06 660 ASP A CA 1
ATOM 5288 C C . ASP A 1 660 ? -18.173 1.614 14.274 1.00 83.06 660 ASP A C 1
ATOM 5290 O O . ASP A 1 660 ? -18.392 1.297 13.105 1.00 83.06 660 ASP A O 1
ATOM 5294 N N . LYS A 1 661 ? -17.172 2.445 14.585 1.00 84.44 661 LYS A N 1
ATOM 5295 C CA . LYS A 1 661 ? -16.259 3.027 13.596 1.00 84.44 661 LYS A CA 1
ATOM 5296 C C . LYS A 1 661 ? -15.001 2.186 13.494 1.00 84.44 661 LYS A C 1
ATOM 5298 O O . LYS A 1 661 ? -14.410 1.826 14.505 1.00 84.44 661 LYS A O 1
ATOM 5303 N N . LYS A 1 662 ? -14.541 1.952 12.267 1.00 85.06 662 LYS A N 1
ATOM 5304 C CA . LYS A 1 662 ? -13.259 1.295 11.991 1.00 85.06 662 LYS A CA 1
ATOM 5305 C C . LYS A 1 662 ? -12.152 2.341 11.847 1.00 85.06 662 LYS A C 1
ATOM 5307 O O . LYS A 1 662 ? -12.379 3.397 11.262 1.00 85.06 662 LYS A O 1
ATOM 5312 N N . SER A 1 663 ? -10.960 2.057 12.372 1.00 85.12 663 SER A N 1
ATOM 5313 C CA . SER A 1 663 ? -9.804 2.965 12.276 1.00 85.12 663 SER A CA 1
ATOM 5314 C C . SER A 1 663 ? -8.499 2.217 12.028 1.00 85.12 663 SER A C 1
ATOM 5316 O O . SER A 1 663 ? -8.281 1.105 12.515 1.00 85.12 663 SER A O 1
ATOM 5318 N N . THR A 1 664 ? -7.591 2.819 11.263 1.00 85.88 664 THR A N 1
ATOM 5319 C CA . THR A 1 664 ? -6.276 2.235 10.987 1.00 85.88 664 THR A CA 1
ATOM 5320 C C . THR A 1 664 ? -5.252 2.571 12.078 1.00 85.88 664 THR A C 1
ATOM 5322 O O . THR A 1 664 ? -5.305 3.603 12.743 1.00 85.88 664 THR A O 1
ATOM 5325 N N . LYS A 1 665 ? -4.208 1.735 12.214 1.00 84.19 665 LYS A N 1
ATOM 5326 C CA . LYS A 1 665 ? -3.060 1.977 13.125 1.00 84.19 665 LYS A CA 1
ATOM 5327 C C . LYS A 1 665 ? -2.449 3.378 12.957 1.00 84.19 665 LYS A C 1
ATOM 5329 O O . LYS A 1 665 ? -1.977 3.974 13.922 1.00 84.19 665 LYS A O 1
ATOM 5334 N N . ARG A 1 666 ? -2.421 3.884 11.719 1.00 82.12 666 ARG A N 1
ATOM 5335 C CA . ARG A 1 666 ? -1.859 5.200 11.390 1.00 82.12 666 ARG A CA 1
ATOM 5336 C C . ARG A 1 666 ? -2.778 6.329 11.836 1.00 82.12 666 ARG A C 1
ATOM 5338 O O . ARG A 1 666 ? -2.275 7.292 12.400 1.00 82.12 666 ARG A O 1
ATOM 5345 N N . GLU A 1 667 ? -4.082 6.208 11.615 1.00 84.06 667 GLU A N 1
ATOM 5346 C CA . GLU A 1 667 ? -5.064 7.212 12.041 1.00 84.06 667 GLU A CA 1
ATOM 5347 C C . GLU A 1 667 ? -5.076 7.366 13.558 1.00 84.06 667 GLU A C 1
ATOM 5349 O O . GLU A 1 667 ? -4.873 8.479 14.041 1.00 84.06 667 GLU A O 1
ATOM 5354 N N . MET A 1 668 ? -5.141 6.253 14.298 1.00 85.69 668 MET A N 1
ATOM 5355 C CA . MET A 1 668 ? -5.056 6.273 15.764 1.00 85.69 668 MET A CA 1
ATOM 5356 C C . MET A 1 668 ? -3.744 6.914 16.270 1.00 85.69 668 MET A C 1
ATOM 5358 O O . MET A 1 668 ? -3.718 7.637 17.267 1.00 85.69 668 MET A O 1
ATOM 5362 N N . TYR A 1 669 ? -2.625 6.708 15.559 1.00 86.88 669 TYR A N 1
ATOM 5363 C CA . TYR A 1 669 ? -1.361 7.386 15.871 1.00 86.88 669 TYR A CA 1
ATOM 5364 C C . TYR A 1 669 ? -1.401 8.895 15.570 1.00 86.88 669 TYR A C 1
ATOM 5366 O O . TYR A 1 669 ? -0.856 9.685 16.346 1.00 86.88 669 TYR A O 1
ATOM 5374 N N . TYR A 1 670 ? -2.003 9.314 14.452 1.00 85.94 670 TYR A N 1
ATOM 5375 C CA . TYR A 1 670 ? -2.052 10.724 14.056 1.00 85.94 670 TYR A CA 1
ATOM 5376 C C . TYR A 1 670 ? -2.991 11.555 14.926 1.00 85.94 670 TYR A C 1
ATOM 5378 O O . TYR A 1 670 ? -2.677 12.720 15.178 1.00 85.94 670 TYR A O 1
ATOM 5386 N N . GLU A 1 671 ? -4.075 10.961 15.421 1.00 84.44 671 GLU A N 1
ATOM 5387 C CA . GLU A 1 671 ? -5.016 11.618 16.328 1.00 84.44 671 GLU A CA 1
ATOM 5388 C C . GLU A 1 671 ? -4.316 12.109 17.608 1.00 84.44 671 GLU A C 1
ATOM 5390 O O . GLU A 1 671 ? -4.513 13.245 18.036 1.00 84.44 671 GLU A O 1
ATOM 5395 N N . PHE A 1 672 ? -3.381 11.311 18.145 1.00 84.25 672 PHE A N 1
ATOM 5396 C CA . PHE A 1 672 ? -2.614 11.639 19.354 1.00 84.25 672 PHE A CA 1
ATOM 5397 C C . PHE A 1 672 ? -1.096 11.563 19.151 1.00 84.25 672 PHE A C 1
ATOM 5399 O O . PHE A 1 672 ? -0.354 10.995 19.962 1.00 84.25 672 PHE A O 1
ATOM 5406 N N . LYS A 1 673 ? -0.595 12.208 18.090 1.00 86.94 673 LYS A N 1
ATOM 5407 C CA . LYS A 1 673 ? 0.839 12.195 17.740 1.00 86.94 673 LYS A CA 1
ATOM 5408 C C . LYS A 1 673 ? 1.756 12.658 18.883 1.00 86.94 673 LYS A C 1
ATOM 5410 O O . LYS A 1 673 ? 2.855 12.123 19.044 1.00 86.94 673 LYS A O 1
ATOM 5415 N N . ALA A 1 674 ? 1.309 13.632 19.679 1.00 84.06 674 ALA A N 1
ATOM 5416 C CA . ALA A 1 674 ? 2.072 14.177 20.804 1.00 84.06 674 ALA A CA 1
ATOM 5417 C C . ALA A 1 674 ? 2.310 13.147 21.925 1.00 84.06 674 ALA A C 1
ATOM 5419 O O . ALA A 1 674 ? 3.396 13.119 22.498 1.00 84.06 674 ALA A O 1
ATOM 5420 N N . LEU A 1 675 ? 1.338 12.266 22.190 1.00 84.81 675 LEU A N 1
ATOM 5421 C CA . LEU A 1 675 ? 1.405 11.273 23.269 1.00 84.81 675 LEU A CA 1
ATOM 5422 C C . LEU A 1 675 ? 2.293 10.076 22.894 1.00 84.81 675 LEU A C 1
ATOM 5424 O O . LEU A 1 675 ? 3.167 9.638 23.655 1.00 84.81 675 LEU A O 1
ATOM 5428 N N . PHE A 1 676 ? 2.089 9.535 21.690 1.00 84.38 676 PHE A N 1
ATOM 5429 C CA . PHE A 1 676 ? 2.802 8.335 21.254 1.00 84.38 676 PHE A CA 1
ATOM 5430 C C . PHE A 1 676 ? 4.224 8.634 20.790 1.00 84.38 676 PHE A C 1
ATOM 5432 O O . PHE A 1 676 ? 5.095 7.781 20.971 1.00 84.38 676 PHE A O 1
ATOM 5439 N N . THR A 1 677 ? 4.499 9.840 20.274 1.00 85.50 677 THR A N 1
ATOM 5440 C CA . THR A 1 677 ? 5.766 10.315 19.671 1.00 85.50 677 THR A CA 1
ATOM 5441 C C . THR A 1 677 ? 6.220 9.507 18.447 1.00 85.50 677 THR A C 1
ATOM 5443 O O . THR A 1 677 ? 6.367 10.064 17.364 1.00 85.50 677 THR A O 1
ATOM 5446 N N . THR A 1 678 ? 6.360 8.185 18.572 1.00 87.00 678 THR A N 1
ATOM 5447 C CA . THR A 1 678 ? 6.791 7.239 17.533 1.00 87.00 678 THR A CA 1
ATOM 5448 C C . THR A 1 678 ? 5.718 6.174 17.306 1.00 87.00 678 THR A C 1
ATOM 5450 O O . THR A 1 678 ? 5.154 5.660 18.271 1.00 87.00 678 THR A O 1
ATOM 5453 N N . GLN A 1 679 ? 5.493 5.764 16.053 1.00 83.44 679 GLN A N 1
ATOM 5454 C CA . GLN A 1 679 ? 4.508 4.726 15.706 1.00 83.44 679 GLN A CA 1
ATOM 5455 C C . GLN A 1 679 ? 4.766 3.383 16.420 1.00 83.44 679 GLN A C 1
ATOM 5457 O O . GLN A 1 679 ? 3.827 2.723 16.850 1.00 83.44 679 GLN A O 1
ATOM 5462 N N . LYS A 1 680 ? 6.037 3.035 16.673 1.00 84.88 680 LYS A N 1
ATOM 5463 C CA . LYS A 1 680 ? 6.422 1.842 17.452 1.00 84.88 680 LYS A CA 1
ATOM 5464 C C . LYS A 1 680 ? 5.796 1.794 18.851 1.00 84.88 680 LYS A C 1
ATOM 5466 O O . LYS A 1 680 ? 5.506 0.707 19.344 1.00 84.88 680 LYS A O 1
ATOM 5471 N N . ASN A 1 681 ? 5.610 2.948 19.497 1.00 87.12 681 ASN A N 1
ATOM 5472 C CA . ASN A 1 681 ? 5.004 3.006 20.828 1.00 87.12 681 ASN A CA 1
ATOM 5473 C C . ASN A 1 681 ? 3.508 2.698 20.753 1.00 87.12 681 ASN A C 1
ATOM 5475 O O . ASN A 1 681 ? 3.015 1.952 21.588 1.00 87.12 681 ASN A O 1
ATOM 5479 N N . MET A 1 682 ? 2.825 3.203 19.721 1.00 87.00 682 MET A N 1
ATOM 5480 C CA . MET A 1 682 ? 1.417 2.897 19.469 1.00 87.00 682 MET A CA 1
ATOM 5481 C C . MET A 1 682 ? 1.213 1.408 19.169 1.00 87.00 682 MET A C 1
ATOM 5483 O O . MET A 1 682 ? 0.386 0.754 19.795 1.00 87.00 682 MET A O 1
ATOM 5487 N N . ASP A 1 683 ? 2.051 0.832 18.304 1.00 84.50 683 ASP A N 1
ATOM 5488 C CA . ASP A 1 683 ? 2.020 -0.608 18.016 1.00 84.50 683 ASP A CA 1
ATOM 5489 C C . ASP A 1 683 ? 2.285 -1.463 19.271 1.00 84.50 683 ASP A C 1
ATOM 5491 O O . ASP A 1 683 ? 1.780 -2.579 19.391 1.00 84.50 683 ASP A O 1
ATOM 5495 N N . SER A 1 684 ? 3.084 -0.961 20.221 1.00 85.69 684 SER A N 1
ATOM 5496 C CA . SER A 1 684 ? 3.301 -1.629 21.508 1.00 85.69 684 SER A CA 1
ATOM 5497 C C . SER A 1 684 ? 2.091 -1.531 22.441 1.00 85.69 684 SER A C 1
ATOM 5499 O O . SER A 1 684 ? 1.857 -2.481 23.190 1.00 85.69 684 SER A O 1
ATOM 5501 N N . SER A 1 685 ? 1.365 -0.412 22.434 1.00 87.56 685 SER A N 1
ATOM 5502 C CA . SER A 1 685 ? 0.152 -0.216 23.237 1.00 87.56 685 SER A CA 1
ATOM 5503 C C . SER A 1 685 ? -0.999 -1.069 22.716 1.00 87.56 685 SER A C 1
ATOM 5505 O O . SER A 1 685 ? -1.571 -1.837 23.483 1.00 87.56 685 SER A O 1
ATOM 5507 N N . ILE A 1 686 ? -1.238 -1.060 21.399 1.00 87.31 686 ILE A N 1
ATOM 5508 C CA . ILE A 1 686 ? -2.231 -1.929 20.746 1.00 87.31 686 ILE A CA 1
ATOM 5509 C C . ILE A 1 686 ? -1.958 -3.398 21.077 1.00 87.31 686 ILE A C 1
ATOM 5511 O O . ILE A 1 686 ? -2.877 -4.119 21.450 1.00 87.31 686 ILE A O 1
ATOM 5515 N N . ARG A 1 687 ? -0.692 -3.837 21.016 1.00 82.06 687 ARG A N 1
ATOM 5516 C CA . ARG A 1 687 ? -0.315 -5.208 21.394 1.00 82.06 687 ARG A CA 1
ATOM 5517 C C . ARG A 1 687 ? -0.665 -5.523 22.844 1.00 82.06 687 ARG A C 1
ATOM 5519 O O . ARG A 1 687 ? -1.260 -6.561 23.100 1.00 82.06 687 ARG A O 1
ATOM 5526 N N . SER A 1 688 ? -0.292 -4.632 23.762 1.00 85.50 688 SER A N 1
ATOM 5527 C CA . SER A 1 688 ? -0.544 -4.822 25.195 1.00 85.50 688 SER A CA 1
ATOM 5528 C C . SER A 1 688 ? -2.050 -4.935 25.464 1.00 85.50 688 SER A C 1
ATOM 5530 O O . SER A 1 688 ? -2.466 -5.767 26.257 1.00 85.50 688 SER A O 1
ATOM 5532 N N . ILE A 1 689 ? -2.870 -4.158 24.751 1.00 86.38 689 ILE A N 1
ATOM 5533 C CA . ILE A 1 689 ? -4.333 -4.175 24.872 1.00 86.38 689 ILE A CA 1
ATOM 5534 C C . ILE A 1 689 ? -4.955 -5.426 24.250 1.00 86.38 689 ILE A C 1
ATOM 5536 O O . ILE A 1 689 ? -5.837 -6.015 24.862 1.00 86.38 689 ILE A O 1
ATOM 5540 N N . CYS A 1 690 ? -4.489 -5.868 23.079 1.00 83.31 690 CYS A N 1
ATOM 5541 C CA . CYS A 1 690 ? -4.961 -7.122 22.481 1.00 83.31 690 CYS A CA 1
ATOM 5542 C C . CYS A 1 690 ? -4.641 -8.320 23.391 1.00 83.31 690 CYS A C 1
ATOM 5544 O O . CYS A 1 690 ? -5.463 -9.214 23.536 1.00 83.31 690 CYS A O 1
ATOM 5546 N N . GLU A 1 691 ? -3.464 -8.323 24.031 1.00 81.75 691 GLU A N 1
ATOM 5547 C CA . GLU A 1 691 ? -3.092 -9.333 25.032 1.00 81.75 691 GLU A CA 1
ATOM 5548 C C . GLU A 1 691 ? -3.950 -9.228 26.301 1.00 81.75 691 GLU A C 1
ATOM 5550 O O . GLU A 1 691 ? -4.347 -10.251 26.842 1.00 81.75 691 GLU A O 1
ATOM 5555 N N . LEU A 1 692 ? -4.257 -8.012 26.762 1.00 83.56 692 LEU A N 1
ATOM 5556 C CA . LEU A 1 692 ? -5.077 -7.767 27.951 1.00 83.56 692 LEU A CA 1
ATOM 5557 C C . LEU A 1 692 ? -6.540 -8.207 27.762 1.00 83.56 692 LEU A C 1
ATOM 5559 O O . LEU A 1 692 ? -7.124 -8.808 28.662 1.00 83.56 692 LEU A O 1
ATOM 5563 N N . LEU A 1 693 ? -7.138 -7.885 26.612 1.00 81.75 693 LEU A N 1
ATOM 5564 C CA . LEU A 1 693 ? -8.533 -8.214 26.297 1.00 81.75 693 LEU A CA 1
ATOM 5565 C C . LEU A 1 693 ? -8.702 -9.662 25.798 1.00 81.75 693 LEU A C 1
ATOM 5567 O O . LEU A 1 693 ? -9.824 -10.171 25.807 1.00 81.75 693 LEU A O 1
ATOM 5571 N N . ASP A 1 694 ? -7.595 -10.308 25.409 1.00 79.50 694 ASP A N 1
ATOM 5572 C CA . ASP A 1 694 ? -7.523 -11.593 24.693 1.00 79.50 694 ASP A CA 1
ATOM 5573 C C . ASP A 1 694 ? -8.396 -11.611 23.428 1.00 79.50 694 ASP A C 1
ATOM 5575 O O . ASP A 1 694 ? -9.052 -12.593 23.099 1.00 79.50 694 ASP A O 1
ATOM 5579 N N . GLU A 1 695 ? -8.405 -10.488 22.708 1.00 81.06 695 GLU A N 1
ATOM 5580 C CA . GLU A 1 695 ? -9.203 -10.300 21.498 1.00 81.06 695 GLU A CA 1
ATOM 5581 C C . GLU A 1 695 ? -8.327 -9.983 20.289 1.00 81.06 695 GLU A C 1
ATOM 5583 O O . GLU A 1 695 ? -7.266 -9.350 20.380 1.00 81.06 695 GLU A O 1
ATOM 5588 N N . LYS A 1 696 ? -8.796 -10.408 19.112 1.00 75.44 696 LYS A N 1
ATOM 5589 C CA . LYS A 1 696 ? -8.158 -10.043 17.847 1.00 75.44 696 LYS A CA 1
ATOM 5590 C C . LYS A 1 696 ? -8.381 -8.566 17.558 1.00 75.44 696 LYS A C 1
ATOM 5592 O O . LYS A 1 696 ? -9.410 -7.984 17.875 1.00 75.44 696 LYS A O 1
ATOM 5597 N N . ARG A 1 697 ? -7.432 -7.984 16.834 1.00 77.81 697 ARG A N 1
ATOM 5598 C CA . ARG A 1 697 ? -7.480 -6.591 16.392 1.00 77.81 697 ARG A CA 1
ATOM 5599 C C . ARG A 1 697 ? -8.752 -6.249 15.587 1.00 77.81 697 ARG A C 1
ATOM 5601 O O . ARG A 1 697 ? -9.286 -5.153 15.733 1.00 77.81 697 ARG A O 1
ATOM 5608 N N . GLU A 1 698 ? -9.216 -7.190 14.768 1.00 73.81 698 GLU A N 1
ATOM 5609 C CA . GLU A 1 698 ? -10.441 -7.077 13.963 1.00 73.81 698 GLU A CA 1
ATOM 5610 C C . GLU A 1 698 ? -11.679 -6.882 14.854 1.00 73.81 698 GLU A C 1
ATOM 5612 O O . GLU A 1 698 ? -12.472 -5.980 14.600 1.00 73.81 698 GLU A O 1
ATOM 5617 N N . ASN A 1 699 ? -11.772 -7.632 15.960 1.00 79.38 699 ASN A N 1
ATOM 5618 C CA . ASN A 1 699 ? -12.863 -7.531 16.939 1.00 79.38 699 ASN A CA 1
ATOM 5619 C C . ASN A 1 699 ? -12.846 -6.205 17.719 1.00 79.38 699 ASN A C 1
ATOM 5621 O O . ASN A 1 699 ? -13.849 -5.833 18.316 1.00 79.38 699 ASN A O 1
ATOM 5625 N N . LEU A 1 700 ? -11.714 -5.490 17.719 1.00 83.50 700 LEU A N 1
ATOM 5626 C CA . LEU A 1 700 ? -11.546 -4.183 18.362 1.00 83.50 700 LEU A CA 1
ATOM 5627 C C . LEU A 1 700 ? -11.771 -3.007 17.392 1.00 83.50 700 LEU A C 1
ATOM 5629 O O . LEU A 1 700 ? -11.407 -1.878 17.711 1.00 83.50 700 LEU A O 1
ATOM 5633 N N . ASN A 1 701 ? -12.308 -3.260 16.191 1.00 85.81 701 ASN A N 1
ATOM 5634 C CA . ASN A 1 701 ? -12.507 -2.270 15.124 1.00 85.81 701 ASN A CA 1
ATOM 5635 C C . ASN A 1 701 ? -11.220 -1.559 14.646 1.00 85.81 701 ASN A C 1
ATOM 5637 O O . ASN A 1 701 ? -11.273 -0.502 14.007 1.00 85.81 701 ASN A O 1
ATOM 5641 N N . ILE A 1 702 ? -10.038 -2.143 14.882 1.00 84.81 702 ILE A N 1
ATOM 5642 C CA . ILE A 1 702 ? -8.774 -1.578 14.396 1.00 84.81 702 ILE A CA 1
ATOM 5643 C C . ILE A 1 702 ? -8.346 -2.307 13.105 1.00 84.81 702 ILE A C 1
ATOM 5645 O O . ILE A 1 702 ? -7.841 -3.422 13.145 1.00 84.81 702 ILE A O 1
ATOM 5649 N N . GLN A 1 703 ? -8.407 -1.656 11.945 1.00 76.69 703 GLN A N 1
ATOM 5650 C CA . GLN A 1 703 ? -8.096 -2.277 10.644 1.00 76.69 703 GLN A CA 1
ATOM 5651 C C . GLN A 1 703 ? -6.617 -2.240 10.268 1.00 76.69 703 GLN A C 1
ATOM 5653 O O . GLN A 1 703 ? -5.952 -1.199 10.371 1.00 76.69 703 GLN A O 1
ATOM 5658 N N . ALA A 1 704 ? -6.064 -3.349 9.778 1.00 67.50 704 ALA A N 1
ATOM 5659 C CA . ALA A 1 704 ? -4.720 -3.356 9.220 1.00 67.50 704 ALA A CA 1
ATOM 5660 C C . ALA A 1 704 ? -4.621 -2.563 7.913 1.00 67.50 704 ALA A C 1
ATOM 5662 O O . ALA A 1 704 ? -5.466 -2.638 7.031 1.00 67.50 704 ALA A O 1
ATOM 5663 N N . SER A 1 705 ? -3.543 -1.780 7.798 1.00 68.69 705 SER A N 1
ATOM 5664 C CA . SER A 1 705 ? -3.167 -1.179 6.522 1.00 68.69 705 SER A CA 1
ATOM 5665 C C . SER A 1 705 ? -2.524 -2.286 5.701 1.00 68.69 705 SER A C 1
ATOM 5667 O O . SER A 1 705 ? -1.356 -2.620 5.921 1.00 68.69 705 SER A O 1
ATOM 5669 N N . GLY A 1 706 ? -3.324 -2.893 4.833 1.00 69.50 706 GLY A N 1
ATOM 5670 C CA . GLY A 1 706 ? -2.854 -3.921 3.927 1.00 69.50 706 GLY A CA 1
ATOM 5671 C C . GLY A 1 706 ? -1.882 -3.349 2.903 1.00 69.50 706 GLY A C 1
ATOM 5672 O O . GLY A 1 706 ? -2.047 -2.224 2.422 1.00 69.50 706 GLY A O 1
ATOM 5673 N N . ARG A 1 707 ? -0.809 -4.094 2.640 1.00 82.31 707 ARG A N 1
ATOM 5674 C CA . ARG A 1 707 ? 0.197 -3.748 1.620 1.00 82.31 707 ARG A CA 1
ATOM 5675 C C . ARG A 1 707 ? 0.189 -4.713 0.444 1.00 82.31 707 ARG A C 1
ATOM 5677 O O . ARG A 1 707 ? 0.795 -4.398 -0.581 1.00 82.31 707 ARG A O 1
ATOM 5684 N N . GLY A 1 708 ? -0.452 -5.866 0.615 1.00 87.12 708 GLY A N 1
ATOM 5685 C CA . GLY A 1 708 ? -0.478 -6.898 -0.399 1.00 87.12 708 GLY A CA 1
ATOM 5686 C C . GLY A 1 708 ? -1.388 -6.567 -1.574 1.00 87.12 708 GLY A C 1
ATOM 5687 O O . GLY A 1 708 ? -2.363 -5.829 -1.437 1.00 87.12 708 GLY A O 1
ATOM 5688 N N . LEU A 1 709 ? -1.049 -7.123 -2.731 1.00 92.19 709 LEU A N 1
ATOM 5689 C CA . LEU A 1 709 ? -1.835 -7.057 -3.955 1.00 92.19 709 LEU A CA 1
ATOM 5690 C C . LEU A 1 709 ? -2.251 -8.466 -4.361 1.00 92.19 709 LEU A C 1
ATOM 5692 O O . LEU A 1 709 ? -1.501 -9.425 -4.166 1.00 92.19 709 LEU A O 1
ATOM 5696 N N . LEU A 1 710 ? -3.442 -8.566 -4.935 1.00 91.81 710 LEU A N 1
ATOM 5697 C CA . LEU A 1 710 ? -4.008 -9.789 -5.476 1.00 91.81 710 LEU A CA 1
ATOM 5698 C C . LEU A 1 710 ? -4.445 -9.551 -6.925 1.00 91.81 710 LEU A C 1
ATOM 5700 O O . LEU A 1 710 ? -5.063 -8.530 -7.223 1.00 91.81 710 LEU A O 1
ATOM 5704 N N . ARG A 1 711 ? -4.165 -10.507 -7.812 1.00 91.00 711 ARG A N 1
ATOM 5705 C CA . ARG A 1 711 ? -4.631 -10.520 -9.206 1.00 91.00 711 ARG A CA 1
ATOM 5706 C C . ARG A 1 711 ? -4.914 -11.952 -9.648 1.00 91.00 711 ARG A C 1
ATOM 5708 O O . ARG A 1 711 ? -4.171 -12.849 -9.278 1.00 91.00 711 ARG A O 1
ATOM 5715 N N . GLY A 1 712 ? -5.964 -12.188 -10.426 1.00 90.56 712 GLY A N 1
ATOM 5716 C CA . GLY A 1 712 ? -6.262 -13.503 -11.000 1.00 90.56 712 GLY A CA 1
ATOM 5717 C C . GLY A 1 712 ? -7.728 -13.906 -10.897 1.00 90.56 712 GLY A C 1
ATOM 5718 O O . GLY A 1 712 ? -8.607 -13.062 -10.757 1.00 90.56 712 GLY A O 1
ATOM 5719 N N . ALA A 1 713 ? -8.001 -15.208 -10.992 1.00 89.75 713 ALA A N 1
ATOM 5720 C CA . ALA A 1 713 ? -9.346 -15.775 -11.140 1.00 89.75 713 ALA A CA 1
ATOM 5721 C C . ALA A 1 713 ? -10.203 -15.779 -9.852 1.00 89.75 713 ALA A C 1
ATOM 5723 O O . ALA A 1 713 ? -10.680 -16.828 -9.413 1.00 89.75 713 ALA A O 1
ATOM 5724 N N . ILE A 1 714 ? -10.414 -14.603 -9.257 1.00 89.94 714 ILE A N 1
ATOM 5725 C CA . ILE A 1 714 ? -11.243 -14.403 -8.065 1.00 89.94 714 ILE A CA 1
ATOM 5726 C C . ILE A 1 714 ? -12.042 -13.101 -8.154 1.00 89.94 714 ILE A C 1
ATOM 5728 O O . ILE A 1 714 ? -11.536 -12.065 -8.585 1.00 89.94 714 ILE A O 1
ATOM 5732 N N . THR A 1 715 ? -13.289 -13.153 -7.703 1.00 88.88 715 THR A N 1
ATOM 5733 C CA . THR A 1 715 ? -14.211 -12.020 -7.676 1.00 88.88 715 THR A CA 1
ATOM 5734 C C . THR A 1 715 ? -14.817 -11.902 -6.281 1.00 88.88 715 THR A C 1
ATOM 5736 O O . THR A 1 715 ? -15.407 -12.857 -5.770 1.00 88.88 715 THR A O 1
ATOM 5739 N N . PHE A 1 716 ? -14.672 -10.733 -5.657 1.00 87.00 716 PHE A N 1
ATOM 5740 C CA . PHE A 1 716 ? -15.221 -10.436 -4.333 1.00 87.00 716 PHE A CA 1
ATOM 5741 C C . PHE A 1 716 ? -16.553 -9.698 -4.456 1.00 87.00 716 PHE A C 1
ATOM 5743 O O . PHE A 1 716 ? -16.682 -8.781 -5.269 1.00 87.00 716 PHE A O 1
ATOM 5750 N N . MET A 1 717 ? -17.528 -10.065 -3.623 1.00 82.06 717 MET A N 1
ATOM 5751 C CA . MET A 1 717 ? -18.767 -9.308 -3.451 1.00 82.06 717 MET A CA 1
ATOM 5752 C C . MET A 1 717 ? -18.672 -8.570 -2.115 1.00 82.06 717 MET A C 1
ATOM 5754 O O . MET A 1 717 ? -18.554 -9.190 -1.059 1.00 82.06 717 MET A O 1
ATOM 5758 N N . THR A 1 718 ? -18.631 -7.238 -2.167 1.00 70.38 718 THR A N 1
ATOM 5759 C CA . THR A 1 718 ? -18.527 -6.387 -0.973 1.00 70.38 718 THR A CA 1
ATOM 5760 C C . THR A 1 718 ? -19.726 -5.455 -0.874 1.00 70.38 718 THR A C 1
ATOM 5762 O O . THR A 1 718 ? -20.128 -4.860 -1.873 1.00 70.38 718 THR A O 1
ATOM 5765 N N . ASP A 1 719 ? -20.252 -5.280 0.340 1.00 64.81 719 ASP A N 1
ATOM 5766 C CA . ASP A 1 719 ? -21.410 -4.413 0.602 1.00 64.81 719 ASP A CA 1
ATOM 5767 C C . ASP A 1 719 ? -21.106 -2.925 0.341 1.00 64.81 719 ASP A C 1
ATOM 5769 O O . ASP A 1 719 ? -21.991 -2.157 -0.027 1.00 64.81 719 ASP A O 1
ATOM 5773 N N . GLU A 1 720 ? -19.841 -2.514 0.501 1.00 59.38 720 GLU A N 1
ATOM 5774 C CA . GLU A 1 720 ? -19.400 -1.115 0.377 1.00 59.38 720 GLU A CA 1
ATOM 5775 C C . GLU A 1 720 ? -18.869 -0.747 -1.023 1.00 59.38 720 GLU A C 1
ATOM 5777 O O . GLU A 1 720 ? -19.058 0.387 -1.463 1.00 59.38 720 GLU A O 1
ATOM 5782 N N . MET A 1 721 ? -18.182 -1.665 -1.724 1.00 58.50 721 MET A N 1
ATOM 5783 C CA . MET A 1 721 ? -17.494 -1.377 -3.001 1.00 58.50 721 MET A CA 1
ATOM 5784 C C . MET A 1 721 ? -18.088 -2.111 -4.214 1.00 58.50 721 MET A C 1
ATOM 5786 O O . MET A 1 721 ? -17.584 -1.957 -5.327 1.00 58.50 721 MET A O 1
ATOM 5790 N N . GLY A 1 722 ? -19.170 -2.876 -4.033 1.00 73.31 722 GLY A N 1
ATOM 5791 C CA . GLY A 1 722 ? -19.800 -3.654 -5.098 1.00 73.31 722 GLY A CA 1
ATOM 5792 C C . GLY A 1 722 ? -19.004 -4.910 -5.469 1.00 73.31 722 GLY A C 1
ATOM 5793 O O . GLY A 1 722 ? -18.351 -5.527 -4.621 1.00 73.31 722 GLY A O 1
ATOM 5794 N N . VAL A 1 723 ? -19.090 -5.312 -6.742 1.00 81.44 723 VAL A N 1
ATOM 5795 C CA . VAL A 1 723 ? -18.393 -6.488 -7.289 1.00 81.44 723 VAL A CA 1
ATOM 5796 C C . VAL A 1 723 ? -16.991 -6.086 -7.740 1.00 81.44 723 VAL A C 1
ATOM 5798 O O . VAL A 1 723 ? -16.836 -5.271 -8.650 1.00 81.44 723 VAL A O 1
ATOM 5801 N N . VAL A 1 724 ? -15.969 -6.674 -7.121 1.00 83.38 724 VAL A N 1
ATOM 5802 C CA . VAL A 1 724 ? -14.558 -6.429 -7.440 1.00 83.38 724 VAL A CA 1
ATOM 5803 C C . VAL A 1 724 ? -13.984 -7.662 -8.131 1.00 83.38 724 VAL A C 1
ATOM 5805 O O . VAL A 1 724 ? -13.771 -8.690 -7.488 1.00 83.38 724 VAL A O 1
ATOM 5808 N N . ASP A 1 725 ? -13.726 -7.562 -9.436 1.00 84.62 725 ASP A N 1
ATOM 5809 C CA . ASP A 1 725 ? -13.112 -8.639 -10.222 1.00 84.62 725 ASP A CA 1
ATOM 5810 C C . ASP A 1 725 ? -11.580 -8.510 -10.260 1.00 84.62 725 ASP A C 1
ATOM 5812 O O . ASP A 1 725 ? -11.028 -7.558 -10.819 1.00 84.62 725 ASP A O 1
ATOM 5816 N N . GLY A 1 726 ? -10.892 -9.492 -9.672 1.00 84.31 726 GLY A N 1
ATOM 5817 C CA . GLY A 1 726 ? -9.436 -9.574 -9.619 1.00 84.31 726 GLY A CA 1
ATOM 5818 C C . GLY A 1 726 ? -8.773 -9.973 -10.937 1.00 84.31 726 GLY A C 1
ATOM 5819 O O . GLY A 1 726 ? -7.548 -9.900 -11.030 1.00 84.31 726 GLY A O 1
ATOM 5820 N N . ARG A 1 727 ? -9.530 -10.373 -11.970 1.00 84.69 727 ARG A N 1
ATOM 5821 C CA . ARG A 1 727 ? -8.969 -10.644 -13.308 1.00 84.69 727 ARG A CA 1
ATOM 5822 C C . ARG A 1 727 ? -8.625 -9.357 -14.058 1.00 84.69 727 ARG A C 1
ATOM 5824 O O . ARG A 1 727 ? -7.661 -9.325 -14.821 1.00 84.69 727 ARG A O 1
ATOM 5831 N N . VAL A 1 728 ? -9.413 -8.304 -13.838 1.00 83.56 728 VAL A N 1
ATOM 5832 C CA . VAL A 1 728 ? -9.328 -7.039 -14.586 1.00 83.56 728 VAL A CA 1
ATOM 5833 C C . VAL A 1 728 ? -8.333 -6.068 -13.951 1.00 83.56 728 VAL A C 1
ATOM 5835 O O . VAL A 1 728 ? -7.613 -5.377 -14.670 1.00 83.56 728 VAL A O 1
ATOM 5838 N N . GLN A 1 729 ? -8.275 -6.016 -12.618 1.00 86.25 729 GLN A N 1
ATOM 5839 C CA . GLN A 1 729 ? -7.473 -5.036 -11.884 1.00 86.25 729 GLN A CA 1
ATOM 5840 C C . GLN A 1 729 ? -6.732 -5.644 -10.691 1.00 86.25 729 GLN A C 1
ATOM 5842 O O . GLN A 1 729 ? -7.162 -6.642 -10.116 1.00 86.25 729 GLN A O 1
ATOM 5847 N N . ASP A 1 730 ? -5.645 -4.985 -10.287 1.00 87.44 730 ASP A N 1
ATOM 5848 C CA . ASP A 1 730 ? -4.917 -5.308 -9.061 1.00 87.44 730 ASP A CA 1
ATOM 5849 C C . ASP A 1 730 ? -5.779 -4.940 -7.845 1.00 87.44 730 ASP A C 1
ATOM 5851 O O . ASP A 1 730 ? -6.118 -3.773 -7.628 1.00 87.44 730 ASP A O 1
ATOM 5855 N N . VAL A 1 731 ? -6.127 -5.930 -7.027 1.00 88.62 731 VAL A N 1
ATOM 5856 C CA . VAL A 1 731 ? -6.940 -5.746 -5.822 1.00 88.62 731 VAL A CA 1
ATOM 5857 C C . VAL A 1 731 ? -6.024 -5.560 -4.617 1.00 88.62 731 VAL A C 1
ATOM 5859 O O . VAL A 1 731 ? -5.205 -6.424 -4.300 1.00 88.62 731 VAL A O 1
ATOM 5862 N N . LEU A 1 732 ? -6.169 -4.437 -3.911 1.00 87.75 732 LEU A N 1
ATOM 5863 C CA . LEU A 1 732 ? -5.459 -4.204 -2.655 1.00 87.75 732 LEU A CA 1
ATOM 5864 C C . LEU A 1 732 ? -6.027 -5.105 -1.556 1.00 87.75 732 LEU A C 1
ATOM 5866 O O . LEU A 1 732 ? -7.203 -5.007 -1.210 1.00 87.75 732 LEU A O 1
ATOM 5870 N N . ILE A 1 733 ? -5.174 -5.935 -0.963 1.00 86.06 733 ILE A N 1
ATOM 5871 C CA . ILE A 1 733 ? -5.568 -6.837 0.115 1.00 86.06 733 ILE A CA 1
ATOM 5872 C C . ILE A 1 733 ? -5.847 -6.021 1.372 1.00 86.06 733 ILE A C 1
ATOM 5874 O O . ILE A 1 733 ? -4.952 -5.375 1.903 1.00 86.06 733 ILE A O 1
ATOM 5878 N N . THR A 1 734 ? -7.078 -6.069 1.871 1.00 80.38 734 THR A N 1
ATOM 5879 C CA . THR A 1 734 ? -7.491 -5.446 3.135 1.00 80.38 734 THR A CA 1
ATOM 5880 C C . THR A 1 734 ? -8.341 -6.425 3.938 1.00 80.38 734 THR A C 1
ATOM 5882 O O . THR A 1 734 ? -8.893 -7.368 3.373 1.00 80.38 734 THR A O 1
ATOM 5885 N N . ASP A 1 735 ? -8.473 -6.204 5.248 1.00 73.62 735 ASP A N 1
ATOM 5886 C CA . ASP A 1 735 ? -9.268 -7.085 6.122 1.00 73.62 735 ASP A CA 1
ATOM 5887 C C . ASP A 1 735 ? -10.754 -7.135 5.692 1.00 73.62 735 ASP A C 1
ATOM 5889 O O . ASP A 1 735 ? -11.431 -8.134 5.907 1.00 73.62 735 ASP A O 1
ATOM 5893 N N . ASN A 1 736 ? -11.243 -6.097 4.998 1.00 71.50 736 ASN A N 1
ATOM 5894 C CA . ASN A 1 736 ? -12.600 -6.036 4.443 1.00 71.50 736 ASN A CA 1
ATOM 5895 C C . ASN A 1 736 ? -12.860 -7.043 3.308 1.00 71.50 736 ASN A C 1
ATOM 5897 O O . ASN A 1 736 ? -14.016 -7.280 2.983 1.00 71.50 736 ASN A O 1
ATOM 5901 N N . LEU A 1 737 ? -11.825 -7.625 2.693 1.00 72.94 737 LEU A N 1
ATOM 5902 C CA . LEU A 1 737 ? -11.989 -8.658 1.659 1.00 72.94 737 LEU A CA 1
ATOM 5903 C C . LEU A 1 737 ? -12.195 -10.060 2.243 1.00 72.94 737 LEU A C 1
ATOM 5905 O O . LEU A 1 737 ? -12.474 -11.001 1.502 1.00 72.94 737 LEU A O 1
ATOM 5909 N N . ILE A 1 738 ? -12.055 -10.219 3.562 1.00 70.50 738 ILE A N 1
ATOM 5910 C CA . ILE A 1 738 ? -12.300 -11.480 4.267 1.00 70.50 738 ILE A CA 1
ATOM 5911 C C . ILE A 1 738 ? -13.810 -11.602 4.537 1.00 70.50 738 ILE A C 1
ATOM 5913 O O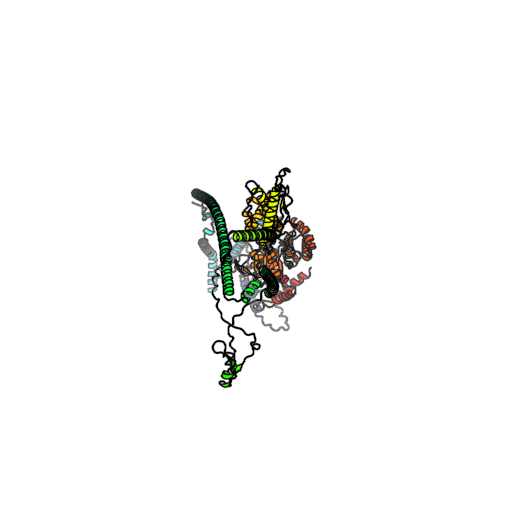 . ILE A 1 738 ? -14.261 -11.710 5.675 1.00 70.50 738 ILE A O 1
ATOM 5917 N N . THR A 1 739 ? -14.615 -11.533 3.478 1.00 69.00 739 THR A N 1
ATOM 5918 C CA . THR A 1 739 ? -16.064 -11.749 3.534 1.00 69.00 739 THR A CA 1
ATOM 5919 C C . THR A 1 739 ? -16.406 -13.171 3.094 1.00 69.00 739 THR A C 1
ATOM 5921 O O . THR A 1 739 ? -15.667 -13.797 2.324 1.00 69.00 739 THR A O 1
ATOM 5924 N N . PRO A 1 740 ? -17.526 -13.740 3.573 1.00 61.09 740 PRO A N 1
ATOM 5925 C CA . PRO A 1 740 ? -17.959 -15.065 3.144 1.00 61.09 740 PRO A CA 1
ATOM 5926 C C . PRO A 1 740 ? -18.314 -15.134 1.646 1.00 61.09 740 PRO A C 1
ATOM 5928 O O . PRO A 1 740 ? -18.250 -16.222 1.072 1.00 61.09 740 PRO A O 1
ATOM 5931 N N . ASP A 1 741 ? -18.591 -14.016 0.986 1.00 76.31 741 ASP A N 1
ATOM 5932 C CA . ASP A 1 741 ? -19.170 -14.007 -0.354 1.00 76.31 741 ASP A CA 1
ATOM 5933 C C . ASP A 1 741 ? -18.127 -13.681 -1.437 1.00 76.31 741 ASP A C 1
ATOM 5935 O O . ASP A 1 741 ? -17.926 -12.534 -1.837 1.00 76.31 741 ASP A O 1
ATOM 5939 N N . PHE A 1 742 ? -17.445 -14.719 -1.938 1.00 85.69 742 PHE A N 1
ATOM 5940 C CA . PHE A 1 742 ? -16.543 -14.607 -3.090 1.00 85.69 742 PHE A CA 1
ATOM 5941 C C . PHE A 1 742 ? -16.635 -15.809 -4.040 1.00 85.69 742 PHE A C 1
ATOM 5943 O O . PHE A 1 742 ? -16.817 -16.968 -3.637 1.00 85.69 742 PHE A O 1
ATOM 5950 N N . ILE A 1 743 ? -16.446 -15.527 -5.327 1.00 86.50 743 ILE A N 1
ATOM 5951 C CA . ILE A 1 743 ? -16.386 -16.515 -6.404 1.00 86.50 743 ILE A CA 1
ATOM 5952 C C . ILE A 1 743 ? -14.915 -16.712 -6.761 1.00 86.50 743 ILE A C 1
ATOM 5954 O O . ILE A 1 743 ? -14.187 -15.749 -6.979 1.00 86.50 743 ILE A O 1
ATOM 5958 N N . CYS A 1 744 ? -14.457 -17.959 -6.772 1.00 88.00 744 CYS A N 1
ATOM 5959 C CA . CYS A 1 744 ? -13.084 -18.312 -7.105 1.00 88.00 744 CYS A CA 1
ATOM 5960 C C . CYS A 1 744 ? -13.114 -19.499 -8.063 1.00 88.00 744 CYS A C 1
ATOM 5962 O O . CYS A 1 744 ? -13.608 -20.566 -7.690 1.00 88.00 744 CYS A O 1
ATOM 5964 N N . ASP A 1 745 ? -12.581 -19.281 -9.265 1.00 87.56 745 ASP A N 1
ATOM 5965 C CA . ASP A 1 745 ? -12.450 -20.291 -10.322 1.00 87.56 745 ASP A CA 1
ATOM 5966 C C . ASP A 1 745 ? -10.983 -20.700 -10.516 1.00 87.56 745 ASP A C 1
ATOM 5968 O O . ASP A 1 745 ? -10.606 -21.182 -11.581 1.00 87.56 745 ASP A O 1
ATOM 5972 N N . ALA A 1 746 ? -10.124 -20.407 -9.543 1.00 89.19 746 ALA A N 1
ATOM 5973 C CA . ALA A 1 746 ? -8.706 -20.693 -9.651 1.00 89.19 746 ALA A CA 1
ATOM 5974 C C . ALA A 1 746 ? -8.407 -22.164 -9.350 1.00 89.19 746 ALA A C 1
ATOM 5976 O O . ALA A 1 746 ? -9.049 -22.755 -8.487 1.00 89.19 746 ALA A O 1
ATOM 5977 N N . ASP A 1 747 ? -7.401 -22.717 -10.018 1.00 89.88 747 ASP A N 1
ATOM 5978 C CA . ASP A 1 747 ? -6.893 -24.070 -9.803 1.00 89.88 747 ASP A CA 1
ATOM 5979 C C . ASP A 1 747 ? -5.728 -24.065 -8.798 1.00 89.88 747 ASP A C 1
ATOM 5981 O O . ASP A 1 747 ? -5.548 -25.024 -8.054 1.00 89.88 747 ASP A O 1
ATOM 5985 N N . PHE A 1 748 ? -4.968 -22.963 -8.715 1.00 91.62 748 PHE A N 1
ATOM 5986 C CA . PHE A 1 748 ? -3.916 -22.766 -7.713 1.00 91.62 748 PHE A CA 1
ATOM 5987 C C . PHE A 1 748 ? -3.702 -21.289 -7.351 1.00 91.62 748 PHE A C 1
ATOM 5989 O O . PHE A 1 748 ? -4.084 -20.375 -8.092 1.00 91.62 748 PHE A O 1
ATOM 5996 N N . LEU A 1 749 ? -3.056 -21.057 -6.204 1.00 93.75 749 LEU A N 1
ATOM 5997 C CA . LEU A 1 749 ? -2.633 -19.731 -5.747 1.00 93.75 749 LEU A CA 1
ATOM 5998 C C . LEU A 1 749 ? -1.106 -19.656 -5.690 1.00 93.75 749 LEU A C 1
ATOM 6000 O O . LEU A 1 749 ? -0.472 -20.505 -5.075 1.00 93.75 749 LEU A O 1
ATOM 6004 N N . LEU A 1 750 ? -0.521 -18.620 -6.286 1.00 93.69 750 LEU A N 1
ATOM 6005 C CA . LEU A 1 750 ? 0.912 -18.355 -6.302 1.00 93.69 750 LEU A CA 1
ATOM 6006 C C . LEU A 1 750 ? 1.244 -17.083 -5.510 1.00 93.69 750 LEU A C 1
ATOM 6008 O O . LEU A 1 750 ? 0.863 -15.972 -5.879 1.00 93.69 750 LEU A O 1
ATOM 6012 N N . VAL A 1 751 ? 1.987 -17.251 -4.419 1.00 94.69 751 VAL A N 1
ATOM 6013 C CA . VAL A 1 751 ? 2.522 -16.170 -3.588 1.00 94.69 751 VAL A CA 1
ATOM 6014 C C . VAL A 1 751 ? 3.879 -15.740 -4.136 1.00 94.69 751 VAL A C 1
ATOM 6016 O O . VAL A 1 751 ? 4.807 -16.537 -4.169 1.00 94.69 751 VAL A O 1
ATOM 6019 N N . VAL A 1 752 ? 4.020 -14.477 -4.521 1.00 93.56 752 VAL A N 1
ATOM 6020 C CA . VAL A 1 752 ? 5.251 -13.889 -5.056 1.00 93.56 752 VAL A CA 1
ATOM 6021 C C . VAL A 1 752 ? 5.860 -12.948 -4.023 1.00 93.56 752 VAL A C 1
ATOM 6023 O O . VAL A 1 752 ? 5.204 -12.012 -3.553 1.00 93.56 752 VAL A O 1
ATOM 6026 N N . GLU A 1 753 ? 7.127 -13.175 -3.674 1.00 91.56 753 GLU A N 1
ATOM 6027 C CA . GLU A 1 753 ? 7.832 -12.389 -2.659 1.00 91.56 753 GLU A CA 1
ATOM 6028 C C . GLU A 1 753 ? 7.862 -10.893 -2.991 1.00 91.56 753 GLU A C 1
ATOM 6030 O O . GLU A 1 753 ? 7.361 -10.071 -2.222 1.00 91.56 753 GLU A O 1
ATOM 6035 N N . LYS A 1 754 ? 8.439 -10.532 -4.140 1.00 89.56 754 LYS A N 1
ATOM 6036 C CA . LYS A 1 754 ? 8.794 -9.153 -4.488 1.00 89.56 754 LYS A CA 1
ATOM 6037 C C . LYS A 1 754 ? 7.800 -8.552 -5.484 1.00 89.56 754 LYS A C 1
ATOM 6039 O O . LYS A 1 754 ? 7.399 -9.202 -6.445 1.00 89.56 754 LYS A O 1
ATOM 6044 N N . ASP A 1 755 ? 7.459 -7.276 -5.288 1.00 90.25 755 ASP A N 1
ATOM 6045 C CA . ASP A 1 755 ? 6.543 -6.534 -6.175 1.00 90.25 755 ASP A CA 1
ATOM 6046 C C . ASP A 1 755 ? 7.102 -6.430 -7.604 1.00 90.25 755 ASP A C 1
ATOM 6048 O O . ASP A 1 755 ? 6.353 -6.508 -8.568 1.00 90.25 755 ASP A O 1
ATOM 6052 N N . THR A 1 756 ? 8.430 -6.319 -7.757 1.00 89.38 756 THR A N 1
ATOM 6053 C CA . THR A 1 756 ? 9.078 -6.275 -9.079 1.00 89.38 756 THR A CA 1
ATOM 6054 C C . THR A 1 756 ? 8.871 -7.574 -9.852 1.00 89.38 756 THR A C 1
ATOM 6056 O O . THR A 1 756 ? 8.544 -7.523 -11.032 1.00 89.38 756 THR A O 1
ATOM 6059 N N . THR A 1 757 ? 8.998 -8.729 -9.197 1.00 89.31 757 THR A N 1
ATOM 6060 C CA . THR A 1 757 ? 8.720 -10.041 -9.800 1.00 89.31 757 THR A CA 1
ATOM 6061 C C . THR A 1 757 ? 7.234 -10.208 -10.112 1.00 89.31 757 THR A C 1
ATOM 6063 O O . THR A 1 757 ? 6.889 -10.705 -11.178 1.00 89.31 757 THR A O 1
ATOM 6066 N N . PHE A 1 758 ? 6.347 -9.736 -9.230 1.00 91.88 758 PHE A N 1
ATOM 6067 C CA . PHE A 1 758 ? 4.900 -9.758 -9.463 1.00 91.88 758 PHE A CA 1
ATOM 6068 C C . PHE A 1 758 ? 4.506 -8.942 -10.704 1.00 91.88 758 PHE A C 1
ATOM 6070 O O . PHE A 1 758 ? 3.807 -9.457 -11.569 1.00 91.88 758 PHE A O 1
ATOM 6077 N N . GLN A 1 759 ? 4.997 -7.705 -10.829 1.00 90.31 759 GLN A N 1
ATOM 6078 C CA . GLN A 1 759 ? 4.715 -6.852 -11.990 1.00 90.31 759 GLN A CA 1
ATOM 6079 C C . GLN A 1 759 ? 5.311 -7.432 -13.280 1.00 90.31 759 GLN A C 1
ATOM 6081 O O . GLN A 1 759 ? 4.630 -7.464 -14.296 1.00 90.31 759 GLN A O 1
ATOM 6086 N N . LYS A 1 760 ? 6.529 -7.993 -13.230 1.00 87.94 760 LYS A N 1
ATOM 6087 C CA . LYS A 1 760 ? 7.127 -8.682 -14.387 1.00 87.94 760 LYS A CA 1
ATOM 6088 C C . LYS A 1 760 ? 6.288 -9.874 -14.862 1.00 87.94 760 LYS A C 1
ATOM 6090 O O . LYS A 1 760 ? 6.104 -10.029 -16.060 1.00 87.94 760 LYS A O 1
ATOM 6095 N N . LEU A 1 761 ? 5.749 -10.692 -13.951 1.00 88.19 761 LEU A N 1
ATOM 6096 C CA . LEU A 1 761 ? 4.856 -11.800 -14.325 1.00 88.19 761 LEU A CA 1
ATOM 6097 C C . LEU A 1 761 ? 3.569 -11.293 -14.998 1.00 88.19 761 LEU A C 1
ATOM 6099 O O . LEU A 1 761 ? 3.061 -11.930 -15.920 1.00 88.19 761 LEU A O 1
ATOM 6103 N N . LEU A 1 762 ? 3.046 -10.140 -14.570 1.00 87.94 762 LEU A N 1
ATOM 6104 C CA . LEU A 1 762 ? 1.912 -9.503 -15.242 1.00 87.94 762 LEU A CA 1
ATOM 6105 C C . LEU A 1 762 ? 2.290 -8.991 -16.641 1.00 87.94 762 LEU A C 1
ATOM 6107 O O . LEU A 1 762 ? 1.529 -9.224 -17.577 1.00 87.94 762 LEU A O 1
ATOM 6111 N N . ASP A 1 763 ? 3.461 -8.362 -16.793 1.00 86.44 763 ASP A N 1
ATOM 6112 C CA . ASP A 1 763 ? 3.982 -7.880 -18.084 1.00 86.44 763 ASP A CA 1
ATOM 6113 C C . ASP A 1 763 ? 4.254 -9.030 -19.073 1.00 86.44 763 ASP A C 1
ATOM 6115 O O . ASP A 1 763 ? 4.049 -8.881 -20.277 1.00 86.44 763 ASP A O 1
ATOM 6119 N N . GLU A 1 764 ? 4.671 -10.199 -18.575 1.00 83.00 764 GLU A N 1
ATOM 6120 C CA . GLU A 1 764 ? 4.852 -11.439 -19.349 1.00 83.00 764 GLU A CA 1
ATOM 6121 C C . GLU A 1 764 ? 3.526 -12.145 -19.696 1.00 83.00 764 GLU A C 1
ATOM 6123 O O . GLU A 1 764 ? 3.537 -13.268 -20.195 1.00 83.00 764 GLU A O 1
ATOM 6128 N N . ASN A 1 765 ? 2.372 -11.519 -19.433 1.00 82.12 765 ASN A N 1
ATOM 6129 C CA . ASN A 1 765 ? 1.048 -12.107 -19.639 1.00 82.12 765 ASN A CA 1
ATOM 6130 C C . ASN A 1 765 ? 0.892 -13.483 -18.966 1.00 82.12 765 ASN A C 1
ATOM 6132 O O . ASN A 1 765 ? 0.314 -14.403 -19.546 1.00 82.12 765 ASN A O 1
ATOM 6136 N N . PHE A 1 766 ? 1.328 -13.631 -17.710 1.00 85.31 766 PHE A N 1
ATOM 6137 C CA . PHE A 1 766 ? 1.154 -14.872 -16.938 1.00 85.31 766 PHE A CA 1
ATOM 6138 C C . PHE A 1 766 ? -0.291 -15.408 -16.967 1.00 85.31 766 PHE A C 1
ATOM 6140 O O . PHE A 1 766 ? -0.505 -16.618 -17.024 1.00 85.31 766 PHE A O 1
ATOM 6147 N N . GLN A 1 767 ? -1.292 -14.520 -17.009 1.00 83.44 767 GLN A N 1
ATOM 6148 C CA . GLN A 1 767 ? -2.710 -14.891 -17.106 1.00 83.44 767 GLN A CA 1
ATOM 6149 C C . GLN A 1 767 ? -3.071 -15.611 -18.421 1.00 83.44 767 GLN A C 1
ATOM 6151 O O . GLN A 1 767 ? -4.064 -16.330 -18.458 1.00 83.44 767 GLN A O 1
ATOM 6156 N N . ALA A 1 768 ? -2.294 -15.439 -19.495 1.00 83.38 768 ALA A N 1
ATOM 6157 C CA . ALA A 1 768 ? -2.483 -16.176 -20.744 1.00 83.38 768 ALA A CA 1
ATOM 6158 C C . ALA A 1 768 ? -2.028 -17.639 -20.612 1.00 83.38 768 ALA A C 1
ATOM 6160 O O . ALA A 1 768 ? -2.693 -18.534 -21.125 1.00 83.38 768 ALA A O 1
ATOM 6161 N N . ILE A 1 769 ? -0.932 -17.884 -19.883 1.00 83.06 769 ILE A N 1
ATOM 6162 C CA . ILE A 1 769 ? -0.402 -19.233 -19.628 1.00 83.06 769 ILE A CA 1
ATOM 6163 C C . ILE A 1 769 ? -1.237 -19.942 -18.550 1.00 83.06 769 ILE A C 1
ATOM 6165 O O . ILE A 1 769 ? -1.549 -21.127 -18.673 1.00 83.06 769 ILE A O 1
ATOM 6169 N N . PHE A 1 770 ? -1.635 -19.210 -17.506 1.00 87.62 770 PHE A N 1
ATOM 6170 C CA . PHE A 1 770 ? -2.422 -19.718 -16.382 1.00 87.62 770 PHE A CA 1
ATOM 6171 C C . PHE A 1 770 ? -3.685 -18.867 -16.152 1.00 87.62 770 PHE A C 1
ATOM 6173 O O . PHE A 1 770 ? -3.752 -18.080 -15.203 1.00 87.62 770 PHE A O 1
ATOM 6180 N N . PRO A 1 771 ? -4.739 -19.036 -16.974 1.00 84.69 771 PRO A N 1
ATOM 6181 C CA . PRO A 1 771 ? -5.964 -18.234 -16.873 1.00 84.69 771 PRO A CA 1
ATOM 6182 C C . PRO A 1 771 ? -6.740 -18.467 -15.572 1.00 84.69 771 PRO A C 1
ATOM 6184 O O . PRO A 1 771 ? -7.512 -17.606 -15.145 1.00 84.69 771 PRO A O 1
ATOM 6187 N N . ARG A 1 772 ? -6.510 -19.613 -14.925 1.00 89.81 772 ARG A N 1
ATOM 6188 C CA . ARG A 1 772 ? -7.135 -20.040 -13.669 1.00 89.81 772 ARG A CA 1
ATOM 6189 C C . ARG A 1 772 ? -6.152 -19.992 -12.493 1.00 89.81 772 ARG A C 1
ATOM 6191 O O . ARG A 1 772 ? -6.242 -20.796 -11.580 1.00 89.81 772 ARG A O 1
ATOM 6198 N N . ALA A 1 773 ? -5.203 -19.062 -12.489 1.00 91.25 773 ALA A N 1
ATOM 6199 C CA . ALA A 1 773 ? -4.323 -18.839 -11.342 1.00 91.25 773 ALA A CA 1
ATOM 6200 C C . ALA A 1 773 ? -4.699 -17.568 -10.568 1.00 91.25 773 ALA A C 1
ATOM 6202 O O . ALA A 1 773 ? -5.301 -16.638 -11.117 1.00 91.25 773 ALA A O 1
ATOM 6203 N N . ILE A 1 774 ? -4.329 -17.533 -9.285 1.00 92.69 774 ILE A N 1
ATOM 6204 C CA . ILE A 1 774 ? -4.335 -16.321 -8.455 1.00 92.69 774 ILE A CA 1
ATOM 6205 C C . ILE A 1 774 ? -2.896 -15.987 -8.080 1.00 92.69 774 ILE A C 1
ATOM 6207 O O . ILE A 1 774 ? -2.218 -16.790 -7.452 1.00 92.69 774 ILE A O 1
ATOM 6211 N N . LEU A 1 775 ? -2.453 -14.784 -8.417 1.00 93.56 775 LEU A N 1
ATOM 6212 C CA . LEU A 1 775 ? -1.204 -14.185 -7.975 1.00 93.56 775 LEU A CA 1
ATOM 6213 C C . LEU A 1 775 ? -1.449 -13.325 -6.732 1.00 93.56 775 LEU A C 1
ATOM 6215 O O . LEU A 1 775 ? -2.352 -12.486 -6.704 1.00 93.56 775 LEU A O 1
ATOM 6219 N N . VAL A 1 776 ? -0.606 -13.490 -5.716 1.00 94.12 776 VAL A N 1
ATOM 6220 C CA . VAL A 1 776 ? -0.613 -12.674 -4.496 1.00 94.12 776 VAL A CA 1
ATOM 6221 C C . VAL A 1 776 ? 0.799 -12.200 -4.193 1.00 94.12 776 VAL A C 1
ATOM 6223 O O . VAL A 1 776 ? 1.721 -13.003 -4.181 1.00 94.12 776 VAL A O 1
ATOM 6226 N N . THR A 1 777 ? 0.989 -10.924 -3.869 1.00 94.06 777 THR A N 1
ATOM 6227 C CA . THR A 1 777 ? 2.265 -10.425 -3.333 1.00 94.06 777 THR A CA 1
ATOM 6228 C C . THR A 1 777 ? 2.048 -9.604 -2.073 1.00 94.06 777 THR A C 1
ATOM 6230 O O . THR A 1 777 ? 1.062 -8.884 -1.970 1.00 94.06 777 THR A O 1
ATOM 6233 N N . ALA A 1 778 ? 2.983 -9.674 -1.122 1.00 89.50 778 ALA A N 1
ATOM 6234 C CA . ALA A 1 778 ? 3.031 -8.782 0.043 1.00 89.50 778 ALA A CA 1
ATOM 6235 C C . ALA A 1 778 ? 4.094 -7.675 -0.088 1.00 89.50 778 ALA A C 1
ATOM 6237 O O . ALA A 1 778 ? 4.326 -6.925 0.865 1.00 89.50 778 ALA A O 1
ATOM 6238 N N . LYS A 1 779 ? 4.745 -7.563 -1.257 1.00 88.94 779 LYS A N 1
ATOM 6239 C CA . LYS A 1 779 ? 5.864 -6.639 -1.514 1.00 88.94 779 LYS A CA 1
ATOM 6240 C C . LYS A 1 779 ? 7.036 -6.849 -0.538 1.00 88.94 779 LYS A C 1
ATOM 6242 O O . LYS A 1 779 ? 7.572 -5.894 0.029 1.00 88.94 779 LYS A O 1
ATOM 6247 N N . GLY A 1 780 ? 7.412 -8.109 -0.326 1.00 87.56 780 GLY A N 1
ATOM 6248 C CA . GLY A 1 780 ? 8.460 -8.573 0.582 1.00 87.56 780 GLY A CA 1
ATOM 6249 C C . GLY A 1 780 ? 7.887 -9.345 1.772 1.00 87.56 780 GLY A C 1
ATOM 6250 O O . GLY A 1 780 ? 7.106 -10.283 1.608 1.00 87.56 780 GLY A O 1
ATOM 6251 N N . TYR A 1 781 ? 8.270 -8.949 2.992 1.00 87.00 781 TYR A N 1
ATOM 6252 C CA . TYR A 1 781 ? 7.803 -9.618 4.212 1.00 87.00 781 TYR A CA 1
ATOM 6253 C C . TYR A 1 781 ? 6.274 -9.538 4.370 1.00 87.00 781 TYR A C 1
ATOM 6255 O O . TYR A 1 781 ? 5.726 -8.429 4.376 1.00 87.00 781 TYR A O 1
ATOM 6263 N N . PRO A 1 782 ? 5.600 -10.679 4.606 1.00 85.56 782 PRO A N 1
ATOM 6264 C CA . PRO A 1 782 ? 4.150 -10.745 4.650 1.00 85.56 782 PRO A CA 1
ATOM 6265 C C . PRO A 1 782 ? 3.539 -9.947 5.792 1.00 85.56 782 PRO A C 1
ATOM 6267 O O . PRO A 1 782 ? 3.942 -10.063 6.953 1.00 85.56 782 PRO A O 1
ATOM 6270 N N . ASP A 1 783 ? 2.502 -9.184 5.468 1.00 84.62 783 ASP A N 1
ATOM 6271 C CA . ASP A 1 783 ? 1.569 -8.620 6.431 1.00 84.62 783 ASP A CA 1
ATOM 6272 C C . ASP A 1 783 ? 0.535 -9.660 6.896 1.00 84.62 783 ASP A C 1
ATOM 6274 O O . ASP A 1 783 ? 0.318 -10.710 6.288 1.00 84.62 783 ASP A O 1
ATOM 6278 N N . ILE A 1 784 ? -0.078 -9.387 8.051 1.00 82.25 784 ILE A N 1
ATOM 6279 C CA . ILE A 1 784 ? -1.040 -10.300 8.687 1.00 82.25 784 ILE A CA 1
ATOM 6280 C C . ILE A 1 784 ? -2.282 -10.465 7.801 1.00 82.25 784 ILE A C 1
ATOM 6282 O O . ILE A 1 784 ? -2.712 -11.596 7.601 1.00 82.25 784 ILE A O 1
ATOM 6286 N N . SER A 1 785 ? -2.780 -9.376 7.207 1.00 83.25 785 SER A N 1
ATOM 6287 C CA . SER A 1 785 ? -3.941 -9.373 6.307 1.00 83.25 785 SER A CA 1
ATOM 6288 C C . SER A 1 785 ? -3.738 -10.266 5.087 1.00 83.25 785 SER A C 1
ATOM 6290 O O . SER A 1 785 ? -4.588 -11.103 4.803 1.00 83.25 785 SER A O 1
ATOM 6292 N N . THR A 1 786 ? -2.585 -10.170 4.415 1.00 89.12 786 THR A N 1
ATOM 6293 C CA . THR A 1 786 ? -2.268 -11.043 3.273 1.00 89.12 786 THR A CA 1
ATOM 6294 C C . THR A 1 786 ? -2.215 -12.507 3.681 1.00 89.12 786 THR A C 1
ATOM 6296 O O . THR A 1 786 ? -2.794 -13.346 3.000 1.00 89.12 786 THR A O 1
ATOM 6299 N N . ARG A 1 787 ? -1.603 -12.842 4.825 1.00 88.44 787 ARG A N 1
ATOM 6300 C CA . ARG A 1 787 ? -1.596 -14.234 5.312 1.00 88.44 787 ARG A CA 1
ATOM 6301 C C . ARG A 1 787 ? -2.990 -14.741 5.671 1.00 88.44 787 ARG A C 1
ATOM 6303 O O . ARG A 1 787 ? -3.301 -15.880 5.342 1.00 88.44 787 ARG A O 1
ATOM 6310 N N . ASN A 1 788 ? -3.818 -13.914 6.309 1.00 87.25 788 ASN A N 1
ATOM 6311 C CA . ASN A 1 788 ? -5.200 -14.266 6.637 1.00 87.25 788 ASN A CA 1
ATOM 6312 C C . ASN A 1 788 ? -6.034 -14.482 5.372 1.00 87.25 788 ASN A C 1
ATOM 6314 O O . ASN A 1 788 ? -6.772 -15.459 5.310 1.00 87.25 788 ASN A O 1
ATOM 6318 N N . LEU A 1 789 ? -5.873 -13.638 4.348 1.00 88.25 789 LEU A N 1
ATOM 6319 C CA . LEU A 1 789 ? -6.575 -13.793 3.076 1.00 88.25 789 LEU A CA 1
ATOM 6320 C C . LEU A 1 789 ? -6.126 -15.055 2.327 1.00 88.25 789 LEU A C 1
ATOM 6322 O O . LEU A 1 789 ? -6.970 -15.837 1.900 1.00 88.25 789 LEU A O 1
ATOM 6326 N N . VAL A 1 790 ? -4.813 -15.290 2.200 1.00 90.44 790 VAL A N 1
ATOM 6327 C CA . VAL A 1 790 ? -4.292 -16.501 1.541 1.00 90.44 790 VAL A CA 1
ATOM 6328 C C . VAL A 1 790 ? -4.772 -17.752 2.275 1.00 90.44 790 VAL A C 1
ATOM 6330 O O . VAL A 1 790 ? -5.241 -18.686 1.632 1.00 90.44 790 VAL A O 1
ATOM 6333 N N . LYS A 1 791 ? -4.734 -17.752 3.613 1.00 89.56 791 LYS A N 1
ATOM 6334 C CA . LYS A 1 791 ? -5.284 -18.835 4.436 1.00 89.56 791 LYS A CA 1
ATOM 6335 C C . LYS A 1 791 ? -6.777 -19.035 4.179 1.00 89.56 791 LYS A C 1
ATOM 6337 O O . LYS A 1 791 ? -7.202 -20.155 3.932 1.00 89.56 791 LYS A O 1
ATOM 6342 N N . PHE A 1 792 ? -7.557 -17.959 4.213 1.00 88.56 792 PHE A N 1
ATOM 6343 C CA . PHE A 1 792 ? -9.003 -17.996 4.018 1.00 88.56 792 PHE A CA 1
ATOM 6344 C C . PHE A 1 792 ? -9.386 -18.569 2.647 1.00 88.56 792 PHE A C 1
ATOM 6346 O O . PHE A 1 792 ? -10.248 -19.444 2.561 1.00 88.56 792 PHE A O 1
ATOM 6353 N N . ILE A 1 793 ? -8.706 -18.137 1.580 1.00 89.19 793 ILE A N 1
ATOM 6354 C CA . ILE A 1 793 ? -8.909 -18.661 0.224 1.00 89.19 793 ILE A CA 1
ATOM 6355 C C . ILE A 1 793 ? -8.494 -20.139 0.156 1.00 89.19 793 ILE A C 1
ATOM 6357 O O . ILE A 1 793 ? -9.256 -20.966 -0.350 1.00 89.19 793 ILE A O 1
ATOM 6361 N N . ALA A 1 794 ? -7.323 -20.481 0.700 1.00 89.56 794 ALA A N 1
ATOM 6362 C CA . ALA A 1 794 ? -6.786 -21.839 0.680 1.00 89.56 794 ALA A CA 1
ATOM 6363 C C . ALA A 1 794 ? -7.664 -22.834 1.453 1.00 89.56 794 ALA A C 1
ATOM 6365 O O . ALA A 1 794 ? -7.951 -23.908 0.939 1.00 89.56 794 ALA A O 1
ATOM 6366 N N . GLU A 1 795 ? -8.141 -22.490 2.651 1.00 88.06 795 GLU A N 1
ATOM 6367 C CA . GLU A 1 795 ? -8.978 -23.372 3.475 1.00 88.06 795 GLU A CA 1
ATOM 6368 C C . GLU A 1 795 ? -10.377 -23.548 2.882 1.00 88.06 795 GLU A C 1
ATOM 6370 O O . GLU A 1 795 ? -10.897 -24.664 2.827 1.00 88.06 795 GLU A O 1
ATOM 6375 N N . LYS A 1 796 ? -10.983 -22.458 2.396 1.00 85.38 796 LYS A N 1
ATOM 6376 C CA . LYS A 1 796 ? -12.362 -22.490 1.903 1.00 85.38 796 LYS A CA 1
ATOM 6377 C C . LYS A 1 796 ? -12.496 -23.181 0.550 1.00 85.38 796 LYS A C 1
ATOM 6379 O O . LYS A 1 796 ? -13.496 -23.853 0.310 1.00 85.38 796 LYS A O 1
ATOM 6384 N N . ARG A 1 797 ? -11.509 -23.017 -0.337 1.00 83.25 797 ARG A N 1
ATOM 6385 C CA . ARG A 1 797 ? -11.507 -23.622 -1.681 1.00 83.25 797 ARG A CA 1
ATOM 6386 C C . ARG A 1 797 ? -10.599 -24.848 -1.801 1.00 83.25 797 ARG A C 1
ATOM 6388 O O . ARG A 1 797 ? -10.617 -25.486 -2.844 1.00 83.25 797 ARG A O 1
ATOM 6395 N N . ARG A 1 798 ? -9.852 -25.198 -0.743 1.00 84.88 798 ARG A N 1
ATOM 6396 C CA . ARG A 1 798 ? -8.863 -26.296 -0.722 1.00 84.88 798 ARG A CA 1
ATOM 6397 C C . ARG A 1 798 ? -7.872 -26.216 -1.889 1.00 84.88 798 ARG A C 1
ATOM 6399 O O . ARG A 1 798 ? -7.524 -27.231 -2.480 1.00 84.88 798 ARG A O 1
ATOM 6406 N N . LEU A 1 799 ? -7.443 -24.999 -2.222 1.00 86.88 799 LEU A N 1
ATOM 6407 C CA . LEU A 1 799 ? -6.528 -24.760 -3.336 1.00 86.88 799 LEU A CA 1
ATOM 6408 C C . LEU A 1 799 ? -5.083 -25.081 -2.939 1.00 86.88 799 LEU A C 1
ATOM 6410 O O . LEU A 1 799 ? -4.676 -24.732 -1.823 1.00 86.88 799 LEU A O 1
ATOM 6414 N N . PRO A 1 800 ? -4.286 -25.684 -3.839 1.00 90.75 800 PRO A N 1
ATOM 6415 C CA . PRO A 1 800 ? -2.847 -25.770 -3.659 1.00 90.75 800 PRO A CA 1
ATOM 6416 C C . PRO A 1 800 ? -2.249 -24.359 -3.672 1.00 90.75 800 PRO A C 1
ATOM 6418 O O . PRO A 1 800 ? -2.587 -23.519 -4.514 1.00 90.75 800 PRO A O 1
ATOM 6421 N N . VAL A 1 801 ? -1.376 -24.092 -2.700 1.00 93.88 801 VAL A N 1
ATOM 6422 C CA . VAL A 1 801 ? -0.715 -22.797 -2.549 1.00 93.88 801 VAL A CA 1
ATOM 6423 C C . VAL A 1 801 ? 0.768 -22.977 -2.816 1.00 93.88 801 VAL A C 1
ATOM 6425 O O . VAL A 1 801 ? 1.448 -23.732 -2.126 1.00 93.88 801 VAL A O 1
ATOM 6428 N N . PHE A 1 802 ? 1.277 -22.239 -3.786 1.00 94.06 802 PHE A N 1
ATOM 6429 C CA . PHE A 1 802 ? 2.670 -22.246 -4.188 1.00 94.06 802 PHE A CA 1
ATOM 6430 C C . PHE A 1 802 ? 3.329 -20.913 -3.849 1.00 94.06 802 PHE A C 1
ATOM 6432 O O . PHE A 1 802 ? 2.676 -19.872 -3.831 1.00 94.06 802 PHE A O 1
ATOM 6439 N N . GLY A 1 803 ? 4.627 -20.931 -3.565 1.00 93.06 803 GLY A N 1
ATOM 6440 C CA . GLY A 1 803 ? 5.391 -19.747 -3.191 1.00 93.06 803 GLY A CA 1
ATOM 6441 C C . GLY A 1 803 ? 6.655 -19.575 -4.024 1.00 93.06 803 GLY A C 1
ATOM 6442 O O . GLY A 1 803 ? 7.506 -20.468 -4.065 1.00 93.06 803 GLY A O 1
ATOM 6443 N N . LEU A 1 804 ? 6.775 -18.408 -4.649 1.00 92.31 804 LEU A N 1
ATOM 6444 C CA . LEU A 1 804 ? 7.919 -17.942 -5.416 1.00 92.31 804 LEU A CA 1
ATOM 6445 C C . LEU A 1 804 ? 8.731 -16.956 -4.560 1.00 92.31 804 LEU A C 1
ATOM 6447 O O . LEU A 1 804 ? 8.372 -15.781 -4.431 1.00 92.31 804 LEU A O 1
ATOM 6451 N N . PHE A 1 805 ? 9.809 -17.465 -3.965 1.00 91.75 805 PHE A N 1
ATOM 6452 C CA . PHE A 1 805 ? 10.717 -16.730 -3.077 1.00 91.75 805 PHE A CA 1
ATOM 6453 C C . PHE A 1 805 ? 12.136 -16.695 -3.650 1.00 91.75 805 PHE A C 1
ATOM 6455 O O . PHE A 1 805 ? 12.508 -17.595 -4.410 1.00 91.75 805 PHE A O 1
ATOM 6462 N N . ASP A 1 806 ? 12.894 -15.660 -3.289 1.00 89.56 806 ASP A N 1
ATOM 6463 C CA . ASP A 1 806 ? 14.295 -15.497 -3.673 1.00 89.56 806 ASP A CA 1
ATOM 6464 C C . ASP A 1 806 ? 15.175 -16.589 -3.040 1.00 89.56 806 ASP A C 1
ATOM 6466 O O . ASP A 1 806 ? 14.921 -17.068 -1.929 1.00 89.56 806 ASP A O 1
ATOM 6470 N N . ALA A 1 807 ? 16.246 -16.967 -3.745 1.00 87.62 807 ALA A N 1
ATOM 6471 C CA . ALA A 1 807 ? 17.250 -17.928 -3.286 1.00 87.62 807 ALA A CA 1
ATOM 6472 C C . ALA A 1 807 ? 18.257 -17.250 -2.336 1.00 87.62 807 ALA A C 1
ATOM 6474 O O . ALA A 1 807 ? 19.477 -17.246 -2.551 1.00 87.62 807 ALA A O 1
ATOM 6475 N N . ASP A 1 808 ? 17.730 -16.632 -1.281 1.00 89.69 808 ASP A N 1
ATOM 6476 C CA . ASP A 1 808 ? 18.492 -15.955 -0.243 1.00 89.69 808 ASP A CA 1
ATOM 6477 C C . ASP A 1 808 ? 17.954 -16.285 1.171 1.00 89.69 808 ASP A C 1
ATOM 6479 O O . ASP A 1 808 ? 16.877 -16.874 1.331 1.00 89.69 808 ASP A O 1
ATOM 6483 N N . PRO A 1 809 ? 18.678 -15.934 2.256 1.00 89.44 809 PRO A N 1
ATOM 6484 C CA . PRO A 1 809 ? 18.228 -16.276 3.606 1.00 89.44 809 PRO A CA 1
ATOM 6485 C C . PRO A 1 809 ? 16.954 -15.520 4.015 1.00 89.44 809 PRO A C 1
ATOM 6487 O O . PRO A 1 809 ? 16.291 -15.908 4.978 1.00 89.44 809 PRO A O 1
ATOM 6490 N N . HIS A 1 810 ? 16.632 -14.410 3.346 1.00 90.06 810 HIS A N 1
ATOM 6491 C CA . HIS A 1 810 ? 15.452 -13.604 3.631 1.00 90.06 810 HIS A CA 1
ATOM 6492 C C . HIS A 1 810 ? 14.193 -14.211 2.992 1.00 90.06 810 HIS A C 1
ATOM 6494 O O . HIS A 1 810 ? 13.189 -14.341 3.692 1.00 90.06 810 HIS A O 1
ATOM 6500 N N . GLY A 1 811 ? 14.262 -14.660 1.741 1.00 90.75 811 GLY A N 1
ATOM 6501 C CA . GLY A 1 811 ? 13.204 -15.356 1.018 1.00 90.75 811 GLY A CA 1
ATOM 6502 C C . GLY A 1 811 ? 12.821 -16.665 1.699 1.00 90.75 811 GLY A C 1
ATOM 6503 O O . GLY A 1 811 ? 11.641 -16.907 1.961 1.00 90.75 811 GLY A O 1
ATOM 6504 N N . ILE A 1 812 ? 13.806 -17.452 2.151 1.00 90.38 812 ILE A N 1
ATOM 6505 C CA . ILE A 1 812 ? 13.546 -18.677 2.931 1.00 90.38 812 ILE A CA 1
ATOM 6506 C C . ILE A 1 812 ? 12.881 -18.349 4.282 1.00 90.38 812 ILE A C 1
ATOM 6508 O O . ILE A 1 812 ? 11.959 -19.039 4.723 1.00 90.38 812 ILE A O 1
ATOM 6512 N N . GLU A 1 813 ? 13.288 -17.268 4.957 1.00 90.81 813 GLU A N 1
ATOM 6513 C CA . GLU A 1 813 ? 12.620 -16.814 6.185 1.00 90.81 813 GLU A CA 1
ATOM 6514 C C . GLU A 1 813 ? 11.168 -16.379 5.927 1.00 90.81 813 GLU A C 1
ATOM 6516 O O . GLU A 1 813 ? 10.286 -16.638 6.756 1.00 90.81 813 GLU A O 1
ATOM 6521 N N . ILE A 1 814 ? 10.911 -15.729 4.791 1.00 91.69 814 ILE A N 1
ATOM 6522 C CA . ILE A 1 814 ? 9.576 -15.317 4.359 1.00 91.69 814 ILE A CA 1
ATOM 6523 C C . ILE A 1 814 ? 8.704 -16.546 4.077 1.00 91.69 814 ILE A C 1
ATOM 6525 O O . ILE A 1 814 ? 7.594 -16.614 4.613 1.00 91.69 814 ILE A O 1
ATOM 6529 N N . TYR A 1 815 ? 9.218 -17.546 3.354 1.00 91.94 815 TYR A N 1
ATOM 6530 C CA . TYR A 1 815 ? 8.555 -18.837 3.139 1.00 91.94 815 TYR A CA 1
ATOM 6531 C C . TYR A 1 815 ? 8.135 -19.486 4.465 1.00 91.94 815 TYR A C 1
ATOM 6533 O O . TYR A 1 815 ? 6.950 -19.750 4.690 1.00 91.94 815 TYR A O 1
ATOM 6541 N N . LEU A 1 816 ? 9.081 -19.649 5.400 1.00 89.88 816 LEU A N 1
ATOM 6542 C CA . LEU A 1 816 ? 8.800 -20.218 6.724 1.00 89.88 816 LEU A CA 1
ATOM 6543 C C . LEU A 1 816 ? 7.767 -19.388 7.502 1.00 89.88 816 LEU A C 1
ATOM 6545 O O . LEU A 1 816 ? 6.993 -19.930 8.290 1.00 89.88 816 LEU A O 1
ATOM 6549 N N . THR A 1 817 ? 7.733 -18.071 7.284 1.00 89.94 817 THR A N 1
ATOM 6550 C CA . THR A 1 817 ? 6.786 -17.160 7.940 1.00 89.94 817 THR A CA 1
ATOM 6551 C C . THR A 1 817 ? 5.370 -17.251 7.372 1.00 89.94 817 THR A C 1
ATOM 6553 O O . THR A 1 817 ? 4.411 -17.051 8.126 1.00 89.94 817 THR A O 1
ATOM 6556 N N . TYR A 1 818 ? 5.210 -17.555 6.082 1.00 90.69 818 TYR A N 1
ATOM 6557 C CA . TYR A 1 818 ? 3.905 -17.885 5.507 1.00 90.69 818 TYR A CA 1
ATOM 6558 C C . TYR A 1 818 ? 3.423 -19.265 5.969 1.00 90.69 818 TYR A C 1
ATOM 6560 O O . TYR A 1 818 ? 2.273 -19.382 6.387 1.00 90.69 818 TYR A O 1
ATOM 6568 N N . LYS A 1 819 ? 4.293 -20.285 5.946 1.00 90.06 819 LYS A N 1
ATOM 6569 C CA . LYS A 1 819 ? 3.914 -21.680 6.231 1.00 90.06 819 LYS A CA 1
ATOM 6570 C C . LYS A 1 819 ? 3.663 -21.966 7.713 1.00 90.06 819 LYS A C 1
ATOM 6572 O O . LYS A 1 819 ? 2.643 -22.553 8.060 1.00 90.06 819 LYS A O 1
ATOM 6577 N N . TYR A 1 820 ? 4.554 -21.495 8.589 1.00 87.94 820 TYR A N 1
ATOM 6578 C CA . TYR A 1 820 ? 4.543 -21.793 10.032 1.00 87.94 820 TYR A CA 1
ATOM 6579 C C . TYR A 1 820 ? 4.264 -20.569 10.919 1.00 87.94 820 TYR A C 1
ATOM 6581 O O . TYR A 1 820 ? 4.139 -20.683 12.139 1.00 87.94 820 TYR A O 1
ATOM 6589 N N . GLY A 1 821 ? 4.174 -19.376 10.329 1.00 84.75 821 GLY A N 1
ATOM 6590 C CA . GLY A 1 821 ? 3.980 -18.130 11.065 1.00 84.75 821 GLY A CA 1
ATOM 6591 C C . GLY A 1 821 ? 5.283 -17.487 11.558 1.00 84.75 821 GLY A C 1
ATOM 6592 O O . GLY A 1 821 ? 6.402 -17.945 11.314 1.00 84.75 821 GLY A O 1
ATOM 6593 N N . ALA A 1 822 ? 5.146 -16.351 12.246 1.00 79.38 822 ALA A N 1
ATOM 6594 C CA . ALA A 1 822 ? 6.296 -15.616 12.774 1.00 79.38 822 ALA A CA 1
ATOM 6595 C C . ALA A 1 822 ? 6.929 -16.352 13.970 1.00 79.38 822 ALA A C 1
ATOM 6597 O O . ALA A 1 822 ? 6.222 -16.976 14.756 1.00 79.38 822 ALA A O 1
ATOM 6598 N N . ARG A 1 823 ? 8.257 -16.229 14.140 1.00 71.12 823 ARG A N 1
ATOM 6599 C CA . ARG A 1 823 ? 9.011 -16.881 15.233 1.00 71.12 823 ARG A CA 1
ATOM 6600 C C . ARG A 1 823 ? 8.490 -16.500 16.623 1.00 71.12 823 ARG A C 1
ATOM 6602 O O . ARG A 1 823 ? 8.392 -17.348 17.497 1.00 71.12 823 ARG A O 1
ATOM 6609 N N . GLU A 1 824 ? 8.163 -15.225 16.810 1.00 65.12 824 GLU A N 1
ATOM 6610 C CA . GLU A 1 824 ? 7.420 -14.741 17.972 1.00 65.12 824 GLU A CA 1
ATOM 6611 C C . GLU A 1 824 ? 5.939 -14.686 17.587 1.00 65.12 824 GLU A C 1
ATOM 6613 O O . GLU A 1 824 ? 5.510 -13.764 16.883 1.00 65.12 824 GLU A O 1
ATOM 6618 N N . GLN A 1 825 ? 5.156 -15.677 18.017 1.00 55.56 825 GLN A N 1
ATOM 6619 C CA . GLN A 1 825 ? 3.703 -15.641 17.858 1.00 55.56 825 GLN A CA 1
ATOM 6620 C C . GLN A 1 825 ? 3.118 -14.570 18.787 1.00 55.56 825 GLN A C 1
ATOM 6622 O O . GLN A 1 825 ? 2.824 -14.803 19.955 1.00 55.56 825 GLN A O 1
ATOM 6627 N N . LYS A 1 826 ? 2.985 -13.356 18.252 1.00 60.19 826 LYS A N 1
ATOM 6628 C CA . LYS A 1 826 ? 2.284 -12.234 18.893 1.00 60.19 826 LYS A CA 1
ATOM 6629 C C . LYS A 1 826 ? 0.781 -12.525 18.910 1.00 60.19 826 LYS A C 1
ATOM 6631 O O . LYS A 1 826 ? 0.296 -13.179 17.988 1.00 60.19 826 LYS A O 1
ATOM 6636 N N . ALA A 1 827 ? 0.041 -11.984 19.883 1.00 55.62 827 ALA A N 1
ATOM 6637 C CA . ALA A 1 827 ? -1.424 -12.115 19.944 1.00 55.62 827 ALA A CA 1
ATOM 6638 C C . ALA A 1 827 ? -2.105 -11.744 18.607 1.00 55.62 827 ALA A C 1
ATOM 6640 O O . ALA A 1 827 ? -2.972 -12.470 18.134 1.00 55.62 827 ALA A O 1
ATOM 6641 N N . GLU A 1 828 ? -1.609 -10.700 17.926 1.00 59.62 828 GLU A N 1
ATOM 6642 C CA . GLU A 1 828 ? -2.089 -10.251 16.605 1.00 59.62 828 GLU A CA 1
ATOM 6643 C C . GLU A 1 828 ? -1.922 -11.285 15.469 1.00 59.62 828 GLU A C 1
ATOM 6645 O O . GLU A 1 828 ? -2.597 -11.184 14.452 1.00 59.62 828 GLU A O 1
ATOM 6650 N N . GLY A 1 829 ? -0.990 -12.237 15.589 1.00 60.00 829 GLY A N 1
ATOM 6651 C CA . GLY A 1 829 ? -0.613 -13.169 14.520 1.00 60.00 829 GLY A CA 1
ATOM 6652 C C . GLY A 1 829 ? -0.957 -14.633 14.795 1.00 60.00 829 GLY A C 1
ATOM 6653 O O . GLY A 1 829 ? -0.510 -15.499 14.038 1.00 60.00 829 GLY A O 1
ATOM 6654 N N . ARG A 1 830 ? -1.697 -14.931 15.875 1.00 68.50 830 ARG A N 1
ATOM 6655 C CA . ARG A 1 830 ? -2.111 -16.302 16.207 1.00 68.50 830 ARG A CA 1
ATOM 6656 C C . ARG A 1 830 ? -2.976 -16.872 15.078 1.00 68.50 830 ARG A C 1
ATOM 6658 O O . ARG A 1 830 ? -4.018 -16.318 14.744 1.00 68.50 830 ARG A O 1
ATOM 6665 N N . GLY A 1 831 ? -2.535 -17.985 14.493 1.00 70.75 831 GLY A N 1
ATOM 6666 C CA . GLY A 1 831 ? -3.276 -18.691 13.443 1.00 70.75 831 GLY A CA 1
ATOM 6667 C C . GLY A 1 831 ? -3.150 -18.116 12.025 1.00 70.75 831 GLY A C 1
ATOM 6668 O O . GLY A 1 831 ? -3.806 -18.645 11.132 1.00 70.75 831 GLY A O 1
ATOM 6669 N N . ALA A 1 832 ? -2.329 -17.082 11.798 1.00 81.06 832 ALA A N 1
ATOM 6670 C CA . ALA A 1 832 ? -2.110 -16.462 10.483 1.00 81.06 832 ALA A CA 1
ATOM 6671 C C . ALA A 1 832 ? -0.974 -17.154 9.698 1.00 81.06 832 ALA A C 1
ATOM 6673 O O . ALA A 1 832 ? 0.076 -16.553 9.446 1.00 81.06 832 ALA A O 1
ATOM 6674 N N . PHE A 1 833 ? -1.154 -18.437 9.376 1.00 87.00 833 PHE A N 1
ATOM 6675 C CA . PHE A 1 833 ? -0.197 -19.256 8.624 1.00 87.00 833 PHE A CA 1
ATOM 6676 C C . PHE A 1 833 ? -0.922 -20.235 7.689 1.00 87.00 833 PHE A C 1
ATOM 6678 O O . PHE A 1 833 ? -2.092 -20.546 7.907 1.00 87.00 833 PHE A O 1
ATOM 6685 N N . VAL A 1 834 ? -0.229 -20.691 6.644 1.00 88.75 834 VAL A N 1
ATOM 6686 C CA . VAL A 1 834 ? -0.775 -21.502 5.545 1.00 88.75 834 VAL A CA 1
ATOM 6687 C C . VAL A 1 834 ? 0.045 -22.793 5.423 1.00 88.75 834 VAL A C 1
ATOM 6689 O O . VAL A 1 834 ? 1.041 -22.814 4.699 1.00 88.75 834 VAL A O 1
ATOM 6692 N N . PRO A 1 835 ? -0.339 -23.878 6.122 1.00 85.94 835 PRO A N 1
ATOM 6693 C CA . PRO A 1 835 ? 0.438 -25.121 6.136 1.00 85.94 835 PRO A CA 1
ATOM 6694 C C . PRO A 1 835 ? 0.593 -25.779 4.762 1.00 85.94 835 PRO A C 1
ATOM 6696 O O . PRO A 1 835 ? 1.592 -26.447 4.514 1.00 85.94 835 PRO A O 1
ATOM 6699 N N . SER A 1 836 ? -0.383 -25.576 3.870 1.00 87.88 836 SER A N 1
ATOM 6700 C CA . SER A 1 836 ? -0.400 -26.125 2.510 1.00 87.88 836 SER A CA 1
ATOM 6701 C C . SER A 1 836 ? 0.573 -25.442 1.544 1.00 87.88 836 SER A C 1
ATOM 6703 O O . SER A 1 836 ? 0.676 -25.881 0.402 1.00 87.88 836 SER A O 1
ATOM 6705 N N . LEU A 1 837 ? 1.282 -24.386 1.970 1.00 91.75 837 LEU A N 1
ATOM 6706 C CA . LEU A 1 837 ? 2.225 -23.666 1.119 1.00 91.75 837 LEU A CA 1
ATOM 6707 C C . LEU A 1 837 ? 3.422 -24.547 0.731 1.00 91.75 837 LEU A C 1
ATOM 6709 O O . LEU A 1 837 ? 4.156 -25.036 1.595 1.00 91.75 837 LEU A O 1
ATOM 6713 N N . GLN A 1 838 ? 3.666 -24.657 -0.572 1.00 90.81 838 GLN A N 1
ATOM 6714 C CA . GLN A 1 838 ? 4.825 -25.329 -1.152 1.00 90.81 838 GLN A CA 1
ATOM 6715 C C . GLN A 1 838 ? 5.788 -24.315 -1.774 1.00 90.81 838 GLN A C 1
ATOM 6717 O O . GLN A 1 838 ? 5.382 -23.417 -2.512 1.00 90.81 838 GLN A O 1
ATOM 6722 N N . TRP A 1 839 ? 7.079 -24.448 -1.476 1.00 90.62 839 TRP A N 1
ATOM 6723 C CA . TRP A 1 839 ? 8.117 -23.614 -2.080 1.00 90.62 839 TRP A CA 1
ATOM 6724 C C . TRP A 1 839 ? 8.452 -24.136 -3.483 1.00 90.62 839 TRP A C 1
ATOM 6726 O O . TRP A 1 839 ? 8.902 -25.270 -3.616 1.00 90.62 839 TRP A O 1
ATOM 6736 N N . ILE A 1 840 ? 8.214 -23.312 -4.511 1.00 87.88 840 ILE A N 1
ATOM 6737 C CA . ILE A 1 840 ? 8.540 -23.614 -5.922 1.00 87.88 840 ILE A CA 1
ATOM 6738 C C . ILE A 1 840 ? 9.491 -22.586 -6.553 1.00 87.88 840 ILE A C 1
ATOM 6740 O O . ILE A 1 840 ? 9.853 -22.719 -7.722 1.00 87.88 840 ILE A O 1
ATOM 6744 N N . GLY A 1 841 ? 9.871 -21.550 -5.795 1.00 82.00 841 GLY A N 1
ATOM 6745 C CA . GLY A 1 841 ? 10.861 -20.545 -6.192 1.00 82.00 841 GLY A CA 1
ATOM 6746 C C . GLY A 1 841 ? 12.241 -21.131 -6.463 1.00 82.00 841 GLY A C 1
ATOM 6747 O O . GLY A 1 841 ? 12.464 -22.323 -6.288 1.00 82.00 841 GLY A O 1
ATOM 6748 N N . MET A 1 842 ? 13.168 -20.288 -6.909 1.00 82.50 842 MET A N 1
ATOM 6749 C CA . MET A 1 842 ? 14.536 -20.724 -7.182 1.00 82.50 842 MET A CA 1
ATOM 6750 C C . MET A 1 842 ? 15.162 -21.292 -5.902 1.00 82.50 842 MET A C 1
ATOM 6752 O O . MET A 1 842 ? 15.185 -20.619 -4.869 1.00 82.50 842 MET A O 1
ATOM 6756 N N . PHE A 1 843 ? 15.675 -22.517 -5.973 1.00 85.75 843 PHE A N 1
ATOM 6757 C CA . PHE A 1 843 ? 16.493 -23.085 -4.914 1.00 85.75 843 PHE A CA 1
ATOM 6758 C C . PHE A 1 843 ? 17.954 -22.660 -5.122 1.00 85.75 843 PHE A C 1
ATOM 6760 O O . PHE A 1 843 ? 18.416 -22.597 -6.262 1.00 85.75 843 PHE A O 1
ATOM 6767 N N . PRO A 1 844 ? 18.717 -22.371 -4.057 1.00 82.25 844 PRO A N 1
ATOM 6768 C CA . PRO A 1 844 ? 20.158 -22.146 -4.160 1.00 82.25 844 PRO A CA 1
ATOM 6769 C C . PRO A 1 844 ? 20.903 -23.240 -4.947 1.00 82.25 844 PRO A C 1
ATOM 6771 O O . PRO A 1 844 ? 21.802 -22.922 -5.727 1.00 82.25 844 PRO A O 1
ATOM 6774 N N . SER A 1 845 ? 20.493 -24.503 -4.794 1.00 81.50 845 SER A N 1
ATOM 6775 C CA . SER A 1 845 ? 21.023 -25.659 -5.528 1.00 81.50 845 SER A CA 1
ATOM 6776 C C . SER A 1 845 ? 20.705 -25.674 -7.035 1.00 81.50 845 SER A C 1
ATOM 6778 O O . SER A 1 845 ? 21.442 -26.292 -7.807 1.00 81.50 845 SER A O 1
ATOM 6780 N N . ASP A 1 846 ? 19.680 -24.943 -7.494 1.00 78.94 846 ASP A N 1
ATOM 6781 C CA . ASP A 1 846 ? 19.245 -24.917 -8.900 1.00 78.94 846 ASP A CA 1
ATOM 6782 C C . ASP A 1 846 ? 20.220 -24.194 -9.839 1.00 78.94 846 ASP A C 1
ATOM 6784 O O . ASP A 1 846 ? 20.021 -24.195 -11.053 1.00 78.94 846 ASP A O 1
ATOM 6788 N N . PHE A 1 847 ? 21.281 -23.576 -9.312 1.00 71.88 847 PHE A N 1
ATOM 6789 C CA . PHE A 1 847 ? 22.221 -22.769 -10.093 1.00 71.88 847 PHE A CA 1
ATOM 6790 C C . PHE A 1 847 ? 22.786 -23.490 -11.329 1.00 71.88 847 PHE A C 1
ATOM 6792 O O . PHE A 1 847 ? 23.031 -22.847 -12.343 1.00 71.88 847 PHE A O 1
ATOM 6799 N N . HIS A 1 848 ? 22.982 -24.810 -11.264 1.00 72.44 848 HIS A N 1
ATOM 6800 C CA . HIS A 1 848 ? 23.509 -25.591 -12.388 1.00 72.44 848 HIS A CA 1
ATOM 6801 C C . HIS A 1 848 ? 22.460 -25.940 -13.454 1.00 72.44 848 HIS A C 1
ATOM 6803 O O . HIS A 1 848 ? 22.831 -26.249 -14.581 1.00 72.44 848 HIS A O 1
ATOM 6809 N N . HIS A 1 849 ? 21.171 -25.889 -13.113 1.00 75.50 849 HIS A N 1
ATOM 6810 C CA . HIS A 1 849 ? 20.075 -26.270 -14.009 1.00 75.50 849 HIS A CA 1
ATOM 6811 C C . HIS A 1 849 ? 19.645 -25.130 -14.936 1.00 75.50 849 HIS A C 1
ATOM 6813 O O . HIS A 1 849 ? 19.001 -25.370 -15.954 1.00 75.50 849 HIS A O 1
ATOM 6819 N N . PHE A 1 850 ? 20.002 -23.889 -14.599 1.00 77.69 850 PHE A N 1
ATOM 6820 C CA . PHE A 1 850 ? 19.650 -22.705 -15.372 1.00 77.69 850 PHE A CA 1
ATOM 6821 C C . PHE A 1 850 ? 20.912 -22.002 -15.895 1.00 77.69 850 PHE A C 1
ATOM 6823 O O . PHE A 1 850 ? 21.896 -21.905 -15.161 1.00 77.69 850 PHE A O 1
ATOM 6830 N N . PRO A 1 851 ? 20.901 -21.457 -17.127 1.00 75.19 851 PRO A N 1
ATOM 6831 C CA . PRO A 1 851 ? 22.041 -20.752 -17.716 1.00 75.19 851 PRO A CA 1
ATOM 6832 C C . PRO A 1 851 ? 22.204 -19.341 -17.115 1.00 75.19 851 PRO A C 1
ATOM 6834 O O . PRO A 1 851 ? 22.057 -18.327 -17.794 1.00 75.19 851 PRO A O 1
ATOM 6837 N N . ILE A 1 852 ? 22.477 -19.263 -15.810 1.00 77.81 852 ILE A N 1
ATOM 6838 C CA . ILE A 1 852 ? 22.618 -18.006 -15.069 1.00 77.81 852 ILE A CA 1
ATOM 6839 C C . ILE A 1 852 ? 24.055 -17.494 -15.210 1.00 77.81 852 ILE A C 1
ATOM 6841 O O . ILE A 1 852 ? 25.013 -18.182 -14.856 1.00 77.81 852 ILE A O 1
ATOM 6845 N N . ASP A 1 853 ? 24.213 -16.255 -15.681 1.00 76.81 853 ASP A N 1
ATOM 6846 C CA . ASP A 1 853 ? 25.527 -15.617 -15.786 1.00 76.81 853 ASP A CA 1
ATOM 6847 C C . ASP A 1 853 ? 26.208 -15.492 -14.411 1.00 76.81 853 ASP A C 1
ATOM 6849 O O . ASP A 1 853 ? 25.592 -15.113 -13.410 1.00 76.81 853 ASP A O 1
ATOM 6853 N N . ALA A 1 854 ? 27.517 -15.748 -14.360 1.00 75.12 854 ALA A N 1
ATOM 6854 C CA . ALA A 1 854 ? 28.292 -15.750 -13.121 1.00 75.12 854 ALA A CA 1
ATOM 6855 C C . ALA A 1 854 ? 28.281 -14.385 -12.404 1.00 75.12 854 ALA A C 1
ATOM 6857 O O . ALA A 1 854 ? 28.474 -14.328 -11.189 1.00 75.12 854 ALA A O 1
ATOM 6858 N N . SER A 1 855 ? 28.019 -13.289 -13.129 1.00 77.06 855 SER A N 1
ATOM 6859 C CA . SER A 1 855 ? 27.873 -11.944 -12.555 1.00 77.06 855 SER A CA 1
ATOM 6860 C C . SER A 1 855 ? 26.664 -11.792 -11.624 1.00 77.06 855 SER A C 1
ATOM 6862 O O . SER A 1 855 ? 26.674 -10.928 -10.747 1.00 77.06 855 SER A O 1
ATOM 6864 N N . GLN A 1 856 ? 25.647 -12.644 -11.778 1.00 79.75 856 GLN A N 1
ATOM 6865 C CA . GLN A 1 856 ? 24.430 -12.643 -10.965 1.00 79.75 856 GLN A CA 1
ATOM 6866 C C . GLN A 1 856 ? 24.609 -13.368 -9.624 1.00 79.75 856 GLN A C 1
ATOM 6868 O O . GLN A 1 856 ? 23.763 -13.265 -8.737 1.00 79.75 856 GLN A O 1
ATOM 6873 N N . ARG A 1 857 ? 25.727 -14.083 -9.443 1.00 82.31 857 ARG A N 1
ATOM 6874 C CA . ARG A 1 857 ? 26.054 -14.784 -8.200 1.00 82.31 857 ARG A CA 1
ATOM 6875 C C . ARG A 1 857 ? 26.556 -13.790 -7.155 1.00 82.31 857 ARG A C 1
ATOM 6877 O O . ARG A 1 857 ? 27.722 -13.392 -7.155 1.00 82.31 857 ARG A O 1
ATOM 6884 N N . LEU A 1 858 ? 25.683 -13.412 -6.226 1.00 85.12 858 LEU A N 1
ATOM 6885 C CA . LEU A 1 858 ? 26.021 -12.460 -5.172 1.00 85.12 858 LEU A CA 1
ATOM 6886 C C . LEU A 1 858 ? 26.704 -13.174 -3.991 1.00 85.12 858 LEU A C 1
ATOM 6888 O O . LEU A 1 858 ? 26.216 -14.211 -3.533 1.00 85.12 858 LEU A O 1
ATOM 6892 N N . PRO A 1 859 ? 27.811 -12.640 -3.445 1.00 87.31 859 PRO A N 1
ATOM 6893 C CA . PRO A 1 859 ? 28.440 -13.201 -2.253 1.00 87.31 859 PRO A CA 1
ATOM 6894 C C . PRO A 1 859 ? 27.588 -12.955 -0.997 1.00 87.31 859 PRO A C 1
ATOM 6896 O O . PRO A 1 859 ? 26.933 -11.916 -0.862 1.00 87.31 859 PRO A O 1
ATOM 6899 N N . LEU A 1 860 ? 27.626 -13.888 -0.041 1.00 88.25 860 LEU A N 1
ATOM 6900 C CA . LEU A 1 860 ? 26.939 -13.722 1.245 1.00 88.25 860 LEU A CA 1
ATOM 6901 C C . LEU A 1 860 ? 27.572 -12.611 2.095 1.00 88.25 860 LEU A C 1
ATOM 6903 O O . LEU A 1 860 ? 28.787 -12.563 2.290 1.00 88.25 860 LEU A O 1
ATOM 6907 N N . THR A 1 861 ? 26.736 -11.752 2.679 1.00 89.50 861 THR A N 1
ATOM 6908 C CA . THR A 1 861 ? 27.185 -10.691 3.594 1.00 89.50 861 THR A CA 1
ATOM 6909 C C . THR A 1 861 ? 27.342 -11.205 5.028 1.00 89.50 861 THR A C 1
ATOM 6911 O O . THR A 1 861 ? 26.762 -12.224 5.403 1.00 89.50 861 THR A O 1
ATOM 6914 N N . SER A 1 862 ? 28.073 -10.497 5.896 1.00 86.69 862 SER A N 1
ATOM 6915 C CA . SER A 1 862 ? 28.212 -10.884 7.314 1.00 86.69 862 SER A CA 1
ATOM 6916 C C . SER A 1 862 ? 26.864 -10.990 8.044 1.00 86.69 862 SER A C 1
ATOM 6918 O O . SER A 1 862 ? 26.704 -11.819 8.936 1.00 86.69 862 SER A O 1
ATOM 6920 N N . HIS A 1 863 ? 25.881 -10.174 7.655 1.00 87.06 863 HIS A N 1
ATOM 6921 C CA . HIS A 1 863 ? 24.526 -10.228 8.205 1.00 87.06 863 HIS A CA 1
ATOM 6922 C C . HIS A 1 863 ? 23.776 -11.497 7.767 1.00 87.06 863 HIS A C 1
ATOM 6924 O O . HIS A 1 863 ? 23.092 -12.117 8.583 1.00 87.06 863 HIS A O 1
ATOM 6930 N N . ASP A 1 864 ? 23.965 -11.918 6.514 1.00 88.44 864 ASP A N 1
ATOM 6931 C CA . ASP A 1 864 ? 23.383 -13.149 5.969 1.00 88.44 864 ASP A CA 1
ATOM 6932 C C . ASP A 1 864 ? 23.891 -14.379 6.731 1.00 88.44 864 ASP A C 1
ATOM 6934 O O . ASP A 1 864 ? 23.099 -15.234 7.118 1.00 88.44 864 ASP A O 1
ATOM 6938 N N . HIS A 1 865 ? 25.184 -14.421 7.068 1.00 87.81 865 HIS A N 1
ATOM 6939 C CA . HIS A 1 865 ? 25.761 -15.502 7.876 1.00 87.81 865 HIS A CA 1
ATOM 6940 C C . HIS A 1 865 ? 25.105 -15.601 9.261 1.00 87.81 865 HIS A C 1
ATOM 6942 O O . HIS A 1 865 ? 24.704 -16.685 9.682 1.00 87.81 865 HIS A O 1
ATOM 6948 N N . VAL A 1 866 ? 24.923 -14.468 9.954 1.00 89.00 866 VAL A N 1
ATOM 6949 C CA . VAL A 1 866 ? 24.244 -14.436 11.264 1.00 89.00 866 VAL A CA 1
ATOM 6950 C C . VAL A 1 866 ? 22.799 -14.928 11.152 1.00 89.00 866 VAL A C 1
ATOM 6952 O O . VAL A 1 866 ? 22.296 -15.589 12.065 1.00 89.00 866 VAL A O 1
ATOM 6955 N N . LYS A 1 867 ? 22.117 -14.621 10.042 1.00 88.00 867 LYS A N 1
ATOM 6956 C CA . LYS A 1 867 ? 20.771 -15.129 9.768 1.00 88.00 867 LYS A CA 1
ATOM 6957 C C . LYS A 1 867 ? 20.759 -16.631 9.500 1.00 88.00 867 LYS A C 1
ATOM 6959 O O . LYS A 1 867 ? 19.948 -17.315 10.119 1.00 88.00 867 LYS A O 1
ATOM 6964 N N . LEU A 1 868 ? 21.661 -17.148 8.667 1.00 88.19 868 LEU A N 1
ATOM 6965 C CA . LEU A 1 868 ? 21.772 -18.581 8.366 1.00 88.19 868 LEU A CA 1
ATOM 6966 C C . LEU A 1 868 ? 21.960 -19.408 9.644 1.00 88.19 868 LEU A C 1
ATOM 6968 O O . LEU A 1 868 ? 21.199 -20.342 9.889 1.00 88.19 868 LEU A O 1
ATOM 6972 N N . THR A 1 869 ? 22.862 -18.984 10.536 1.00 87.44 869 THR A N 1
ATOM 6973 C CA . THR A 1 869 ? 23.085 -19.647 11.835 1.00 87.44 869 THR A CA 1
ATOM 6974 C C . THR A 1 869 ? 21.824 -19.687 12.710 1.00 87.44 869 THR A C 1
ATOM 6976 O O . THR A 1 869 ? 21.664 -20.585 13.532 1.00 87.44 869 THR A O 1
ATOM 6979 N N . ARG A 1 870 ? 20.902 -18.727 12.554 1.00 88.19 870 ARG A N 1
ATOM 6980 C CA . ARG A 1 870 ? 19.622 -18.692 13.284 1.00 88.19 870 ARG A CA 1
ATOM 6981 C C . ARG A 1 870 ? 18.498 -19.452 12.576 1.00 88.19 870 ARG A C 1
ATOM 6983 O O . ARG A 1 870 ? 17.582 -19.903 13.262 1.00 88.19 870 ARG A O 1
ATOM 6990 N N . LEU A 1 871 ? 18.527 -19.532 11.246 1.00 87.81 871 LEU A N 1
ATOM 6991 C CA . LEU A 1 871 ? 17.471 -20.126 10.423 1.00 87.81 871 LEU A CA 1
ATOM 6992 C C . LEU A 1 871 ? 17.613 -21.639 10.287 1.00 87.81 871 LEU A C 1
ATOM 6994 O O . LEU A 1 871 ? 16.596 -22.318 10.379 1.00 87.81 871 LEU A O 1
ATOM 6998 N N . ILE A 1 872 ? 18.834 -22.167 10.163 1.00 87.81 872 ILE A N 1
ATOM 6999 C CA . ILE A 1 872 ? 19.072 -23.615 10.035 1.00 87.81 872 ILE A CA 1
ATOM 7000 C C . ILE A 1 872 ? 18.456 -24.392 11.217 1.00 87.81 872 ILE A C 1
ATOM 7002 O O . ILE A 1 872 ? 17.628 -25.270 10.973 1.00 87.81 872 ILE A O 1
ATOM 7006 N N . PRO A 1 873 ? 18.711 -24.035 12.499 1.00 88.19 873 PRO A N 1
ATOM 7007 C CA . PRO A 1 873 ? 18.089 -24.740 13.624 1.00 88.19 873 PRO A CA 1
ATOM 7008 C C . PRO A 1 873 ? 16.562 -24.614 13.641 1.00 88.19 873 PRO A C 1
ATOM 7010 O O . PRO A 1 873 ? 15.867 -25.535 14.058 1.00 88.19 873 PRO A O 1
ATOM 7013 N N . ARG A 1 874 ? 16.028 -23.475 13.180 1.00 87.81 874 ARG A N 1
ATOM 7014 C CA . ARG A 1 874 ? 14.582 -23.238 13.110 1.00 87.81 874 ARG A CA 1
ATOM 7015 C C . ARG A 1 874 ? 13.928 -24.110 12.038 1.00 87.81 874 ARG A C 1
ATOM 7017 O O . ARG A 1 874 ? 12.867 -24.655 12.304 1.00 87.81 874 ARG A O 1
ATOM 7024 N N . ALA A 1 875 ? 14.532 -24.230 10.857 1.00 87.31 875 ALA A N 1
ATOM 7025 C CA . ALA A 1 875 ? 14.021 -25.077 9.780 1.00 87.31 875 ALA A CA 1
ATOM 7026 C C . ALA A 1 875 ? 13.998 -26.555 10.202 1.00 87.31 875 ALA A C 1
ATOM 7028 O O . ALA A 1 875 ? 12.993 -27.227 9.995 1.00 87.31 875 ALA A O 1
ATOM 7029 N N . ILE A 1 876 ? 15.050 -27.012 10.893 1.00 87.81 876 ILE A N 1
ATOM 7030 C CA . ILE A 1 876 ? 15.129 -28.366 11.463 1.00 87.81 876 ILE A CA 1
ATOM 7031 C C . ILE A 1 876 ? 14.044 -28.581 12.528 1.00 87.81 876 ILE A C 1
ATOM 7033 O O . ILE A 1 876 ? 13.364 -29.599 12.515 1.00 87.81 876 ILE A O 1
ATOM 7037 N N . GLN A 1 877 ? 13.839 -27.617 13.434 1.00 87.44 877 GLN A N 1
ATOM 7038 C CA . GLN A 1 877 ? 12.799 -27.712 14.467 1.00 87.44 877 GLN A CA 1
ATOM 7039 C C . GLN A 1 877 ? 11.376 -27.764 13.882 1.00 87.44 877 GLN A C 1
ATOM 7041 O O . GLN A 1 877 ? 10.490 -28.361 14.486 1.00 87.44 877 GLN A O 1
ATOM 7046 N N . LEU A 1 878 ? 11.155 -27.117 12.737 1.00 85.75 878 LEU A N 1
ATOM 7047 C CA . LEU A 1 878 ? 9.876 -27.096 12.024 1.00 85.75 878 LEU A CA 1
ATOM 7048 C C . LEU A 1 878 ? 9.700 -28.291 11.064 1.00 85.75 878 LEU A C 1
ATOM 7050 O O . LEU A 1 878 ? 8.716 -28.313 10.336 1.00 85.75 878 LEU A O 1
ATOM 7054 N N . ASP A 1 879 ? 10.636 -29.249 11.066 1.00 85.56 879 ASP A N 1
ATOM 7055 C CA . ASP A 1 879 ? 10.660 -30.448 10.211 1.00 85.56 879 ASP A CA 1
ATOM 7056 C C . ASP A 1 879 ? 10.654 -30.161 8.691 1.00 85.56 879 ASP A C 1
ATOM 7058 O O . ASP A 1 879 ? 10.231 -30.970 7.868 1.00 85.56 879 ASP A O 1
ATOM 7062 N N . GLU A 1 880 ? 11.166 -28.996 8.276 1.00 87.62 880 GLU A N 1
ATOM 7063 C CA . GLU A 1 880 ? 11.250 -28.611 6.862 1.00 87.62 880 GLU A CA 1
ATOM 7064 C C . GLU A 1 880 ? 12.633 -28.955 6.282 1.00 87.62 880 GLU A C 1
ATOM 7066 O O . GLU A 1 880 ? 13.515 -28.100 6.150 1.00 87.62 880 GLU A O 1
ATOM 7071 N N . GLN A 1 881 ? 12.827 -30.228 5.924 1.00 85.38 881 GLN A N 1
ATOM 7072 C CA . GLN A 1 881 ? 14.132 -30.755 5.499 1.00 85.38 881 GLN A CA 1
ATOM 7073 C C . GLN A 1 881 ? 14.685 -30.083 4.233 1.00 85.38 881 GLN A C 1
ATOM 7075 O O . GLN A 1 881 ? 15.866 -29.745 4.201 1.00 85.38 881 GLN A O 1
ATOM 7080 N N . LYS A 1 882 ? 13.841 -29.818 3.223 1.00 86.00 882 LYS A N 1
ATOM 7081 C CA . LYS A 1 882 ? 14.262 -29.147 1.976 1.00 86.00 882 LYS A CA 1
ATOM 7082 C C . LYS A 1 882 ? 14.840 -27.756 2.250 1.00 86.00 882 LYS A C 1
ATOM 7084 O O . LYS A 1 882 ? 15.939 -27.442 1.812 1.00 86.00 882 LYS A O 1
ATOM 7089 N N . ALA A 1 883 ? 14.148 -26.940 3.049 1.00 87.69 883 ALA A N 1
ATOM 7090 C CA . ALA A 1 883 ? 14.636 -25.608 3.406 1.00 87.69 883 ALA A CA 1
ATOM 7091 C C . ALA A 1 883 ? 15.937 -25.664 4.223 1.00 87.69 883 ALA A C 1
ATOM 7093 O O . ALA A 1 883 ? 16.816 -24.829 4.032 1.00 87.69 883 ALA A O 1
ATOM 7094 N N . ALA A 1 884 ? 16.081 -26.647 5.119 1.00 88.56 884 ALA A N 1
ATOM 7095 C CA . ALA A 1 884 ? 17.311 -26.832 5.887 1.00 88.56 884 ALA A CA 1
ATOM 7096 C C . ALA A 1 884 ? 18.507 -27.228 5.000 1.00 88.56 884 ALA A C 1
ATOM 7098 O O . ALA A 1 884 ? 19.592 -26.680 5.185 1.00 88.56 884 ALA A O 1
ATOM 7099 N N . GLN A 1 885 ? 18.302 -28.126 4.029 1.00 89.31 885 GLN A N 1
ATOM 7100 C CA . GLN A 1 885 ? 19.331 -28.545 3.068 1.00 89.31 885 GLN A CA 1
ATOM 7101 C C . GLN A 1 885 ? 19.810 -27.375 2.202 1.00 89.31 885 GLN A C 1
ATOM 7103 O O . GLN A 1 885 ? 21.012 -27.164 2.073 1.00 89.31 885 GLN A O 1
ATOM 7108 N N . GLU A 1 886 ? 18.887 -26.563 1.683 1.00 89.62 886 GLU A N 1
ATOM 7109 C CA . GLU A 1 886 ? 19.231 -25.388 0.873 1.00 89.62 886 GLU A CA 1
ATOM 7110 C C . GLU A 1 886 ? 19.990 -24.321 1.676 1.00 89.62 886 GLU A C 1
ATOM 7112 O O . GLU A 1 886 ? 20.971 -23.750 1.198 1.00 89.62 886 GLU A O 1
ATOM 7117 N N . LEU A 1 887 ? 19.595 -24.077 2.933 1.00 89.19 887 LEU A N 1
ATOM 7118 C CA . LEU A 1 887 ? 20.316 -23.155 3.821 1.00 89.19 887 LEU A CA 1
ATOM 7119 C C . LEU A 1 887 ? 21.740 -23.644 4.136 1.00 89.19 887 LEU A C 1
ATOM 7121 O O . LEU A 1 887 ? 22.655 -22.822 4.236 1.00 89.19 887 LEU A O 1
ATOM 7125 N N . ASP A 1 888 ? 21.933 -24.956 4.297 1.00 88.88 888 ASP A N 1
ATOM 7126 C CA . ASP A 1 888 ? 23.260 -25.546 4.499 1.00 88.88 888 ASP A CA 1
ATOM 7127 C C . ASP A 1 888 ? 24.111 -25.452 3.223 1.00 88.88 888 ASP A C 1
ATOM 7129 O O . ASP A 1 888 ? 25.262 -25.012 3.272 1.00 88.88 888 ASP A O 1
ATOM 7133 N N . TRP A 1 889 ? 23.520 -25.731 2.057 1.00 89.31 889 TRP A N 1
ATOM 7134 C CA . TRP A 1 889 ? 24.179 -25.573 0.759 1.00 89.31 889 TRP A CA 1
ATOM 7135 C C . TRP A 1 889 ? 24.665 -24.134 0.530 1.00 89.31 889 TRP A C 1
ATOM 7137 O O . TRP A 1 889 ? 25.802 -23.916 0.097 1.00 89.31 889 TRP A O 1
ATOM 7147 N N . MET A 1 890 ? 23.849 -23.132 0.885 1.00 89.56 890 MET A N 1
ATOM 7148 C CA . MET A 1 890 ? 24.234 -21.716 0.824 1.00 89.56 890 MET A CA 1
ATOM 7149 C C . MET A 1 890 ? 25.422 -21.393 1.732 1.00 89.56 890 MET A C 1
ATOM 7151 O O . MET A 1 890 ? 26.313 -20.631 1.343 1.00 89.56 890 MET A O 1
ATOM 7155 N N . LEU A 1 891 ? 25.452 -21.965 2.939 1.00 87.81 891 LEU A N 1
ATOM 7156 C CA . LEU A 1 891 ? 26.540 -21.762 3.893 1.00 87.81 891 LEU A CA 1
ATOM 7157 C C . LEU A 1 891 ? 27.866 -22.335 3.363 1.00 87.81 891 LEU A C 1
ATOM 7159 O O . LEU A 1 891 ? 28.916 -21.712 3.544 1.00 87.81 891 LEU A O 1
ATOM 7163 N N . GLN A 1 892 ? 27.813 -23.474 2.665 1.00 87.75 892 GLN A N 1
ATOM 7164 C CA . GLN A 1 892 ? 28.976 -24.114 2.044 1.00 87.75 892 GLN A CA 1
ATOM 7165 C C . GLN A 1 892 ? 29.487 -23.335 0.815 1.00 87.75 892 GLN A C 1
ATOM 7167 O O . GLN A 1 892 ? 30.682 -23.053 0.714 1.00 87.75 892 GLN A O 1
ATOM 7172 N N . ASN A 1 893 ? 28.588 -22.926 -0.089 1.00 86.12 893 ASN A N 1
ATOM 7173 C CA . ASN A 1 893 ? 28.932 -22.294 -1.374 1.00 86.12 893 ASN A CA 1
ATOM 7174 C C . ASN A 1 893 ? 29.082 -20.763 -1.325 1.00 86.12 893 ASN A C 1
ATOM 7176 O O . ASN A 1 893 ? 29.515 -20.151 -2.309 1.00 86.12 893 ASN A O 1
ATOM 7180 N N . LYS A 1 894 ? 28.743 -20.142 -0.187 1.00 86.69 894 LYS A N 1
ATOM 7181 C CA . LYS A 1 894 ? 28.908 -18.709 0.128 1.00 86.69 894 LYS A CA 1
ATOM 7182 C C . LYS A 1 894 ? 28.292 -17.739 -0.887 1.00 86.69 894 LYS A C 1
ATOM 7184 O O . LYS A 1 894 ? 28.761 -16.605 -1.026 1.00 86.69 894 LYS A O 1
ATOM 7189 N N . CYS A 1 895 ? 27.225 -18.149 -1.564 1.00 86.75 895 CYS A N 1
ATOM 7190 C CA . CYS A 1 895 ? 26.523 -17.332 -2.548 1.00 86.75 895 CYS A CA 1
ATOM 7191 C C . CYS A 1 895 ? 25.010 -17.310 -2.337 1.00 86.75 895 CYS A C 1
ATOM 7193 O O . CYS A 1 895 ? 24.449 -18.187 -1.684 1.00 86.75 895 CYS A O 1
ATOM 7195 N N . LYS A 1 896 ? 24.370 -16.299 -2.923 1.00 88.31 896 LYS A N 1
ATOM 7196 C CA . LYS A 1 896 ? 22.918 -16.143 -3.034 1.00 88.31 896 LYS A CA 1
ATOM 7197 C C . LYS A 1 896 ? 22.540 -15.669 -4.437 1.00 88.31 896 LYS A C 1
ATOM 7199 O O . LYS A 1 896 ? 23.385 -15.102 -5.139 1.00 88.31 896 LYS A O 1
ATOM 7204 N N . LEU A 1 897 ? 21.289 -15.895 -4.818 1.00 85.19 897 LEU A N 1
ATOM 7205 C CA . LEU A 1 897 ? 20.734 -15.531 -6.122 1.00 85.19 897 LEU A CA 1
ATOM 7206 C C . LEU A 1 897 ? 19.385 -14.828 -5.928 1.00 85.19 897 LEU A C 1
ATOM 7208 O O . LEU A 1 897 ? 18.633 -15.158 -5.013 1.00 85.19 897 LEU A O 1
ATOM 7212 N N . GLU A 1 898 ? 19.084 -13.858 -6.787 1.00 85.94 898 GLU A N 1
ATOM 7213 C CA . GLU A 1 898 ? 17.773 -13.199 -6.827 1.00 85.94 898 GLU A CA 1
ATOM 7214 C C . GLU A 1 898 ? 16.906 -13.855 -7.915 1.00 85.94 898 GLU A C 1
ATOM 7216 O O . GLU A 1 898 ? 17.423 -14.283 -8.949 1.00 85.94 898 GLU A O 1
ATOM 7221 N N . LEU A 1 899 ? 15.576 -13.893 -7.753 1.00 82.94 899 LEU A N 1
ATOM 7222 C CA . LEU A 1 899 ? 14.668 -14.387 -8.805 1.00 82.94 899 LEU A CA 1
ATOM 7223 C C . LEU A 1 899 ? 14.813 -13.602 -10.118 1.00 82.94 899 LEU A C 1
ATOM 7225 O O . LEU A 1 899 ? 14.555 -14.131 -11.200 1.00 82.94 899 LEU A O 1
ATOM 7229 N N . GLU A 1 900 ? 15.254 -12.343 -10.046 1.00 82.50 900 GLU A N 1
ATOM 7230 C CA . GLU A 1 900 ? 15.486 -11.497 -11.217 1.00 82.50 900 GLU A CA 1
ATOM 7231 C C . GLU A 1 900 ? 16.583 -12.051 -12.143 1.00 82.50 900 GLU A C 1
ATOM 7233 O O . GLU A 1 900 ? 16.536 -11.796 -13.348 1.00 82.50 900 GLU A O 1
ATOM 7238 N N . SER A 1 901 ? 17.501 -12.877 -11.633 1.00 79.88 901 SER A N 1
ATOM 7239 C CA . SER A 1 901 ? 18.544 -13.518 -12.440 1.00 79.88 901 SER A CA 1
ATOM 7240 C C . SER A 1 901 ? 17.965 -14.464 -13.504 1.00 79.88 901 SER A C 1
ATOM 7242 O O . SER A 1 901 ? 18.503 -14.534 -14.607 1.00 79.88 901 SER A O 1
ATOM 7244 N N . ILE A 1 902 ? 16.818 -15.109 -13.241 1.00 78.81 902 ILE A N 1
ATOM 7245 C CA . ILE A 1 902 ? 16.116 -15.957 -14.229 1.00 78.81 902 ILE A CA 1
ATOM 7246 C C . ILE A 1 902 ? 15.467 -15.107 -15.317 1.00 78.81 902 ILE A C 1
ATOM 7248 O O . ILE A 1 902 ? 15.506 -15.467 -16.489 1.00 78.81 902 ILE A O 1
ATOM 7252 N N . THR A 1 903 ? 14.922 -13.940 -14.959 1.00 71.25 903 THR A N 1
ATOM 7253 C CA . THR A 1 903 ? 14.304 -13.039 -15.951 1.00 71.25 903 THR A CA 1
ATOM 7254 C C . THR A 1 903 ? 15.308 -12.511 -16.977 1.00 71.25 903 THR A C 1
ATOM 7256 O O . THR A 1 903 ? 14.915 -12.101 -18.063 1.00 71.25 903 THR A O 1
ATOM 7259 N N . MET A 1 904 ? 16.609 -12.542 -16.667 1.00 71.75 904 MET A N 1
ATOM 7260 C CA . MET A 1 904 ? 17.654 -12.153 -17.618 1.00 71.75 904 MET A CA 1
ATOM 7261 C C . MET A 1 904 ? 17.981 -13.247 -18.649 1.00 71.75 904 MET A C 1
ATOM 7263 O O . MET A 1 904 ? 18.647 -12.940 -19.633 1.00 71.75 904 MET A O 1
ATOM 7267 N N . CYS A 1 905 ? 17.512 -14.487 -18.457 1.00 70.44 905 CYS A N 1
ATOM 7268 C CA . CYS A 1 905 ? 17.765 -15.604 -19.376 1.00 70.44 905 CYS A CA 1
ATOM 7269 C C . CYS A 1 905 ? 16.902 -15.537 -20.653 1.00 70.44 905 CYS A C 1
ATOM 7271 O O . CYS A 1 905 ? 17.296 -16.067 -21.685 1.00 70.44 905 CYS A O 1
ATOM 7273 N N . GLY A 1 906 ? 15.742 -14.870 -20.613 1.00 69.38 906 GLY A N 1
ATOM 7274 C CA . GLY A 1 906 ? 14.849 -14.715 -21.764 1.00 69.38 906 GLY A CA 1
ATOM 7275 C C . GLY A 1 906 ? 13.449 -14.237 -21.368 1.00 69.38 906 GLY A C 1
ATOM 7276 O O . GLY A 1 906 ? 13.074 -14.301 -20.196 1.00 69.38 906 GLY A O 1
ATOM 7277 N N . LYS A 1 907 ? 12.664 -13.759 -22.345 1.00 68.00 907 LYS A N 1
ATOM 7278 C CA . LYS A 1 907 ? 11.248 -13.399 -22.133 1.00 68.00 907 LYS A CA 1
ATOM 7279 C C . LYS A 1 907 ? 10.437 -14.653 -21.784 1.00 68.00 907 LYS A C 1
ATOM 7281 O O . LYS A 1 907 ? 10.670 -15.702 -22.375 1.00 68.00 907 LYS A O 1
ATOM 7286 N N . GLU A 1 908 ? 9.501 -14.539 -20.839 1.00 74.81 908 GLU A N 1
ATOM 7287 C CA . GLU A 1 908 ? 8.612 -15.626 -20.374 1.00 74.81 908 GLU A CA 1
ATOM 7288 C C . GLU A 1 908 ? 9.325 -16.820 -19.714 1.00 74.81 908 GLU A C 1
ATOM 7290 O O . GLU A 1 908 ? 8.692 -17.830 -19.385 1.00 74.81 908 GLU A O 1
ATOM 7295 N N . PHE A 1 909 ? 10.638 -16.721 -19.475 1.00 79.81 909 PHE A N 1
ATOM 7296 C CA . PHE A 1 909 ? 11.429 -17.855 -19.008 1.00 79.81 909 PHE A CA 1
ATOM 7297 C C . PHE A 1 909 ? 11.015 -18.299 -17.593 1.00 79.81 909 PHE A C 1
ATOM 7299 O O . PHE A 1 909 ? 10.941 -19.491 -17.298 1.00 79.81 909 PHE A O 1
ATOM 7306 N N . MET A 1 910 ? 10.654 -17.343 -16.730 1.00 82.06 910 MET A N 1
ATOM 7307 C CA . MET A 1 910 ? 10.163 -17.615 -15.376 1.00 82.06 910 MET A CA 1
ATOM 7308 C C . MET A 1 910 ? 8.822 -18.360 -15.391 1.00 82.06 910 MET A C 1
ATOM 7310 O O . MET A 1 910 ? 8.640 -19.336 -14.664 1.00 82.06 910 MET A O 1
ATOM 7314 N N . SER A 1 911 ? 7.890 -17.931 -16.240 1.00 82.31 911 SER A N 1
ATOM 7315 C CA . SER A 1 911 ? 6.557 -18.530 -16.320 1.00 82.31 911 SER A CA 1
ATOM 7316 C C . SER A 1 911 ? 6.591 -19.932 -16.944 1.00 82.31 911 SER A C 1
ATOM 7318 O O . SER A 1 911 ? 5.973 -20.852 -16.404 1.00 82.31 911 SER A O 1
ATOM 7320 N N . ARG A 1 912 ? 7.345 -20.117 -18.040 1.00 80.62 912 ARG A N 1
ATOM 7321 C CA . ARG A 1 912 ? 7.382 -21.377 -18.803 1.00 80.62 912 ARG A CA 1
ATOM 7322 C C . ARG A 1 912 ? 8.338 -22.432 -18.248 1.00 80.62 912 ARG A C 1
ATOM 7324 O O . ARG A 1 912 ? 7.961 -23.594 -18.232 1.00 80.62 912 ARG A O 1
ATOM 7331 N N . TYR A 1 913 ? 9.536 -22.061 -17.794 1.00 79.56 913 TYR A N 1
ATOM 7332 C CA . TYR A 1 913 ? 10.579 -23.038 -17.431 1.00 79.56 913 TYR A CA 1
ATOM 7333 C C . TYR A 1 913 ? 10.793 -23.195 -15.924 1.00 79.56 913 TYR A C 1
ATOM 7335 O O . TYR A 1 913 ? 11.293 -24.228 -15.491 1.00 79.56 913 TYR A O 1
ATOM 7343 N N . LEU A 1 914 ? 10.409 -22.209 -15.105 1.00 83.50 914 LEU A N 1
ATOM 7344 C CA . LEU A 1 914 ? 10.475 -22.342 -13.644 1.00 83.50 914 LEU A CA 1
ATOM 7345 C C . LEU A 1 914 ? 9.120 -22.749 -13.055 1.00 83.50 914 LEU A C 1
ATOM 7347 O O . LEU A 1 914 ? 9.037 -23.725 -12.311 1.00 83.50 914 LEU A O 1
ATOM 7351 N N . ILE A 1 915 ? 8.057 -21.999 -13.367 1.00 86.25 915 ILE A N 1
ATOM 7352 C CA . ILE A 1 915 ? 6.749 -22.180 -12.720 1.00 86.25 915 ILE A CA 1
ATOM 7353 C C . ILE A 1 915 ? 5.981 -23.361 -13.326 1.00 86.25 915 ILE A C 1
ATOM 7355 O O . ILE A 1 915 ? 5.519 -24.219 -12.575 1.00 86.25 915 ILE A O 1
ATOM 7359 N N . ALA A 1 916 ? 5.848 -23.442 -14.656 1.00 83.38 916 ALA A N 1
ATOM 7360 C CA . ALA A 1 916 ? 5.024 -24.479 -15.287 1.00 83.38 916 ALA A CA 1
ATOM 7361 C C . ALA A 1 916 ? 5.433 -25.924 -14.940 1.00 83.38 916 ALA A C 1
ATOM 7363 O O . ALA A 1 916 ? 4.542 -26.676 -14.534 1.00 83.38 916 ALA A O 1
ATOM 7364 N N . PRO A 1 917 ? 6.726 -26.308 -14.980 1.00 81.75 917 PRO A N 1
ATOM 7365 C CA . PRO A 1 917 ? 7.144 -27.671 -14.647 1.00 81.75 917 PRO A CA 1
ATOM 7366 C C . PRO A 1 917 ? 6.848 -28.034 -13.188 1.00 81.75 917 PRO A C 1
ATOM 7368 O O . PRO A 1 917 ? 6.444 -29.149 -12.873 1.00 81.75 917 PRO A O 1
ATOM 7371 N N . ARG A 1 918 ? 7.000 -27.064 -12.279 1.00 83.06 918 ARG A N 1
ATOM 7372 C CA . ARG A 1 918 ? 6.853 -27.278 -10.831 1.00 83.06 918 ARG A CA 1
ATOM 7373 C C . ARG A 1 918 ? 5.406 -27.275 -10.355 1.00 83.06 918 ARG A C 1
ATOM 7375 O O . ARG A 1 918 ? 5.120 -27.847 -9.310 1.00 83.06 918 ARG A O 1
ATOM 7382 N N . VAL A 1 919 ? 4.510 -26.627 -11.098 1.00 82.12 919 VAL A N 1
ATOM 7383 C CA . VAL A 1 919 ? 3.073 -26.596 -10.790 1.00 82.12 919 VAL A CA 1
ATOM 7384 C C . VAL A 1 919 ? 2.335 -27.783 -11.418 1.00 82.12 919 VAL A C 1
ATOM 7386 O O . VAL A 1 919 ? 1.409 -28.295 -10.795 1.00 82.12 919 VAL A O 1
ATOM 7389 N N . ARG A 1 920 ? 2.731 -28.231 -12.620 1.00 71.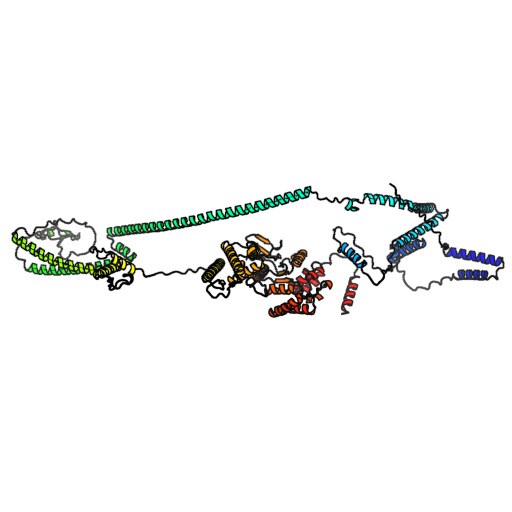44 920 ARG A N 1
ATOM 7390 C CA . ARG A 1 920 ? 2.055 -29.324 -13.350 1.00 71.44 920 ARG A CA 1
ATOM 7391 C C . ARG A 1 920 ? 2.526 -30.733 -12.964 1.00 71.44 920 ARG A C 1
ATOM 7393 O O . ARG A 1 920 ? 1.773 -31.678 -13.151 1.00 71.44 920 ARG A O 1
ATOM 7400 N N . GLY A 1 921 ? 3.703 -30.868 -12.348 1.00 59.09 921 GLY A N 1
ATOM 7401 C CA . GLY A 1 921 ? 4.265 -32.168 -11.960 1.00 59.09 921 GLY A CA 1
ATOM 7402 C C . GLY A 1 921 ? 4.992 -32.876 -13.112 1.00 59.09 921 GLY A C 1
ATOM 7403 O O . GLY A 1 921 ? 4.830 -32.521 -14.276 1.00 59.09 921 GLY A O 1
ATOM 7404 N N . GLU A 1 922 ? 5.833 -33.859 -12.773 1.00 41.44 922 GLU A N 1
ATOM 7405 C CA . GLU A 1 922 ? 6.789 -34.512 -13.690 1.00 41.44 922 GLU A CA 1
ATOM 7406 C C . GLU A 1 922 ? 6.139 -35.316 -14.839 1.00 41.44 922 GLU A C 1
ATOM 7408 O O . GLU A 1 922 ? 6.813 -35.586 -15.827 1.00 41.44 922 GLU A O 1
ATOM 7413 N N . GLU A 1 923 ? 4.842 -35.643 -14.778 1.00 40.69 923 GLU A N 1
ATOM 7414 C CA . GLU A 1 923 ? 4.176 -36.499 -15.781 1.00 40.69 923 GLU A CA 1
ATOM 7415 C C . GLU A 1 923 ? 3.840 -35.786 -17.113 1.00 40.69 923 GLU A C 1
ATOM 7417 O O . GLU A 1 923 ? 3.744 -36.451 -18.139 1.00 40.69 923 GLU A O 1
ATOM 7422 N N . GLU A 1 924 ? 3.737 -34.449 -17.157 1.00 44.34 924 GLU A N 1
ATOM 7423 C CA . GLU A 1 924 ? 3.479 -33.689 -18.407 1.00 44.34 924 GLU A CA 1
ATOM 7424 C C . GLU A 1 924 ? 4.763 -33.133 -19.067 1.00 44.34 924 GLU A C 1
ATOM 7426 O O . GLU A 1 924 ? 4.716 -32.505 -20.129 1.00 44.34 924 GLU A O 1
ATOM 7431 N N . HIS A 1 925 ? 5.933 -33.340 -18.449 1.00 41.38 925 HIS A N 1
ATOM 7432 C CA . HIS A 1 925 ? 7.203 -32.766 -18.915 1.00 41.38 925 HIS A CA 1
ATOM 7433 C C . HIS A 1 925 ? 7.702 -33.406 -20.226 1.00 41.38 925 HIS A C 1
ATOM 7435 O O . HIS A 1 925 ? 8.404 -32.754 -21.003 1.00 41.38 925 HIS A O 1
ATOM 7441 N N . GLU A 1 926 ? 7.316 -34.657 -20.504 1.00 38.91 926 GLU A N 1
ATOM 7442 C CA . GLU A 1 926 ? 7.642 -35.357 -21.755 1.00 38.91 926 GLU A CA 1
ATOM 7443 C C . GLU A 1 926 ? 6.732 -34.935 -22.922 1.00 38.91 926 GLU A C 1
ATOM 7445 O O . GLU A 1 926 ? 7.209 -34.791 -24.048 1.00 38.91 926 GLU A O 1
ATOM 7450 N N . GLU A 1 927 ? 5.452 -34.630 -22.676 1.00 39.91 927 GLU A N 1
ATOM 7451 C CA . GLU A 1 927 ? 4.522 -34.211 -23.737 1.00 39.91 927 GLU A CA 1
ATOM 7452 C C . GLU A 1 927 ? 4.825 -32.809 -24.283 1.00 39.91 927 GLU A C 1
ATOM 7454 O O . GLU A 1 927 ? 4.623 -32.561 -25.471 1.00 39.91 927 GLU A O 1
ATOM 7459 N N . MET A 1 928 ? 5.359 -31.889 -23.471 1.00 39.88 928 MET A N 1
ATOM 7460 C CA . MET A 1 928 ? 5.704 -30.540 -23.947 1.00 39.88 928 MET A CA 1
ATOM 7461 C C . MET A 1 928 ? 7.022 -30.508 -24.741 1.00 39.88 928 MET A C 1
ATOM 7463 O O . MET A 1 928 ? 7.143 -29.718 -25.675 1.00 39.88 928 MET A O 1
ATOM 7467 N N . LEU A 1 929 ? 7.980 -31.386 -24.415 1.00 44.28 929 LEU A N 1
ATOM 7468 C CA . LEU A 1 929 ? 9.211 -31.570 -25.199 1.00 44.28 929 LEU A CA 1
ATOM 7469 C C . LEU A 1 929 ? 8.941 -32.268 -26.542 1.00 44.28 929 LEU A C 1
ATOM 7471 O O . LEU A 1 929 ? 9.629 -31.992 -27.520 1.00 44.28 929 LEU A O 1
ATOM 7475 N N . LEU A 1 930 ? 7.921 -33.131 -26.608 1.00 38.00 930 LEU A N 1
ATOM 7476 C CA . LEU A 1 930 ? 7.508 -33.813 -27.840 1.00 38.00 930 LEU A CA 1
ATOM 7477 C C . LEU A 1 930 ? 6.490 -33.000 -28.665 1.00 38.00 930 LEU A C 1
ATOM 7479 O O . LEU A 1 930 ? 6.475 -33.095 -29.890 1.00 38.00 930 LEU A O 1
ATOM 7483 N N . GLY A 1 931 ? 5.674 -32.153 -28.031 1.00 33.78 931 GLY A N 1
ATOM 7484 C CA . GLY A 1 931 ? 4.608 -31.381 -28.679 1.00 33.78 931 GLY A CA 1
ATOM 7485 C C . GLY A 1 931 ? 5.074 -30.171 -29.496 1.00 33.78 931 GLY A C 1
ATOM 7486 O O . GLY A 1 931 ? 4.368 -29.751 -30.415 1.00 33.78 931 GLY A O 1
ATOM 7487 N N . THR A 1 932 ? 6.270 -29.638 -29.236 1.00 34.56 932 THR A N 1
ATOM 7488 C CA . THR A 1 932 ? 6.841 -28.501 -29.987 1.00 34.56 932 THR A CA 1
ATOM 7489 C C . THR A 1 932 ? 7.413 -28.880 -31.354 1.00 34.56 932 THR A C 1
ATOM 7491 O O . THR A 1 932 ? 7.707 -27.991 -32.144 1.00 34.56 932 THR A O 1
ATOM 7494 N N . THR A 1 933 ? 7.485 -30.171 -31.699 1.00 34.72 933 THR A N 1
ATOM 7495 C CA . THR A 1 933 ? 7.926 -30.625 -33.035 1.00 34.72 933 THR A CA 1
ATOM 7496 C C . THR A 1 933 ? 6.795 -30.739 -34.067 1.00 34.72 933 THR A C 1
ATOM 7498 O O . THR A 1 933 ? 7.050 -31.064 -35.223 1.00 34.72 933 THR A O 1
ATOM 7501 N N . SER A 1 934 ? 5.540 -30.443 -33.698 1.00 31.66 934 SER A N 1
ATOM 7502 C CA . SER A 1 934 ? 4.371 -30.698 -34.564 1.00 31.66 934 SER A CA 1
ATOM 7503 C C . SER A 1 934 ? 3.607 -29.459 -35.055 1.00 31.66 934 SER A C 1
ATOM 7505 O O . SER A 1 934 ? 2.622 -29.612 -35.775 1.00 31.66 934 SER A O 1
ATOM 7507 N N . PHE A 1 935 ? 4.051 -28.237 -34.726 1.00 32.78 935 PHE A N 1
ATOM 7508 C CA . PHE A 1 935 ? 3.325 -27.002 -35.083 1.00 32.78 935 PHE A CA 1
ATOM 7509 C C . PHE A 1 935 ? 4.103 -25.962 -35.909 1.00 32.78 935 PHE A C 1
ATOM 7511 O O . PHE A 1 935 ? 3.591 -24.868 -36.129 1.00 32.78 935 PHE A O 1
ATOM 7518 N N . GLU A 1 936 ? 5.270 -26.317 -36.456 1.00 33.03 936 GLU A N 1
ATOM 7519 C CA . GLU A 1 936 ? 6.009 -25.488 -37.430 1.00 33.03 936 GLU A CA 1
ATOM 7520 C C . GLU A 1 936 ? 6.353 -26.259 -38.722 1.00 33.03 936 GLU A C 1
ATOM 7522 O O . GLU A 1 936 ? 7.423 -26.101 -39.294 1.00 33.03 936 GLU A O 1
ATOM 7527 N N . GLN A 1 937 ? 5.440 -27.107 -39.213 1.00 30.70 937 GLN A N 1
ATOM 7528 C CA . GLN A 1 937 ? 5.610 -27.810 -40.501 1.00 30.70 937 GLN A CA 1
ATOM 7529 C C . GLN A 1 937 ? 4.707 -27.312 -41.642 1.00 30.70 937 GLN A C 1
ATOM 7531 O O . GLN A 1 937 ? 4.735 -27.888 -42.728 1.00 30.70 937 GLN A O 1
ATOM 7536 N N . SER A 1 938 ? 3.922 -26.243 -41.459 1.00 31.41 938 SER A N 1
ATOM 7537 C CA . SER A 1 938 ? 3.067 -25.728 -42.544 1.00 31.41 938 SER A CA 1
ATOM 7538 C C . SER A 1 938 ? 3.607 -24.513 -43.293 1.00 31.41 938 SER A C 1
ATOM 7540 O O . SER A 1 938 ? 3.093 -24.232 -44.368 1.00 31.41 938 SER A O 1
ATOM 7542 N N . ASP A 1 939 ? 4.647 -23.838 -42.805 1.00 34.53 939 ASP A N 1
ATOM 7543 C CA . ASP A 1 939 ? 5.199 -22.648 -43.460 1.00 34.53 939 ASP A CA 1
ATOM 7544 C C . ASP A 1 939 ? 6.727 -22.658 -43.385 1.00 34.53 939 ASP A C 1
ATOM 7546 O O . ASP A 1 939 ? 7.288 -21.998 -42.525 1.00 34.53 939 ASP A O 1
ATOM 7550 N N . LEU A 1 940 ? 7.382 -23.449 -44.248 1.00 31.16 940 LEU A N 1
ATOM 7551 C CA . LEU A 1 940 ? 8.762 -23.272 -44.751 1.00 31.16 940 LEU A CA 1
ATOM 7552 C C . LEU A 1 940 ? 9.146 -24.490 -45.616 1.00 31.16 940 LEU A C 1
ATOM 7554 O O . LEU A 1 940 ? 9.978 -25.318 -45.266 1.00 31.16 940 LEU A O 1
ATOM 7558 N N . GLN A 1 941 ? 8.540 -24.608 -46.799 1.00 38.16 941 GLN A N 1
ATOM 7559 C CA . GLN A 1 941 ? 9.211 -25.304 -47.898 1.00 38.16 941 GLN A CA 1
ATOM 7560 C C . GLN A 1 941 ? 10.174 -24.308 -48.544 1.00 38.16 941 GLN A C 1
ATOM 7562 O O . GLN A 1 941 ? 9.714 -23.401 -49.239 1.00 38.16 941 GLN A O 1
ATOM 7567 N N . ASN A 1 942 ? 11.474 -24.483 -48.270 1.00 39.16 942 ASN A N 1
ATOM 7568 C CA . ASN A 1 942 ? 12.659 -24.132 -49.077 1.00 39.16 942 ASN A CA 1
ATOM 7569 C C . ASN A 1 942 ? 13.789 -23.521 -48.225 1.00 39.16 942 ASN A C 1
ATOM 7571 O O . ASN A 1 942 ? 13.921 -22.300 -48.193 1.00 39.16 942 ASN A O 1
ATOM 7575 N N . SER A 1 943 ? 14.648 -24.360 -47.635 1.00 31.39 943 SER A N 1
ATOM 7576 C CA . SER A 1 943 ? 16.094 -24.088 -47.504 1.00 31.39 943 SER A CA 1
ATOM 7577 C C . SER A 1 943 ? 16.840 -25.286 -46.896 1.00 31.39 943 SER A C 1
ATOM 7579 O O . SER A 1 943 ? 16.596 -25.628 -45.748 1.00 31.39 943 SER A O 1
ATOM 7581 N N . ASP A 1 944 ? 17.707 -25.882 -47.717 1.00 36.41 944 ASP A N 1
ATOM 7582 C CA . ASP A 1 944 ? 18.894 -26.726 -47.481 1.00 36.41 944 ASP A CA 1
ATOM 7583 C C . ASP A 1 944 ? 19.142 -27.399 -46.105 1.00 36.41 944 ASP A C 1
ATOM 7585 O O . ASP A 1 944 ? 19.539 -26.767 -45.130 1.00 36.41 944 ASP A O 1
ATOM 7589 N N . ASP A 1 945 ? 19.077 -28.739 -46.122 1.00 38.31 945 ASP A N 1
ATOM 7590 C CA . ASP A 1 945 ? 19.359 -29.724 -45.055 1.00 38.31 945 ASP A CA 1
ATOM 7591 C C . ASP A 1 945 ? 20.850 -29.856 -44.631 1.00 38.31 945 ASP A C 1
ATOM 7593 O O . ASP A 1 945 ? 21.261 -30.900 -44.132 1.00 38.31 945 ASP A O 1
ATOM 7597 N N . SER A 1 946 ? 21.719 -28.858 -44.837 1.00 38.62 946 SER A N 1
ATOM 7598 C CA . SER A 1 946 ? 23.164 -29.020 -44.544 1.00 38.62 946 SER A CA 1
ATOM 7599 C C . SER A 1 946 ? 23.630 -28.486 -43.187 1.00 38.62 946 SER A C 1
ATOM 7601 O O . SER A 1 946 ? 24.742 -28.803 -42.767 1.00 38.62 946 SER A O 1
ATOM 7603 N N . ASP A 1 947 ? 22.808 -27.690 -42.500 1.00 40.59 947 ASP A N 1
ATOM 7604 C CA . ASP A 1 947 ? 23.228 -26.982 -41.282 1.00 40.59 947 ASP A CA 1
ATOM 7605 C C . ASP A 1 947 ? 22.777 -27.678 -39.981 1.00 40.59 947 ASP A C 1
ATOM 7607 O O . ASP A 1 947 ? 23.353 -27.426 -38.922 1.00 40.59 947 ASP A O 1
ATOM 7611 N N . GLU A 1 948 ? 21.818 -28.610 -40.040 1.00 41.56 948 GLU A N 1
ATOM 7612 C CA . GLU A 1 948 ? 21.362 -29.375 -38.864 1.00 41.56 948 GLU A CA 1
ATOM 7613 C C . GLU A 1 948 ? 22.333 -30.505 -38.469 1.00 41.56 948 GLU A C 1
ATOM 7615 O O . GLU A 1 948 ? 22.503 -30.788 -37.282 1.00 41.56 948 GLU A O 1
ATOM 7620 N N . GLU A 1 949 ? 23.055 -31.092 -39.430 1.00 38.47 949 GLU A N 1
ATOM 7621 C CA . GLU A 1 949 ? 24.003 -32.191 -39.176 1.00 38.47 949 GLU A CA 1
ATOM 7622 C C . GLU A 1 949 ? 25.282 -31.699 -38.465 1.00 38.47 949 GLU A C 1
ATOM 7624 O O . GLU A 1 949 ? 25.808 -32.359 -37.570 1.00 38.47 949 GLU A O 1
ATOM 7629 N N . MET A 1 950 ? 25.730 -30.474 -38.767 1.00 39.06 950 MET A N 1
ATOM 7630 C CA . MET A 1 950 ? 26.933 -29.883 -38.163 1.00 39.06 950 MET A CA 1
ATOM 7631 C C . MET A 1 950 ? 26.700 -29.407 -36.717 1.00 39.06 950 MET A C 1
ATOM 7633 O O . MET A 1 950 ? 27.617 -29.419 -35.892 1.00 39.06 950 MET A O 1
ATOM 7637 N N . VAL A 1 951 ? 25.469 -28.998 -36.385 1.00 43.19 951 VAL A N 1
ATOM 7638 C CA . VAL A 1 951 ? 25.094 -28.596 -35.018 1.00 43.19 951 VAL A CA 1
ATOM 7639 C C . VAL A 1 951 ? 24.903 -29.824 -34.121 1.00 43.19 951 VAL A C 1
ATOM 7641 O O . VAL A 1 951 ? 25.263 -29.772 -32.944 1.00 43.19 951 VAL A O 1
ATOM 7644 N N . ALA A 1 952 ? 24.429 -30.944 -34.676 1.00 41.12 952 ALA A N 1
ATOM 7645 C CA . ALA A 1 952 ? 24.361 -32.222 -33.972 1.00 41.12 952 ALA A CA 1
ATOM 7646 C C . ALA A 1 952 ? 25.762 -32.796 -33.667 1.00 41.12 952 ALA A C 1
ATOM 7648 O O . ALA A 1 952 ? 26.015 -33.187 -32.526 1.00 41.12 952 ALA A O 1
ATOM 7649 N N . GLU A 1 953 ? 26.707 -32.747 -34.618 1.00 37.94 953 GLU A N 1
ATOM 7650 C CA . GLU A 1 953 ? 28.098 -33.185 -34.385 1.00 37.94 953 GLU A CA 1
ATOM 7651 C C . GLU A 1 953 ? 28.840 -32.302 -33.361 1.00 37.94 953 GLU A C 1
ATOM 7653 O O . GLU A 1 953 ? 29.564 -32.814 -32.505 1.00 37.94 953 GLU A O 1
ATOM 7658 N N . MET A 1 954 ? 28.618 -30.980 -33.366 1.00 38.72 954 MET A N 1
ATOM 7659 C CA . MET A 1 954 ? 29.210 -30.083 -32.359 1.00 38.72 954 MET A CA 1
ATOM 7660 C C . MET A 1 954 ? 28.657 -30.308 -30.942 1.00 38.72 954 MET A C 1
ATOM 7662 O O . MET A 1 954 ? 29.365 -30.062 -29.962 1.00 38.72 954 MET A O 1
ATOM 7666 N N . LEU A 1 955 ? 27.406 -30.758 -30.812 1.00 41.22 955 LEU A N 1
ATOM 7667 C CA . LEU A 1 955 ? 26.800 -31.073 -29.516 1.00 41.22 955 LEU A CA 1
ATOM 7668 C C . LEU A 1 955 ? 27.275 -32.428 -28.968 1.00 41.22 955 LEU A C 1
ATOM 7670 O O . LEU A 1 955 ? 27.423 -32.557 -27.752 1.00 41.22 955 LEU A O 1
ATOM 7674 N N . GLU A 1 956 ? 27.604 -33.399 -29.825 1.00 37.38 956 GLU A N 1
ATOM 7675 C CA . GLU A 1 956 ? 28.204 -34.671 -29.395 1.00 37.38 956 GLU A CA 1
ATOM 7676 C C . GLU A 1 956 ? 29.678 -34.530 -28.966 1.00 37.38 956 GLU A C 1
ATOM 7678 O O . GLU A 1 956 ? 30.085 -35.152 -27.979 1.00 37.38 956 GLU A O 1
ATOM 7683 N N . GLU A 1 957 ? 30.471 -33.659 -29.605 1.00 34.78 957 GLU A N 1
ATOM 7684 C CA . GLU A 1 957 ? 31.870 -33.423 -29.196 1.00 34.78 957 GLU A CA 1
ATOM 7685 C C . GLU A 1 957 ? 31.999 -32.695 -27.843 1.00 34.78 957 GLU A C 1
ATOM 7687 O O . GLU A 1 957 ? 32.950 -32.937 -27.096 1.00 34.78 957 GLU A O 1
ATOM 7692 N N . ILE A 1 958 ? 31.033 -31.847 -27.468 1.00 39.03 958 ILE A N 1
ATOM 7693 C CA . ILE A 1 958 ? 31.049 -31.136 -26.174 1.00 39.03 958 ILE A CA 1
ATOM 7694 C C . ILE A 1 958 ? 30.641 -32.059 -25.010 1.00 39.03 958 ILE A C 1
ATOM 7696 O O . ILE A 1 958 ? 31.063 -31.841 -23.871 1.00 39.03 958 ILE A O 1
ATOM 7700 N N . ILE A 1 959 ? 29.889 -33.130 -25.281 1.00 42.62 959 ILE A N 1
ATOM 7701 C CA . ILE A 1 959 ? 29.472 -34.114 -24.269 1.00 42.62 959 ILE A CA 1
ATOM 7702 C C . ILE A 1 959 ? 30.597 -35.119 -23.940 1.00 42.62 959 ILE A C 1
ATOM 7704 O O . ILE A 1 959 ? 30.590 -35.701 -22.858 1.00 42.62 959 ILE A O 1
ATOM 7708 N N . GLN A 1 960 ? 31.621 -35.278 -24.789 1.00 35.53 960 GLN A N 1
ATOM 7709 C CA . GLN A 1 960 ? 32.719 -36.234 -24.555 1.00 35.53 960 GLN A CA 1
ATOM 7710 C C . GLN A 1 960 ? 33.951 -35.687 -23.802 1.00 35.53 960 GLN A C 1
ATOM 7712 O O . GLN A 1 960 ? 34.913 -36.431 -23.607 1.00 35.53 960 GLN A O 1
ATOM 7717 N N . VAL A 1 961 ? 33.949 -34.431 -23.329 1.00 45.34 961 VAL A N 1
ATOM 7718 C CA . VAL A 1 961 ? 35.099 -33.837 -22.596 1.00 45.34 961 VAL A CA 1
ATOM 7719 C C . VAL A 1 961 ? 34.777 -33.431 -21.142 1.00 45.34 961 VAL A C 1
ATOM 7721 O O . VAL A 1 961 ? 35.524 -32.666 -20.538 1.00 45.34 961 VAL A O 1
ATOM 7724 N N . ASN A 1 962 ? 33.732 -33.985 -20.516 1.00 34.50 962 ASN A N 1
ATOM 7725 C CA . ASN A 1 962 ? 33.538 -33.892 -19.055 1.00 34.50 962 ASN A CA 1
ATOM 7726 C C . ASN A 1 962 ? 33.457 -35.261 -18.384 1.00 34.50 962 ASN A C 1
ATOM 7728 O O . ASN A 1 962 ? 32.528 -36.025 -18.721 1.00 34.50 962 ASN A O 1
#

Foldseek 3Di:
DDDDDDPPPPPPDDPDDDDDPPPPDPDPPVVVLVVVLVVLVVVLVVCVVVVVCVDPVNVVSVVVNVVSVVVPDPPDDDDDDPDDDPDDQDPLNVQLVVLLVVQVVCVVVVHDRDPVSVPSNDPDDPPPPDPDPDPDDDDPDDPPPDDDPDDVVVVVVVVVVVVPDDDPDDDPPDDDPVVVVVVVVVVVVVVLVVLLVVLVPDDPPDPPVVVVVSVVSNVVSVCVVVVVVVVVVVVVVVVVVPDDVCVVCVPVVDDDDDDDVVNVVVVVVVVVVVVVVVVVVVVVVVVVVVVVVVVVVVVVVVVVVVVVVVVVVVVVVVVVVVVVVVVVVVVVVVVVVVVLVVCVVVVPPVVNVVSCVVVPPVVVVVVVVVVVVVVVVVVVVVVVVVVVVVVVVVVVVVVDDDDDDDDDFDFFWKAFQPPRDIDDDPRGDGPVCVVVVCVVPVGMDTDDPVPPDDDDDDDDDDDDDDDDDDDDDPPPPDDPVVVVVVVVVVVVVVVVVVVVVVVVVVVVVVCVQQVDFDQQPAADPVPPVPDPVDGQDPVLSVVLRVVVSCVVSVHDDDDPDDPPNCPVSSVVRNVVVPPPDDDDDDDDDDDDDLLVLLLLLLVVQVVQQVVVVVVPDQKGWRARDPPPDVQIDIDGPVCPLLVVLLNVLSVVLNVCSVVVAAEELVRSCVVCVVSQVDSVSSVVSLLSSCSRSVHACVSSNYWYPAQKWKAAQKWAAAPPPGIDHRPVDIDGQILRRLDPDMDAQAQAEEEEAAPVVVVLCVVLVLCVVGVRYMYMYRRHADDLRSLVVVQSCCVVVVHQYEYAFFQALRRLQSQCCQQVNDPPCGSNRVPSHDVNYDYLHDFLVCVVVAPFDPVQWAFADPVRVVSLVVVLVVCVVVVPVSSNVSSVVCVVVRTTGGSVSQVVRDRCRCSPPRPVPSPVDDPCPVVVVVVVVPPPPPPDDDDDPPPVVVVVVVVVVVVPPD

InterPro domains:
  IPR000330 SNF2, N-terminal domain [PF00176] (539-571)
  IPR002815 Spo11/DNA topoisomerase VI subunit A [PR01550] (665-676)
  IPR002815 Spo11/DNA topoisomerase VI subunit A [PR01550] (679-696)
  IPR002815 Spo11/DNA topoisomerase VI subunit A [PR01550] (697-712)
  IPR002815 Spo11/DNA topoisomerase VI subunit A [PR01550] (749-766)
  IPR002815 Spo11/DNA topoisomerase VI subunit A [PR01550] (774-795)
  IPR002815 Spo11/DNA topoisomerase VI subunit A [PR01550] (806-822)
  IPR002815 Spo11/DNA topoisomerase VI subunit A [PTHR10848] (635-915)
  IPR006576 BRK domain [PF07533] (407-449)
  IPR006576 BRK domain [SM00592] (407-451)
  IPR013049 Spo11/DNA topoisomerase VI, subunit A, N-terminal [PF04406] (642-702)
  IPR014012 Helicase/SANT-associated domain [PF07529] (276-345)
  IPR014012 Helicase/SANT-associated domain [PS51204] (274-346)
  IPR014012 Helicase/SANT-associated domain [SM00573] (274-346)
  IPR014978 Glutamine-Leucine-Glutamine, QLQ [PF08880] (90-118)
  IPR014978 Glutamine-Leucine-Glutamine, QLQ [PS51666] (88-123)
  IPR014978 Glutamine-Leucine-Glutamine, QLQ [SM00951] (87-123)
  IPR027417 P-loop containing nucleoside triphosphate hydrolase [SSF52540] (485-570)
  IPR034136 Topoisomerase 6 subunit A/Spo11, TOPRIM domain [PF21180] (748-914)
  IPR034136 Topoisomerase 6 subunit A/Spo11, TOPRIM domain [cd00223] (747-909)

Sequence (962 aa):
MSARPAFEQFTAQPPQPAGEIVAQQAADGTQGQELTISKLENAISSMEEQGLQNDHRHAKAVLLKQKLQAGVVPEPAPAADSAASPAAISSAQINQLRAQVSAYRLLARNEAVPSQIISDAVMLRPKVTTLLPEPYEFPGEAENGEKLPYDLMKIFNLHQIRCNRPTTIAVPPGIDPVGMLKQRENQIQNRIGLRIKALSNLPADIPEQLKLKAEIELRALRLVNLQTQVRSEVMACLKRDTTLETALNPFAYRRTKRQSLREARVTEKLEKQQKMEQERKRRQKHTDLMQAILQHGKDFKEYHRNNLLKMAKARKAVMTYHQNNERERKKDEIRNEKLRMQKLMQEDEEGYRALLDEKKDQRLVYLLQQTDEYVDSLCSLVRQHQTTEKKKKREDKKFEKGSAMDDGEAKVHVREHSSGKILVGDDAPKPDELEAWLETHPGYEVVPRDQLSDDEEEEDEAPPEEPQEEKDDQYAGMDEETKAKMIIEKARNEEDEYDQKTKKQMADYYATAHRIKEKVVKQHATMGGGDPTLQLKPYQLKGLEWMVSLYNNNLNGILADEMGLGKTIQQRDSVESSSDSEDDGGVFDETLSVKEVAMRKIEFALADIEEQMESGKKMLVLRTSFDGSNFHLKYGEQRKLKLERDLNCLRQVYDLLENDKKSTKREMYYEFKALFTTQKNMDSSIRSICELLDEKRENLNIQASGRGLLRGAITFMTDEMGVVDGRVQDVLITDNLITPDFICDADFLLVVEKDTTFQKLLDENFQAIFPRAILVTAKGYPDISTRNLVKFIAEKRRLPVFGLFDADPHGIEIYLTYKYGAREQKAEGRGAFVPSLQWIGMFPSDFHHFPIDASQRLPLTSHDHVKLTRLIPRAIQLDEQKAAQELDWMLQNKCKLELESITMCGKEFMSRYLIAPRVRGEEEHEEMLLGTTSFEQSDLQNSDDSDEEMVAEMLEEIIQVN

Secondary structure (DSSP, 8-state):
------------PPPP------------HHHHHHHHHHHHHHHHHHHHHTT-TTSHHHHHHHHHHHHHHHT---------------PPPPHHHHHHHHHHHHHHHHHHTTPPPPHHHHHHH-SS------SSPPP--PPP--TT----SS-HHHHHHHHHHHHTS--SSPPPPPP-HHHHHHHHHHHHHHHHHHHHHHHHTS-S-S-HHHHHHHHHHHHHHHHHHHHHHHHHHHHHHHHHHHS-HHHH-HHHH---PPPPHHHHHHHHHHHHHHHHHHHHHHHHHHHHHHHHHHHHHHHHHHHHHHHHHHHHHHHHHHHHHHHHHHHHHHHHHHHHHHHHHHHHTTT-HHHHHHHHHTTT-HHHHHHHHHHHHHHHHHHHHHHHHHHHHHHHHHHHTTT-----------PPPEEETTT-PEE-GGGSPPGGGHHHHHHH-TTEEEPPTT-----------PPPPPP------TTTTS-HHHHHHHHHHHHHHHHHHHHHHHHHHHHHHHHHHT-S-----S--TTTTTT-TT----HHHHHHHHHHHHHHHTT------PPTTS-HHHHHHHHHHTT---------------HHHHHHHHHHHHHHHHHHHHHTT-SEEEE-S-SS--S--EEEEGGGHHHHHHHHHHHHHHHHHHHTT--EEHHHHHHHTHHHH-SHHHHHHHHHHHHHHHT--TGGGTEE-----EEEESEEEEETTTEEEETTTSPEEP-GGG--S-EEE--SEEEEES-HHHHHHHHHTTHHHH-TTEEEEE-SSSPPHHHHHHHHHHHHHHT--EEEE--BSHHHHHHHHHHHS--SS--GGGTT---TTEEE-S--GGGGGTTT--GGG-EEPPHHHHHHHHHHHHHHHHTT-HHHHHHHHHHHHH-EEB-THHHHTS-TTHIIIIIIHHHHH-GGGHHHHHHHTTSSSSSS---S-TTSHHHHHHHHHHHHTT-